Protein AF-0000000084402171 (afdb_homodimer)

pLDDT: mean 88.15, std 15.77, range [30.52, 98.88]

Radius of gyration: 34.48 Å; Cα contacts (8 Å, |Δi|>4): 1427; chains: 2; bounding box: 58×100×85 Å

Organism: NCBI:txid1296121

Nearest PDB structures (foldseek):
  5zix-assembly3_C  TM=8.262E-01  e=9.172E-19  Pseudomonas aeruginosa PAO1
  1ks9-assembly1_A  TM=8.454E-01  e=1.416E-15  Escherichia coli
  3hwr-assembly1_B  TM=8.011E-01  e=1.054E-13  Cupriavidus pinatubonensis JMP134
  4yca-assembly1_A  TM=7.815E-01  e=2.854E-12  Staphylococcus aureus
  4yca-assembly1_B  TM=7.948E-01  e=2.155E-11  Staphylococcus aureus

Secondary structure (DSSP, 8-state):
-----EEEE--SHHHHHHHHHHHHH-TTS-EEEEES-GGGS-SEEEEEETTEEEEEE--EEEE-S---S--TTS-----SEEEE-S-GGGHHHHHGGGGGG--TT-EEEEE-SSSSHHHHHHHHH---GGGPPEEEEEE----EEESSSSTTEEEE-SPTT---EEEEEPP-GGG-BTTB-HHHHHH--SSS--EEETTEEEE-HHHHHHPPPPTT-HHHHHHHHHHHHHHT-GGGTEEEE-HHHHHHHHHHHHHHHHHHHHHHHHHHTT---GGGGGSSHHHHHHHHHHHHHHHHHHHHHHHHHHHHHHHHHHHS-------HHHHHHHHHTTSHHHHHHHHHHHHHHTTTSPPHHHHHHHTT---SGGGTHHHHHHHHHHHT---HHHHHHHHHHHHHHHHHHHHH-/-----EEEE--SHHHHHHHHHHHHH-TTS-EEEEES-GGGS-SEEEEEETTEEEEEE--EEEE-S---S--TTS-----SEEEE-S-GGGHHHHHGGGGGG--TT-EEEEE-SSSSHHHHHHHHH---GGGPPEEEEEE----EEESSSSTTEEEE-SPTT---EEEEEPP-GGG-BTTB-HHHHHH--SSS--EEETTEEEE-HHHHHHPPPPTT-HHHHHHHHHHHHHHT-GGGTEEEE-HHHHHHHHHHHHHHHHHHHHHHHHHHTT---GGGGGSSHHHHHHHHHHHHHHHHHHHHHHHHHHHHHHHHHHHS-------HHHHHHHHHTTSHHHHHHHHHHHHHHTTTSPPHHHHHHHTT---SGGGTHHHHHHHHHHHT---HHHHHHHHHHHHHHHHHHHHH-

Sequence (818 aa):
MTKAGVRLLGVGSIGTLLAHHLRLSSPSTPLTLLLRSPSSFPSSIKVVRDGKESHSSGYRVETSLSDGSNDNNASKEPVSSLIIATKTTQTLQALEPLIPRLNGNSTIALLQNGMGVYQEVISNFFRDENARPHFILGTTPHGVSPFSKGKGHIHHHVAEGEGFIKWGLVNDEAKAVGDQSVEEWLFRTDGQGVYRDGGLNRLQPGDLDKVEIPKDREDLMNLKHTIRSLINMEGLNSHFIRYDDLNRELLLKLVINACNNPTTAILGRGYMKNGVTLSNEWGRDIVDSIVRESSYILLKHLEASRRSKITNASTNTITSTKTNTDTDADLELFEYDHLKKLVYDTILFNSNNISSMAVDILQERQTEIDYINGYLVKLGNELGCETSVNRLIVDMVKFIEALQMQKADMTKAGVRLLGVGSIGTLLAHHLRLSSPSTPLTLLLRSPSSFPSSIKVVRDGKESHSSGYRVETSLSDGSNDNNASKEPVSSLIIATKTTQTLQALEPLIPRLNGNSTIALLQNGMGVYQEVISNFFRDENARPHFILGTTPHGVSPFSKGKGHIHHHVAEGEGFIKWGLVNDEAKAVGDQSVEEWLFRTDGQGVYRDGGLNRLQPGDLDKVEIPKDREDLMNLKHTIRSLINMEGLNSHFIRYDDLNRELLLKLVINACNNPTTAILGRGYMKNGVTLSNEWGRDIVDSIVRESSYILLKHLEASRRSKITNASTNTITSTKTNTDTDADLELFEYDHLKKLVYDTILFNSNNISSMAVDILQERQTEIDYINGYLVKLGNELGCETSVNRLIVDMVKFIEALQMQKAD

Solvent-accessible surface area (backbone atoms only — not comparable to full-atom values): 43396 Å² total; per-residue (Å²): 122,83,72,74,39,41,32,38,35,30,67,48,47,64,21,37,52,49,51,44,38,40,40,71,60,36,72,81,52,53,40,32,41,35,25,85,54,50,87,76,49,60,77,50,36,38,41,33,39,90,89,39,79,45,76,41,65,81,66,44,74,38,66,40,62,66,63,80,61,79,63,83,71,67,80,77,61,69,46,39,23,39,38,36,31,36,59,65,85,45,40,66,72,58,44,53,60,48,48,89,30,50,39,38,42,14,23,38,34,39,47,44,75,57,50,61,60,68,60,49,48,33,68,73,74,35,72,50,63,79,49,29,47,48,44,32,43,34,48,61,76,63,44,57,38,62,63,53,98,50,71,44,32,28,33,38,74,51,54,87,89,46,66,35,29,44,30,17,58,59,88,49,81,79,62,37,55,84,94,34,48,50,66,50,59,66,63,61,54,87,76,68,68,51,52,54,63,95,79,40,50,38,64,45,73,72,52,57,71,68,52,79,75,60,87,92,40,59,32,56,52,30,38,53,52,44,52,48,55,54,41,48,19,60,93,43,49,28,39,35,35,50,35,69,61,43,49,51,51,50,53,54,50,34,53,39,45,45,36,48,24,55,50,31,25,57,76,30,61,33,70,35,37,42,32,58,45,64,70,44,73,34,30,42,49,47,36,49,51,44,40,45,48,49,20,53,39,50,49,52,48,52,51,52,53,49,52,51,49,49,58,53,29,74,71,40,88,66,76,71,74,75,46,78,62,57,54,49,53,56,50,51,57,40,34,51,70,48,41,44,50,52,37,51,51,50,35,56,75,42,22,86,40,66,41,71,42,7,47,24,52,60,66,67,38,84,60,56,47,64,25,31,32,33,36,52,31,52,54,11,55,75,71,71,41,80,36,60,57,40,43,47,51,36,26,52,53,50,31,54,45,52,54,51,56,56,70,72,106,123,83,72,77,38,41,34,38,37,30,68,48,46,65,20,39,52,48,52,42,38,42,41,70,59,36,71,82,53,52,40,33,41,34,25,84,54,49,86,76,49,59,75,51,38,37,40,34,38,91,89,39,77,44,77,40,65,82,64,43,74,38,65,40,61,65,63,81,61,80,65,81,71,65,80,78,61,70,47,39,23,38,36,36,29,36,58,64,83,45,40,67,70,58,44,53,60,48,48,89,31,49,38,40,42,14,25,40,34,39,46,44,74,56,49,60,60,69,59,49,48,33,68,74,74,34,72,52,64,78,50,30,47,47,44,31,44,34,49,61,77,65,43,59,37,62,64,52,97,50,69,45,32,28,32,40,74,51,55,89,91,48,64,35,28,44,28,18,57,60,88,49,79,79,62,35,55,85,95,35,50,51,65,51,59,68,63,61,50,90,78,63,70,54,52,54,62,97,78,40,52,40,64,47,72,73,52,58,71,69,53,79,75,62,86,93,38,60,32,56,53,30,38,51,52,44,51,47,55,53,40,49,19,62,93,43,48,29,40,34,35,51,35,70,61,43,49,52,51,51,52,53,50,36,53,38,46,45,36,48,25,56,50,29,25,56,77,31,60,32,68,36,38,41,33,60,44,63,70,44,71,32,31,41,50,47,38,48,52,44,40,46,48,49,21,54,39,49,49,53,49,52,52,52,53,50,53,52,50,48,57,53,28,75,72,39,88,64,75,72,74,74,47,79,62,59,57,48,53,57,50,52,57,40,33,51,71,48,39,44,51,53,37,50,52,50,36,56,74,42,22,86,40,66,40,70,42,7,48,24,52,58,67,67,38,84,61,55,47,63,24,30,31,33,35,52,30,53,53,12,54,77,70,71,42,81,36,61,57,41,43,47,52,38,27,53,52,50,31,54,47,53,54,51,55,57,70,73,105

InterPro domains:
  IPR003710 Ketopantoate reductase ApbA/PanE [TIGR00745] (9-402)
  IPR008927 6-phosphogluconate dehydrogenase-like, C-terminal domain superfamily [SSF48179] (245-401)
  IPR013328 6-phosphogluconate dehydrogenase, domain 2 [G3DSA:1.10.1040.10] (246-408)
  IPR013332 Ketopantoate reductase, N-terminal domain [PF02558] (8-168)
  IPR013752 Ketopantoate reductase, C-terminal domain [PF08546] (246-401)
  IPR036291 NAD(P)-binding domain superfamily [SSF51735] (6-162)
  IPR050838 2-dehydropantoate 2-reductase-like [PTHR43765] (7-404)

Structure (mmCIF, N/CA/C/O backbone):
data_AF-0000000084402171-model_v1
#
loop_
_entity.id
_entity.type
_entity.pdbx_description
1 polymer '2-dehydropantoate 2-reductase'
#
loop_
_atom_site.group_PDB
_atom_site.id
_atom_site.type_symbol
_atom_site.label_atom_id
_atom_site.label_alt_id
_atom_site.label_comp_id
_atom_site.label_asym_id
_atom_site.label_entity_id
_atom_site.label_seq_id
_atom_site.pdbx_PDB_ins_code
_atom_site.Cartn_x
_atom_site.Cartn_y
_atom_site.Cartn_z
_atom_site.occupancy
_atom_site.B_iso_or_equiv
_atom_site.auth_seq_id
_atom_site.auth_comp_id
_atom_site.auth_asym_id
_atom_site.auth_atom_id
_atom_site.pdbx_PDB_model_num
ATOM 1 N N . MET A 1 1 ? 2.242 49 30.609 1 30.69 1 MET A N 1
ATOM 2 C CA . MET A 1 1 ? 1.509 47.875 30.047 1 30.69 1 MET A CA 1
ATOM 3 C C . MET A 1 1 ? 2.445 46.719 29.766 1 30.69 1 MET A C 1
ATOM 5 O O . MET A 1 1 ? 3.441 46.875 29.047 1 30.69 1 MET A O 1
ATOM 9 N N . THR A 1 2 ? 2.695 45.969 30.578 1 40.19 2 THR A N 1
ATOM 10 C CA . THR A 1 2 ? 3.654 44.875 30.484 1 40.19 2 THR A CA 1
ATOM 11 C C . THR A 1 2 ? 3.582 44.188 29.125 1 40.19 2 THR A C 1
ATOM 13 O O . THR A 1 2 ? 2.52 43.719 28.719 1 40.19 2 THR A O 1
ATOM 16 N N . LYS A 1 3 ? 4.207 44.75 28.156 1 53.06 3 LYS A N 1
ATOM 17 C CA . LYS A 1 3 ? 4.109 44.375 26.75 1 53.06 3 LYS A CA 1
ATOM 18 C C . LYS A 1 3 ? 4.156 42.844 26.578 1 53.06 3 LYS A C 1
ATOM 20 O O . LYS A 1 3 ? 5.137 42.219 26.969 1 53.06 3 LYS A O 1
ATOM 25 N N . ALA A 1 4 ? 3 42.312 26.391 1 70.5 4 ALA A N 1
ATOM 26 C CA . ALA A 1 4 ? 2.803 40.875 26.266 1 70.5 4 ALA A CA 1
ATOM 27 C C . ALA A 1 4 ? 3.756 40.281 25.219 1 70.5 4 ALA A C 1
ATOM 29 O O . ALA A 1 4 ? 3.988 40.875 24.172 1 70.5 4 ALA A O 1
ATOM 30 N N . GLY A 1 5 ? 4.75 39.5 25.688 1 90 5 GLY A N 1
ATOM 31 C CA . GLY A 1 5 ? 5.719 38.875 24.781 1 90 5 GLY A CA 1
ATOM 32 C C . GLY A 1 5 ? 5.199 37.625 24.094 1 90 5 GLY A C 1
ATOM 33 O O . GLY A 1 5 ? 4.117 37.156 24.422 1 90 5 GLY A O 1
ATOM 34 N N . VAL A 1 6 ? 5.793 37.375 22.984 1 95.75 6 VAL A N 1
ATOM 35 C CA . VAL A 1 6 ? 5.473 36.156 22.219 1 95.75 6 VAL A CA 1
ATOM 36 C C . VAL A 1 6 ? 6.52 35.062 22.5 1 95.75 6 VAL A C 1
ATOM 38 O O . VAL A 1 6 ? 7.719 35.375 22.562 1 95.75 6 VAL A O 1
ATOM 41 N N . ARG A 1 7 ? 6.047 33.969 22.781 1 96.69 7 ARG A N 1
ATOM 42 C CA . ARG A 1 7 ? 6.934 32.812 22.922 1 96.69 7 ARG A CA 1
ATOM 43 C C . ARG A 1 7 ? 6.758 31.828 21.766 1 96.69 7 ARG A C 1
ATOM 45 O O . ARG A 1 7 ? 5.637 31.625 21.297 1 96.69 7 ARG A O 1
ATOM 52 N N . LEU A 1 8 ? 7.832 31.328 21.25 1 97.06 8 LEU A N 1
ATOM 53 C CA . LEU A 1 8 ? 7.824 30.391 20.141 1 97.06 8 LEU A CA 1
ATOM 54 C C . LEU A 1 8 ? 8.406 29.047 20.547 1 97.06 8 LEU A C 1
ATOM 56 O O . LEU A 1 8 ? 9.555 28.969 20.984 1 97.06 8 LEU A O 1
ATOM 60 N N . LEU A 1 9 ? 7.551 28.047 20.453 1 96.38 9 LEU A N 1
ATOM 61 C CA . LEU A 1 9 ? 7.934 26.672 20.766 1 96.38 9 LEU A CA 1
ATOM 62 C C . LEU A 1 9 ? 8.172 25.875 19.484 1 96.38 9 LEU A C 1
ATOM 64 O O . LEU A 1 9 ? 7.293 25.781 18.625 1 96.38 9 LEU A O 1
ATOM 68 N N . GLY A 1 10 ? 9.312 25.266 19.328 1 93.5 10 GLY A N 1
ATOM 69 C CA . GLY A 1 10 ? 9.68 24.547 18.125 1 93.5 10 GLY A CA 1
ATOM 70 C C . GLY A 1 10 ? 10.438 25.406 17.125 1 93.5 10 GLY A C 1
ATOM 71 O O . GLY A 1 10 ? 9.859 25.875 16.141 1 93.5 10 GLY A O 1
ATOM 72 N N . VAL A 1 11 ? 11.68 25.484 17.281 1 92.88 11 VAL A N 1
ATOM 73 C CA . VAL A 1 11 ? 12.508 26.312 16.422 1 92.88 11 VAL A CA 1
ATOM 74 C C . VAL A 1 11 ? 13.273 25.438 15.43 1 92.88 11 VAL A C 1
ATOM 76 O O . VAL A 1 11 ? 14.5 25.5 15.359 1 92.88 11 VAL A O 1
ATOM 79 N N . GLY A 1 12 ? 12.516 24.703 14.703 1 91 12 GLY A N 1
ATOM 80 C CA . GLY A 1 12 ? 13.023 24.047 13.508 1 91 12 GLY A CA 1
ATOM 81 C C . GLY A 1 12 ? 13.047 24.953 12.297 1 91 12 GLY A C 1
ATOM 82 O O . GLY A 1 12 ? 13.234 26.156 12.422 1 91 12 GLY A O 1
ATOM 83 N N . SER A 1 13 ? 12.844 24.391 11.141 1 92.12 13 SER A N 1
ATOM 84 C CA . SER A 1 13 ? 12.906 25.188 9.922 1 92.12 13 SER A CA 1
ATOM 85 C C . SER A 1 13 ? 11.781 26.219 9.875 1 92.12 13 SER A C 1
ATOM 87 O O . SER A 1 13 ? 12.023 27.406 9.688 1 92.12 13 SER A O 1
ATOM 89 N N . ILE A 1 14 ? 10.562 25.734 10.07 1 94.44 14 ILE A N 1
ATOM 90 C CA . ILE A 1 14 ? 9.406 26.625 10.016 1 94.44 14 ILE A CA 1
ATOM 91 C C . ILE A 1 14 ? 9.445 27.594 11.195 1 94.44 14 ILE A C 1
ATOM 93 O O . ILE A 1 14 ? 9.156 28.781 11.047 1 94.44 14 ILE A O 1
ATOM 97 N N . GLY A 1 15 ? 9.773 27.078 12.359 1 95.94 15 GLY A N 1
ATOM 98 C CA . GLY A 1 15 ? 9.883 27.938 13.523 1 95.94 15 GLY A CA 1
ATOM 99 C C . GLY A 1 15 ? 10.922 29.031 13.375 1 95.94 15 GLY A C 1
ATOM 100 O O . GLY A 1 15 ? 10.711 30.156 13.812 1 95.94 15 GLY A O 1
ATOM 101 N N . THR A 1 16 ? 12.047 28.672 12.82 1 95.44 16 THR A N 1
ATOM 102 C CA . THR A 1 16 ? 13.102 29.656 12.562 1 95.44 16 THR A CA 1
ATOM 103 C C . THR A 1 16 ? 12.617 30.719 11.586 1 95.44 16 THR A C 1
ATOM 105 O O . THR A 1 16 ? 12.898 31.906 11.781 1 95.44 16 THR A O 1
ATOM 108 N N . LEU A 1 17 ? 11.945 30.25 10.594 1 96.5 17 LEU A N 1
ATOM 109 C CA . LEU A 1 17 ? 11.375 31.188 9.633 1 96.5 17 LEU A CA 1
ATOM 110 C C . LEU A 1 17 ? 10.422 32.156 10.32 1 96.5 17 LEU A C 1
ATOM 112 O O . LEU A 1 17 ? 10.469 33.375 10.078 1 96.5 17 LEU A O 1
ATOM 116 N N . LEU A 1 18 ? 9.547 31.625 11.172 1 97.06 18 LEU A N 1
ATOM 117 C CA . LEU A 1 18 ? 8.602 32.469 11.914 1 97.06 18 LEU A CA 1
ATOM 118 C C . LEU A 1 18 ? 9.32 33.438 12.828 1 97.06 18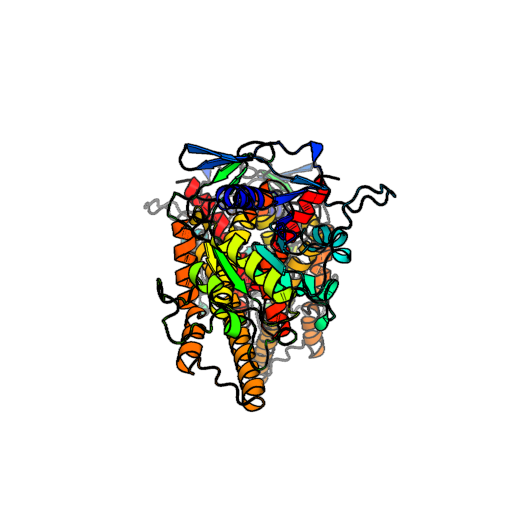 LEU A C 1
ATOM 120 O O . LEU A 1 18 ? 8.992 34.625 12.859 1 97.06 18 LEU A O 1
ATOM 124 N N . ALA A 1 19 ? 10.266 32.906 13.57 1 96.5 19 ALA A N 1
ATOM 125 C CA . ALA A 1 19 ? 11.031 33.75 14.492 1 96.5 19 ALA A CA 1
ATOM 126 C C . ALA A 1 19 ? 11.672 34.938 13.75 1 96.5 19 ALA A C 1
ATOM 128 O O . ALA A 1 19 ? 11.594 36.062 14.211 1 96.5 19 ALA A O 1
ATOM 129 N N . HIS A 1 20 ? 12.266 34.625 12.664 1 96.62 20 HIS A N 1
ATOM 130 C CA . HIS A 1 20 ? 12.961 35.625 11.852 1 96.62 20 HIS A CA 1
ATOM 131 C C . HIS A 1 20 ? 12 36.719 11.414 1 96.62 20 HIS A C 1
ATOM 133 O O . HIS A 1 20 ? 12.289 37.906 11.594 1 96.62 20 HIS A O 1
ATOM 139 N N . HIS A 1 21 ? 10.906 36.375 10.93 1 96.5 21 HIS A N 1
ATOM 140 C CA . HIS A 1 21 ? 9.992 37.375 10.359 1 96.5 21 HIS A CA 1
ATOM 141 C C . HIS A 1 21 ? 9.203 38.062 11.453 1 96.5 21 HIS A C 1
ATOM 143 O O . HIS A 1 21 ? 8.828 39.25 11.297 1 96.5 21 HIS A O 1
ATOM 149 N N . LEU A 1 22 ? 8.898 37.375 12.57 1 96.31 22 LEU A N 1
ATOM 150 C CA . LEU A 1 22 ? 8.32 38.062 13.719 1 96.31 22 LEU A CA 1
ATOM 151 C C . LEU A 1 22 ? 9.242 39.156 14.227 1 96.31 22 LEU A C 1
ATOM 153 O O . LEU A 1 22 ? 8.781 40.281 14.531 1 96.31 22 LEU A O 1
ATOM 157 N N . ARG A 1 23 ? 10.477 38.844 14.297 1 95.38 23 ARG A N 1
ATOM 158 C CA . ARG A 1 23 ? 11.469 39.812 14.766 1 95.38 23 ARG A CA 1
ATOM 159 C C . ARG A 1 23 ? 11.57 41 13.812 1 95.38 23 ARG A C 1
ATOM 161 O O . ARG A 1 23 ? 11.625 42.156 14.258 1 95.38 23 ARG A O 1
ATOM 168 N N . LEU A 1 24 ? 11.602 40.719 12.586 1 94.5 24 LEU A N 1
ATOM 169 C CA . LEU A 1 24 ? 11.719 41.781 11.594 1 94.5 24 LEU A CA 1
ATOM 170 C C . LEU A 1 24 ? 10.5 42.688 11.625 1 94.5 24 LEU A C 1
ATOM 172 O O . LEU A 1 24 ? 10.633 43.906 11.477 1 94.5 24 LEU A O 1
ATOM 176 N N . SER A 1 25 ? 9.375 42.156 11.789 1 93 25 SER A N 1
ATOM 177 C CA . SER A 1 25 ? 8.133 42.906 11.703 1 93 25 SER A CA 1
ATOM 178 C C . SER A 1 25 ? 7.855 43.656 12.992 1 93 25 SER A C 1
ATOM 180 O O . SER A 1 25 ? 7.188 44.719 12.977 1 93 25 SER A O 1
ATOM 182 N N . SER A 1 26 ? 8.297 43.094 14.094 1 89 26 SER A N 1
ATOM 183 C CA . SER A 1 26 ? 8.078 43.719 15.398 1 89 26 SER A CA 1
ATOM 184 C C . SER A 1 26 ? 9.344 43.688 16.25 1 89 26 SER A C 1
ATOM 186 O O . SER A 1 26 ? 9.391 43 17.266 1 89 26 SER A O 1
ATOM 188 N N . PRO A 1 27 ? 10.188 44.594 16 1 88.81 27 PRO A N 1
ATOM 189 C CA . PRO A 1 27 ? 11.5 44.531 16.656 1 88.81 27 PRO A CA 1
ATOM 190 C C . PRO A 1 27 ? 11.406 44.812 18.156 1 88.81 27 PRO A C 1
ATOM 192 O O . PRO A 1 27 ? 12.25 44.344 18.938 1 88.81 27 PRO A O 1
ATOM 195 N N . SER A 1 28 ? 10.43 45.5 18.531 1 88.06 28 SER A N 1
ATOM 196 C CA . SER A 1 28 ? 10.336 45.906 19.938 1 88.06 28 SER A CA 1
ATOM 197 C C . SER A 1 28 ? 9.586 44.906 20.766 1 88.06 28 SER A C 1
ATOM 199 O O . SER A 1 28 ? 9.656 44.906 22 1 88.06 28 SER A O 1
ATOM 201 N N . THR A 1 29 ? 8.906 44.031 20.125 1 88.81 29 THR A N 1
ATOM 202 C CA . THR A 1 29 ? 8.141 43 20.859 1 88.81 29 THR A CA 1
ATOM 203 C C . THR A 1 29 ? 9.062 41.938 21.438 1 88.81 29 THR A C 1
ATOM 205 O O . THR A 1 29 ? 9.883 41.375 20.703 1 88.81 29 THR A O 1
ATOM 208 N N . PRO A 1 30 ? 9.008 41.75 22.766 1 93.06 30 PRO A N 1
ATOM 209 C CA . PRO A 1 30 ? 9.797 40.656 23.328 1 93.06 30 PRO A CA 1
ATOM 210 C C . PRO A 1 30 ? 9.469 39.312 22.688 1 93.06 30 PRO A C 1
ATOM 212 O O . PRO A 1 30 ? 8.297 38.906 22.656 1 93.06 30 PRO A O 1
ATOM 215 N N . LEU A 1 31 ? 10.438 38.719 22.125 1 95.25 31 LEU A N 1
ATOM 216 C CA . LEU A 1 31 ? 10.305 37.406 21.484 1 95.25 31 LEU A CA 1
ATOM 217 C C . LEU A 1 31 ? 11.219 36.375 22.156 1 95.25 31 LEU A C 1
ATOM 219 O O . LEU A 1 31 ? 12.445 36.531 22.172 1 95.25 31 LEU A O 1
ATOM 223 N N . THR A 1 32 ? 10.594 35.375 22.781 1 94.62 32 THR A N 1
ATOM 224 C CA . THR A 1 32 ? 11.352 34.344 23.484 1 94.62 32 THR A CA 1
ATOM 225 C C . THR A 1 32 ? 11.297 33.031 22.734 1 94.62 32 THR A C 1
ATOM 227 O O . THR A 1 32 ? 10.219 32.531 22.422 1 94.62 32 THR A O 1
ATOM 230 N N . LEU A 1 33 ? 12.445 32.5 22.422 1 95.38 33 LEU A N 1
ATOM 231 C CA . LEU A 1 33 ? 12.555 31.172 21.812 1 95.38 33 LEU A CA 1
ATOM 232 C C . LEU A 1 33 ? 12.664 30.094 22.891 1 95.38 33 LEU A C 1
ATOM 234 O O . LEU A 1 33 ? 13.547 30.156 23.75 1 95.38 33 LEU A O 1
ATOM 238 N N . LEU A 1 34 ? 11.719 29.203 22.844 1 94 34 LEU A N 1
ATOM 239 C CA . LEU A 1 34 ? 11.758 28.062 23.766 1 94 34 LEU A CA 1
ATOM 240 C C . LEU A 1 34 ? 12.508 26.891 23.141 1 94 34 LEU A C 1
ATOM 242 O O . LEU A 1 34 ? 12.008 26.25 22.203 1 94 34 LEU A O 1
ATOM 246 N N . LEU A 1 35 ? 13.633 26.578 23.734 1 91 35 LEU A N 1
ATOM 247 C CA . LEU A 1 35 ? 14.555 25.625 23.125 1 91 35 LEU A CA 1
ATOM 248 C C . LEU A 1 35 ? 14.867 24.469 24.062 1 91 35 LEU A C 1
ATOM 250 O O . LEU A 1 35 ? 14.875 24.656 25.281 1 91 35 LEU A O 1
ATOM 254 N N . ARG A 1 36 ? 15.102 23.281 23.469 1 83.31 36 ARG A N 1
ATOM 255 C CA . ARG A 1 36 ? 15.555 22.156 24.281 1 83.31 36 ARG A CA 1
ATOM 256 C C . ARG A 1 36 ? 16.953 22.406 24.844 1 83.31 36 ARG A C 1
ATOM 258 O O . ARG A 1 36 ? 17.234 22.062 26 1 83.31 36 ARG A O 1
ATOM 265 N N . SER A 1 37 ? 17.797 23.031 23.938 1 84 37 SER A N 1
ATOM 266 C CA . SER A 1 37 ? 19.156 23.375 24.312 1 84 37 SER A CA 1
ATOM 267 C C . SER A 1 37 ? 19.5 24.812 23.922 1 84 37 SER A C 1
ATOM 269 O O . SER A 1 37 ? 20.156 25.047 22.906 1 84 37 SER A O 1
ATOM 271 N N . PRO A 1 38 ? 19.25 25.688 24.797 1 84.56 38 PRO A N 1
ATOM 272 C CA . PRO A 1 38 ? 19.484 27.109 24.484 1 84.56 38 PRO A CA 1
ATOM 273 C C . PRO A 1 38 ? 20.938 27.422 24.203 1 84.56 38 PRO A C 1
ATOM 275 O O . PRO A 1 38 ? 21.25 28.297 23.391 1 84.56 38 PRO A O 1
ATOM 278 N N . SER A 1 39 ? 21.812 26.703 24.797 1 82.25 39 SER A N 1
ATOM 279 C CA . SER A 1 39 ? 23.234 27 24.688 1 82.25 39 SER A CA 1
ATOM 280 C C . SER A 1 39 ? 23.75 26.719 23.281 1 82.25 39 SER A C 1
ATOM 282 O O . SER A 1 39 ? 24.734 27.312 22.844 1 82.25 39 SER A O 1
ATOM 284 N N . SER A 1 40 ? 23.047 25.906 22.609 1 80.19 40 SER A N 1
ATOM 285 C CA . SER A 1 40 ? 23.531 25.484 21.297 1 80.19 40 SER A CA 1
ATOM 286 C C . SER A 1 40 ? 22.891 26.312 20.172 1 80.19 40 SER A C 1
ATOM 288 O O . SER A 1 40 ? 23.25 26.156 19 1 80.19 40 SER A O 1
ATOM 290 N N . PHE A 1 41 ? 22 27.141 20.578 1 87.38 41 PHE A N 1
ATOM 291 C CA . PHE A 1 41 ? 21.328 27.938 19.562 1 87.38 41 PHE A CA 1
ATOM 292 C C . PHE A 1 41 ? 22.094 29.234 19.297 1 87.38 41 PHE A C 1
ATOM 294 O O . PHE A 1 41 ? 22.562 29.891 20.234 1 87.38 41 PHE A O 1
ATOM 301 N N . PRO A 1 42 ? 22.266 29.594 18.125 1 87.94 42 PRO A N 1
ATOM 302 C CA . PRO A 1 42 ? 23.016 30.797 17.797 1 87.94 42 PRO A CA 1
ATOM 303 C C . PRO A 1 42 ? 22.312 32.062 18.234 1 87.94 4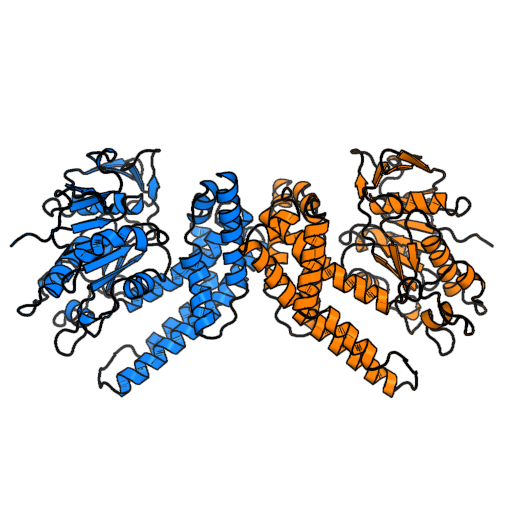2 PRO A C 1
ATOM 305 O O . PRO A 1 42 ? 21.094 32.094 18.406 1 87.94 42 PRO A O 1
ATOM 308 N N . SER A 1 43 ? 23.109 33.125 18.328 1 87.62 43 SER A N 1
ATOM 309 C CA . SER A 1 43 ? 22.562 34.406 18.766 1 87.62 43 SER A CA 1
ATOM 310 C C . SER A 1 43 ? 21.812 35.094 17.625 1 87.62 43 SER A C 1
ATOM 312 O O . SER A 1 43 ? 21.031 36.031 17.875 1 87.62 43 SER A O 1
ATOM 314 N N . SER A 1 44 ? 22.078 34.625 16.469 1 92.12 44 SER A N 1
ATOM 315 C CA . SER A 1 44 ? 21.406 35.188 15.312 1 92.12 44 SER A CA 1
ATOM 316 C C . SER A 1 44 ? 20.844 34.125 14.398 1 92.12 44 SER A C 1
ATOM 318 O O . SER A 1 44 ? 21.391 33 14.32 1 92.12 44 SER A O 1
ATOM 320 N N . ILE A 1 45 ? 19.734 34.5 13.781 1 94.31 45 ILE A N 1
ATOM 321 C CA . ILE A 1 45 ? 19.094 33.625 12.805 1 94.31 45 ILE A CA 1
ATOM 322 C C . ILE A 1 45 ? 19.406 34.094 11.391 1 94.31 45 ILE A C 1
ATOM 324 O O . ILE A 1 45 ? 19.453 35.312 11.133 1 94.31 45 ILE A O 1
ATOM 328 N N . LYS A 1 46 ? 19.703 33.156 10.547 1 94.75 46 LYS A N 1
ATOM 329 C CA . LYS A 1 46 ? 19.984 33.438 9.141 1 94.75 46 LYS A CA 1
ATOM 330 C C . LYS A 1 46 ? 18.984 32.75 8.219 1 94.75 46 LYS A C 1
ATOM 332 O O . LYS A 1 46 ? 18.781 31.547 8.32 1 94.75 46 LYS A O 1
ATOM 337 N N . VAL A 1 47 ? 18.391 33.531 7.324 1 95.19 47 VAL A N 1
ATOM 338 C CA . VAL A 1 47 ? 17.484 33 6.309 1 95.19 47 VAL A CA 1
ATOM 339 C C . VAL A 1 47 ? 18 33.344 4.918 1 95.19 47 VAL A C 1
ATOM 341 O O . VAL A 1 47 ? 18.281 34.531 4.617 1 95.19 47 VAL A O 1
ATOM 344 N N . VAL A 1 48 ? 18.203 32.312 4.148 1 95.12 48 VAL A N 1
ATOM 345 C CA . VAL A 1 48 ? 18.641 32.531 2.771 1 95.12 48 VAL A CA 1
ATOM 346 C C . VAL A 1 48 ? 17.469 32.281 1.823 1 95.12 48 VAL A C 1
ATOM 348 O O . VAL A 1 48 ? 16.844 31.219 1.853 1 95.12 48 VAL A O 1
ATOM 351 N N . ARG A 1 49 ? 17.109 33.25 1.104 1 94.06 49 ARG A N 1
ATOM 352 C CA . ARG A 1 49 ? 16.016 33.188 0.128 1 94.06 49 ARG A CA 1
ATOM 353 C C . ARG A 1 49 ? 16.453 33.781 -1.211 1 94.06 49 ARG A C 1
ATOM 355 O O . ARG A 1 49 ? 16.938 34.906 -1.272 1 94.06 49 ARG A O 1
ATOM 362 N N . ASP A 1 50 ? 16.328 33.031 -2.295 1 91.62 50 ASP A N 1
ATOM 363 C CA . ASP A 1 50 ? 16.719 33.5 -3.629 1 91.62 50 ASP A CA 1
ATOM 364 C C . ASP A 1 50 ? 18.141 34.031 -3.641 1 91.62 50 ASP A C 1
ATOM 366 O O . ASP A 1 50 ? 18.406 35.094 -4.184 1 91.62 50 ASP A O 1
ATOM 370 N N . GLY A 1 51 ? 18.969 33.344 -2.941 1 89.81 51 GLY A N 1
ATOM 371 C CA . GLY A 1 51 ? 20.391 33.719 -2.914 1 89.81 51 GLY A CA 1
ATOM 372 C C . GLY A 1 51 ? 20.688 34.875 -2.016 1 89.81 51 GLY A C 1
ATOM 373 O O . GLY A 1 51 ? 21.859 35.25 -1.834 1 89.81 51 GLY A O 1
ATOM 374 N N . LYS A 1 52 ? 19.734 35.469 -1.439 1 93.94 52 LYS A N 1
ATOM 375 C CA . LYS A 1 52 ? 19.906 36.625 -0.556 1 93.94 52 LYS A CA 1
ATOM 376 C C . LYS A 1 52 ? 19.844 36.219 0.91 1 93.94 52 LYS A C 1
ATOM 378 O O . LYS A 1 52 ? 18.938 35.469 1.308 1 93.94 52 LYS A O 1
ATOM 383 N N . GLU A 1 53 ? 20.734 36.75 1.642 1 94.69 53 GLU A N 1
ATOM 384 C CA . GLU A 1 53 ? 20.781 36.438 3.064 1 94.69 53 GLU A CA 1
ATOM 385 C C . GLU A 1 53 ? 20.125 37.531 3.904 1 94.69 53 GLU A C 1
ATOM 387 O O . GLU A 1 53 ? 20.281 38.719 3.615 1 94.69 53 GLU A O 1
ATOM 392 N N . SER A 1 54 ? 19.359 37.156 4.816 1 94.69 54 SER A N 1
ATOM 393 C CA . SER A 1 54 ? 18.75 38.031 5.812 1 94.69 54 SER A CA 1
ATOM 394 C C . SER A 1 54 ? 19.047 37.562 7.23 1 94.69 54 SER A C 1
ATOM 396 O O . SER A 1 54 ? 19.016 36.344 7.492 1 94.69 54 SER A O 1
ATOM 398 N N . HIS A 1 55 ? 19.312 38.5 8.156 1 95.44 55 HIS A N 1
ATOM 399 C CA . HIS A 1 55 ? 19.672 38.156 9.523 1 95.44 55 HIS A CA 1
ATOM 400 C C . HIS A 1 55 ? 18.766 38.844 10.531 1 95.44 55 HIS A C 1
ATOM 402 O O . HIS A 1 55 ? 18.266 39.938 10.266 1 95.44 55 HIS A O 1
ATOM 408 N N . SER A 1 56 ? 18.516 38.25 11.586 1 95.19 56 SER A N 1
ATOM 409 C CA . SER A 1 56 ? 17.797 38.844 12.719 1 95.19 56 SER A CA 1
ATOM 410 C C . SER A 1 56 ? 18.375 38.344 14.047 1 95.19 56 SER A C 1
ATOM 412 O O . SER A 1 56 ? 18.922 37.25 14.133 1 95.19 56 SER A O 1
ATOM 414 N N . SER A 1 57 ? 18.312 39.219 15.062 1 94.62 57 SER A N 1
ATOM 415 C CA . SER A 1 57 ? 18.828 38.938 16.391 1 94.62 57 SER A CA 1
ATOM 416 C C . SER A 1 57 ? 17.969 39.562 17.484 1 94.62 57 SER A C 1
ATOM 418 O O . SER A 1 57 ? 16.859 40.031 17.203 1 94.62 57 SER A O 1
ATOM 420 N N . GLY A 1 58 ? 18.484 39.375 18.766 1 92.12 58 GLY A N 1
ATOM 421 C CA . GLY A 1 58 ? 17.781 40 19.875 1 92.12 58 GLY A CA 1
ATOM 422 C C . GLY A 1 58 ? 16.703 39.094 20.469 1 92.12 58 GLY A C 1
ATOM 423 O O . GLY A 1 58 ? 15.688 39.594 20.969 1 92.12 58 GLY A O 1
ATOM 424 N N . TYR A 1 59 ? 16.891 37.844 20.344 1 93.06 59 TYR A N 1
ATOM 425 C CA . TYR A 1 59 ? 15.953 36.906 20.922 1 93.06 59 TYR A CA 1
ATOM 426 C C . TYR A 1 59 ? 16.266 36.625 22.391 1 93.06 59 TYR A C 1
ATOM 428 O O . TYR A 1 59 ? 17.438 36.656 22.797 1 93.06 59 TYR A O 1
ATOM 436 N N . ARG A 1 60 ? 15.234 36.531 23.141 1 91.12 60 ARG A N 1
ATOM 437 C CA . ARG A 1 60 ? 15.391 35.875 24.438 1 91.12 60 ARG A CA 1
ATOM 438 C C . ARG A 1 60 ? 15.289 34.344 24.281 1 91.12 60 ARG A C 1
ATOM 440 O O . ARG A 1 60 ? 14.586 33.875 23.406 1 91.12 60 ARG A O 1
ATOM 447 N N . VAL A 1 61 ? 16.047 33.625 25.109 1 91.75 61 VAL A N 1
ATOM 448 C CA . VAL A 1 61 ? 16.031 32.188 25 1 91.75 61 VAL A CA 1
ATOM 449 C C . VAL A 1 61 ? 15.711 31.562 26.359 1 91.75 61 VAL A C 1
ATOM 451 O O . VAL A 1 61 ? 16.141 32.062 27.406 1 91.75 61 VAL A O 1
ATOM 454 N N . GLU A 1 62 ? 14.867 30.578 26.328 1 89.25 62 GLU A N 1
ATOM 455 C CA . GLU A 1 62 ? 14.508 29.797 27.5 1 89.25 62 GLU A CA 1
ATOM 456 C C . GLU A 1 62 ? 14.492 28.297 27.188 1 89.25 62 GLU A C 1
ATOM 458 O O . GLU A 1 62 ? 14.258 27.906 26.047 1 89.25 62 GLU A O 1
ATOM 463 N N . THR A 1 63 ? 14.805 27.547 28.188 1 86.81 63 THR A N 1
ATOM 464 C CA . THR A 1 63 ? 14.703 26.094 28.016 1 86.81 63 THR A CA 1
ATOM 465 C C . THR A 1 63 ? 13.242 25.656 28.016 1 86.81 63 THR A C 1
ATOM 467 O O . THR A 1 63 ? 12.43 26.188 28.781 1 86.81 63 THR A O 1
ATOM 470 N N . SER A 1 64 ? 12.906 24.75 27.109 1 81.12 64 SER A N 1
ATOM 471 C CA . SER A 1 64 ? 11.547 24.219 27.031 1 81.12 64 SER A CA 1
ATOM 472 C C . SER A 1 64 ? 11.391 22.984 27.922 1 81.12 64 SER A C 1
ATOM 474 O O . SER A 1 64 ? 10.281 22.484 28.109 1 81.12 64 SER A O 1
ATOM 476 N N . LEU A 1 65 ? 12.422 22.328 28.406 1 74.81 65 LEU A N 1
ATOM 477 C CA . LEU A 1 65 ? 12.398 21.109 29.203 1 74.81 65 LEU A CA 1
ATOM 478 C C . LEU A 1 65 ? 12.055 21.422 30.656 1 74.81 65 LEU A C 1
ATOM 480 O O . LEU A 1 65 ? 12.273 22.547 31.125 1 74.81 65 LEU A O 1
ATOM 484 N N . SER A 1 66 ? 11.156 20.375 31.297 1 63.34 66 SER A N 1
ATOM 485 C CA . SER A 1 66 ? 10.883 20.516 32.719 1 63.34 66 SER A CA 1
ATOM 486 C C . SER A 1 66 ? 12.141 20.25 33.562 1 63.34 66 SER A C 1
ATOM 488 O O . SER A 1 66 ? 12.727 19.172 33.469 1 63.34 66 SER A O 1
ATOM 490 N N . ASP A 1 67 ? 13.164 20.734 33.438 1 51.53 67 ASP A N 1
ATOM 491 C CA . ASP A 1 67 ? 14.234 20.281 34.312 1 51.53 67 ASP A CA 1
ATOM 492 C C . ASP A 1 67 ? 13.703 19.938 35.688 1 51.53 67 ASP A C 1
ATOM 494 O O . ASP A 1 67 ? 12.945 20.719 36.281 1 51.53 67 ASP A O 1
ATOM 498 N N . GLY A 1 68 ? 13.117 18.75 35.969 1 44.5 68 GLY A N 1
ATOM 499 C CA . GLY A 1 68 ? 12.969 18.297 37.344 1 44.5 68 GLY A CA 1
ATOM 500 C C . GLY A 1 68 ? 13.688 19.172 38.344 1 44.5 68 GLY A C 1
ATOM 501 O O . GLY A 1 68 ? 13.625 18.938 39.562 1 44.5 68 GLY A O 1
ATOM 502 N N . SER A 1 69 ? 14.992 19.25 38.062 1 39.72 69 SER A N 1
ATOM 503 C CA . SER A 1 69 ? 15.805 19.938 39.062 1 39.72 69 SER A CA 1
ATOM 504 C C . SER A 1 69 ? 15.172 21.266 39.438 1 39.72 69 SER A C 1
ATOM 506 O O . SER A 1 69 ? 14.484 21.906 38.625 1 39.72 69 SER A O 1
ATOM 508 N N . ASN A 1 70 ? 14.922 21.453 40.719 1 39.09 70 ASN A N 1
ATOM 509 C CA . ASN A 1 70 ? 14.781 22.656 41.5 1 39.09 70 ASN A CA 1
ATOM 510 C C . ASN A 1 70 ? 15.367 23.891 40.812 1 39.09 70 ASN A C 1
ATOM 512 O O . ASN A 1 70 ? 15.789 24.844 41.469 1 39.09 70 ASN A O 1
ATOM 516 N N . ASP A 1 71 ? 15.914 23.719 39.719 1 40.88 71 ASP A N 1
ATOM 517 C CA . ASP A 1 71 ? 16.547 24.969 39.344 1 40.88 71 ASP A CA 1
ATOM 518 C C . ASP A 1 71 ? 15.531 26.094 39.25 1 40.88 71 ASP A C 1
ATOM 520 O O . ASP A 1 71 ? 14.555 26 38.469 1 40.88 71 ASP A O 1
ATOM 524 N N . ASN A 1 72 ? 15.25 26.781 40.156 1 42.78 72 ASN A N 1
ATOM 525 C CA . ASN A 1 72 ? 14.719 28.094 40.5 1 42.78 72 ASN A CA 1
ATOM 526 C C . ASN A 1 72 ? 14.664 29.016 39.281 1 42.78 72 ASN A C 1
ATOM 528 O O . ASN A 1 72 ? 14.172 30.141 39.375 1 42.78 72 ASN A O 1
ATOM 532 N N . ASN A 1 73 ? 15.336 28.609 38.156 1 46.44 73 ASN A N 1
ATOM 533 C CA . ASN A 1 73 ? 15.461 29.688 37.156 1 46.44 73 ASN A CA 1
ATOM 534 C C . ASN A 1 73 ? 14.414 29.562 36.062 1 46.44 73 ASN A C 1
ATOM 536 O O . ASN A 1 73 ? 14.461 30.281 35.062 1 46.44 73 ASN A O 1
ATOM 540 N N . ALA A 1 74 ? 13.727 28.359 35.875 1 56.19 74 ALA A N 1
ATOM 541 C CA . ALA A 1 74 ? 12.727 28.391 34.812 1 56.19 74 ALA A CA 1
ATOM 542 C C . ALA A 1 74 ? 11.68 29.453 35.094 1 56.19 74 ALA A C 1
ATOM 544 O O . ALA A 1 74 ? 11.18 29.594 36.219 1 56.19 74 ALA A O 1
ATOM 545 N N . SER A 1 75 ? 11.602 30.328 34.094 1 64.62 75 SER A N 1
ATOM 546 C CA . SER A 1 75 ? 10.617 31.391 34.219 1 64.62 75 SER A CA 1
ATOM 547 C C . SER A 1 75 ? 9.234 30.828 34.531 1 64.62 75 SER A C 1
ATOM 549 O O . SER A 1 75 ? 8.828 29.812 34 1 64.62 75 SER A O 1
ATOM 551 N N . LYS A 1 76 ? 8.664 31.109 35.625 1 77.06 76 LYS A N 1
ATOM 552 C CA . LYS A 1 76 ? 7.297 30.766 36.031 1 77.06 76 LYS A CA 1
ATOM 553 C C . LYS A 1 76 ? 6.309 31.844 35.562 1 77.06 76 LYS A C 1
ATOM 555 O O . LYS A 1 76 ? 5.148 31.844 35.969 1 77.06 76 LYS A O 1
ATOM 560 N N . GLU A 1 77 ? 6.891 32.594 34.625 1 84 77 GLU A N 1
ATOM 561 C CA . GLU A 1 77 ? 6.035 33.688 34.156 1 84 77 GLU A CA 1
ATOM 562 C C . GLU A 1 77 ? 4.898 33.125 33.281 1 84 77 GLU A C 1
ATOM 564 O O . GLU A 1 77 ? 5.098 32.219 32.469 1 84 77 GLU A O 1
ATOM 569 N N . PRO A 1 78 ? 3.74 33.656 33.5 1 91.25 78 PRO A N 1
ATOM 570 C CA . PRO A 1 78 ? 2.625 33.25 32.625 1 91.25 78 PRO A CA 1
ATOM 571 C C . PRO A 1 78 ? 2.893 33.531 31.156 1 91.25 78 PRO A C 1
ATOM 573 O O . PRO A 1 78 ? 3.596 34.5 30.812 1 91.25 78 PRO A O 1
ATOM 576 N N . VAL A 1 79 ? 2.379 32.719 30.344 1 94.62 79 VAL A N 1
ATOM 577 C CA . VAL A 1 79 ? 2.533 32.844 28.906 1 94.62 79 VAL A CA 1
ATOM 578 C C . VAL A 1 79 ? 1.245 33.406 28.297 1 94.62 79 VAL A C 1
ATOM 580 O O . VAL A 1 79 ? 0.196 32.75 28.359 1 94.62 79 VAL A O 1
ATOM 583 N N . SER A 1 80 ? 1.314 34.594 27.734 1 95.94 80 SER A N 1
ATOM 584 C CA . SER A 1 80 ? 0.142 35.219 27.141 1 95.94 80 SER A CA 1
ATOM 585 C C . SER A 1 80 ? -0.042 34.781 25.688 1 95.94 80 SER A C 1
ATOM 587 O O . SER A 1 80 ? -1.168 34.531 25.25 1 95.94 80 SER A O 1
ATOM 589 N N . SER A 1 81 ? 1.065 34.688 24.953 1 97.38 81 SER A N 1
ATOM 590 C CA . SER A 1 81 ? 1.059 34.312 23.547 1 97.38 81 SER A CA 1
ATOM 591 C C . SER A 1 81 ? 2.086 33.25 23.25 1 97.38 81 SER A C 1
ATOM 593 O O . SER A 1 81 ? 3.285 33.438 23.453 1 97.38 81 SER A O 1
ATOM 595 N N . LEU A 1 82 ? 1.582 32.125 22.766 1 97.81 82 LEU A N 1
ATOM 596 C CA . LEU A 1 82 ? 2.449 30.984 22.438 1 97.81 82 LEU A CA 1
ATOM 597 C C . LEU A 1 82 ? 2.24 30.531 20.984 1 97.81 82 LEU A C 1
ATOM 599 O O . LEU A 1 82 ? 1.115 30.234 20.594 1 97.81 82 LEU A O 1
ATOM 603 N N . ILE A 1 83 ? 3.309 30.562 20.188 1 98.12 83 ILE A N 1
ATOM 604 C CA . ILE A 1 83 ? 3.303 30 18.844 1 98.12 83 ILE A CA 1
ATOM 605 C C . ILE A 1 83 ? 4.039 28.672 18.828 1 98.12 83 ILE A C 1
ATOM 607 O O . ILE A 1 83 ? 5.164 28.562 19.328 1 98.12 83 ILE A O 1
ATOM 611 N N . ILE A 1 84 ? 3.355 27.688 18.328 1 97.88 84 ILE A N 1
ATOM 612 C CA . ILE A 1 84 ? 3.932 26.344 18.281 1 97.88 84 ILE A CA 1
ATOM 613 C C . ILE A 1 84 ? 4.184 25.922 16.828 1 97.88 84 ILE A C 1
ATOM 615 O O . ILE A 1 84 ? 3.254 25.875 16.031 1 97.88 84 ILE A O 1
ATOM 619 N N . ALA A 1 85 ? 5.418 25.625 16.516 1 96.56 85 ALA A N 1
ATOM 620 C CA . ALA A 1 85 ? 5.809 25.188 15.18 1 96.56 85 ALA A CA 1
ATOM 621 C C . ALA A 1 85 ? 6.609 23.891 15.242 1 96.56 85 ALA A C 1
ATOM 623 O O . ALA A 1 85 ? 7.512 23.656 14.43 1 96.56 85 ALA A O 1
ATOM 624 N N . THR A 1 86 ? 6.359 23.031 16.203 1 93.81 86 THR A N 1
ATOM 625 C CA . THR A 1 86 ? 6.973 21.719 16.297 1 93.81 86 THR A CA 1
ATOM 626 C C . THR A 1 86 ? 6.375 20.766 15.266 1 93.81 86 THR A C 1
ATOM 628 O O . THR A 1 86 ? 5.32 21.047 14.695 1 93.81 86 THR A O 1
ATOM 631 N N . LYS A 1 87 ? 7.125 19.719 15.039 1 90.94 87 LYS A N 1
ATOM 632 C CA . LYS A 1 87 ? 6.453 18.609 14.359 1 90.94 87 LYS A CA 1
ATOM 633 C C . LYS A 1 87 ? 5.254 18.125 15.164 1 90.94 87 LYS A C 1
ATOM 635 O O . LYS A 1 87 ? 5.293 18.109 16.391 1 90.94 87 LYS A O 1
ATOM 640 N N . THR A 1 88 ? 4.25 17.656 14.438 1 92.75 88 THR A N 1
ATOM 641 C CA . THR A 1 88 ? 2.996 17.281 15.078 1 92.75 88 THR A CA 1
ATOM 642 C C . THR A 1 88 ? 3.227 16.188 16.109 1 92.75 88 THR A C 1
ATOM 644 O O . THR A 1 88 ? 2.59 16.172 17.172 1 92.75 88 THR A O 1
ATOM 647 N N . THR A 1 89 ? 4.188 15.312 15.852 1 91 89 THR A N 1
ATOM 648 C CA . THR A 1 89 ? 4.441 14.164 16.719 1 91 89 THR A CA 1
ATOM 649 C C . THR A 1 89 ? 5.078 14.609 18.031 1 91 89 THR A C 1
ATOM 651 O O . THR A 1 89 ? 5.082 13.859 19.016 1 91 89 THR A O 1
ATOM 654 N N . GLN A 1 90 ? 5.531 15.828 18.156 1 92.94 90 GLN A N 1
ATOM 655 C CA . GLN A 1 90 ? 6.293 16.297 19.297 1 92.94 90 GLN A CA 1
ATOM 656 C C . GLN A 1 90 ? 5.504 17.344 20.094 1 92.94 90 GLN A C 1
ATOM 658 O O . GLN A 1 90 ? 5.914 17.734 21.188 1 92.94 90 GLN A O 1
ATOM 663 N N . THR A 1 91 ? 4.395 17.719 19.641 1 95.56 91 THR A N 1
ATOM 664 C CA . THR A 1 91 ? 3.684 18.875 20.156 1 95.56 91 THR A CA 1
ATOM 665 C C . THR A 1 91 ? 3.275 18.656 21.609 1 95.56 91 THR A C 1
ATOM 667 O O . THR A 1 91 ? 3.531 19.5 22.469 1 95.56 91 THR A O 1
ATOM 670 N N . LEU A 1 92 ? 2.67 17.547 21.953 1 95.62 92 LEU A N 1
ATOM 671 C CA . LEU A 1 92 ? 2.184 17.281 23.297 1 95.62 92 LEU A CA 1
ATOM 672 C C . LEU A 1 92 ? 3.336 17.281 24.297 1 95.62 92 LEU A C 1
ATOM 674 O O . LEU A 1 92 ? 3.264 17.938 25.344 1 95.62 92 LEU A O 1
ATOM 678 N N . GLN A 1 93 ? 4.375 16.594 23.906 1 94 93 GLN A N 1
ATOM 679 C CA . GLN A 1 93 ? 5.527 16.484 24.797 1 94 93 GLN A CA 1
ATOM 680 C C . GLN A 1 93 ? 6.188 17.844 25 1 94 93 GLN A C 1
ATOM 682 O O . GLN A 1 93 ? 6.582 18.188 26.125 1 94 93 GLN A O 1
ATOM 687 N N . ALA A 1 94 ? 6.305 18.578 23.953 1 94.25 94 ALA A N 1
ATOM 688 C CA . ALA A 1 94 ? 6.961 19.875 24.016 1 94.25 94 ALA A CA 1
ATOM 689 C C . ALA A 1 94 ? 6.129 20.875 24.812 1 94.25 94 ALA A C 1
ATOM 691 O O . ALA A 1 94 ? 6.676 21.766 25.453 1 94.25 94 ALA A O 1
ATOM 692 N N . LEU A 1 95 ? 4.832 20.688 24.766 1 95.94 95 LEU A N 1
ATOM 693 C CA . LEU A 1 95 ? 3.912 21.641 25.391 1 95.94 95 LEU A CA 1
ATOM 694 C C . LEU A 1 95 ? 3.74 21.328 26.875 1 95.94 95 LEU A C 1
ATOM 696 O O . LEU A 1 95 ? 3.414 22.219 27.656 1 95.94 95 LEU A O 1
ATOM 700 N N . GLU A 1 96 ? 3.98 20.188 27.297 1 95.19 96 GLU A N 1
ATOM 701 C CA . GLU A 1 96 ? 3.686 19.688 28.641 1 95.19 96 GLU A CA 1
ATOM 702 C C . GLU A 1 96 ? 4.32 20.562 29.703 1 95.19 96 GLU A C 1
ATOM 704 O O . GLU A 1 96 ? 3.648 21 30.656 1 95.19 96 GLU A O 1
ATOM 709 N N . PRO A 1 97 ? 5.613 20.922 29.594 1 92.94 97 PRO A N 1
ATOM 710 C CA . PRO A 1 97 ? 6.25 21.734 30.625 1 92.94 97 PRO A CA 1
ATOM 711 C C . PRO A 1 97 ? 5.672 23.156 30.719 1 92.94 97 PRO A C 1
ATOM 713 O O . PRO A 1 97 ? 5.867 23.844 31.719 1 92.94 97 PRO A O 1
ATOM 716 N N . LEU A 1 98 ? 4.965 23.547 29.734 1 94.44 98 LEU A N 1
ATOM 717 C CA . LEU A 1 98 ? 4.465 24.922 29.672 1 94.44 98 LEU A CA 1
ATOM 718 C C . LEU A 1 98 ? 3.045 25 30.234 1 94.44 98 LEU A C 1
ATOM 720 O O . LEU A 1 98 ? 2.545 26.094 30.484 1 94.44 98 LEU A O 1
ATOM 724 N N . ILE A 1 99 ? 2.43 23.906 30.438 1 95.19 99 ILE A N 1
ATOM 725 C CA . ILE A 1 99 ? 1.007 23.844 30.766 1 95.19 99 ILE A CA 1
ATOM 726 C C . ILE A 1 99 ? 0.721 24.656 32.031 1 95.19 99 ILE A C 1
ATOM 728 O O . ILE A 1 99 ? -0.241 25.438 32.062 1 95.19 99 ILE A O 1
ATOM 732 N N . PRO A 1 100 ? 1.567 24.594 33.094 1 93.31 100 PRO A N 1
ATOM 733 C CA . PRO A 1 100 ? 1.283 25.359 34.312 1 93.31 100 PRO A CA 1
ATOM 734 C C . PRO A 1 100 ? 1.328 26.875 34.062 1 93.31 100 PRO A C 1
ATOM 736 O O . PRO A 1 100 ? 0.821 27.641 34.906 1 93.31 100 PRO A O 1
ATOM 739 N N . ARG A 1 101 ? 1.921 27.266 32.969 1 93.62 101 ARG A N 1
ATOM 740 C CA . ARG A 1 101 ? 2.088 28.688 32.688 1 93.62 101 ARG A CA 1
ATOM 741 C C . ARG A 1 101 ? 0.968 29.188 31.797 1 93.62 101 ARG A C 1
ATOM 743 O O . ARG A 1 101 ? 0.896 30.391 31.5 1 93.62 101 ARG A O 1
ATOM 750 N N . LEU A 1 102 ? 0.127 28.297 31.344 1 95.75 102 LEU A N 1
ATOM 751 C CA . LEU A 1 102 ? -0.958 28.625 30.422 1 95.75 102 LEU A CA 1
ATOM 752 C C . LEU A 1 102 ? -2.301 28.609 31.141 1 95.75 102 LEU A C 1
ATOM 754 O O . LEU A 1 102 ? -2.51 27.812 32.062 1 95.75 102 LEU A O 1
ATOM 758 N N . ASN A 1 103 ? -3.201 29.531 30.734 1 94.38 103 ASN A N 1
ATOM 759 C CA . ASN A 1 103 ? -4.539 29.609 31.312 1 94.38 103 ASN A CA 1
ATOM 760 C C . ASN A 1 103 ? -5.539 30.203 30.328 1 94.38 103 ASN A C 1
ATOM 762 O O . ASN A 1 103 ? -5.254 30.312 29.141 1 94.38 103 ASN A O 1
ATOM 766 N N . GLY A 1 104 ? -6.699 30.547 30.797 1 95.62 104 GLY A N 1
ATOM 767 C CA . GLY A 1 104 ? -7.773 31.031 29.953 1 95.62 104 GLY A CA 1
ATOM 768 C C . GLY A 1 104 ? -7.469 32.375 29.297 1 95.62 104 GLY A C 1
ATOM 769 O O . GLY A 1 104 ? -8.141 32.781 28.344 1 95.62 104 GLY A O 1
ATOM 770 N N . ASN A 1 105 ? -6.473 33 29.781 1 95.56 105 ASN A N 1
ATOM 771 C CA . ASN A 1 105 ? -6.09 34.312 29.203 1 95.56 105 ASN A CA 1
ATOM 772 C C . ASN A 1 105 ? -5.031 34.156 28.125 1 95.56 105 ASN A C 1
ATOM 774 O O . ASN A 1 105 ? -4.676 35.125 27.453 1 95.56 105 ASN A O 1
ATOM 778 N N . SER A 1 106 ? -4.531 32.969 27.922 1 97.31 106 SER A N 1
ATOM 779 C CA . SER A 1 106 ? -3.469 32.688 26.953 1 97.31 106 SER A CA 1
ATOM 780 C C . SER A 1 106 ? -4.035 32.469 25.547 1 97.31 106 SER A C 1
ATOM 782 O O . SER A 1 106 ? -5.219 32.156 25.391 1 97.31 106 SER A O 1
ATOM 784 N N . THR A 1 107 ? -3.227 32.719 24.531 1 98.12 107 THR A N 1
ATOM 785 C CA . THR A 1 107 ? -3.49 32.375 23.141 1 98.12 107 THR A CA 1
ATOM 786 C C . THR A 1 107 ? -2.404 31.453 22.594 1 98.12 107 THR A C 1
ATOM 788 O O . THR A 1 107 ? -1.213 31.734 22.734 1 98.12 107 THR A O 1
ATOM 791 N N . ILE A 1 108 ? -2.826 30.344 21.984 1 98.38 108 ILE A N 1
ATOM 792 C CA . ILE A 1 108 ? -1.905 29.391 21.391 1 98.38 108 ILE A CA 1
ATOM 793 C C . ILE A 1 108 ? -2.145 29.297 19.891 1 98.38 108 ILE A C 1
ATOM 795 O O . ILE A 1 108 ? -3.268 29.047 19.438 1 98.38 108 ILE A O 1
ATOM 799 N N . ALA A 1 109 ? -1.125 29.578 19.109 1 98.56 109 ALA A N 1
ATOM 800 C CA . ALA A 1 109 ? -1.178 29.438 17.656 1 98.56 109 ALA A CA 1
ATOM 801 C C . ALA A 1 109 ? -0.39 28.203 17.203 1 98.56 109 ALA A C 1
ATOM 803 O O . ALA A 1 109 ? 0.776 28.031 17.562 1 98.56 109 ALA A O 1
ATOM 804 N N . LEU A 1 110 ? -1.035 27.328 16.438 1 98.12 110 LEU A N 1
ATOM 805 C CA . LEU A 1 110 ? -0.406 26.125 15.922 1 98.12 110 LEU A CA 1
ATOM 806 C C . LEU A 1 110 ? -0.154 26.25 14.422 1 98.12 110 LEU A C 1
ATOM 808 O O . LEU A 1 110 ? -1.084 26.484 13.648 1 98.12 110 LEU A O 1
ATOM 812 N N . LEU A 1 111 ? 1.094 26.188 14.016 1 97.44 111 LEU A N 1
ATOM 813 C CA . LEU A 1 111 ? 1.447 26.094 12.609 1 97.44 111 LEU A CA 1
ATOM 814 C C . LEU A 1 111 ? 2.109 24.75 12.297 1 97.44 111 LEU A C 1
ATOM 816 O O . LEU A 1 111 ? 3.332 24.625 12.391 1 97.44 111 LEU A O 1
ATOM 820 N N . GLN A 1 112 ? 1.304 23.812 11.922 1 91.88 112 GLN A N 1
ATOM 821 C CA . GLN A 1 112 ? 1.788 22.453 11.75 1 91.88 112 GLN A CA 1
ATOM 822 C C . GLN A 1 112 ? 1.119 21.781 10.562 1 91.88 112 GLN A C 1
ATOM 824 O O . GLN A 1 112 ? 0.107 22.266 10.047 1 91.88 112 GLN A O 1
ATOM 829 N N . ASN A 1 113 ? 1.857 20.781 10.102 1 87.94 113 ASN A N 1
ATOM 830 C CA . ASN A 1 113 ? 1.296 20 9.008 1 87.94 113 ASN A CA 1
ATOM 831 C C . ASN A 1 113 ? 0.428 18.859 9.523 1 87.94 113 ASN A C 1
ATOM 833 O O . ASN A 1 113 ? 0.775 18.203 10.516 1 87.94 113 ASN A O 1
ATOM 837 N N . GLY A 1 114 ? -0.695 18.719 9 1 91.19 114 GLY A N 1
ATOM 838 C CA . GLY A 1 114 ? -1.61 17.688 9.453 1 91.19 114 GLY A CA 1
ATOM 839 C C . GLY A 1 114 ? -2.771 18.234 10.266 1 91.19 114 GLY A C 1
ATOM 840 O O . GLY A 1 114 ? -2.91 19.438 10.43 1 91.19 114 GLY A O 1
ATOM 841 N N . MET A 1 115 ? -3.582 17.312 10.703 1 96.12 115 MET A N 1
ATOM 842 C CA . MET A 1 115 ? -4.758 17.688 11.492 1 96.12 115 MET A CA 1
ATOM 843 C C . MET A 1 115 ? -4.902 16.766 12.703 1 96.12 115 MET A C 1
ATOM 845 O O . MET A 1 115 ? -4.293 15.703 12.758 1 96.12 115 MET A O 1
ATOM 849 N N . GLY A 1 116 ? -5.555 17.266 13.75 1 96 116 GLY A N 1
ATOM 850 C CA . GLY A 1 116 ? -5.836 16.469 14.93 1 96 116 GLY A CA 1
ATOM 851 C C . GLY A 1 116 ? -5.07 16.922 16.156 1 96 116 GLY A C 1
ATOM 852 O O . GLY A 1 116 ? -5.418 16.562 17.281 1 96 116 GLY A O 1
ATOM 853 N N . VAL A 1 117 ? -4.043 17.719 15.977 1 96.62 117 VAL A N 1
ATOM 854 C CA . VAL A 1 117 ? -3.201 18.141 17.094 1 96.62 117 VAL A CA 1
ATOM 855 C C . VAL A 1 117 ? -4.02 19 18.062 1 96.62 117 VAL A C 1
ATOM 857 O O . VAL A 1 117 ? -3.91 18.844 19.281 1 96.62 117 VAL A O 1
ATOM 860 N N . TYR A 1 118 ? -4.812 19.906 17.516 1 96.44 118 TYR A N 1
ATOM 861 C CA . TYR A 1 118 ? -5.664 20.75 18.359 1 96.44 118 TYR A CA 1
ATOM 862 C C . TYR A 1 118 ? -6.523 19.906 19.281 1 96.44 118 TYR A C 1
ATOM 864 O O . TYR A 1 118 ? -6.562 20.141 20.5 1 96.44 118 TYR A O 1
ATOM 872 N N . GLN A 1 119 ? -7.164 18.891 18.688 1 95.19 119 GLN A N 1
ATOM 873 C CA . GLN A 1 119 ? -8.031 18.016 19.469 1 95.19 119 GLN A CA 1
ATOM 874 C C . GLN A 1 119 ? -7.246 17.281 20.547 1 95.19 119 GLN A C 1
ATOM 876 O O . GLN A 1 119 ? -7.719 17.141 21.672 1 95.19 119 GLN A O 1
ATOM 881 N N . GLU A 1 120 ? -6.102 16.875 20.172 1 96.38 120 GLU A N 1
ATOM 882 C CA . GLU A 1 120 ? -5.262 16.172 21.141 1 96.38 120 GLU A CA 1
ATOM 883 C C . GLU A 1 120 ? -4.848 17.078 22.281 1 96.38 120 GLU A C 1
ATOM 885 O O . GLU A 1 120 ? -4.871 16.672 23.453 1 96.38 120 GLU A O 1
ATOM 890 N N . VAL A 1 121 ? -4.461 18.25 21.984 1 97.06 121 VAL A N 1
ATOM 891 C CA . VAL A 1 121 ? -4.008 19.219 22.984 1 97.06 121 VAL A CA 1
ATOM 892 C C . VAL A 1 121 ? -5.145 19.531 23.953 1 97.06 121 VAL A C 1
ATOM 894 O O . VAL A 1 121 ? -4.941 19.547 25.172 1 97.06 121 VAL A O 1
ATOM 897 N N . ILE A 1 122 ? -6.312 19.734 23.422 1 96.62 122 ILE A N 1
ATOM 898 C CA . ILE A 1 122 ? -7.457 20.078 24.25 1 96.62 122 ILE A CA 1
ATOM 899 C C . ILE A 1 122 ? -7.832 18.891 25.141 1 96.62 122 ILE A C 1
ATOM 901 O O . ILE A 1 122 ? -8.164 19.062 26.312 1 96.62 122 ILE A O 1
ATOM 905 N N . SER A 1 123 ? -7.793 17.703 24.609 1 96.44 123 SER A N 1
ATOM 906 C CA . SER A 1 123 ? -8.203 16.516 25.344 1 96.44 123 SER A CA 1
ATOM 907 C C . SER A 1 123 ? -7.199 16.172 26.438 1 96.44 123 SER A C 1
ATOM 909 O O . SER A 1 123 ? -7.574 15.641 27.484 1 96.44 123 SER A O 1
ATOM 911 N N . ASN A 1 124 ? -6.035 16.484 26.219 1 96.75 124 ASN A N 1
ATOM 912 C CA . ASN A 1 124 ? -5.008 16.094 27.188 1 96.75 124 ASN A CA 1
ATOM 913 C C . ASN A 1 124 ? -4.781 17.188 28.234 1 96.75 124 ASN A C 1
ATOM 915 O O . ASN A 1 124 ? -4.465 16.875 29.391 1 96.75 124 ASN A O 1
ATOM 919 N N . PHE A 1 125 ? -4.875 18.453 27.797 1 96.94 125 PHE A N 1
ATOM 920 C CA . PHE A 1 125 ? -4.355 19.484 28.688 1 96.94 125 PHE A CA 1
ATOM 921 C C . PHE A 1 125 ? -5.43 20.516 29.016 1 96.94 125 PHE A C 1
ATOM 923 O O . PHE A 1 125 ? -5.32 21.234 30.016 1 96.94 125 PHE A O 1
ATOM 930 N N . PHE A 1 126 ? -6.438 20.656 28.203 1 96.88 126 PHE A N 1
ATOM 931 C CA . PHE A 1 126 ? -7.387 21.75 28.375 1 96.88 126 PHE A CA 1
ATOM 932 C C . PHE A 1 126 ? -8.82 21.234 28.297 1 96.88 126 PHE A C 1
ATOM 934 O O . PHE A 1 126 ? -9.633 21.797 27.547 1 96.88 126 PHE A O 1
ATOM 941 N N . ARG A 1 127 ? -9.188 20.312 29.047 1 93.56 127 ARG A N 1
ATOM 942 C CA . ARG A 1 127 ? -10.508 19.688 29.047 1 93.56 127 ARG A CA 1
ATOM 943 C C . ARG A 1 127 ? -11.562 20.656 29.594 1 93.56 127 ARG A C 1
ATOM 945 O O . ARG A 1 127 ? -12.727 20.594 29.188 1 93.56 127 ARG A O 1
ATOM 952 N N . ASP A 1 128 ? -11.102 21.531 30.516 1 94 128 ASP A N 1
ATOM 953 C CA . ASP A 1 128 ? -12 22.547 31.047 1 94 128 ASP A CA 1
ATOM 954 C C . ASP A 1 128 ? -12.141 23.719 30.094 1 94 128 ASP A C 1
ATOM 956 O O . ASP A 1 128 ? -11.234 24.547 29.969 1 94 128 ASP A O 1
ATOM 960 N N . GLU A 1 129 ? -13.266 23.906 29.547 1 89.88 129 GLU A N 1
ATOM 961 C CA . GLU A 1 129 ? -13.508 24.906 28.516 1 89.88 129 GLU A CA 1
ATOM 962 C C . GLU A 1 129 ? -13.336 26.312 29.062 1 89.88 129 GLU A C 1
ATOM 964 O O . GLU A 1 129 ? -12.914 27.219 28.328 1 89.88 129 GLU A O 1
ATOM 969 N N . ASN A 1 130 ? -13.609 26.469 30.281 1 87.5 130 ASN A N 1
ATOM 970 C CA . ASN A 1 130 ? -13.531 27.797 30.875 1 87.5 130 ASN A CA 1
ATOM 971 C C . ASN A 1 130 ? -12.086 28.219 31.109 1 87.5 130 ASN A C 1
ATOM 973 O O . ASN A 1 130 ? -11.789 29.406 31.188 1 87.5 130 ASN A O 1
ATOM 977 N N . ALA A 1 131 ? -11.25 27.312 31.234 1 91.62 131 ALA A N 1
ATOM 978 C CA . ALA A 1 131 ? -9.844 27.609 31.5 1 91.62 131 ALA A CA 1
ATOM 979 C C . ALA A 1 131 ? -8.992 27.422 30.234 1 91.62 131 ALA A C 1
ATOM 981 O O . ALA A 1 131 ? -7.777 27.609 30.266 1 91.62 131 ALA A O 1
ATOM 982 N N . ARG A 1 132 ? -9.609 27.125 29.141 1 95.5 132 ARG A N 1
ATOM 983 C CA . ARG A 1 132 ? -8.93 26.828 27.891 1 95.5 132 ARG A CA 1
ATOM 984 C C . ARG A 1 132 ? -8.445 28.109 27.203 1 95.5 132 ARG A C 1
ATOM 986 O O . ARG A 1 132 ? -9.156 29.109 27.188 1 95.5 132 ARG A O 1
ATOM 993 N N . PRO A 1 133 ? -7.234 28.125 26.719 1 97.75 133 PRO A N 1
ATOM 994 C CA . PRO A 1 133 ? -6.758 29.266 25.938 1 97.75 133 PRO A CA 1
ATOM 995 C C . PRO A 1 133 ? -7.52 29.438 24.609 1 97.75 133 PRO A C 1
ATOM 997 O O . PRO A 1 133 ? -8.281 28.547 24.219 1 97.75 133 PRO A O 1
ATOM 1000 N N . HIS A 1 134 ? -7.363 30.625 24 1 97.75 134 HIS A N 1
ATOM 1001 C CA . HIS A 1 134 ? -7.738 30.75 22.594 1 97.75 134 HIS A CA 1
ATOM 1002 C C . HIS A 1 134 ? -6.793 29.953 21.703 1 97.75 134 HIS A C 1
ATOM 1004 O O . HIS A 1 134 ? -5.59 29.906 21.969 1 97.75 134 HIS A O 1
ATOM 1010 N N . PHE A 1 135 ? -7.367 29.312 20.703 1 98.31 135 PHE A N 1
ATOM 1011 C CA . PHE A 1 135 ? -6.527 28.562 19.781 1 98.31 135 PHE A CA 1
ATOM 1012 C C . PHE A 1 135 ? -6.641 29.141 18.375 1 98.31 135 PHE A C 1
ATOM 1014 O O . PHE A 1 135 ? -7.746 29.344 17.859 1 98.31 135 PHE A O 1
ATOM 1021 N N . ILE A 1 136 ? -5.52 29.422 17.797 1 98.44 136 ILE A N 1
ATOM 1022 C CA . ILE A 1 136 ? -5.371 29.797 16.391 1 98.44 136 ILE A CA 1
ATOM 1023 C C . ILE A 1 136 ? -4.668 28.672 15.625 1 98.44 136 ILE A C 1
ATOM 1025 O O . ILE A 1 136 ? -3.676 28.125 16.094 1 98.44 136 ILE A O 1
ATOM 1029 N N . LEU A 1 137 ? -5.262 28.281 14.508 1 98.19 137 LEU A N 1
ATOM 1030 C CA . LEU A 1 137 ? -4.602 27.312 13.633 1 98.19 137 LEU A CA 1
ATOM 1031 C C . LEU A 1 137 ? -4.078 27.984 12.375 1 98.19 137 LEU A C 1
ATOM 1033 O O . LEU A 1 137 ? -4.609 29.016 11.953 1 98.19 137 LEU A O 1
ATOM 1037 N N . GLY A 1 138 ? -3.016 27.469 11.828 1 97.62 138 GLY A N 1
ATOM 1038 C CA . GLY A 1 138 ? -2.441 28.031 10.617 1 97.62 138 GLY A CA 1
ATOM 1039 C C . GLY A 1 138 ? -1.983 26.969 9.625 1 97.62 138 GLY A C 1
ATOM 1040 O O . GLY A 1 138 ? -1.909 25.797 9.961 1 97.62 138 GLY A O 1
ATOM 1041 N N . THR A 1 139 ? -1.802 27.359 8.398 1 96.38 139 THR A N 1
ATOM 1042 C CA . THR A 1 139 ? -1.251 26.531 7.328 1 96.38 139 THR A CA 1
ATOM 1043 C C . THR A 1 139 ? -0.352 27.359 6.41 1 96.38 139 THR A C 1
ATOM 1045 O O . THR A 1 139 ? -0.513 28.578 6.305 1 96.38 139 THR A O 1
ATOM 1048 N N . THR A 1 140 ? 0.626 26.766 5.867 1 95.38 140 THR A N 1
ATOM 1049 C CA . THR A 1 140 ? 1.533 27.484 4.98 1 95.38 140 THR A CA 1
ATOM 1050 C C . THR A 1 140 ? 2.141 26.547 3.945 1 95.38 140 THR A C 1
ATOM 1052 O O . THR A 1 140 ? 2.438 25.391 4.25 1 95.38 140 THR A O 1
ATOM 1055 N N . PRO A 1 141 ? 2.207 26.922 2.719 1 91.62 141 PRO A N 1
ATOM 1056 C CA . PRO A 1 141 ? 2.953 26.172 1.704 1 91.62 141 PRO A CA 1
ATOM 1057 C C . PRO A 1 141 ? 4.43 26.578 1.648 1 91.62 141 PRO A C 1
ATOM 1059 O O . PRO A 1 141 ? 5.168 26.078 0.789 1 91.62 141 PRO A O 1
ATOM 1062 N N . HIS A 1 142 ? 4.859 27.516 2.502 1 92.94 142 HIS A N 1
ATOM 1063 C CA . HIS A 1 142 ? 6.27 27.891 2.482 1 92.94 142 HIS A CA 1
ATOM 1064 C C . HIS A 1 142 ? 7.16 26.672 2.711 1 92.94 142 HIS A C 1
ATOM 1066 O O . HIS A 1 142 ? 6.984 25.953 3.691 1 92.94 142 HIS A O 1
ATOM 1072 N N . GLY A 1 143 ? 8.055 26.453 1.802 1 90 143 GLY A N 1
ATOM 1073 C CA . GLY A 1 143 ? 9.047 25.406 1.921 1 90 143 GLY A CA 1
ATOM 1074 C C . GLY A 1 143 ? 10.367 25.891 2.486 1 90 143 GLY A C 1
ATOM 1075 O O . GLY A 1 143 ? 10.922 26.891 2.016 1 90 143 GLY A O 1
ATOM 1076 N N . VAL A 1 144 ? 10.758 25.234 3.537 1 92.31 144 VAL A N 1
ATOM 1077 C CA . VAL A 1 144 ? 11.977 25.641 4.223 1 92.31 144 VAL A CA 1
ATOM 1078 C C . VAL A 1 144 ? 12.82 24.422 4.551 1 92.31 144 VAL A C 1
ATOM 1080 O O . VAL A 1 144 ? 12.281 23.344 4.832 1 92.31 144 VAL A O 1
ATOM 1083 N N . SER A 1 145 ? 14.094 24.547 4.395 1 89.88 145 SER A N 1
ATOM 1084 C CA . SER A 1 145 ? 15.016 23.484 4.777 1 89.88 145 SER A CA 1
ATOM 1085 C C . SER A 1 145 ? 16.203 24.047 5.562 1 89.88 145 SER A C 1
ATOM 1087 O O . SER A 1 145 ? 16.531 25.219 5.441 1 89.88 145 SER A O 1
ATOM 1089 N N . PRO A 1 146 ? 16.734 23.188 6.352 1 88.88 146 PRO A N 1
ATOM 1090 C CA . PRO A 1 146 ? 17.969 23.641 7.023 1 88.88 146 PRO A CA 1
ATOM 1091 C C . PRO A 1 146 ? 19.109 23.906 6.051 1 88.88 146 PRO A C 1
ATOM 1093 O O . PRO A 1 146 ? 19.25 23.188 5.055 1 88.88 146 PRO A O 1
ATOM 1096 N N . PHE A 1 147 ? 19.766 24.875 6.227 1 82 147 PHE A N 1
ATOM 1097 C CA . PHE A 1 147 ? 20.922 25.188 5.391 1 82 147 PHE A CA 1
ATOM 1098 C C . PHE A 1 147 ? 22.094 24.281 5.715 1 82 147 PHE A C 1
ATOM 1100 O O . PHE A 1 147 ? 22.859 23.906 4.824 1 82 147 PHE A O 1
ATOM 1107 N N . SER A 1 148 ? 22.422 24.062 6.859 1 74.31 148 SER A N 1
ATOM 1108 C CA . SER A 1 148 ? 23.484 23.203 7.355 1 74.31 148 SER A CA 1
ATOM 1109 C C . SER A 1 148 ? 23.031 22.406 8.578 1 74.31 148 SER A C 1
ATOM 1111 O O . SER A 1 148 ? 21.875 22.516 9 1 74.31 148 SER A O 1
ATOM 1113 N N . LYS A 1 149 ? 23.891 21.641 8.992 1 69.12 149 LYS A N 1
ATOM 1114 C CA . LYS A 1 149 ? 23.594 20.828 10.18 1 69.12 149 LYS A CA 1
ATOM 1115 C C . LYS A 1 149 ? 23.328 21.719 11.391 1 69.12 149 LYS A C 1
ATOM 1117 O O . LYS A 1 149 ? 22.812 21.266 12.406 1 69.12 149 LYS A O 1
ATOM 1122 N N . GLY A 1 150 ? 23.484 22.969 11.094 1 69.75 150 GLY A N 1
ATOM 1123 C CA . GLY A 1 150 ? 23.344 23.844 12.242 1 69.75 150 GLY A CA 1
ATOM 1124 C C . GLY A 1 150 ? 21.953 24.422 12.398 1 69.75 150 GLY A C 1
ATOM 1125 O O . GLY A 1 150 ? 21.203 24.516 11.43 1 69.75 150 GLY A O 1
ATOM 1126 N N . LYS A 1 151 ? 21.578 24.75 13.672 1 82.75 151 LYS A N 1
ATOM 1127 C CA . LYS A 1 151 ? 20.281 25.359 14.016 1 82.75 151 LYS A CA 1
ATOM 1128 C C . LYS A 1 151 ? 20.281 26.844 13.703 1 82.75 151 LYS A C 1
ATOM 1130 O O . LYS A 1 151 ? 21.344 27.484 13.688 1 82.75 151 LYS A O 1
ATOM 1135 N N . GLY A 1 152 ? 19.203 27.422 13.305 1 88.19 152 GLY A N 1
ATOM 1136 C CA . GLY A 1 152 ? 19.047 28.859 13.148 1 88.19 152 GLY A CA 1
ATOM 1137 C C . GLY A 1 152 ? 19.391 29.344 11.758 1 88.19 152 GLY A C 1
ATOM 1138 O O . GLY A 1 152 ? 19.281 30.531 11.469 1 88.19 152 GLY A O 1
ATOM 1139 N N . HIS A 1 153 ? 19.875 28.484 10.945 1 91 153 HIS A N 1
ATOM 1140 C CA . HIS A 1 153 ? 20.156 28.812 9.555 1 91 153 HIS A CA 1
ATOM 1141 C C . HIS A 1 153 ? 19.312 27.984 8.594 1 91 153 HIS A C 1
ATOM 1143 O O . HIS A 1 153 ? 19.406 26.766 8.57 1 91 153 HIS A O 1
ATOM 1149 N N . ILE A 1 154 ? 18.516 28.75 7.777 1 94.75 154 ILE A N 1
ATOM 1150 C CA . ILE A 1 154 ? 17.578 28 6.949 1 94.75 154 ILE A CA 1
ATOM 1151 C C . ILE A 1 154 ? 17.578 28.562 5.531 1 94.75 154 ILE A C 1
ATOM 1153 O O . ILE A 1 154 ? 18 29.688 5.305 1 94.75 154 ILE A O 1
ATOM 1157 N N . HIS A 1 155 ? 17.234 27.703 4.641 1 94.62 155 HIS A N 1
ATOM 1158 C CA . HIS A 1 155 ? 16.938 28.094 3.266 1 94.62 155 HIS A CA 1
ATOM 1159 C C . HIS A 1 155 ? 15.438 28.172 3.029 1 94.62 155 HIS A C 1
ATOM 1161 O O . HIS A 1 155 ? 14.711 27.203 3.297 1 94.62 155 HIS A O 1
ATOM 1167 N N . HIS A 1 156 ? 14.969 29.328 2.625 1 94.88 156 HIS A N 1
ATOM 1168 C CA . HIS A 1 156 ? 13.578 29.531 2.23 1 94.88 156 HIS A CA 1
ATOM 1169 C C . HIS A 1 156 ? 13.398 29.328 0.73 1 94.88 156 HIS A C 1
ATOM 1171 O O . HIS A 1 156 ? 13.867 30.141 -0.07 1 94.88 156 HIS A O 1
ATOM 1177 N N . HIS A 1 157 ? 12.648 28.344 0.324 1 91.62 157 HIS A N 1
ATOM 1178 C CA . HIS A 1 157 ? 12.633 27.875 -1.056 1 91.62 157 HIS A CA 1
ATOM 1179 C C . HIS A 1 157 ? 11.531 28.562 -1.856 1 91.62 157 HIS A C 1
ATOM 1181 O O . HIS A 1 157 ? 11.383 28.312 -3.057 1 91.62 157 HIS A O 1
ATOM 1187 N N . VAL A 1 158 ? 10.75 29.375 -1.277 1 91.56 158 VAL A N 1
ATOM 1188 C CA . VAL A 1 158 ? 9.664 30.062 -1.958 1 91.56 158 VAL A CA 1
ATOM 1189 C C . VAL A 1 158 ? 10.086 31.5 -2.281 1 91.56 158 VAL A C 1
ATOM 1191 O O . VAL A 1 158 ? 10.578 32.219 -1.412 1 91.56 158 VAL A O 1
ATOM 1194 N N . ALA A 1 159 ? 9.844 31.891 -3.457 1 90.19 159 ALA A N 1
ATOM 1195 C CA . ALA A 1 159 ? 10.266 33.219 -3.91 1 90.19 159 ALA A CA 1
ATOM 1196 C C . ALA A 1 159 ? 9.508 34.312 -3.168 1 90.19 159 ALA A C 1
ATOM 1198 O O . ALA A 1 159 ? 8.414 34.062 -2.656 1 90.19 159 ALA A O 1
ATOM 1199 N N . GLU A 1 160 ? 10.172 35.438 -3.205 1 87.88 160 GLU A N 1
ATOM 1200 C CA . GLU A 1 160 ? 9.523 36.594 -2.59 1 87.88 160 GLU A CA 1
ATOM 1201 C C . GLU A 1 160 ? 8.188 36.906 -3.266 1 87.88 160 GLU A C 1
ATOM 1203 O O . GLU A 1 160 ? 8.086 36.875 -4.492 1 87.88 160 GLU A O 1
ATOM 1208 N N . GLY A 1 161 ? 7.234 37.188 -2.494 1 85.31 161 GLY A N 1
ATOM 1209 C CA . GLY A 1 161 ? 5.922 37.5 -3.037 1 85.31 161 GLY A CA 1
ATOM 1210 C C . GLY A 1 161 ? 5.062 36.25 -3.254 1 85.31 161 GLY A C 1
ATOM 1211 O O . GLY A 1 161 ? 3.855 36.375 -3.484 1 85.31 161 GLY A O 1
ATOM 1212 N N . GLU A 1 162 ? 5.691 35.125 -3.168 1 89.5 162 GLU A N 1
ATOM 1213 C CA . GLU A 1 162 ? 4.957 33.875 -3.301 1 89.5 162 GLU A CA 1
ATOM 1214 C C . GLU A 1 162 ? 4.73 33.219 -1.939 1 89.5 162 GLU A C 1
ATOM 1216 O O . GLU A 1 162 ? 5.324 33.656 -0.94 1 89.5 162 GLU A O 1
ATOM 1221 N N . GLY A 1 163 ? 3.787 32.375 -1.952 1 91.5 163 GLY A N 1
ATOM 1222 C CA . GLY A 1 163 ? 3.471 31.703 -0.701 1 91.5 163 GLY A CA 1
ATOM 1223 C C . GLY A 1 163 ? 2.568 32.531 0.204 1 91.5 163 GLY A C 1
ATOM 1224 O O . GLY A 1 163 ? 2.211 33.656 -0.127 1 91.5 163 GLY A O 1
ATOM 1225 N N . PHE A 1 164 ? 2.205 31.953 1.287 1 94.56 164 PHE A N 1
ATOM 1226 C CA . PHE A 1 164 ? 1.342 32.625 2.26 1 94.56 164 PHE A CA 1
ATOM 1227 C C . PHE A 1 164 ? 1.315 31.844 3.572 1 94.56 164 PHE A C 1
ATOM 1229 O O . PHE A 1 164 ? 1.8 30.703 3.643 1 94.56 164 PHE A O 1
ATOM 1236 N N . ILE A 1 165 ? 0.925 32.469 4.574 1 96.62 165 ILE A N 1
ATOM 1237 C CA . ILE A 1 165 ? 0.436 31.844 5.789 1 96.62 165 ILE A CA 1
ATOM 1238 C C . ILE A 1 165 ? -1.006 32.281 6.055 1 96.62 165 ILE A C 1
ATOM 1240 O O . ILE A 1 165 ? -1.332 33.469 5.977 1 96.62 165 ILE A O 1
ATOM 1244 N N . LYS A 1 166 ? -1.845 31.375 6.309 1 96.12 166 LYS A N 1
ATOM 1245 C CA . LYS A 1 166 ? -3.225 31.672 6.68 1 96.12 166 LYS A CA 1
ATOM 1246 C C . LYS A 1 166 ? -3.531 31.172 8.094 1 96.12 166 LYS A C 1
ATOM 1248 O O . LYS A 1 166 ? -3.186 30.047 8.445 1 96.12 166 LYS A O 1
ATOM 1253 N N . TRP A 1 167 ? -4.094 32.062 8.867 1 97.38 167 TRP A N 1
ATOM 1254 C CA . TRP A 1 167 ? -4.469 31.781 10.25 1 97.38 167 TRP A CA 1
ATOM 1255 C C . TRP A 1 167 ? -5.977 31.891 10.438 1 97.38 167 TRP A C 1
ATOM 1257 O O . TRP A 1 167 ? -6.633 32.719 9.797 1 97.38 167 TRP A O 1
ATOM 1267 N N . GLY A 1 168 ? -6.527 31.094 11.367 1 97.25 168 GLY A N 1
ATOM 1268 C CA . GLY A 1 168 ? -7.93 31.172 11.75 1 97.25 168 GLY A CA 1
ATOM 1269 C C . GLY A 1 168 ? -8.164 30.859 13.211 1 97.25 168 GLY A C 1
ATOM 1270 O O . GLY A 1 168 ? -7.5 30 13.789 1 97.25 168 GLY A O 1
ATOM 1271 N N . LEU A 1 169 ? -9.117 31.578 13.812 1 97.56 169 LEU A N 1
ATOM 1272 C CA . LEU A 1 169 ? -9.477 31.391 15.219 1 97.56 169 LEU A CA 1
ATOM 1273 C C . LEU A 1 169 ? -10.469 30.25 15.391 1 97.56 169 LEU A C 1
ATOM 1275 O O . LEU A 1 169 ? -11.523 30.234 14.758 1 97.56 169 LEU A O 1
ATOM 1279 N N . VAL A 1 170 ? -10.07 29.25 16.219 1 96.75 170 VAL A N 1
ATOM 1280 C CA . VAL A 1 170 ? -10.992 28.156 16.531 1 96.75 170 VAL A CA 1
ATOM 1281 C C . VAL A 1 170 ? -12.164 28.703 17.359 1 96.75 170 VAL A C 1
ATOM 1283 O O . VAL A 1 170 ? -11.953 29.406 18.344 1 96.75 170 VAL A O 1
ATOM 1286 N N . ASN A 1 171 ? -13.328 28.344 16.969 1 91.31 171 ASN A N 1
ATOM 1287 C CA . ASN A 1 171 ? -14.5 28.797 17.719 1 91.31 171 ASN A CA 1
ATOM 1288 C C . ASN A 1 171 ? -14.594 28.125 19.078 1 91.31 171 ASN A C 1
ATOM 1290 O O . ASN A 1 171 ? -14.383 26.922 19.203 1 91.31 171 ASN A O 1
ATOM 1294 N N . ASP A 1 172 ? -14.773 28.906 20.016 1 92.5 172 ASP A N 1
ATOM 1295 C CA . ASP A 1 172 ? -15.008 28.453 21.375 1 92.5 172 ASP A CA 1
ATOM 1296 C C . ASP A 1 172 ? -16.188 29.188 22.016 1 92.5 172 ASP A C 1
ATOM 1298 O O . ASP A 1 172 ? -16.062 30.359 22.359 1 92.5 172 ASP A O 1
ATOM 1302 N N . GLU A 1 173 ? -17.25 28.516 22.266 1 88.38 173 GLU A N 1
ATOM 1303 C CA . GLU A 1 173 ? -18.469 29.125 22.766 1 88.38 173 GLU A CA 1
ATOM 1304 C C . GLU A 1 173 ? -18.281 29.672 24.172 1 88.38 173 GLU A C 1
ATOM 1306 O O . GLU A 1 173 ? -18.906 30.656 24.547 1 88.38 173 GLU A O 1
ATOM 1311 N N . ALA A 1 174 ? -17.422 29.047 24.906 1 91.94 174 ALA A N 1
ATOM 1312 C CA . ALA A 1 174 ? -17.219 29.438 26.297 1 91.94 174 ALA A CA 1
ATOM 1313 C C . ALA A 1 174 ? -16.531 30.812 26.375 1 91.94 174 ALA A C 1
ATOM 1315 O O . ALA A 1 174 ? -16.547 31.453 27.438 1 91.94 174 ALA A O 1
ATOM 1316 N N . LYS A 1 175 ? -16.031 31.281 25.297 1 93.94 175 LYS A N 1
ATOM 1317 C CA . LYS A 1 175 ? -15.25 32.5 25.281 1 93.94 175 LYS A CA 1
ATOM 1318 C C . LYS A 1 175 ? -16.016 33.625 24.609 1 93.94 175 LYS A C 1
ATOM 1320 O O . LYS A 1 175 ? -15.445 34.688 24.281 1 93.94 175 LYS A O 1
ATOM 1325 N N . ALA A 1 176 ? -17.234 33.469 24.375 1 91.88 176 ALA A N 1
ATOM 1326 C CA . ALA A 1 176 ? -18.078 34.406 23.609 1 91.88 176 ALA A CA 1
ATOM 1327 C C . ALA A 1 176 ? -18.031 35.781 24.219 1 91.88 176 ALA A C 1
ATOM 1329 O O . ALA A 1 176 ? -17.703 35.969 25.391 1 91.88 176 ALA A O 1
ATOM 1330 N N . VAL A 1 177 ? -18.234 36.781 23.422 1 92.75 177 VAL A N 1
ATOM 1331 C CA . VAL A 1 177 ? -18.344 38.188 23.812 1 92.75 177 VAL A CA 1
ATOM 1332 C C . VAL A 1 177 ? -19.812 38.594 23.766 1 92.75 177 VAL A C 1
ATOM 1334 O O . VAL A 1 177 ? -20.312 38.969 22.703 1 92.75 177 VAL A O 1
ATOM 1337 N N . GLY A 1 178 ? -20.406 38.688 24.922 1 88.88 178 GLY A N 1
ATOM 1338 C CA . GLY A 1 178 ? -21.844 38.875 24.922 1 88.88 178 GLY A CA 1
ATOM 1339 C C . GLY A 1 178 ? -22.594 37.781 24.188 1 88.88 178 GLY A C 1
ATOM 1340 O O . GLY A 1 178 ? -22.391 36.594 24.484 1 88.88 178 GLY A O 1
ATOM 1341 N N . ASP A 1 179 ? -23.328 38.156 23.141 1 88.19 179 ASP A N 1
ATOM 1342 C CA . ASP A 1 179 ? -24.141 37.188 22.406 1 88.19 179 ASP A CA 1
ATOM 1343 C C . ASP A 1 179 ? -23.453 36.781 21.094 1 88.19 179 ASP A C 1
ATOM 1345 O O . ASP A 1 179 ? -24.047 36.094 20.266 1 88.19 179 ASP A O 1
ATOM 1349 N N . GLN A 1 180 ? -22.234 37.188 20.984 1 88.94 180 GLN A N 1
ATOM 1350 C CA . GLN A 1 180 ? -21.562 36.875 19.734 1 88.94 180 GLN A CA 1
ATOM 1351 C C . GLN A 1 180 ? -20.297 36.031 19.969 1 88.94 180 GLN A C 1
ATOM 1353 O O . GLN A 1 180 ? -19.719 36.094 21.062 1 88.94 180 GLN A O 1
ATOM 1358 N N . SER A 1 181 ? -20 35.281 18.953 1 92.25 181 SER A N 1
ATOM 1359 C CA . SER A 1 181 ? -18.734 34.562 19.016 1 92.25 181 SER A CA 1
ATOM 1360 C C . SER A 1 181 ? -17.547 35.5 18.969 1 92.25 181 SER A C 1
ATOM 1362 O O . SER A 1 181 ? -17.688 36.656 18.562 1 92.25 181 SER A O 1
ATOM 1364 N N . VAL A 1 182 ? -16.391 35.062 19.391 1 94.06 182 VAL A N 1
ATOM 1365 C CA . VAL A 1 182 ? -15.195 35.906 19.359 1 94.06 182 VAL A CA 1
ATOM 1366 C C . VAL A 1 182 ? -14.844 36.25 17.922 1 94.06 182 VAL A C 1
ATOM 1368 O O . VAL A 1 182 ? -14.375 37.344 17.625 1 94.06 182 VAL A O 1
ATOM 1371 N N . GLU A 1 183 ? -15.023 35.281 17 1 92.62 183 GLU A N 1
ATOM 1372 C CA . GLU A 1 183 ? -14.742 35.562 15.594 1 92.62 183 GLU A CA 1
ATOM 1373 C C . GLU A 1 183 ? -15.602 36.719 15.07 1 92.62 183 GLU A C 1
ATOM 1375 O O . GLU A 1 183 ? -15.102 37.594 14.367 1 92.62 183 GLU A O 1
ATOM 1380 N N . GLU A 1 184 ? -16.875 36.656 15.406 1 88.5 184 GLU A N 1
ATOM 1381 C CA . GLU A 1 184 ? -17.781 37.719 14.992 1 88.5 184 GLU A CA 1
ATOM 1382 C C . GLU A 1 184 ? -17.344 39.062 15.57 1 88.5 184 GLU A C 1
ATOM 1384 O O . GLU A 1 184 ? -17.406 40.094 14.891 1 88.5 184 GLU A O 1
ATOM 1389 N N . TRP A 1 185 ? -16.969 38.969 16.828 1 89.88 185 TRP A N 1
ATOM 1390 C CA . TRP A 1 185 ? -16.453 40.156 17.484 1 89.88 185 TRP A CA 1
ATOM 1391 C C . TRP A 1 185 ? -15.227 40.719 16.781 1 89.88 185 TRP A C 1
ATOM 1393 O O . TRP A 1 185 ? -15.102 41.938 16.578 1 89.88 185 TRP A O 1
ATOM 1403 N N . LEU A 1 186 ? -14.359 39.875 16.344 1 90.88 186 LEU A N 1
ATOM 1404 C CA . LEU A 1 186 ? -13.117 40.25 15.672 1 90.88 186 LEU A CA 1
ATOM 1405 C C . LEU A 1 186 ? -13.398 40.812 14.281 1 90.88 186 LEU A C 1
ATOM 1407 O O . LEU A 1 186 ? -12.75 41.781 13.859 1 90.88 186 LEU A O 1
ATOM 1411 N N . PHE A 1 187 ? -14.359 40.219 13.602 1 86.81 187 PHE A N 1
ATOM 1412 C CA . PHE A 1 187 ? -14.578 40.531 12.195 1 86.81 187 PHE A CA 1
ATOM 1413 C C . PHE A 1 187 ? -15.672 41.594 12.047 1 86.81 187 PHE A C 1
ATOM 1415 O O . PHE A 1 187 ? -15.93 42.062 10.938 1 86.81 187 PHE A O 1
ATOM 1422 N N . ARG A 1 188 ? -16.719 41.812 13.086 1 72.5 188 ARG A N 1
ATOM 1423 C CA . ARG A 1 188 ? -17.812 42.781 13.016 1 72.5 188 ARG A CA 1
ATOM 1424 C C . ARG A 1 188 ? -17.281 44.188 12.75 1 72.5 188 ARG A C 1
ATOM 1426 O O . ARG A 1 188 ? -17.328 45.062 13.625 1 72.5 188 ARG A O 1
ATOM 1433 N N . THR A 1 189 ? -16.281 44.375 12.203 1 52.41 189 THR A N 1
ATOM 1434 C CA . THR A 1 189 ? -16 45.812 12 1 52.41 189 THR A CA 1
ATOM 1435 C C . THR A 1 189 ? -17.188 46.5 11.352 1 52.41 189 THR A C 1
ATOM 1437 O O . THR A 1 189 ? -17.953 45.875 10.609 1 52.41 189 THR A O 1
ATOM 1440 N N . ASP A 1 190 ? -17.688 47.719 11.844 1 41.78 190 ASP A N 1
ATOM 1441 C CA . ASP A 1 190 ? -18.719 48.688 11.555 1 41.78 190 ASP A CA 1
ATOM 1442 C C . ASP A 1 190 ? -19.031 48.75 10.062 1 41.78 190 ASP A C 1
ATOM 1444 O O . ASP A 1 190 ? -19.438 49.781 9.547 1 41.78 190 ASP A O 1
ATOM 1448 N N . GLY A 1 191 ? -19.5 47.906 9.43 1 42.41 191 GLY A N 1
ATOM 1449 C CA . GLY A 1 191 ? -20.078 48.125 8.109 1 42.41 191 GLY A CA 1
ATOM 1450 C C . GLY A 1 191 ? -19.109 47.844 6.98 1 42.41 191 GLY A C 1
ATOM 1451 O O . GLY A 1 191 ? -19.5 47.781 5.816 1 42.41 191 GLY A O 1
ATOM 1452 N N . GLN A 1 192 ? -17.859 48.438 7.023 1 40.12 192 GLN A N 1
ATOM 1453 C CA . GLN A 1 192 ? -16.969 48.375 5.871 1 40.12 192 GLN A CA 1
ATOM 1454 C C . GLN A 1 192 ? -16.344 47 5.746 1 40.12 192 GLN A C 1
ATOM 1456 O O . GLN A 1 192 ? -15.836 46.438 6.723 1 40.12 192 GLN A O 1
ATOM 1461 N N . GLY A 1 193 ? -16.859 46.125 5.016 1 41.41 193 GLY A N 1
ATOM 1462 C CA . GLY A 1 193 ? -16.547 44.844 4.449 1 41.41 193 GLY A CA 1
ATOM 1463 C C . GLY A 1 193 ? -15.102 44.438 4.652 1 41.41 193 GLY A C 1
ATOM 1464 O O . GLY A 1 193 ? -14.195 45.25 4.578 1 41.41 193 GLY A O 1
ATOM 1465 N N . VAL A 1 194 ? -14.805 43.469 5.629 1 46.62 194 VAL A N 1
ATOM 1466 C CA . VAL A 1 194 ? -13.562 42.688 5.57 1 46.62 194 VAL A CA 1
ATOM 1467 C C . VAL A 1 194 ? -13.055 42.656 4.133 1 46.62 194 VAL A C 1
ATOM 1469 O O . VAL A 1 194 ? -13.828 42.469 3.195 1 46.62 194 VAL A O 1
ATOM 1472 N N . TYR A 1 195 ? -12.078 43.375 3.863 1 44.22 195 TYR A N 1
ATOM 1473 C CA . TYR A 1 195 ? -11.43 43.375 2.557 1 44.22 195 TYR A CA 1
ATOM 1474 C C . TYR A 1 195 ? -11.406 42 1.955 1 44.22 195 TYR A C 1
ATOM 1476 O O . TYR A 1 195 ? -11.055 41.031 2.631 1 44.22 195 TYR A O 1
ATOM 1484 N N . ARG A 1 196 ? -12.484 41.719 1.138 1 43.66 196 ARG A N 1
ATOM 1485 C CA . ARG A 1 196 ? -12.461 40.531 0.312 1 43.66 196 ARG A CA 1
ATOM 1486 C C . ARG A 1 196 ? -11.227 40.5 -0.587 1 43.66 196 ARG A C 1
ATOM 1488 O O . ARG A 1 196 ? -11.086 41.344 -1.479 1 43.66 196 ARG A O 1
ATOM 1495 N N . ASP A 1 197 ? -10.078 40.531 -0.055 1 42.19 197 ASP A N 1
ATOM 1496 C CA . ASP A 1 197 ? -9.039 40.25 -1.04 1 42.19 197 ASP A CA 1
ATOM 1497 C C . ASP A 1 197 ? -9.094 38.781 -1.501 1 42.19 197 ASP A C 1
ATOM 1499 O O . ASP A 1 197 ? -8.938 37.875 -0.693 1 42.19 197 ASP A O 1
ATOM 1503 N N . GLY A 1 198 ? -9.219 38.5 -2.773 1 46.88 198 GLY A N 1
ATOM 1504 C CA . GLY A 1 198 ? -9.305 37.219 -3.414 1 46.88 198 GLY A CA 1
ATOM 1505 C C . GLY A 1 198 ? -10.5 36.406 -2.955 1 46.88 198 GLY A C 1
ATOM 1506 O O . GLY A 1 198 ? -10.414 35.188 -2.824 1 46.88 198 GLY A O 1
ATOM 1507 N N . GLY A 1 199 ? -11.633 37.25 -2.424 1 53.66 199 GLY A N 1
ATOM 1508 C CA . GLY A 1 199 ? -12.891 36.625 -2.08 1 53.66 199 GLY A CA 1
ATOM 1509 C C . GLY A 1 199 ? -12.969 36.219 -0.62 1 53.66 199 GLY A C 1
ATOM 1510 O O . GLY A 1 199 ? -14.031 35.781 -0.145 1 53.66 199 GLY A O 1
ATOM 1511 N N . LEU A 1 200 ? -11.805 36.281 0.088 1 61.84 200 LEU A N 1
ATOM 1512 C CA . LEU A 1 200 ? -11.859 35.844 1.486 1 61.84 200 LEU A CA 1
ATOM 1513 C C . LEU A 1 200 ? -11.898 37.062 2.412 1 61.84 200 LEU A C 1
ATOM 1515 O O . LEU A 1 200 ? -11.281 38.094 2.127 1 61.84 200 LEU A O 1
ATOM 1519 N N . ASN A 1 201 ? -12.672 37.031 3.377 1 71.44 201 ASN A N 1
ATOM 1520 C CA . ASN A 1 201 ? -12.641 38.031 4.449 1 71.44 201 ASN A CA 1
ATOM 1521 C C . ASN A 1 201 ? -11.383 37.906 5.301 1 71.44 201 ASN A C 1
ATOM 1523 O O . ASN A 1 201 ? -11.172 36.875 5.949 1 71.44 201 ASN A O 1
ATOM 1527 N N . ARG A 1 202 ? -10.43 38.906 5.113 1 84.06 202 ARG A N 1
ATOM 1528 C CA . ARG A 1 202 ? -9.18 38.906 5.867 1 84.06 202 ARG A CA 1
ATOM 1529 C C . ARG A 1 202 ? -9.148 40.062 6.859 1 84.06 202 ARG A C 1
ATOM 1531 O O . ARG A 1 202 ? -9.664 41.156 6.578 1 84.06 202 ARG A O 1
ATOM 1538 N N . LEU A 1 203 ? -8.562 39.781 7.977 1 87.12 203 LEU A N 1
ATOM 1539 C CA . LEU A 1 203 ? -8.344 40.844 8.953 1 87.12 203 LEU A CA 1
ATOM 1540 C C . LEU A 1 203 ? -7.066 41.625 8.641 1 87.12 203 LEU A C 1
ATOM 1542 O O . LEU A 1 203 ? -6.031 41.031 8.352 1 87.12 203 LEU A O 1
ATOM 1546 N N . GLN A 1 204 ? -7.145 42.844 8.617 1 83.38 204 GLN A N 1
ATOM 1547 C CA . GLN A 1 204 ? -5.973 43.719 8.484 1 83.38 204 GLN A CA 1
ATOM 1548 C C . GLN A 1 204 ? -5.621 44.375 9.812 1 83.38 204 GLN A C 1
ATOM 1550 O O . GLN A 1 204 ? -6.461 44.469 10.711 1 83.38 204 GLN A O 1
ATOM 1555 N N . PRO A 1 205 ? -4.289 44.719 9.953 1 80.94 205 PRO A N 1
ATOM 1556 C CA . PRO A 1 205 ? -3.893 45.375 11.203 1 80.94 205 PRO A CA 1
ATOM 1557 C C . PRO A 1 205 ? -4.812 46.531 11.586 1 80.94 205 PRO A C 1
ATOM 1559 O O . PRO A 1 205 ? -5.152 46.688 12.758 1 80.94 205 PRO A O 1
ATOM 1562 N N . GLY A 1 206 ? -5.199 47.312 10.625 1 82.31 206 GLY A N 1
ATOM 1563 C CA . GLY A 1 206 ? -6.094 48.438 10.883 1 82.31 206 GLY A CA 1
ATOM 1564 C C . GLY A 1 206 ? -7.441 48 11.43 1 82.31 206 GLY A C 1
ATOM 1565 O O . GLY A 1 206 ? -8.07 48.75 12.203 1 82.31 206 GLY A O 1
ATOM 1566 N N . ASP A 1 207 ? -7.855 46.844 11.055 1 84.19 207 ASP A N 1
ATOM 1567 C CA . ASP A 1 207 ? -9.117 46.312 11.547 1 84.19 207 ASP A CA 1
ATOM 1568 C C . ASP A 1 207 ? -9.031 45.969 13.031 1 84.19 207 ASP A C 1
ATOM 1570 O O . ASP A 1 207 ? -9.984 46.156 13.789 1 84.19 207 ASP A O 1
ATOM 1574 N N . LEU A 1 208 ? -7.934 45.469 13.438 1 87.56 208 LEU A N 1
ATOM 1575 C CA . LEU A 1 208 ? -7.727 45.062 14.828 1 87.56 208 LEU A CA 1
ATOM 1576 C C . LEU A 1 208 ? -7.746 46.281 15.742 1 87.56 208 LEU A C 1
ATOM 1578 O O . LEU A 1 208 ? -8.195 46.188 16.891 1 87.56 208 LEU A O 1
ATOM 1582 N N . ASP A 1 209 ? -7.266 47.375 15.211 1 86.81 209 ASP A N 1
ATOM 1583 C CA . ASP A 1 209 ? -7.211 48.594 15.992 1 86.81 209 ASP A CA 1
ATOM 1584 C C . ASP A 1 209 ? -8.609 49.094 16.328 1 86.81 209 ASP A C 1
ATOM 1586 O O . ASP A 1 209 ? -8.82 49.75 17.375 1 86.81 209 ASP A O 1
ATOM 1590 N N . LYS A 1 210 ? -9.5 48.75 15.5 1 85.12 210 LYS A N 1
ATOM 1591 C CA . LYS A 1 210 ? -10.867 49.25 15.648 1 85.12 210 LYS A CA 1
ATOM 1592 C C . LYS A 1 210 ? -11.664 48.406 16.609 1 85.12 210 LYS A C 1
ATOM 1594 O O . LYS A 1 210 ? -12.75 48.781 17.062 1 85.12 210 LYS A O 1
ATOM 1599 N N . VAL A 1 211 ? -11.125 47.281 16.891 1 87.69 211 VAL A N 1
ATOM 1600 C CA . VAL A 1 211 ? -11.836 46.344 17.766 1 87.69 211 VAL A CA 1
ATOM 1601 C C . VAL A 1 211 ? -11.672 46.781 19.219 1 87.69 211 VAL A C 1
ATOM 1603 O O . VAL A 1 211 ? -10.555 46.875 19.734 1 87.69 211 VAL A O 1
ATOM 1606 N N . GLU A 1 212 ? -12.781 47.125 19.891 1 89.38 212 GLU A N 1
ATOM 1607 C CA . GLU A 1 212 ? -12.758 47.531 21.297 1 89.38 212 GLU A CA 1
ATOM 1608 C C . GLU A 1 212 ? -12.82 46.312 22.219 1 89.38 212 GLU A C 1
ATOM 1610 O O . GLU A 1 212 ? -13.742 45.5 22.125 1 89.38 212 GLU A O 1
ATOM 1615 N N . ILE A 1 213 ? -11.938 46.219 23.094 1 92.25 213 ILE A N 1
ATOM 1616 C CA . ILE A 1 213 ? -11.891 45.125 24.031 1 92.25 213 ILE A CA 1
ATOM 1617 C C . ILE A 1 213 ? -12.773 45.438 25.234 1 92.25 213 ILE A C 1
ATOM 1619 O O . ILE A 1 213 ? -12.594 46.438 25.906 1 92.25 213 ILE A O 1
ATOM 1623 N N . PRO A 1 214 ? -13.727 44.562 25.453 1 92.12 214 PRO A N 1
ATOM 1624 C CA . PRO A 1 214 ? -14.539 44.781 26.656 1 92.12 214 PRO A CA 1
ATOM 1625 C C . PRO A 1 214 ? -13.703 44.812 27.938 1 92.12 214 PRO A C 1
ATOM 1627 O O . PRO A 1 214 ? -12.609 44.25 27.984 1 92.12 214 PRO A O 1
ATOM 1630 N N . LYS A 1 215 ? -14.344 45.406 28.938 1 92 215 LYS A N 1
ATOM 1631 C CA . LYS A 1 215 ? -13.648 45.531 30.219 1 92 215 LYS A CA 1
ATOM 1632 C C . LYS A 1 215 ? -13.352 44.156 30.828 1 92 215 LYS A C 1
ATOM 1634 O O . LYS A 1 215 ? -14.164 43.25 30.734 1 92 215 LYS A O 1
ATOM 1639 N N . ASP A 1 216 ? -12.18 43.938 31.422 1 90.75 216 ASP A N 1
ATOM 1640 C CA . ASP A 1 216 ? -11.75 42.781 32.188 1 90.75 216 ASP A CA 1
ATOM 1641 C C . ASP A 1 216 ? -11.633 41.531 31.328 1 90.75 216 ASP A C 1
ATOM 1643 O O . ASP A 1 216 ? -11.898 40.438 31.781 1 90.75 216 ASP A O 1
ATOM 1647 N N . ARG A 1 217 ? -11.484 41.719 30.062 1 94.81 217 ARG A N 1
ATOM 1648 C CA . ARG A 1 217 ? -11.273 40.594 29.156 1 94.81 217 ARG A CA 1
ATOM 1649 C C . ARG A 1 217 ? -9.82 40.531 28.688 1 94.81 217 ARG A C 1
ATOM 1651 O O . ARG A 1 217 ? -9.531 40.781 27.516 1 94.81 217 ARG A O 1
ATOM 1658 N N . GLU A 1 218 ? -9.031 40.156 29.609 1 94.44 218 GLU A N 1
ATOM 1659 C CA . GLU A 1 218 ? -7.602 40.031 29.328 1 94.44 218 GLU A CA 1
ATOM 1660 C C . GLU A 1 218 ? -7.34 39 28.234 1 94.44 218 GLU A C 1
ATOM 1662 O O . GLU A 1 218 ? -6.387 39.125 27.469 1 94.44 218 GLU A O 1
ATOM 1667 N N . ASP A 1 219 ? -8.172 37.969 28.172 1 95.44 219 ASP A N 1
ATOM 1668 C CA . ASP A 1 219 ? -8.047 36.938 27.156 1 95.44 219 ASP A CA 1
ATOM 1669 C C . ASP A 1 219 ? -8.141 37.531 25.75 1 95.44 219 ASP A C 1
ATOM 1671 O O . ASP A 1 219 ? -7.371 37.188 24.859 1 95.44 219 ASP A O 1
ATOM 1675 N N . LEU A 1 220 ? -9 38.531 25.594 1 96.12 220 LEU A N 1
ATOM 1676 C CA . LEU A 1 220 ? -9.203 39.156 24.281 1 96.12 220 LEU A CA 1
ATOM 1677 C C . LEU A 1 220 ? -8.062 40.094 23.953 1 96.12 220 LEU A C 1
ATOM 1679 O O . LEU A 1 220 ? -7.703 40.281 22.781 1 96.12 220 LEU A O 1
ATOM 1683 N N . MET A 1 221 ? -7.551 40.719 24.984 1 94.88 221 MET A N 1
ATOM 1684 C CA . MET A 1 221 ? -6.383 41.562 24.766 1 94.88 221 MET A CA 1
ATOM 1685 C C . MET A 1 221 ? -5.199 40.75 24.25 1 94.88 221 MET A C 1
ATOM 1687 O O . MET A 1 221 ? -4.547 41.156 23.281 1 94.88 221 MET A O 1
ATOM 1691 N N . ASN A 1 222 ? -4.926 39.656 24.891 1 95.94 222 ASN A N 1
ATOM 1692 C CA . ASN A 1 222 ? -3.828 38.781 24.484 1 95.94 222 ASN A CA 1
ATOM 1693 C C . ASN A 1 222 ? -4.078 38.188 23.109 1 95.94 222 ASN A C 1
ATOM 1695 O O . ASN A 1 222 ? -3.148 38 22.328 1 95.94 222 ASN A O 1
ATOM 1699 N N . LEU A 1 223 ? -5.312 37.844 22.828 1 96.75 223 LEU A N 1
ATOM 1700 C CA . LEU A 1 223 ? -5.684 37.312 21.516 1 96.75 223 LEU A CA 1
ATOM 1701 C C . LEU A 1 223 ? -5.387 38.344 20.422 1 96.75 223 LEU A C 1
ATOM 1703 O O . LEU A 1 223 ? -4.766 38.031 19.406 1 96.75 223 LEU A O 1
ATOM 1707 N N . LYS A 1 224 ? -5.852 39.562 20.625 1 94.19 224 LYS A N 1
ATOM 1708 C CA . LYS A 1 224 ? -5.621 40.656 19.672 1 94.19 224 LYS A CA 1
ATOM 1709 C C . LYS A 1 224 ? -4.129 40.875 19.438 1 94.19 224 LYS A C 1
ATOM 1711 O O . LYS A 1 224 ? -3.695 41.031 18.297 1 94.19 224 LYS A O 1
ATOM 1716 N N . HIS A 1 225 ? -3.422 40.875 20.5 1 93.44 225 HIS A N 1
ATOM 1717 C CA . HIS A 1 225 ? -1.978 41.062 20.406 1 93.44 225 HIS A CA 1
ATOM 1718 C C . HIS A 1 225 ? -1.337 39.938 19.594 1 93.44 225 HIS A C 1
ATOM 1720 O O . HIS A 1 225 ? -0.468 40.188 18.75 1 93.44 225 HIS A O 1
ATOM 1726 N N . THR A 1 226 ? -1.7 38.719 19.828 1 96.38 226 THR A N 1
ATOM 1727 C CA . THR A 1 226 ? -1.168 37.562 19.125 1 96.38 226 THR A CA 1
ATOM 1728 C C . THR A 1 226 ? -1.496 37.656 17.625 1 96.38 226 THR A C 1
ATOM 1730 O O . THR A 1 226 ? -0.623 37.438 16.781 1 96.38 226 THR A O 1
ATOM 1733 N N . ILE A 1 227 ? -2.752 37.938 17.312 1 96.25 227 ILE A N 1
ATOM 1734 C CA . ILE A 1 227 ? -3.178 38.031 15.93 1 96.25 227 ILE A CA 1
ATOM 1735 C C . ILE A 1 227 ? -2.365 39.125 15.219 1 96.25 227 ILE A C 1
ATOM 1737 O O . ILE A 1 227 ? -1.905 38.938 14.094 1 96.25 227 ILE A O 1
ATOM 1741 N N . ARG A 1 228 ? -2.207 40.25 15.867 1 93.44 228 ARG A N 1
ATOM 1742 C CA . ARG A 1 228 ? -1.436 41.344 15.289 1 93.44 228 ARG A CA 1
ATOM 1743 C C . ARG A 1 228 ? -0.015 40.906 14.953 1 93.44 228 ARG A C 1
ATOM 1745 O O . ARG A 1 228 ? 0.495 41.188 13.867 1 93.44 228 ARG A O 1
ATOM 1752 N N . SER A 1 229 ? 0.598 40.219 15.883 1 94.44 229 SER A N 1
ATOM 1753 C CA . SER A 1 229 ? 1.949 39.719 15.656 1 94.44 229 SER A CA 1
ATOM 1754 C C . SER A 1 229 ? 1.994 38.75 14.461 1 94.44 229 SER A C 1
ATOM 1756 O O . SER A 1 229 ? 2.943 38.781 13.68 1 94.44 229 SER A O 1
ATOM 1758 N N . LEU A 1 230 ? 1 37.969 14.289 1 96.12 230 LEU A N 1
ATOM 1759 C CA . LEU A 1 230 ? 0.964 36.938 13.242 1 96.12 230 LEU A CA 1
ATOM 1760 C C . LEU A 1 230 ? 0.754 37.594 11.875 1 96.12 230 LEU A C 1
ATOM 1762 O O . LEU A 1 230 ? 1.384 37.188 10.891 1 96.12 230 LEU A O 1
ATOM 1766 N N . ILE A 1 231 ? -0.132 38.562 11.773 1 93.25 231 ILE A N 1
ATOM 1767 C CA . ILE A 1 231 ? -0.5 39.062 10.461 1 93.25 231 ILE A CA 1
ATOM 1768 C C . ILE A 1 231 ? 0.52 40.125 10.016 1 93.25 231 ILE A C 1
ATOM 1770 O O . ILE A 1 231 ? 0.581 40.469 8.836 1 93.25 231 ILE A O 1
ATOM 1774 N N . ASN A 1 232 ? 1.377 40.625 10.977 1 92.19 232 ASN A N 1
ATOM 1775 C CA . ASN A 1 232 ? 2.359 41.656 10.641 1 92.19 232 ASN A CA 1
ATOM 1776 C C . ASN A 1 232 ? 3.57 41.062 9.93 1 92.19 232 ASN A C 1
ATOM 1778 O O . ASN A 1 232 ? 4.426 41.781 9.438 1 92.19 232 ASN A O 1
ATOM 1782 N N . MET A 1 233 ? 3.65 39.75 9.844 1 92.81 233 MET A N 1
ATOM 1783 C CA . MET A 1 233 ? 4.754 39.125 9.141 1 92.81 233 MET A CA 1
ATOM 1784 C C . MET A 1 233 ? 4.594 39.25 7.629 1 92.81 233 MET A C 1
ATOM 1786 O O . MET A 1 233 ? 4.371 38.281 6.926 1 92.81 233 MET A O 1
ATOM 1790 N N . GLU A 1 234 ? 4.801 40.406 7.121 1 82.75 234 GLU A N 1
ATOM 1791 C CA . GLU A 1 234 ? 4.551 40.75 5.727 1 82.75 234 GLU A CA 1
ATOM 1792 C C . GLU A 1 234 ? 5.418 39.906 4.789 1 82.75 234 GLU A C 1
ATOM 1794 O O . GLU A 1 234 ? 4.973 39.531 3.707 1 82.75 234 GLU A O 1
ATOM 1799 N N . GLY A 1 235 ? 6.664 39.594 5.164 1 89.81 235 GLY A N 1
ATOM 1800 C CA . GLY A 1 235 ? 7.547 38.812 4.312 1 89.81 235 GLY A CA 1
ATOM 1801 C C . GLY A 1 235 ? 7.031 37.406 4.059 1 89.81 235 GLY A C 1
ATOM 1802 O O . GLY A 1 235 ? 7.512 36.719 3.158 1 89.81 235 GLY A O 1
ATOM 1803 N N . LEU A 1 236 ? 5.969 37.031 4.73 1 95.19 236 LEU A N 1
ATOM 1804 C CA . LEU A 1 236 ? 5.426 35.688 4.59 1 95.19 236 LEU A CA 1
ATOM 1805 C C . LEU A 1 236 ? 3.986 35.719 4.086 1 95.19 236 LEU A C 1
ATOM 1807 O O . LEU A 1 236 ? 3.299 34.719 4.074 1 95.19 236 LEU A O 1
ATOM 1811 N N . ASN A 1 237 ? 3.582 36.938 3.652 1 94.12 237 ASN A N 1
ATOM 1812 C CA . ASN A 1 237 ? 2.211 37.094 3.176 1 94.12 237 ASN A CA 1
ATOM 1813 C C . ASN A 1 237 ? 1.208 36.438 4.125 1 94.12 237 ASN A C 1
ATOM 1815 O O . ASN A 1 237 ? 0.409 35.594 3.715 1 94.12 237 ASN A O 1
ATOM 1819 N N . SER A 1 238 ? 1.259 36.812 5.391 1 94.94 238 SER A N 1
ATOM 1820 C CA . SER A 1 238 ? 0.484 36.219 6.469 1 94.94 238 SER A CA 1
ATOM 1821 C C . SER A 1 238 ? -0.885 36.875 6.602 1 94.94 238 SER A C 1
ATOM 1823 O O . SER A 1 238 ? -0.987 38.094 6.66 1 94.94 238 SER A O 1
ATOM 1825 N N . HIS A 1 239 ? -1.921 36.031 6.605 1 93 239 HIS A N 1
ATOM 1826 C CA . HIS A 1 239 ? -3.307 36.469 6.645 1 93 239 HIS A CA 1
ATOM 1827 C C . HIS A 1 239 ? -4.074 35.812 7.777 1 93 239 HIS A C 1
ATOM 1829 O O . HIS A 1 239 ? -3.768 34.688 8.156 1 93 239 HIS A O 1
ATOM 1835 N N . PHE A 1 240 ? -4.965 36.562 8.289 1 95.56 240 PHE A N 1
ATOM 1836 C CA . PHE A 1 240 ? -5.941 36.031 9.227 1 95.56 240 PHE A CA 1
ATOM 1837 C C . PHE A 1 240 ? -7.324 35.969 8.594 1 95.56 240 PHE A C 1
ATOM 1839 O O . PHE A 1 240 ? -7.867 37 8.18 1 95.56 240 PHE A O 1
ATOM 1846 N N . ILE A 1 241 ? -7.879 34.75 8.453 1 93.94 241 ILE A N 1
ATOM 1847 C CA . ILE A 1 241 ? -9.141 34.562 7.754 1 93.94 241 ILE A CA 1
ATOM 1848 C C . ILE A 1 241 ? -10.141 33.875 8.68 1 93.94 241 ILE A C 1
ATOM 1850 O O . ILE A 1 241 ? -9.789 33.469 9.789 1 93.94 241 ILE A O 1
ATOM 1854 N N . ARG A 1 242 ? -11.375 33.781 8.25 1 92.88 242 ARG A N 1
ATOM 1855 C CA . ARG A 1 242 ? -12.383 33.062 9.047 1 92.88 242 ARG A CA 1
ATOM 1856 C C . ARG A 1 242 ? -12.047 31.594 9.172 1 92.88 242 ARG A C 1
ATOM 1858 O O . ARG A 1 242 ? -11.492 30.984 8.242 1 92.88 242 ARG A O 1
ATOM 1865 N N . TYR A 1 243 ? -12.422 31.031 10.219 1 93.81 243 TYR A N 1
ATOM 1866 C CA . TYR A 1 243 ? -12.008 29.672 10.531 1 93.81 243 TYR A CA 1
ATOM 1867 C C . TYR A 1 243 ? -12.562 28.672 9.523 1 93.81 243 TYR A C 1
ATOM 1869 O O . TYR A 1 243 ? -11.883 27.703 9.156 1 93.81 243 TYR A O 1
ATOM 1877 N N . ASP A 1 244 ? -13.773 28.859 9.078 1 90.12 244 ASP A N 1
ATOM 1878 C CA . ASP A 1 244 ? -14.375 27.938 8.125 1 90.12 244 ASP A CA 1
ATOM 1879 C C . ASP A 1 244 ? -13.57 27.891 6.824 1 90.12 244 ASP A C 1
ATOM 1881 O O . ASP A 1 244 ? -13.414 26.828 6.223 1 90.12 244 ASP A O 1
ATOM 1885 N N . ASP A 1 245 ? -13.164 29.047 6.445 1 91.94 245 ASP A N 1
ATOM 1886 C CA . ASP A 1 245 ? -12.32 29.109 5.258 1 91.94 245 ASP A CA 1
ATOM 1887 C C . ASP A 1 245 ? -10.984 28.422 5.5 1 91.94 245 ASP A C 1
ATOM 1889 O O . ASP A 1 245 ? -10.484 27.703 4.629 1 91.94 245 ASP A O 1
ATOM 1893 N N . LEU A 1 246 ? -10.422 28.688 6.641 1 94.62 246 LEU A N 1
ATOM 1894 C CA . LEU A 1 246 ? -9.164 28.031 6.98 1 94.62 246 LEU A CA 1
ATOM 1895 C C . LEU A 1 246 ? -9.336 26.516 7.031 1 94.62 246 LEU A C 1
ATOM 1897 O O . LEU A 1 246 ? -8.5 25.781 6.512 1 94.62 246 LEU A O 1
ATOM 1901 N N . ASN A 1 247 ? -10.422 26.141 7.68 1 94.06 247 ASN A N 1
ATOM 1902 C CA . ASN A 1 247 ? -10.68 24.703 7.824 1 94.06 247 ASN A CA 1
ATOM 1903 C C . ASN A 1 247 ? -10.781 24.016 6.469 1 94.06 247 ASN A C 1
ATOM 1905 O O . ASN A 1 247 ? -10.297 22.891 6.297 1 94.06 247 ASN A O 1
ATOM 1909 N N . ARG A 1 248 ? -11.461 24.625 5.551 1 93.75 248 ARG A N 1
ATOM 1910 C CA . ARG A 1 248 ? -11.555 24.109 4.191 1 93.75 248 ARG A CA 1
ATOM 1911 C C . ARG A 1 248 ? -10.172 23.922 3.58 1 93.75 248 ARG A C 1
ATOM 1913 O O . ARG A 1 248 ? -9.883 22.875 2.992 1 93.75 248 ARG A O 1
ATOM 1920 N N . GLU A 1 249 ? -9.367 24.922 3.746 1 94.19 249 GLU A N 1
ATOM 1921 C CA . GLU A 1 249 ? -8.016 24.859 3.209 1 94.19 249 GLU A CA 1
ATOM 1922 C C . GLU A 1 249 ? -7.215 23.734 3.883 1 94.19 249 GLU A C 1
ATOM 1924 O O . GLU A 1 249 ? -6.426 23.062 3.23 1 94.19 249 GLU A O 1
ATOM 1929 N N . LEU A 1 250 ? -7.395 23.609 5.176 1 96.69 250 LEU A N 1
ATOM 1930 C CA . LEU A 1 250 ? -6.699 22.562 5.922 1 96.69 250 LEU A CA 1
ATOM 1931 C C . LEU A 1 250 ? -7.098 21.188 5.418 1 96.69 250 LEU A C 1
ATOM 1933 O O . LEU A 1 250 ? -6.242 20.312 5.25 1 96.69 250 LEU A O 1
ATOM 1937 N N . LEU A 1 251 ? -8.359 21 5.148 1 97.12 251 LEU A N 1
ATOM 1938 C CA . LEU A 1 251 ? -8.859 19.703 4.695 1 97.12 251 LEU A CA 1
ATOM 1939 C C . LEU A 1 251 ? -8.367 19.391 3.287 1 97.12 251 LEU A C 1
ATOM 1941 O O . LEU A 1 251 ? -8.016 18.25 2.988 1 97.12 251 LEU A O 1
ATOM 1945 N N . LEU A 1 252 ? -8.398 20.406 2.422 1 97.31 252 LEU A N 1
ATOM 1946 C CA . LEU A 1 252 ? -7.887 20.203 1.07 1 97.31 252 LEU A CA 1
ATOM 1947 C C . LEU A 1 252 ? -6.41 19.828 1.094 1 97.31 252 LEU A C 1
ATOM 1949 O O . LEU A 1 252 ? -5.988 18.891 0.408 1 97.31 252 LEU A O 1
ATOM 1953 N N . LYS A 1 253 ? -5.645 20.547 1.884 1 97.19 253 LYS A N 1
ATOM 1954 C CA . LYS A 1 253 ? -4.219 20.25 2.021 1 97.19 253 LYS A CA 1
ATOM 1955 C C . LYS A 1 253 ? -3.992 18.859 2.598 1 97.19 253 LYS A C 1
ATOM 1957 O O . LYS A 1 253 ? -3.029 18.188 2.23 1 97.19 253 LYS A O 1
ATOM 1962 N N . LEU A 1 254 ? -4.852 18.469 3.492 1 98.19 254 LEU A N 1
ATOM 1963 C CA . LEU A 1 254 ? -4.781 17.141 4.094 1 98.19 254 LEU A CA 1
ATOM 1964 C C . LEU A 1 254 ? -4.836 16.047 3.025 1 98.19 254 LEU A C 1
ATOM 1966 O O . LEU A 1 254 ? -4.035 15.117 3.047 1 98.19 254 LEU A O 1
ATOM 1970 N N . VAL A 1 255 ? -5.766 16.188 2.096 1 98.62 255 VAL A N 1
ATOM 1971 C CA . VAL A 1 255 ? -5.949 15.18 1.058 1 98.62 255 VAL A CA 1
ATOM 1972 C C . VAL A 1 255 ? -4.746 15.18 0.117 1 98.62 255 VAL A C 1
ATOM 1974 O O . VAL A 1 255 ? -4.258 14.117 -0.279 1 98.62 255 VAL A O 1
ATOM 1977 N N . ILE A 1 256 ? -4.285 16.344 -0.213 1 98.38 256 ILE A N 1
ATOM 1978 C CA . ILE A 1 256 ? -3.115 16.453 -1.079 1 98.38 256 ILE A CA 1
ATOM 1979 C C . ILE A 1 256 ? -1.935 15.719 -0.448 1 98.38 256 ILE A C 1
ATOM 1981 O O . ILE A 1 256 ? -1.281 14.898 -1.104 1 98.38 256 ILE A O 1
ATOM 1985 N N . ASN A 1 257 ? -1.667 16.047 0.797 1 97.88 257 ASN A N 1
ATOM 1986 C CA . ASN A 1 257 ? -0.559 15.43 1.52 1 97.88 257 ASN A CA 1
ATOM 1987 C C . ASN A 1 257 ? -0.76 13.93 1.678 1 97.88 257 ASN A C 1
ATOM 1989 O O . ASN A 1 257 ? 0.199 13.156 1.605 1 97.88 257 ASN A O 1
ATOM 1993 N N . ALA A 1 258 ? -2.002 13.516 1.89 1 98.81 258 ALA A N 1
ATOM 1994 C CA . ALA A 1 258 ? -2.322 12.102 2.094 1 98.81 258 ALA A CA 1
ATOM 1995 C C . ALA A 1 258 ? -2.039 11.289 0.836 1 98.81 258 ALA A C 1
ATOM 1997 O O . ALA A 1 258 ? -1.739 10.094 0.917 1 98.81 258 ALA A O 1
ATOM 1998 N N . CYS A 1 259 ? -2.182 11.898 -0.293 1 98.69 259 CYS A N 1
ATOM 1999 C CA . CYS A 1 259 ? -1.968 11.227 -1.567 1 98.69 259 CYS A CA 1
ATOM 2000 C C . CYS A 1 259 ? -0.488 11.203 -1.932 1 98.69 259 CYS A C 1
ATOM 2002 O O . CYS A 1 259 ? 0.035 10.172 -2.361 1 98.69 259 CYS A O 1
ATOM 2004 N N . ASN A 1 260 ? 0.159 12.258 -1.711 1 98 260 ASN A N 1
ATOM 2005 C CA . ASN A 1 260 ? 1.506 12.445 -2.24 1 98 260 ASN A CA 1
ATOM 2006 C C . ASN A 1 260 ? 2.564 11.93 -1.269 1 98 260 ASN A C 1
ATOM 2008 O O . ASN A 1 260 ? 3.445 11.156 -1.65 1 98 260 ASN A O 1
ATOM 2012 N N . ASN A 1 261 ? 2.527 12.414 0.011 1 97.62 261 ASN A N 1
ATOM 2013 C CA . ASN A 1 261 ? 3.627 12.242 0.954 1 97.62 261 ASN A CA 1
ATOM 2014 C C . ASN A 1 261 ? 3.891 10.773 1.25 1 97.62 261 ASN A C 1
ATOM 2016 O O . ASN A 1 261 ? 5.02 10.297 1.104 1 97.62 261 ASN A O 1
ATOM 2020 N N . PRO A 1 262 ? 2.861 10.016 1.649 1 98.38 262 PRO A N 1
ATOM 2021 C CA . PRO A 1 262 ? 3.15 8.617 1.959 1 98.38 262 PRO A CA 1
ATOM 2022 C C . PRO A 1 262 ? 3.49 7.793 0.717 1 98.38 262 PRO A C 1
ATOM 2024 O O . PRO A 1 262 ? 4.289 6.855 0.792 1 98.38 262 PRO A O 1
ATOM 2027 N N . THR A 1 263 ? 2.865 8.102 -0.465 1 98.19 263 THR A N 1
ATOM 2028 C CA . THR A 1 263 ? 3.129 7.367 -1.696 1 98.19 263 THR A CA 1
ATOM 2029 C C . THR A 1 263 ? 4.605 7.457 -2.072 1 98.19 263 THR A C 1
ATOM 2031 O O . THR A 1 263 ? 5.238 6.441 -2.371 1 98.19 263 THR A O 1
ATOM 2034 N N . THR A 1 264 ? 5.199 8.656 -1.979 1 97.94 264 THR A N 1
ATOM 2035 C CA . THR A 1 264 ? 6.609 8.844 -2.305 1 97.94 264 THR A CA 1
ATOM 2036 C C . THR A 1 264 ? 7.5 8.242 -1.216 1 97.94 264 THR A C 1
ATOM 2038 O O . THR A 1 264 ? 8.594 7.75 -1.501 1 97.94 264 THR A O 1
ATOM 2041 N N . ALA A 1 265 ? 7.039 8.336 0.021 1 97.81 265 ALA A N 1
ATOM 2042 C CA . ALA A 1 265 ? 7.809 7.789 1.138 1 97.81 265 ALA A CA 1
ATOM 2043 C C . ALA A 1 265 ? 7.898 6.27 1.053 1 97.81 265 ALA A C 1
ATOM 2045 O O . ALA A 1 265 ? 8.969 5.691 1.262 1 97.81 265 ALA A O 1
ATOM 2046 N N . ILE A 1 266 ? 6.789 5.609 0.709 1 98.12 266 ILE A N 1
ATOM 2047 C CA . ILE A 1 266 ? 6.73 4.152 0.672 1 98.12 266 ILE A CA 1
ATOM 2048 C C . ILE A 1 266 ? 7.453 3.637 -0.571 1 98.12 266 ILE A C 1
ATOM 2050 O O . ILE A 1 266 ? 8.352 2.801 -0.472 1 98.12 266 ILE A O 1
ATOM 2054 N N . LEU A 1 267 ? 7.086 4.191 -1.717 1 97.44 267 LEU A N 1
ATOM 2055 C CA . LEU A 1 267 ? 7.535 3.639 -2.988 1 97.44 267 LEU A CA 1
ATOM 2056 C C . LEU A 1 267 ? 8.914 4.184 -3.361 1 97.44 267 LEU A C 1
ATOM 2058 O O . LEU A 1 267 ? 9.656 3.541 -4.105 1 97.44 267 LEU A O 1
ATOM 2062 N N . GLY A 1 268 ? 9.227 5.293 -2.787 1 94.38 268 GLY A N 1
ATOM 2063 C CA . GLY A 1 268 ? 10.484 5.938 -3.133 1 94.38 268 GLY A CA 1
ATOM 2064 C C . GLY A 1 268 ? 11.539 5.797 -2.055 1 94.38 268 GLY A C 1
ATOM 2065 O O . GLY A 1 268 ? 12.719 6.051 -2.301 1 94.38 268 GLY A O 1
ATOM 2066 N N . ARG A 1 269 ? 11.141 5.457 -0.944 1 89.31 269 ARG A N 1
ATOM 2067 C CA . ARG A 1 269 ? 12.008 5.277 0.212 1 89.31 269 ARG A CA 1
ATOM 2068 C C . ARG A 1 269 ? 12.852 6.523 0.459 1 89.31 269 ARG A C 1
ATOM 2070 O O . ARG A 1 269 ? 14.047 6.426 0.748 1 89.31 269 ARG A O 1
ATOM 2077 N N . GLY A 1 270 ? 12.281 7.645 0.135 1 85.81 270 GLY A N 1
ATOM 2078 C CA . GLY A 1 270 ? 12.938 8.891 0.484 1 85.81 270 GLY A CA 1
ATOM 2079 C C . GLY A 1 270 ? 13.586 9.578 -0.704 1 85.81 270 GLY A C 1
ATOM 2080 O O . GLY A 1 270 ? 13.992 10.734 -0.614 1 85.81 270 GLY A O 1
ATOM 2081 N N . TYR A 1 271 ? 13.578 8.953 -1.85 1 92.12 271 TYR A N 1
ATOM 2082 C CA . TYR A 1 271 ? 14.359 9.508 -2.951 1 92.12 271 TYR A CA 1
ATOM 2083 C C . TYR A 1 271 ? 13.461 9.891 -4.117 1 92.12 271 TYR A C 1
ATOM 2085 O O . TYR A 1 271 ? 13.883 10.625 -5.02 1 92.12 271 TYR A O 1
ATOM 2093 N N . MET A 1 272 ? 12.305 9.477 -4.094 1 95.69 272 MET A N 1
ATOM 2094 C CA . MET A 1 272 ? 11.414 9.648 -5.238 1 95.69 272 MET A CA 1
ATOM 2095 C C . MET A 1 272 ? 10.828 11.055 -5.262 1 95.69 272 MET A C 1
ATOM 2097 O O . MET A 1 272 ? 10.273 11.516 -4.266 1 95.69 272 MET A O 1
ATOM 2101 N N . LYS A 1 273 ? 10.977 11.766 -6.406 1 97.38 273 LYS A N 1
ATOM 2102 C CA . LYS A 1 273 ? 10.367 13.078 -6.59 1 97.38 273 LYS A CA 1
ATOM 2103 C C . LYS A 1 273 ? 8.852 12.961 -6.715 1 97.38 273 LYS A C 1
ATOM 2105 O O . LYS A 1 273 ? 8.336 11.938 -7.168 1 97.38 273 LYS A O 1
ATOM 2110 N N . ASN A 1 274 ? 8.094 14.047 -6.426 1 97.44 274 ASN A N 1
ATOM 2111 C CA . ASN A 1 274 ? 6.633 14.047 -6.379 1 97.44 274 ASN A CA 1
ATOM 2112 C C . ASN A 1 274 ? 6.027 13.672 -7.73 1 97.44 274 ASN A C 1
ATOM 2114 O O . ASN A 1 274 ? 5.082 12.883 -7.793 1 97.44 274 ASN A O 1
ATOM 2118 N N . GLY A 1 275 ? 6.574 14.156 -8.781 1 97.94 275 GLY A N 1
ATOM 2119 C CA . GLY A 1 275 ? 5.992 13.977 -10.102 1 97.94 275 GLY A CA 1
ATOM 2120 C C . GLY A 1 275 ? 6.051 12.547 -10.602 1 97.94 275 GLY A C 1
ATOM 2121 O O . GLY A 1 275 ? 5.277 12.156 -11.477 1 97.94 275 GLY A O 1
ATOM 2122 N N . VAL A 1 276 ? 6.934 11.719 -10.078 1 97.62 276 VAL A N 1
ATOM 2123 C CA . VAL A 1 276 ? 7.152 10.344 -10.523 1 97.62 276 VAL A CA 1
ATOM 2124 C C . VAL A 1 276 ? 5.898 9.516 -10.266 1 97.62 276 VAL A C 1
ATOM 2126 O O . VAL A 1 276 ? 5.574 8.609 -11.039 1 97.62 276 VAL A O 1
ATOM 2129 N N . THR A 1 277 ? 5.172 9.852 -9.242 1 97.12 277 THR A N 1
ATOM 2130 C CA . THR A 1 277 ? 3.965 9.117 -8.883 1 97.12 277 THR A CA 1
ATOM 2131 C C . THR A 1 277 ? 2.967 9.117 -10.039 1 97.12 277 THR A C 1
ATOM 2133 O O . THR A 1 277 ? 2.248 8.141 -10.242 1 97.12 277 THR A O 1
ATOM 2136 N N . LEU A 1 278 ? 2.924 10.219 -10.789 1 98 278 LEU A N 1
ATOM 2137 C CA . LEU A 1 278 ? 1.922 10.359 -11.836 1 98 278 LEU A CA 1
ATOM 2138 C C . LEU A 1 278 ? 2.496 9.969 -13.195 1 98 278 LEU A C 1
ATOM 2140 O O . LEU A 1 278 ? 1.846 10.156 -14.227 1 98 278 LEU A O 1
ATOM 2144 N N . SER A 1 279 ? 3.719 9.422 -13.227 1 96.31 279 SER A N 1
ATOM 2145 C CA . SER A 1 279 ? 4.426 9.156 -14.477 1 96.31 279 SER A CA 1
ATOM 2146 C C . SER A 1 279 ? 3.84 7.949 -15.203 1 96.31 279 SER A C 1
ATOM 2148 O O . SER A 1 279 ? 4.102 7.738 -16.391 1 96.31 279 SER A O 1
ATOM 2150 N N . ASN A 1 280 ? 3.158 7.051 -14.539 1 96.12 280 ASN A N 1
ATOM 2151 C CA . ASN A 1 280 ? 2.514 5.898 -15.172 1 96.12 280 ASN A CA 1
ATOM 2152 C C . ASN A 1 280 ? 1.112 5.668 -14.609 1 96.12 280 ASN A C 1
ATOM 2154 O O . ASN A 1 280 ? 0.707 6.328 -13.648 1 96.12 280 ASN A O 1
ATOM 2158 N N . GLU A 1 281 ? 0.356 4.848 -15.266 1 97.88 281 GLU A N 1
ATOM 2159 C CA . GLU A 1 281 ? -1.063 4.684 -14.969 1 97.88 281 GLU A CA 1
ATOM 2160 C C . GLU A 1 281 ? -1.27 4.082 -13.586 1 97.88 281 GLU A C 1
ATOM 2162 O O . GLU A 1 281 ? -2.27 4.363 -12.922 1 97.88 281 GLU A O 1
ATOM 2167 N N . TRP A 1 282 ? -0.363 3.26 -13.125 1 98.44 282 TRP A N 1
ATOM 2168 C CA . TRP A 1 282 ? -0.512 2.594 -11.836 1 98.44 282 TRP A CA 1
ATOM 2169 C C . TRP A 1 282 ? -0.32 3.578 -10.695 1 98.44 282 TRP A C 1
ATOM 2171 O O . TRP A 1 282 ? -1.002 3.49 -9.672 1 98.44 282 TRP A O 1
ATOM 2181 N N . GLY A 1 283 ? 0.68 4.477 -10.852 1 98.44 283 GLY A N 1
ATOM 2182 C CA . GLY A 1 283 ? 0.819 5.551 -9.883 1 98.44 283 GLY A CA 1
ATOM 2183 C C . GLY A 1 283 ? -0.41 6.434 -9.789 1 98.44 283 GLY A C 1
ATOM 2184 O O . GLY A 1 283 ? -0.823 6.82 -8.695 1 98.44 283 GLY A O 1
ATOM 2185 N N . ARG A 1 284 ? -0.994 6.75 -10.922 1 98.69 284 ARG A N 1
ATOM 2186 C CA . ARG A 1 284 ? -2.236 7.516 -10.953 1 98.69 284 ARG A CA 1
ATOM 2187 C C . ARG A 1 284 ? -3.359 6.77 -10.242 1 98.69 284 ARG A C 1
ATOM 2189 O O . ARG A 1 284 ? -4.141 7.375 -9.508 1 98.69 284 ARG A O 1
ATOM 2196 N N . ASP A 1 285 ? -3.408 5.48 -10.43 1 98.75 285 ASP A N 1
ATOM 2197 C CA . ASP A 1 285 ? -4.441 4.668 -9.789 1 98.75 285 ASP A CA 1
ATOM 2198 C C . ASP A 1 285 ? -4.281 4.672 -8.273 1 98.75 285 ASP A C 1
ATOM 2200 O O . ASP A 1 285 ? -5.273 4.66 -7.539 1 98.75 285 ASP A O 1
ATOM 2204 N N . ILE A 1 286 ? -3.035 4.609 -7.781 1 98.81 286 ILE A N 1
ATOM 2205 C CA . ILE A 1 286 ? -2.77 4.68 -6.348 1 98.81 286 ILE A CA 1
ATOM 2206 C C . ILE A 1 286 ? -3.32 5.984 -5.781 1 98.81 286 ILE A C 1
ATOM 2208 O O . ILE A 1 286 ? -4.07 5.98 -4.805 1 98.81 286 ILE A O 1
ATOM 2212 N N . VAL A 1 287 ? -2.973 7.082 -6.438 1 98.81 287 VAL A N 1
ATOM 2213 C CA . VAL A 1 287 ? -3.42 8.398 -6.004 1 98.81 287 VAL A CA 1
ATOM 2214 C C . VAL A 1 287 ? -4.945 8.461 -6.031 1 98.81 287 VAL A C 1
ATOM 2216 O O . VAL A 1 287 ? -5.57 8.914 -5.07 1 98.81 287 VAL A O 1
ATOM 2219 N N . ASP A 1 288 ? -5.527 7.953 -7.113 1 98.81 288 ASP A N 1
ATOM 2220 C CA . ASP A 1 288 ? -6.977 7.992 -7.277 1 98.81 288 ASP A CA 1
ATOM 2221 C C . ASP A 1 288 ? -7.68 7.207 -6.176 1 98.81 288 ASP A C 1
ATOM 2223 O O . ASP A 1 288 ? -8.766 7.586 -5.73 1 98.81 288 ASP A O 1
ATOM 2227 N N . SER A 1 289 ? -7.098 6.105 -5.793 1 98.69 289 SER A N 1
ATOM 2228 C CA . SER A 1 289 ? -7.695 5.301 -4.734 1 98.69 289 SER A CA 1
ATOM 2229 C C . SER A 1 289 ? -7.727 6.062 -3.412 1 98.69 289 SER A C 1
ATOM 2231 O O . SER A 1 289 ? -8.711 6 -2.678 1 98.69 289 SER A O 1
ATOM 2233 N N . ILE A 1 290 ? -6.672 6.762 -3.072 1 98.88 290 ILE A N 1
ATOM 2234 C CA . ILE A 1 290 ? -6.605 7.551 -1.845 1 98.88 290 ILE A CA 1
ATOM 2235 C C . ILE A 1 290 ? -7.598 8.711 -1.922 1 98.88 290 ILE A C 1
ATOM 2237 O O . ILE A 1 290 ? -8.312 8.984 -0.958 1 98.88 290 ILE A O 1
ATOM 2241 N N . VAL A 1 291 ? -7.641 9.406 -3.098 1 98.81 291 VAL A N 1
ATOM 2242 C CA . VAL A 1 291 ? -8.562 10.516 -3.297 1 98.81 291 VAL A CA 1
ATOM 2243 C C . VAL A 1 291 ? -10 10.039 -3.104 1 98.81 291 VAL A C 1
ATOM 2245 O O . VAL A 1 291 ? -10.797 10.703 -2.432 1 98.81 291 VAL A O 1
ATOM 2248 N N . ARG A 1 292 ? -10.328 8.898 -3.684 1 98.56 292 ARG A N 1
ATOM 2249 C CA . ARG A 1 292 ? -11.688 8.383 -3.637 1 98.56 292 ARG A CA 1
ATOM 2250 C C . ARG A 1 292 ? -12.125 8.125 -2.199 1 98.56 292 ARG A C 1
ATOM 2252 O O . ARG A 1 292 ? -13.211 8.539 -1.789 1 98.56 292 ARG A O 1
ATOM 2259 N N . GLU A 1 293 ? -11.312 7.391 -1.471 1 98.62 293 GLU A N 1
ATOM 2260 C CA . GLU A 1 293 ? -11.656 7.098 -0.083 1 98.62 293 GLU A CA 1
ATOM 2261 C C . GLU A 1 293 ? -11.711 8.367 0.754 1 98.62 293 GLU A C 1
ATOM 2263 O O . GLU A 1 293 ? -12.609 8.531 1.589 1 98.62 293 GLU A O 1
ATOM 2268 N N . SER A 1 294 ? -10.773 9.32 0.566 1 98.69 294 SER A N 1
ATOM 2269 C CA . SER A 1 294 ? -10.727 10.578 1.309 1 98.69 294 SER A CA 1
ATOM 2270 C C . SER A 1 294 ? -11.945 11.438 1.001 1 98.69 294 SER A C 1
ATOM 2272 O O . SER A 1 294 ? -12.508 12.07 1.899 1 98.69 294 SER A O 1
ATOM 2274 N N . SER A 1 295 ? -12.281 11.516 -0.315 1 98.5 295 SER A N 1
ATOM 2275 C CA . SER A 1 295 ? -13.469 12.258 -0.732 1 98.5 295 SER A CA 1
ATOM 2276 C C . SER A 1 295 ? -14.711 11.758 -0.011 1 98.5 295 SER A C 1
ATOM 2278 O O . SER A 1 295 ? -15.484 12.555 0.532 1 98.5 295 SER A O 1
ATOM 2280 N N . TYR A 1 296 ? -14.891 10.445 0.035 1 98.06 296 TYR A N 1
ATOM 2281 C CA . TYR A 1 296 ? -16.047 9.844 0.682 1 98.06 296 TYR A CA 1
ATOM 2282 C C . TYR A 1 296 ? -16.094 10.203 2.162 1 98.06 296 TYR A C 1
ATOM 2284 O O . TYR A 1 296 ? -17.141 10.609 2.678 1 98.06 296 TYR A O 1
ATOM 2292 N N . ILE A 1 297 ? -14.977 10.055 2.857 1 98.25 297 ILE A N 1
ATOM 2293 C CA . ILE A 1 297 ? -14.883 10.328 4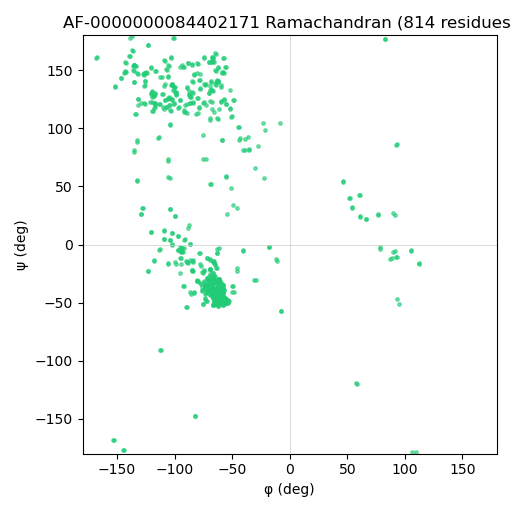.289 1 98.25 297 ILE A CA 1
ATOM 2294 C C . ILE A 1 297 ? -15.203 11.805 4.551 1 98.25 297 ILE A C 1
ATOM 2296 O O . ILE A 1 297 ? -15.984 12.117 5.449 1 98.25 297 ILE A O 1
ATOM 2300 N N . LEU A 1 298 ? -14.602 12.742 3.768 1 97.62 298 LEU A N 1
ATOM 2301 C CA . LEU A 1 298 ? -14.727 14.172 4.02 1 97.62 298 LEU A CA 1
ATOM 2302 C C . LEU A 1 298 ? -16.141 14.664 3.703 1 97.62 298 LEU A C 1
ATOM 2304 O O . LEU A 1 298 ? -16.656 15.555 4.379 1 97.62 298 LEU A O 1
ATOM 2308 N N . LEU A 1 299 ? -16.766 14.102 2.641 1 97.06 299 LEU A N 1
ATOM 2309 C CA . LEU A 1 299 ? -18.141 14.469 2.326 1 97.06 299 LEU A CA 1
ATOM 2310 C C . LEU A 1 299 ? -19.094 14.062 3.455 1 97.06 299 LEU A C 1
ATOM 2312 O O . LEU A 1 299 ? -19.969 14.836 3.838 1 97.06 299 LEU A O 1
ATOM 2316 N N . LYS A 1 300 ? -18.875 12.891 4.008 1 96.44 300 LYS A N 1
ATOM 2317 C CA . LYS A 1 300 ? -19.672 12.453 5.148 1 96.44 300 LYS A CA 1
ATOM 2318 C C . LYS A 1 300 ? -19.438 13.336 6.363 1 96.44 300 LYS A C 1
ATOM 2320 O O . LYS A 1 300 ? -20.375 13.664 7.102 1 96.44 300 LYS A O 1
ATOM 2325 N N . HIS A 1 301 ? -18.188 13.68 6.578 1 94.75 301 HIS A N 1
ATOM 2326 C CA . HIS A 1 301 ? -17.828 14.539 7.695 1 94.75 301 HIS A CA 1
ATOM 2327 C C . HIS A 1 301 ? -18.484 15.906 7.582 1 94.75 301 HIS A C 1
ATOM 2329 O O . HIS A 1 301 ? -19.047 16.422 8.555 1 94.75 301 HIS A O 1
ATOM 2335 N N . LEU A 1 302 ? -18.422 16.5 6.414 1 93.38 302 LEU A N 1
ATOM 2336 C CA . LEU A 1 302 ? -18.969 17.828 6.191 1 93.38 302 LEU A CA 1
ATOM 2337 C C . LEU A 1 302 ? -20.5 17.812 6.289 1 93.38 302 LEU A C 1
ATOM 2339 O O . LEU A 1 302 ? -21.109 18.766 6.789 1 93.38 302 LEU A O 1
ATOM 2343 N N . GLU A 1 303 ? -21.078 16.766 5.855 1 91.06 303 GLU A N 1
ATOM 2344 C CA . GLU A 1 303 ? -22.531 16.609 5.988 1 91.06 303 GLU A CA 1
ATOM 2345 C C . GLU A 1 303 ? -22.938 16.516 7.453 1 91.06 303 GLU A C 1
ATOM 2347 O O . GLU A 1 303 ? -23.938 17.109 7.867 1 91.06 303 GLU A O 1
ATOM 2352 N N . ALA A 1 304 ? -22.203 15.742 8.133 1 89.19 304 ALA A N 1
ATOM 2353 C CA . ALA A 1 304 ? -22.5 15.586 9.555 1 89.19 304 ALA A CA 1
ATOM 2354 C C . ALA A 1 304 ? -22.328 16.906 10.305 1 89.19 304 ALA A C 1
ATOM 2356 O O . ALA A 1 304 ? -23.125 17.219 11.195 1 89.19 304 ALA A O 1
ATOM 2357 N N . SER A 1 305 ? -21.312 17.641 10.039 1 85.62 305 SER A N 1
ATOM 2358 C CA . SER A 1 305 ? -21.047 18.922 10.68 1 85.62 305 SER A CA 1
ATOM 2359 C C . SER A 1 305 ? -22.141 19.938 10.367 1 85.62 305 SER A C 1
ATOM 2361 O O . SER A 1 305 ? -22.516 20.734 11.227 1 85.62 305 SER A O 1
ATOM 2363 N N . ARG A 1 306 ? -22.578 19.906 9.188 1 80.38 306 ARG A N 1
ATOM 2364 C CA . ARG A 1 306 ? -23.656 20.797 8.789 1 80.38 306 ARG A CA 1
ATOM 2365 C C . ARG A 1 306 ? -24.938 20.484 9.539 1 80.38 306 ARG A C 1
ATOM 2367 O O . ARG A 1 306 ? -25.656 21.391 9.961 1 80.38 306 ARG A O 1
ATOM 2374 N N . ARG A 1 307 ? -25.312 19.328 9.695 1 76.62 307 ARG A N 1
ATOM 2375 C CA . ARG A 1 307 ? -26.516 18.906 10.391 1 76.62 307 ARG A CA 1
ATOM 2376 C C . ARG A 1 307 ? -26.484 19.344 11.852 1 76.62 307 ARG A C 1
ATOM 2378 O O . ARG A 1 307 ? -27.5 19.766 12.406 1 76.62 307 ARG A O 1
ATOM 2385 N N . SER A 1 308 ? -25.281 19.219 12.32 1 74.12 308 SER A N 1
ATOM 2386 C CA . SER A 1 308 ? -25.125 19.609 13.719 1 74.12 308 SER A CA 1
ATOM 2387 C C . SER A 1 308 ? -25.297 21.109 13.898 1 74.12 308 SER A C 1
ATOM 2389 O O . SER A 1 308 ? -25.906 21.562 14.875 1 74.12 308 SER A O 1
ATOM 2391 N N . LYS A 1 309 ? -24.844 21.922 12.977 1 70.88 309 LYS A N 1
ATOM 2392 C CA . LYS A 1 309 ? -24.969 23.375 13.047 1 70.88 309 LYS A CA 1
ATOM 2393 C C . LYS A 1 309 ? -26.422 23.812 12.898 1 70.88 309 LYS A C 1
ATOM 2395 O O . LYS A 1 309 ? -26.875 24.734 13.586 1 70.88 309 LYS A O 1
ATOM 2400 N N . ILE A 1 310 ? -27.094 23.125 12.07 1 63.91 310 ILE A N 1
ATOM 2401 C CA . ILE A 1 310 ? -28.484 23.453 11.828 1 63.91 310 ILE A CA 1
ATOM 2402 C C . ILE A 1 310 ? -29.312 23.125 13.078 1 63.91 310 ILE A C 1
ATOM 2404 O O . ILE A 1 310 ? -30.156 23.922 13.484 1 63.91 310 ILE A O 1
ATOM 2408 N N . THR A 1 311 ? -29.031 22.016 13.617 1 64.25 311 THR A N 1
ATOM 2409 C CA . THR A 1 311 ? -29.766 21.594 14.805 1 64.25 311 THR A CA 1
ATOM 2410 C C . THR A 1 311 ? -29.516 22.547 15.969 1 64.25 311 THR A C 1
ATOM 2412 O O . THR A 1 311 ? -30.438 22.891 16.719 1 64.25 311 THR A O 1
ATOM 2415 N N . ASN A 1 312 ? -28.266 22.969 16.062 1 58.56 312 ASN A N 1
ATOM 2416 C CA . ASN A 1 312 ? -27.922 23.891 17.141 1 58.56 312 ASN A CA 1
ATOM 2417 C C . ASN A 1 312 ? -28.469 25.297 16.875 1 58.56 312 ASN A C 1
ATOM 2419 O O . ASN A 1 312 ? -28.859 26 17.812 1 58.56 312 ASN A O 1
ATOM 2423 N N . ALA A 1 313 ? -28.438 25.75 15.531 1 54.84 313 ALA A N 1
ATOM 2424 C CA . ALA A 1 313 ? -29 27.047 15.141 1 54.84 313 ALA A CA 1
ATOM 2425 C C . ALA A 1 313 ? -30.516 27.078 15.367 1 54.84 313 ALA A C 1
ATOM 2427 O O . ALA A 1 313 ? -31.062 28.109 15.758 1 54.84 313 ALA A O 1
ATOM 2428 N N . SER A 1 314 ? -31.234 26.047 14.828 1 47.09 314 SER A N 1
ATOM 2429 C CA . SER A 1 314 ? -32.688 26.031 15.07 1 47.09 314 SER A CA 1
ATOM 2430 C C . SER A 1 314 ? -33 26.234 16.547 1 47.09 314 SER A C 1
ATOM 2432 O O . SER A 1 314 ? -34.031 26.781 16.891 1 47.09 314 SER A O 1
ATOM 2434 N N . THR A 1 315 ? -32.125 25.672 17.406 1 44.25 315 THR A N 1
ATOM 2435 C CA . THR A 1 315 ? -32.375 25.984 18.812 1 44.25 315 THR A CA 1
ATOM 2436 C C . THR A 1 315 ? -32 27.422 19.125 1 44.25 315 THR A C 1
ATOM 2438 O O . THR A 1 315 ? -32.656 28.078 19.953 1 44.25 315 THR A O 1
ATOM 2441 N N . ASN A 1 316 ? -30.828 27.922 18.75 1 38.38 316 ASN A N 1
ATOM 2442 C CA . ASN A 1 316 ? -30.469 29.312 18.906 1 38.38 316 ASN A CA 1
ATOM 2443 C C . ASN A 1 316 ? -30.719 30.125 17.641 1 38.38 316 ASN A C 1
ATOM 2445 O O . ASN A 1 316 ? -30.578 29.594 16.531 1 38.38 316 ASN A O 1
ATOM 2449 N N . THR A 1 317 ? -31.656 31.234 17.609 1 35.12 317 THR A N 1
ATOM 2450 C CA . THR A 1 317 ? -32.062 32.125 16.531 1 35.12 317 THR A CA 1
ATOM 2451 C C . THR A 1 317 ? -30.875 32.531 15.68 1 35.12 317 THR A C 1
ATOM 2453 O O . THR A 1 317 ? -30.938 33.531 14.953 1 35.12 317 THR A O 1
ATOM 2456 N N . ILE A 1 318 ? -29.641 32.188 15.969 1 36.12 318 ILE A N 1
ATOM 2457 C CA . ILE A 1 318 ? -28.516 32.875 15.375 1 36.12 318 ILE A CA 1
ATOM 2458 C C . ILE A 1 318 ? -28.469 32.625 13.867 1 36.12 318 ILE A C 1
ATOM 2460 O O . ILE A 1 318 ? -28.625 31.469 13.438 1 36.12 318 ILE A O 1
ATOM 2464 N N . THR A 1 319 ? -28.672 33.656 12.906 1 33.72 319 THR A N 1
ATOM 2465 C CA . THR A 1 319 ? -28.641 33.938 11.484 1 33.72 319 THR A CA 1
ATOM 2466 C C . THR A 1 319 ? -27.375 33.375 10.844 1 33.72 319 THR A C 1
ATOM 2468 O O . THR A 1 319 ? -26.328 34.062 10.852 1 33.72 319 THR A O 1
ATOM 2471 N N . SER A 1 320 ? -26.797 32.375 11.211 1 39.28 320 SER A N 1
ATOM 2472 C CA . SER A 1 320 ? -25.641 32.031 10.391 1 39.28 320 SER A CA 1
ATOM 2473 C C . SER A 1 320 ? -25.953 32.188 8.906 1 39.28 320 SER A C 1
ATOM 2475 O O . SER A 1 320 ? -26.875 31.562 8.383 1 39.28 320 SER A O 1
ATOM 2477 N N . THR A 1 321 ? -25.703 33.312 8.359 1 38.03 321 THR A N 1
ATOM 2478 C CA . THR A 1 321 ? -25.812 33.844 7 1 38.03 321 THR A CA 1
ATOM 2479 C C . THR A 1 321 ? -25.25 32.844 5.988 1 38.03 321 THR A C 1
ATOM 2481 O O . THR A 1 321 ? -25.172 33.125 4.793 1 38.03 321 THR A O 1
ATOM 2484 N N . LYS A 1 322 ? -24.438 32 6.375 1 44.78 322 LYS A N 1
ATOM 2485 C CA . LYS A 1 322 ? -24.031 31.203 5.215 1 44.78 322 LYS A CA 1
ATOM 2486 C C . LYS A 1 322 ? -25.203 30.453 4.617 1 44.78 322 LYS A C 1
ATOM 2488 O O . LYS A 1 322 ? -25.844 29.641 5.297 1 44.78 322 LYS A O 1
ATOM 2493 N N . THR A 1 323 ? -25.688 30.828 3.494 1 43.72 323 THR A N 1
ATOM 2494 C CA . THR A 1 323 ? -26.781 30.344 2.668 1 43.72 323 THR A CA 1
ATOM 2495 C C . THR A 1 323 ? -26.531 28.922 2.201 1 43.72 323 THR A C 1
ATOM 2497 O O . THR A 1 323 ? -25.375 28.469 2.146 1 43.72 323 THR A O 1
ATOM 2500 N N . ASN A 1 324 ? -27.656 28.078 2.186 1 46.03 324 ASN A N 1
ATOM 2501 C CA . ASN A 1 324 ? -27.734 26.75 1.588 1 46.03 324 ASN A CA 1
ATOM 2502 C C . ASN A 1 324 ? -26.781 26.625 0.399 1 46.03 324 ASN A C 1
ATOM 2504 O O . ASN A 1 324 ? -26.25 25.547 0.138 1 46.03 324 ASN A O 1
ATOM 2508 N N . THR A 1 325 ? -26.578 27.688 -0.217 1 43.78 325 THR A N 1
ATOM 2509 C CA . THR A 1 325 ? -25.797 27.672 -1.449 1 43.78 325 THR A CA 1
ATOM 2510 C C . THR A 1 325 ? -24.312 27.531 -1.145 1 43.78 325 THR A C 1
ATOM 2512 O O . THR A 1 325 ? -23.594 26.797 -1.828 1 43.78 325 THR A O 1
ATOM 2515 N N . ASP A 1 326 ? -23.828 28.203 -0.092 1 51.91 326 ASP A N 1
ATOM 2516 C CA . ASP A 1 326 ? -22.406 28.188 0.231 1 51.91 326 ASP A CA 1
ATOM 2517 C C . ASP A 1 326 ? -21.969 26.812 0.742 1 51.91 326 ASP A C 1
ATOM 2519 O O . ASP A 1 326 ? -20.891 26.328 0.409 1 51.91 326 ASP A O 1
ATOM 2523 N N . THR A 1 327 ? -22.984 26.219 1.286 1 57.78 327 THR A N 1
ATOM 2524 C CA . THR A 1 327 ? -22.734 24.906 1.861 1 57.78 327 THR A CA 1
ATOM 2525 C C . THR A 1 327 ? -22.578 23.859 0.763 1 57.78 327 THR A C 1
ATOM 2527 O O . THR A 1 327 ? -21.719 22.984 0.857 1 57.78 327 THR A O 1
ATOM 2530 N N . ASP A 1 328 ? -23.297 24.156 -0.227 1 64.62 328 ASP A N 1
ATOM 2531 C CA . ASP A 1 328 ? -23.25 23.188 -1.316 1 64.62 328 ASP A CA 1
ATOM 2532 C C . ASP A 1 328 ? -21.938 23.297 -2.094 1 64.62 328 ASP A C 1
ATOM 2534 O O . ASP A 1 328 ? -21.359 22.281 -2.488 1 64.62 328 ASP A O 1
ATOM 2538 N N . ALA A 1 329 ? -21.609 24.484 -2.199 1 66.38 329 ALA A N 1
ATOM 2539 C CA . ALA A 1 329 ? -20.359 24.719 -2.908 1 66.38 329 ALA A CA 1
ATOM 2540 C C . ALA A 1 329 ? -19.172 24.141 -2.141 1 66.38 329 ALA A C 1
ATOM 2542 O O . ALA A 1 329 ? -18.25 23.609 -2.74 1 66.38 329 ALA A O 1
ATOM 2543 N N . ASP A 1 330 ? -19.312 24.172 -0.923 1 75.12 330 ASP A N 1
ATOM 2544 C CA . ASP A 1 330 ? -18.234 23.641 -0.087 1 75.12 330 ASP A CA 1
ATOM 2545 C C . ASP A 1 330 ? -18.109 22.125 -0.269 1 75.12 330 ASP A C 1
ATOM 2547 O O . ASP A 1 330 ? -16.984 21.594 -0.359 1 75.12 330 ASP A O 1
ATOM 2551 N N . LEU A 1 331 ? -19.234 21.625 -0.491 1 87.25 331 LEU A N 1
ATOM 2552 C CA . LEU A 1 331 ? -19.234 20.172 -0.643 1 87.25 331 LEU A CA 1
ATOM 2553 C C . LEU A 1 331 ? -18.625 19.766 -1.984 1 87.25 331 LEU A C 1
ATOM 2555 O O . LEU A 1 331 ? -17.953 18.75 -2.082 1 87.25 331 LEU A O 1
ATOM 2559 N N . GLU A 1 332 ? -18.859 20.547 -2.969 1 91.75 332 GLU A N 1
ATOM 2560 C CA . GLU A 1 332 ? -18.375 20.25 -4.316 1 91.75 332 GLU A CA 1
ATOM 2561 C C . GLU A 1 332 ? -16.859 20.188 -4.359 1 91.75 332 GLU A C 1
ATOM 2563 O O . GLU A 1 332 ? -16.281 19.422 -5.129 1 91.75 332 GLU A O 1
ATOM 2568 N N . LEU A 1 333 ? -16.234 20.984 -3.57 1 94.5 333 LEU A N 1
ATOM 2569 C CA . LEU A 1 333 ? -14.781 21.047 -3.527 1 94.5 333 LEU A CA 1
ATOM 2570 C C . LEU A 1 333 ? -14.188 19.719 -3.064 1 94.5 333 LEU A C 1
ATOM 2572 O O . LEU A 1 333 ? -13.031 19.422 -3.348 1 94.5 333 LEU A O 1
ATOM 2576 N N . PHE A 1 334 ? -15.016 18.938 -2.418 1 97.5 334 PHE A N 1
ATOM 2577 C CA . PHE A 1 334 ? -14.492 17.719 -1.823 1 97.5 334 PHE A CA 1
ATOM 2578 C C . PHE A 1 334 ? -14.984 16.484 -2.582 1 97.5 334 PHE A C 1
ATOM 2580 O O . PHE A 1 334 ? -14.742 15.352 -2.16 1 97.5 334 PHE A O 1
ATOM 2587 N N . GLU A 1 335 ? -15.695 16.719 -3.66 1 98.06 335 GLU A N 1
ATOM 2588 C CA . GLU A 1 335 ? -16.078 15.609 -4.535 1 98.06 335 GLU A CA 1
ATOM 2589 C C . GLU A 1 335 ? -14.852 15.016 -5.234 1 98.06 335 GLU A C 1
ATOM 2591 O O . GLU A 1 335 ? -13.852 15.711 -5.449 1 98.06 335 GLU A O 1
ATOM 2596 N N . TYR A 1 336 ? -14.992 13.766 -5.652 1 98.19 336 TYR A N 1
ATOM 2597 C CA . TYR A 1 336 ? -13.883 12.977 -6.172 1 98.19 336 TYR A CA 1
ATOM 2598 C C . TYR A 1 336 ? -13.18 13.711 -7.309 1 98.19 336 TYR A C 1
ATOM 2600 O O . TYR A 1 336 ? -11.953 13.875 -7.289 1 98.19 336 TYR A O 1
ATOM 2608 N N . ASP A 1 337 ? -13.883 14.195 -8.281 1 98.12 337 ASP A N 1
ATOM 2609 C CA . ASP A 1 337 ? -13.289 14.773 -9.477 1 98.12 337 ASP A CA 1
ATOM 2610 C C . ASP A 1 337 ? -12.547 16.062 -9.148 1 98.12 337 ASP A C 1
ATOM 2612 O O . ASP A 1 337 ? -11.477 16.328 -9.703 1 98.12 337 ASP A O 1
ATOM 2616 N N . HIS A 1 338 ? -13.109 16.891 -8.32 1 97.81 338 HIS A N 1
ATOM 2617 C CA . HIS A 1 338 ? -12.477 18.141 -7.922 1 97.81 338 HIS A CA 1
ATOM 2618 C C . HIS A 1 338 ? -11.203 17.875 -7.121 1 97.81 338 HIS A C 1
ATOM 2620 O O . HIS A 1 338 ? -10.172 18.516 -7.363 1 97.81 338 HIS A O 1
ATOM 2626 N N . LEU A 1 339 ? -11.305 17.016 -6.152 1 98.25 339 LEU A N 1
ATOM 2627 C CA . LEU A 1 339 ? -10.141 16.688 -5.336 1 98.25 339 LEU A CA 1
ATOM 2628 C C . LEU A 1 339 ? -9.031 16.078 -6.191 1 98.25 339 LEU A C 1
ATOM 2630 O O . LEU A 1 339 ? -7.852 16.375 -5.992 1 98.25 339 LEU A O 1
ATOM 2634 N N . LYS A 1 340 ? -9.453 15.164 -7.078 1 98.62 340 LYS A N 1
ATOM 2635 C CA . LYS A 1 340 ? -8.477 14.547 -7.973 1 98.62 340 LYS A CA 1
ATOM 2636 C C . LYS A 1 340 ? -7.703 15.609 -8.75 1 98.62 340 LYS A C 1
ATOM 2638 O O . LYS A 1 340 ? -6.473 15.562 -8.812 1 98.62 340 LYS A O 1
ATOM 2643 N N . LYS A 1 341 ? -8.406 16.5 -9.344 1 98.5 341 LYS A N 1
ATOM 2644 C CA . LYS A 1 341 ? -7.781 17.578 -10.109 1 98.5 341 LYS A CA 1
ATOM 2645 C C . LYS A 1 341 ? -6.828 18.391 -9.242 1 98.5 341 LYS A C 1
ATOM 2647 O O . LYS A 1 341 ? -5.711 18.703 -9.664 1 98.5 341 LYS A O 1
ATOM 2652 N N . LEU A 1 342 ? -7.262 18.781 -8.094 1 97.94 342 LEU A N 1
ATOM 2653 C CA . LEU A 1 342 ? -6.453 19.562 -7.168 1 97.94 342 LEU A CA 1
ATOM 2654 C C . LEU A 1 342 ? -5.172 18.812 -6.801 1 97.94 342 LEU A C 1
ATOM 2656 O O . LEU A 1 342 ? -4.09 19.406 -6.793 1 97.94 342 LEU A O 1
ATOM 2660 N N . VAL A 1 343 ? -5.305 17.531 -6.488 1 98.62 343 VAL A N 1
ATOM 2661 C CA . VAL A 1 343 ? -4.172 16.703 -6.09 1 98.62 343 VAL A CA 1
ATOM 2662 C C . VAL A 1 343 ? -3.186 16.578 -7.25 1 98.62 343 VAL A C 1
ATOM 2664 O O . VAL A 1 343 ? -1.982 16.781 -7.07 1 98.62 343 VAL A O 1
ATOM 2667 N N . TYR A 1 344 ? -3.713 16.281 -8.422 1 98.69 344 TYR A N 1
ATOM 2668 C CA . TYR A 1 344 ? -2.861 16.141 -9.602 1 98.69 344 TYR A CA 1
ATOM 2669 C C . TYR A 1 344 ? -2.109 17.438 -9.883 1 98.69 344 TYR A C 1
ATOM 2671 O O . TYR A 1 344 ? -0.895 17.438 -10.094 1 98.69 344 TYR A O 1
ATOM 2679 N N . ASP A 1 345 ? -2.844 18.547 -9.867 1 98.25 345 ASP A N 1
ATOM 2680 C CA . ASP A 1 345 ? -2.236 19.844 -10.125 1 98.25 345 ASP A CA 1
ATOM 2681 C C . ASP A 1 345 ? -1.121 20.156 -9.133 1 98.25 345 ASP A C 1
ATOM 2683 O O . ASP A 1 345 ? -0.063 20.656 -9.508 1 98.25 345 ASP A O 1
ATOM 2687 N N . THR A 1 346 ? -1.332 19.906 -7.906 1 97.06 346 THR A N 1
ATOM 2688 C CA . THR A 1 346 ? -0.356 20.188 -6.863 1 97.06 346 THR A CA 1
ATOM 2689 C C . THR A 1 346 ? 0.88 19.297 -7.02 1 97.06 346 THR A C 1
ATOM 2691 O O . THR A 1 346 ? 2.01 19.781 -6.887 1 97.06 346 THR A O 1
ATOM 2694 N N . ILE A 1 347 ? 0.683 17.984 -7.258 1 97.75 347 ILE A N 1
ATOM 2695 C CA . ILE A 1 347 ? 1.796 17.062 -7.457 1 97.75 347 ILE A CA 1
ATOM 2696 C C . ILE A 1 347 ? 2.635 17.5 -8.648 1 97.75 347 ILE A C 1
ATOM 2698 O O . ILE A 1 347 ? 3.865 17.531 -8.578 1 97.75 347 ILE A O 1
ATOM 2702 N N . LEU A 1 348 ? 1.969 17.906 -9.695 1 97.62 348 LEU A N 1
ATOM 2703 C CA . LEU A 1 348 ? 2.67 18.312 -10.914 1 97.62 348 LEU A CA 1
ATOM 2704 C C . LEU A 1 348 ? 3.396 19.641 -10.703 1 97.62 348 LEU A C 1
ATOM 2706 O O . LEU A 1 348 ? 4.512 19.828 -11.188 1 97.62 348 LEU A O 1
ATOM 2710 N N . PHE A 1 349 ? 2.75 20.578 -10.016 1 94.31 349 PHE A N 1
ATOM 2711 C CA . PHE A 1 349 ? 3.369 21.859 -9.703 1 94.31 349 PHE A CA 1
ATOM 2712 C C . PHE A 1 349 ? 4.645 21.656 -8.891 1 94.31 349 PHE A C 1
ATOM 2714 O O . PHE A 1 349 ? 5.621 22.391 -9.07 1 94.31 349 PHE A O 1
ATOM 2721 N N . ASN A 1 350 ? 4.68 20.703 -8 1 92.94 350 ASN A N 1
ATOM 2722 C CA . ASN A 1 350 ? 5.82 20.391 -7.145 1 92.94 350 ASN A CA 1
ATOM 2723 C C . ASN A 1 350 ? 6.559 19.141 -7.625 1 92.94 350 ASN A C 1
ATOM 2725 O O . ASN A 1 350 ? 7.109 18.391 -6.816 1 92.94 350 ASN A O 1
ATOM 2729 N N . SER A 1 351 ? 6.562 18.875 -8.898 1 96.62 351 SER A N 1
ATOM 2730 C CA . SER A 1 351 ? 6.988 17.594 -9.469 1 96.62 351 SER A CA 1
ATOM 2731 C C . SER A 1 351 ? 8.453 17.312 -9.148 1 96.62 351 SER A C 1
ATOM 2733 O O . SER A 1 351 ? 8.828 16.156 -8.945 1 96.62 351 SER A O 1
ATOM 2735 N N . ASN A 1 352 ? 9.25 18.297 -9.023 1 94.94 352 ASN A N 1
ATOM 2736 C CA . ASN A 1 352 ? 10.68 18.109 -8.859 1 94.94 352 ASN A CA 1
ATOM 2737 C C . ASN A 1 352 ? 11.086 18.109 -7.387 1 94.94 352 ASN A C 1
ATOM 2739 O O . ASN A 1 352 ? 12.242 17.828 -7.055 1 94.94 352 ASN A O 1
ATOM 2743 N N . ASN A 1 353 ? 10.148 18.328 -6.484 1 92.62 353 ASN A N 1
ATOM 2744 C CA . ASN A 1 353 ? 10.422 18.359 -5.051 1 92.62 353 ASN A CA 1
ATOM 2745 C C . ASN A 1 353 ? 10.305 16.969 -4.43 1 92.62 353 ASN A C 1
ATOM 2747 O O . ASN A 1 353 ? 9.711 16.062 -5.02 1 92.62 353 ASN A O 1
ATOM 2751 N N . ILE A 1 354 ? 10.977 16.797 -3.309 1 94.38 354 ILE A N 1
ATOM 2752 C CA . ILE A 1 354 ? 10.828 15.625 -2.461 1 94.38 354 ILE A CA 1
ATOM 2753 C C . ILE A 1 354 ? 9.891 15.938 -1.297 1 94.38 354 ILE A C 1
ATOM 2755 O O . ILE A 1 354 ? 10.023 16.984 -0.652 1 94.38 354 ILE A O 1
ATOM 2759 N N . SER A 1 355 ? 8.938 15.07 -1.139 1 95.25 355 SER A N 1
ATOM 2760 C CA . SER A 1 355 ? 7.965 15.336 -0.081 1 95.25 355 SER A CA 1
ATOM 2761 C C . SER A 1 355 ? 8.633 15.352 1.289 1 95.25 355 SER A C 1
ATOM 2763 O O . SER A 1 355 ? 9.68 14.727 1.483 1 95.25 355 SER A O 1
ATOM 2765 N N . SER A 1 356 ? 8.07 16.109 2.256 1 92 356 SER A N 1
ATOM 2766 C CA . SER A 1 356 ? 8.625 16.203 3.604 1 92 356 SER A CA 1
ATOM 2767 C C . SER A 1 356 ? 8.641 14.844 4.289 1 92 356 SER A C 1
ATOM 2769 O O . SER A 1 356 ? 9.562 14.539 5.055 1 92 356 SER A O 1
ATOM 2771 N N . MET A 1 357 ? 7.691 13.984 4.004 1 96.44 357 MET A N 1
ATOM 2772 C CA . MET A 1 357 ? 7.641 12.656 4.609 1 96.44 357 MET A CA 1
ATOM 2773 C C . MET A 1 357 ? 8.734 11.758 4.047 1 96.44 357 MET A C 1
ATOM 2775 O O . MET A 1 357 ? 9.328 10.961 4.777 1 96.44 357 MET A O 1
ATOM 2779 N N . ALA A 1 358 ? 8.953 11.844 2.727 1 96.75 358 ALA A N 1
ATOM 2780 C CA . ALA A 1 358 ? 10.062 11.109 2.119 1 96.75 358 ALA A CA 1
ATOM 2781 C C . ALA A 1 358 ? 11.391 11.5 2.764 1 96.75 358 ALA A C 1
ATOM 2783 O O . ALA A 1 358 ? 12.242 10.641 3.021 1 96.75 358 ALA A O 1
ATOM 2784 N N . VAL A 1 359 ? 11.578 12.805 3.078 1 93.12 359 VAL A N 1
ATOM 2785 C CA . VAL A 1 359 ? 12.781 13.289 3.734 1 93.12 359 VAL A CA 1
ATOM 2786 C C . VAL A 1 359 ? 12.891 12.688 5.133 1 93.12 359 VAL A C 1
ATOM 2788 O O . VAL A 1 359 ? 13.977 12.289 5.562 1 93.12 359 VAL A O 1
ATOM 2791 N N . ASP A 1 360 ? 11.758 12.672 5.844 1 94.31 360 ASP A N 1
ATOM 2792 C CA . ASP A 1 360 ? 11.75 12.094 7.188 1 94.31 360 ASP A CA 1
ATOM 2793 C C . ASP A 1 360 ? 12.148 10.617 7.152 1 94.31 360 ASP A C 1
ATOM 2795 O O . ASP A 1 360 ? 12.898 10.156 8.008 1 94.31 360 ASP A O 1
ATOM 2799 N N . ILE A 1 361 ? 11.625 9.859 6.195 1 96.25 361 ILE A N 1
ATOM 2800 C CA . ILE A 1 361 ? 11.969 8.445 6.047 1 96.25 361 ILE A CA 1
ATOM 2801 C C . ILE A 1 361 ? 13.461 8.305 5.746 1 96.25 361 ILE A C 1
ATOM 2803 O O . ILE A 1 361 ? 14.141 7.461 6.328 1 96.25 361 ILE A O 1
ATOM 2807 N N . LEU A 1 362 ? 13.977 9.094 4.863 1 94.31 362 LEU A N 1
ATOM 2808 C CA . LEU A 1 362 ? 15.383 9.07 4.488 1 94.31 362 LEU A CA 1
ATOM 2809 C C . LEU A 1 362 ? 16.266 9.336 5.695 1 94.31 362 LEU A C 1
ATOM 2811 O O . LEU A 1 362 ? 17.344 8.734 5.836 1 94.31 362 LEU A O 1
ATOM 2815 N N . GLN A 1 363 ? 15.812 10.227 6.523 1 92.44 363 GLN A N 1
ATOM 2816 C CA . GLN A 1 363 ? 16.594 10.633 7.684 1 92.44 363 GLN A CA 1
ATOM 2817 C C . GLN A 1 363 ? 16.266 9.773 8.898 1 92.44 363 GLN A C 1
ATOM 2819 O O . GLN A 1 363 ? 16.703 10.07 10.016 1 92.44 363 GLN A O 1
ATOM 2824 N N . GLU A 1 364 ? 15.422 8.758 8.711 1 94.69 364 GLU A N 1
ATOM 2825 C CA . GLU A 1 364 ? 15.055 7.789 9.742 1 94.69 364 GLU A CA 1
ATOM 2826 C C . GLU A 1 364 ? 14.406 8.469 10.938 1 94.69 364 GLU A C 1
ATOM 2828 O O . GLU A 1 364 ? 14.773 8.211 12.086 1 94.69 364 GLU A O 1
ATOM 2833 N N . ARG A 1 365 ? 13.523 9.406 10.625 1 92.31 365 ARG A N 1
ATOM 2834 C CA . ARG A 1 365 ? 12.758 10.133 11.641 1 92.31 365 ARG A CA 1
ATOM 2835 C C . ARG A 1 365 ? 11.297 9.711 11.625 1 92.31 365 ARG A C 1
ATOM 2837 O O . ARG A 1 365 ? 10.82 9.117 10.656 1 92.31 365 ARG A O 1
ATOM 2844 N N . GLN A 1 366 ? 10.672 9.969 12.758 1 94.62 366 GLN A N 1
ATOM 2845 C CA . GLN A 1 366 ? 9.227 9.789 12.805 1 94.62 366 GLN A CA 1
ATOM 2846 C C . GLN A 1 366 ? 8.523 10.727 11.82 1 94.62 366 GLN A C 1
ATOM 2848 O O . GLN A 1 366 ? 8.914 11.883 11.672 1 94.62 366 GLN A O 1
ATOM 2853 N N . THR A 1 367 ? 7.512 10.227 11.18 1 96.69 367 THR A N 1
ATOM 2854 C CA . THR A 1 367 ? 6.781 11.031 10.203 1 96.69 367 THR A CA 1
ATOM 2855 C C . THR A 1 367 ? 5.484 11.562 10.805 1 96.69 367 THR A C 1
ATOM 2857 O O . THR A 1 367 ? 5.156 11.258 11.961 1 96.69 367 THR A O 1
ATOM 2860 N N . GLU A 1 368 ? 4.758 12.328 10.047 1 97.06 368 GLU A N 1
ATOM 2861 C CA . GLU A 1 368 ? 3.488 12.906 10.492 1 97.06 368 GLU A CA 1
ATOM 2862 C C . GLU A 1 368 ? 2.307 12.094 9.961 1 97.06 368 GLU A C 1
ATOM 2864 O O . GLU A 1 368 ? 1.191 12.609 9.859 1 97.06 368 GLU A O 1
ATOM 2869 N N . ILE A 1 369 ? 2.52 10.805 9.648 1 98.5 369 ILE A N 1
ATOM 2870 C CA . ILE A 1 369 ? 1.552 9.938 8.984 1 98.5 369 ILE A CA 1
ATOM 2871 C C . ILE A 1 369 ? 0.281 9.844 9.828 1 98.5 369 ILE A C 1
ATOM 2873 O O . ILE A 1 369 ? -0.825 9.766 9.289 1 98.5 369 ILE A O 1
ATOM 2877 N N . ASP A 1 370 ? 0.374 9.852 11.156 1 98 370 A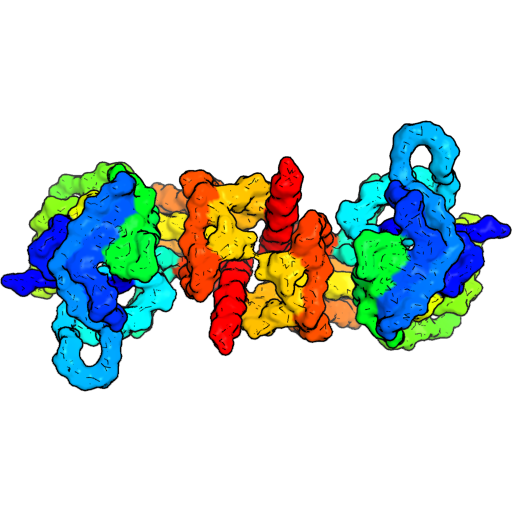SP A N 1
ATOM 2878 C CA . ASP A 1 370 ? -0.774 9.727 12.055 1 98 370 ASP A CA 1
ATOM 2879 C C . ASP A 1 370 ? -1.687 10.945 11.945 1 98 370 ASP A C 1
ATOM 2881 O O . ASP A 1 370 ? -2.887 10.852 12.211 1 98 370 ASP A O 1
ATOM 2885 N N . TYR A 1 371 ? -1.099 12.062 11.516 1 98.06 371 TYR A N 1
ATOM 2886 C CA . TYR A 1 371 ? -1.835 13.32 11.477 1 98.06 371 TYR A CA 1
ATOM 2887 C C . TYR A 1 371 ? -2.27 13.656 10.055 1 98.06 371 TYR A C 1
ATOM 2889 O O . TYR A 1 371 ? -2.818 14.727 9.797 1 98.06 371 TYR A O 1
ATOM 2897 N N . ILE A 1 372 ? -1.921 12.812 9.148 1 98.25 372 ILE A N 1
ATOM 2898 C CA . ILE A 1 372 ? -2.334 12.945 7.758 1 98.25 372 ILE A CA 1
ATOM 2899 C C . ILE A 1 372 ? -3.307 11.82 7.398 1 98.25 372 ILE A C 1
ATOM 2901 O O . ILE A 1 372 ? -4.504 11.922 7.672 1 98.25 372 ILE A O 1
ATOM 2905 N N . ASN A 1 373 ? -2.771 10.711 6.902 1 98.88 373 ASN A N 1
ATOM 2906 C CA . ASN A 1 373 ? -3.656 9.586 6.609 1 98.88 373 ASN A CA 1
ATOM 2907 C C . ASN A 1 373 ? -4.309 9.039 7.875 1 98.88 373 ASN A C 1
ATOM 2909 O O . ASN A 1 373 ? -5.457 8.594 7.844 1 98.88 373 ASN A O 1
ATOM 2913 N N . GLY A 1 374 ? -3.568 8.992 8.938 1 98.69 374 GLY A N 1
ATOM 2914 C CA . GLY A 1 374 ? -4.121 8.531 10.203 1 98.69 374 GLY A CA 1
ATOM 2915 C C . GLY A 1 374 ? -5.32 9.344 10.664 1 98.69 374 GLY A C 1
ATOM 2916 O O . GLY A 1 374 ? -6.258 8.797 11.242 1 98.69 374 GLY A O 1
ATOM 2917 N N . TYR A 1 375 ? -5.293 10.648 10.422 1 98.44 375 TYR A N 1
ATOM 2918 C CA . TYR A 1 375 ? -6.43 11.492 10.766 1 98.44 375 TYR A CA 1
ATOM 2919 C C . TYR A 1 375 ? -7.664 11.102 9.961 1 98.44 375 TYR A C 1
ATOM 2921 O O . TYR A 1 375 ? -8.773 11.055 10.492 1 98.44 375 TYR A O 1
ATOM 2929 N N . LEU A 1 376 ? -7.504 10.859 8.68 1 98.75 376 LEU A N 1
ATOM 2930 C CA . LEU A 1 376 ? -8.602 10.43 7.828 1 98.75 376 LEU A CA 1
ATOM 2931 C C . LEU A 1 376 ? -9.18 9.102 8.312 1 98.75 376 LEU A C 1
ATOM 2933 O O . LEU A 1 376 ? -10.398 8.906 8.297 1 98.75 376 LEU A O 1
ATOM 2937 N N . VAL A 1 377 ? -8.297 8.188 8.719 1 98.75 377 VAL A N 1
ATOM 2938 C CA . VAL A 1 377 ? -8.742 6.898 9.242 1 98.75 377 VAL A CA 1
ATOM 2939 C C . VAL A 1 377 ? -9.594 7.113 10.492 1 98.75 377 VAL A C 1
ATOM 2941 O O . VAL A 1 377 ? -10.672 6.523 10.625 1 98.75 377 VAL A O 1
ATOM 2944 N N . LYS A 1 378 ? -9.086 7.941 11.398 1 98.06 378 LYS A N 1
ATOM 2945 C CA . LYS A 1 378 ? -9.828 8.227 12.625 1 98.06 378 LYS A CA 1
ATOM 2946 C C . LYS A 1 378 ? -11.195 8.82 12.312 1 98.06 378 LYS A C 1
ATOM 2948 O O . LYS A 1 378 ? -12.211 8.391 12.867 1 98.06 378 LYS A O 1
ATOM 2953 N N . LEU A 1 379 ? -11.195 9.836 11.484 1 97.25 379 LEU A N 1
ATOM 2954 C CA . LEU A 1 379 ? -12.438 10.484 11.078 1 97.25 379 LEU A CA 1
ATOM 2955 C C . LEU A 1 379 ? -13.398 9.484 10.461 1 97.25 379 LEU A C 1
ATOM 2957 O O . LEU A 1 379 ? -14.586 9.469 10.789 1 97.25 379 LEU A O 1
ATOM 2961 N N . GLY A 1 380 ? -12.906 8.68 9.5 1 98.06 380 GLY A N 1
ATOM 2962 C CA . GLY A 1 380 ? -13.727 7.664 8.859 1 98.06 380 GLY A CA 1
ATOM 2963 C C . GLY A 1 380 ? -14.32 6.672 9.844 1 98.06 380 GLY A C 1
ATOM 2964 O O . GLY A 1 380 ? -15.508 6.328 9.75 1 98.06 380 GLY A O 1
ATOM 2965 N N . ASN A 1 381 ? -13.516 6.199 10.734 1 97.56 381 ASN A N 1
ATOM 2966 C CA . ASN A 1 381 ? -13.992 5.258 11.742 1 97.56 381 ASN A CA 1
ATOM 2967 C C . ASN A 1 381 ? -15.117 5.863 12.586 1 97.56 381 ASN A C 1
ATOM 2969 O O . ASN A 1 381 ? -16.109 5.188 12.883 1 97.56 381 ASN A O 1
ATOM 2973 N N . GLU A 1 382 ? -14.969 7.102 12.984 1 96.62 382 GLU A N 1
ATOM 2974 C CA . GLU A 1 382 ? -15.992 7.797 13.758 1 96.62 382 GLU A CA 1
ATOM 2975 C C . GLU A 1 382 ? -17.297 7.902 12.984 1 96.62 382 GLU A C 1
ATOM 2977 O O . GLU A 1 382 ? -18.375 7.871 13.578 1 96.62 382 GLU A O 1
ATOM 2982 N N . LEU A 1 383 ? -17.219 7.996 11.719 1 96.81 383 LEU A N 1
ATOM 2983 C CA . LEU A 1 383 ? -18.391 8.203 10.867 1 96.81 383 LEU A CA 1
ATOM 2984 C C . LEU A 1 383 ? -18.922 6.871 10.336 1 96.81 383 LEU A C 1
ATOM 2986 O O . LEU A 1 383 ? -19.922 6.836 9.617 1 96.81 383 LEU A O 1
ATOM 2990 N N . GLY A 1 384 ? -18.188 5.758 10.617 1 95.88 384 GLY A N 1
ATOM 2991 C CA . GLY A 1 384 ? -18.578 4.445 10.125 1 95.88 384 GLY A CA 1
ATOM 2992 C C . GLY A 1 384 ? -18.266 4.234 8.664 1 95.88 384 GLY A C 1
ATOM 2993 O O . GLY A 1 384 ? -18.969 3.492 7.969 1 95.88 384 GLY A O 1
ATOM 2994 N N . CYS A 1 385 ? -17.281 4.922 8.125 1 95.25 385 CYS A N 1
ATOM 2995 C CA . CYS A 1 385 ? -16.844 4.805 6.738 1 95.25 385 CYS A CA 1
ATOM 2996 C C . CYS A 1 385 ? -15.719 3.779 6.609 1 95.25 385 CYS A C 1
ATOM 2998 O O . CYS A 1 385 ? -15 3.518 7.574 1 95.25 385 CYS A O 1
ATOM 3000 N N . GLU A 1 386 ? -15.656 3.205 5.398 1 93.19 386 GLU A N 1
ATOM 3001 C CA . GLU A 1 386 ? -14.5 2.369 5.082 1 93.19 386 GLU A CA 1
ATOM 3002 C C . GLU A 1 386 ? -13.227 3.205 4.961 1 93.19 386 GLU A C 1
ATOM 3004 O O . GLU A 1 386 ? -13.242 4.277 4.352 1 93.19 386 GLU A O 1
ATOM 3009 N N . THR A 1 387 ? -12.148 2.76 5.598 1 98.19 387 THR A N 1
ATOM 3010 C CA . THR A 1 387 ? -10.891 3.498 5.582 1 98.19 387 THR A CA 1
ATOM 3011 C C . THR A 1 387 ? -9.734 2.586 5.184 1 98.19 387 THR A C 1
ATOM 3013 O O . THR A 1 387 ? -8.586 2.824 5.57 1 98.19 387 THR A O 1
ATOM 3016 N N . SER A 1 388 ? -9.992 1.519 4.434 1 98.19 388 SER A N 1
ATOM 3017 C CA . SER A 1 388 ? -9.023 0.445 4.227 1 98.19 388 SER A CA 1
ATOM 3018 C C . SER A 1 388 ? -7.793 0.948 3.486 1 98.19 388 SER A C 1
ATOM 3020 O O . SER A 1 388 ? -6.676 0.505 3.76 1 98.19 388 SER A O 1
ATOM 3022 N N . VAL A 1 389 ? -7.953 1.828 2.498 1 98.69 389 VAL A N 1
ATOM 3023 C CA . VAL A 1 389 ? -6.836 2.328 1.704 1 98.69 389 VAL A CA 1
ATOM 3024 C C . VAL A 1 389 ? -5.922 3.18 2.58 1 98.69 389 VAL A C 1
ATOM 3026 O O . VAL A 1 389 ? -4.719 2.92 2.666 1 98.69 389 VAL A O 1
ATOM 3029 N N . ASN A 1 390 ? -6.5 4.156 3.283 1 98.88 390 ASN A N 1
ATOM 3030 C CA . ASN A 1 390 ? -5.715 5.016 4.164 1 98.88 390 ASN A CA 1
ATOM 3031 C C . ASN A 1 390 ? -5.082 4.219 5.305 1 98.88 390 ASN A C 1
ATOM 3033 O O . ASN A 1 390 ? -3.953 4.5 5.711 1 98.88 390 ASN A O 1
ATOM 3037 N N . ARG A 1 391 ? -5.816 3.287 5.84 1 98.69 391 ARG A N 1
ATOM 3038 C CA . ARG A 1 391 ? -5.293 2.465 6.93 1 98.69 391 ARG A CA 1
ATOM 3039 C C . ARG A 1 391 ? -4.07 1.675 6.477 1 98.69 391 ARG A C 1
ATOM 3041 O O . ARG A 1 391 ? -3.07 1.604 7.199 1 98.69 391 ARG A O 1
ATOM 3048 N N . LEU A 1 392 ? -4.184 1.05 5.297 1 98.81 392 LEU A N 1
ATOM 3049 C CA . LEU A 1 392 ? -3.053 0.289 4.77 1 98.81 392 LEU A CA 1
ATOM 3050 C C . LEU A 1 392 ? -1.836 1.186 4.578 1 98.81 392 LEU A C 1
ATOM 3052 O O . LEU A 1 392 ? -0.71 0.788 4.887 1 98.81 392 LEU A O 1
ATOM 3056 N N . ILE A 1 393 ? -2.037 2.367 4.086 1 98.81 393 ILE A N 1
ATOM 3057 C CA . ILE A 1 393 ? -0.976 3.342 3.865 1 98.81 393 ILE A CA 1
ATOM 3058 C C . ILE A 1 393 ? -0.326 3.711 5.195 1 98.81 393 ILE A C 1
ATOM 3060 O O . ILE A 1 393 ? 0.901 3.771 5.301 1 98.81 393 ILE A O 1
ATOM 3064 N N . VAL A 1 394 ? -1.139 3.957 6.215 1 98.88 394 VAL A N 1
ATOM 3065 C CA . VAL A 1 394 ? -0.627 4.277 7.543 1 98.88 394 VAL A CA 1
ATOM 3066 C C . VAL A 1 394 ? 0.254 3.135 8.047 1 98.88 394 VAL A C 1
ATOM 3068 O O . VAL A 1 394 ? 1.379 3.363 8.5 1 98.88 394 VAL A O 1
ATOM 3071 N N . ASP A 1 395 ? -0.228 1.935 7.922 1 98.81 395 ASP A N 1
ATOM 3072 C CA . ASP A 1 395 ? 0.5 0.771 8.414 1 98.81 395 ASP A CA 1
ATOM 3073 C C . ASP A 1 395 ? 1.834 0.608 7.691 1 98.81 395 ASP A C 1
ATOM 3075 O O . ASP A 1 395 ? 2.836 0.229 8.297 1 98.81 395 ASP A O 1
ATOM 3079 N N . MET A 1 396 ? 1.839 0.849 6.402 1 98.69 396 MET A N 1
ATOM 3080 C CA . MET A 1 396 ? 3.066 0.697 5.625 1 98.69 396 MET A CA 1
ATOM 3081 C C . MET A 1 396 ? 4.121 1.707 6.07 1 98.69 396 MET A C 1
ATOM 3083 O O . MET A 1 396 ? 5.285 1.354 6.254 1 98.69 396 MET A O 1
ATOM 3087 N N . VAL A 1 397 ? 3.744 2.975 6.242 1 98.5 397 VAL A N 1
ATOM 3088 C CA . VAL A 1 397 ? 4.691 3.996 6.68 1 98.5 397 VAL A CA 1
ATOM 3089 C C . VAL A 1 397 ? 5.191 3.67 8.086 1 98.5 397 VAL A C 1
ATOM 3091 O O . VAL A 1 397 ? 6.391 3.754 8.359 1 98.5 397 VAL A O 1
ATOM 3094 N N . LYS A 1 398 ? 4.258 3.328 8.977 1 98.44 398 LYS A N 1
ATOM 3095 C CA . LYS A 1 398 ? 4.633 3.006 10.352 1 98.44 398 LYS A CA 1
ATOM 3096 C C . LYS A 1 398 ? 5.559 1.791 10.391 1 98.44 398 LYS A C 1
ATOM 3098 O O . LYS A 1 398 ? 6.449 1.715 11.242 1 98.44 398 LYS A O 1
ATOM 3103 N N . PHE A 1 399 ? 5.305 0.826 9.531 1 98.31 399 PHE A N 1
ATOM 3104 C CA . PHE A 1 399 ? 6.18 -0.335 9.43 1 98.31 399 PHE A CA 1
ATOM 3105 C C . PHE A 1 399 ? 7.605 0.089 9.117 1 98.31 399 PHE A C 1
ATOM 3107 O O . PHE A 1 399 ? 8.555 -0.365 9.758 1 98.31 399 PHE A O 1
ATOM 3114 N N . ILE A 1 400 ? 7.766 0.911 8.086 1 97.38 400 ILE A N 1
ATOM 3115 C CA . ILE A 1 400 ? 9.078 1.396 7.668 1 97.38 400 ILE A CA 1
ATOM 3116 C C . ILE A 1 400 ? 9.758 2.119 8.828 1 97.38 400 ILE A C 1
ATOM 3118 O O . ILE A 1 400 ? 10.93 1.884 9.109 1 97.38 400 ILE A O 1
ATOM 3122 N N . GLU A 1 401 ? 9.008 3.002 9.562 1 96.56 401 GLU A N 1
ATOM 3123 C CA . GLU A 1 401 ? 9.539 3.732 10.711 1 96.56 401 GLU A CA 1
ATOM 3124 C C . GLU A 1 401 ? 10.055 2.777 11.781 1 96.56 401 GLU A C 1
ATOM 3126 O O . GLU A 1 401 ? 11.141 2.973 12.328 1 96.56 401 GLU A O 1
ATOM 3131 N N . ALA A 1 402 ? 9.219 1.78 12.047 1 96.19 402 ALA A N 1
ATOM 3132 C CA . ALA A 1 402 ? 9.547 0.829 13.102 1 96.19 402 ALA A CA 1
ATOM 3133 C C . ALA A 1 402 ? 10.82 0.052 12.766 1 96.19 402 ALA A C 1
ATOM 3135 O O . ALA A 1 402 ? 11.633 -0.237 13.641 1 96.19 402 ALA A O 1
ATOM 3136 N N . LEU A 1 403 ? 11 -0.365 11.516 1 94.12 403 LEU A N 1
ATOM 3137 C CA . LEU A 1 403 ? 12.195 -1.091 11.094 1 94.12 403 LEU A CA 1
ATOM 3138 C C . LEU A 1 403 ? 13.438 -0.231 11.258 1 94.12 403 LEU A C 1
ATOM 3140 O O . LEU A 1 403 ? 14.508 -0.738 11.609 1 94.12 403 LEU A O 1
ATOM 3144 N N . GLN A 1 404 ? 13.289 1.007 10.945 1 91.81 404 GLN A N 1
ATOM 3145 C CA . GLN A 1 404 ? 14.414 1.927 11.039 1 91.81 404 GLN A CA 1
ATOM 3146 C C . GLN A 1 404 ? 14.812 2.172 12.492 1 91.81 404 GLN A C 1
ATOM 3148 O O . GLN A 1 404 ? 16 2.344 12.797 1 91.81 404 GLN A O 1
ATOM 3153 N N . MET A 1 405 ? 13.859 2.199 13.32 1 86.88 405 MET A N 1
ATOM 3154 C CA . MET A 1 405 ? 14.141 2.402 14.742 1 86.88 405 MET A CA 1
ATOM 3155 C C . MET A 1 405 ? 14.82 1.179 15.344 1 86.88 405 MET A C 1
ATOM 3157 O O . MET A 1 405 ? 15.602 1.301 16.281 1 86.88 405 MET A O 1
ATOM 3161 N N . GLN A 1 406 ? 14.492 -0.007 14.859 1 81.69 406 GLN A N 1
ATOM 3162 C CA . GLN A 1 406 ? 15.086 -1.248 15.344 1 81.69 406 GLN A CA 1
ATOM 3163 C C . GLN A 1 406 ? 16.547 -1.374 14.906 1 81.69 406 GLN A C 1
ATOM 3165 O O . GLN A 1 406 ? 17.359 -1.972 15.609 1 81.69 406 GLN A O 1
ATOM 3170 N N . LYS A 1 407 ? 16.891 -0.934 13.789 1 70.62 407 LYS A N 1
ATOM 3171 C CA . LYS A 1 407 ? 18.281 -0.979 13.328 1 70.62 407 LYS A CA 1
ATOM 3172 C C . LYS A 1 407 ? 19.188 -0.107 14.195 1 70.62 407 LYS A C 1
ATOM 3174 O O . LYS A 1 407 ? 20.375 -0.389 14.352 1 70.62 407 LYS A O 1
ATOM 3179 N N . ALA A 1 408 ? 18.641 0.915 14.688 1 59.62 408 ALA A N 1
ATOM 3180 C CA . ALA A 1 408 ? 19.375 1.842 15.531 1 59.62 408 ALA A CA 1
ATOM 3181 C C . ALA A 1 408 ? 19.672 1.225 16.891 1 59.62 408 ALA A C 1
ATOM 3183 O O . ALA A 1 408 ? 20.688 1.545 17.531 1 59.62 408 ALA A O 1
ATOM 3184 N N . ASP A 1 409 ? 18.859 0.321 17.406 1 49.56 409 ASP A N 1
ATOM 3185 C CA . ASP A 1 409 ? 19.188 -0.339 18.656 1 49.56 409 ASP A CA 1
ATOM 3186 C C . ASP A 1 409 ? 20.203 -1.458 18.453 1 49.56 409 ASP A C 1
ATOM 3188 O O . ASP A 1 409 ? 21.078 -1.678 19.297 1 49.56 409 ASP A O 1
ATOM 3192 N N . MET B 1 1 ? 3.006 -48.719 -31.156 1 30.52 1 MET B N 1
ATOM 3193 C CA . MET B 1 1 ? 2.258 -47.719 -30.406 1 30.52 1 MET B CA 1
ATOM 3194 C C . MET B 1 1 ? 3.049 -46.438 -30.297 1 30.52 1 MET B C 1
ATOM 3196 O O . MET B 1 1 ? 4.188 -46.438 -29.812 1 30.52 1 MET B O 1
ATOM 3200 N N . THR B 1 2 ? 3.02 -45.688 -31.125 1 40.34 2 THR B N 1
ATOM 3201 C CA . THR B 1 2 ? 3.807 -44.438 -31.219 1 40.34 2 THR B CA 1
ATOM 3202 C C . THR B 1 2 ? 3.91 -43.781 -29.844 1 40.34 2 THR B C 1
ATOM 3204 O O . THR B 1 2 ? 2.893 -43.469 -29.234 1 40.34 2 THR B O 1
ATOM 3207 N N . LYS B 1 3 ? 4.793 -44.219 -29.031 1 52.91 3 LYS B N 1
ATOM 3208 C CA . LYS B 1 3 ? 4.922 -43.844 -27.625 1 52.91 3 LYS B CA 1
ATOM 3209 C C . LYS B 1 3 ? 4.781 -42.344 -27.438 1 52.91 3 LYS B C 1
ATOM 3211 O O . LYS B 1 3 ? 5.562 -41.562 -28 1 52.91 3 LYS B O 1
ATOM 3216 N N . ALA B 1 4 ? 3.617 -41.938 -27.016 1 70.56 4 ALA B N 1
ATOM 3217 C CA . ALA B 1 4 ? 3.248 -40.562 -26.812 1 70.56 4 ALA B CA 1
ATOM 3218 C C . ALA B 1 4 ? 4.301 -39.844 -25.969 1 70.56 4 ALA B C 1
ATOM 3220 O O . ALA B 1 4 ? 4.82 -40.375 -25 1 70.56 4 ALA B O 1
ATOM 3221 N N . GLY B 1 5 ? 5.059 -38.906 -26.625 1 90.06 5 GLY B N 1
ATOM 3222 C CA . GLY B 1 5 ? 6.094 -38.156 -25.922 1 90.06 5 GLY B CA 1
ATOM 3223 C C . GLY B 1 5 ? 5.551 -37 -25.125 1 90.06 5 GLY B C 1
ATOM 3224 O O . GLY B 1 5 ? 4.367 -36.656 -25.219 1 90.06 5 GLY B O 1
ATOM 3225 N N . VAL B 1 6 ? 6.309 -36.625 -24.141 1 95.75 6 VAL B N 1
ATOM 3226 C CA . VAL B 1 6 ? 5.984 -35.469 -23.312 1 95.75 6 VAL B CA 1
ATOM 3227 C C . VAL B 1 6 ? 6.789 -34.25 -23.781 1 95.75 6 VAL B C 1
ATOM 3229 O O . VAL B 1 6 ? 7.977 -34.375 -24.094 1 95.75 6 VAL B O 1
ATOM 3232 N N . ARG B 1 7 ? 6.117 -33.219 -23.953 1 96.62 7 ARG B N 1
ATOM 3233 C CA . ARG B 1 7 ? 6.785 -31.953 -24.25 1 96.62 7 ARG B CA 1
ATOM 3234 C C . ARG B 1 7 ? 6.707 -31 -23.062 1 96.62 7 ARG B C 1
ATOM 3236 O O . ARG B 1 7 ? 5.688 -30.938 -22.375 1 96.62 7 ARG B O 1
ATOM 3243 N N . LEU B 1 8 ? 7.785 -30.328 -22.781 1 97 8 LEU B N 1
ATOM 3244 C CA . LEU B 1 8 ? 7.871 -29.391 -21.672 1 97 8 LEU B CA 1
ATOM 3245 C C . LEU B 1 8 ? 8.156 -27.984 -22.156 1 97 8 LEU B C 1
ATOM 3247 O O . LEU B 1 8 ? 9.164 -27.75 -22.828 1 97 8 LEU B O 1
ATOM 3251 N N . LEU B 1 9 ? 7.207 -27.125 -21.875 1 96.31 9 LEU B N 1
ATOM 3252 C CA . LEU B 1 9 ? 7.32 -25.703 -22.234 1 96.31 9 LEU B CA 1
ATOM 3253 C C . LEU B 1 9 ? 7.695 -24.859 -21.031 1 96.31 9 LEU B C 1
ATOM 3255 O O . LEU B 1 9 ? 7.004 -24.891 -20 1 96.31 9 LEU B O 1
ATOM 3259 N N . GLY B 1 10 ? 8.742 -24.109 -21.094 1 93.38 10 GLY B N 1
ATOM 3260 C CA . GLY B 1 10 ? 9.234 -23.328 -19.969 1 93.38 10 GLY B CA 1
ATOM 3261 C C . GLY B 1 10 ? 10.289 -24.062 -19.156 1 93.38 10 GLY B C 1
ATOM 3262 O O . GLY B 1 10 ? 9.992 -24.594 -18.094 1 93.38 10 GLY B O 1
ATOM 3263 N N . VAL B 1 11 ? 11.477 -23.938 -19.562 1 92.81 11 VAL B N 1
ATOM 3264 C CA . VAL B 1 11 ? 12.57 -24.641 -18.891 1 92.81 11 VAL B CA 1
ATOM 3265 C C . VAL B 1 11 ? 13.375 -23.656 -18.062 1 92.81 11 VAL B C 1
ATOM 3267 O O . VAL B 1 11 ? 14.594 -23.516 -18.234 1 92.81 11 VAL B O 1
ATOM 3270 N N . GLY B 1 12 ? 12.688 -23.031 -17.188 1 90.81 12 GLY B N 1
ATOM 3271 C CA . GLY B 1 12 ? 13.32 -22.281 -16.109 1 90.81 12 GLY B CA 1
ATOM 3272 C C . GLY B 1 12 ? 13.719 -23.172 -14.938 1 90.81 12 GLY B C 1
ATOM 3273 O O . GLY B 1 12 ? 14.055 -24.344 -15.117 1 90.81 12 GLY B O 1
ATOM 3274 N N . SER B 1 13 ? 13.672 -22.625 -13.75 1 92 13 SER B N 1
ATOM 3275 C CA . SER B 1 13 ? 14.094 -23.391 -12.586 1 92 13 SER B CA 1
ATOM 3276 C C . SER B 1 13 ? 13.156 -24.562 -12.328 1 92 13 SER B C 1
ATOM 3278 O O . SER B 1 13 ? 13.602 -25.719 -12.219 1 92 13 SER B O 1
ATOM 3280 N N . ILE B 1 14 ? 11.875 -24.281 -12.273 1 94.38 14 ILE B N 1
ATOM 3281 C CA . ILE B 1 14 ? 10.898 -25.328 -12 1 94.38 14 ILE B CA 1
ATOM 3282 C C . ILE B 1 14 ? 10.828 -26.281 -13.18 1 94.38 14 ILE B C 1
ATOM 3284 O O . ILE B 1 14 ? 10.75 -27.5 -13 1 94.38 14 ILE B O 1
ATOM 3288 N N . GLY B 1 15 ? 10.836 -25.734 -14.375 1 95.81 15 GLY B N 1
ATOM 3289 C CA . GLY B 1 15 ? 10.828 -26.578 -15.555 1 95.81 15 GLY B CA 1
ATOM 3290 C C . GLY B 1 15 ? 12.023 -27.516 -15.633 1 95.81 15 GLY B C 1
ATOM 3291 O O . GLY B 1 15 ? 11.898 -28.672 -16.031 1 95.81 15 GLY B O 1
ATOM 3292 N N . THR B 1 16 ? 13.18 -27 -15.305 1 95.31 16 THR B N 1
ATOM 3293 C CA . THR B 1 16 ? 14.391 -27.812 -15.273 1 95.31 16 THR B CA 1
ATOM 3294 C C . THR B 1 16 ? 14.266 -28.938 -14.242 1 95.31 16 THR B C 1
ATOM 3296 O O . THR B 1 16 ? 14.656 -30.078 -14.5 1 95.31 16 THR B O 1
ATOM 3299 N N . LEU B 1 17 ? 13.742 -28.547 -13.125 1 96.44 17 LEU B N 1
ATOM 3300 C CA . LEU B 1 17 ? 13.516 -29.547 -12.086 1 96.44 17 LEU B CA 1
ATOM 3301 C C . LEU B 1 17 ? 12.586 -30.641 -12.586 1 96.44 17 LEU B C 1
ATOM 3303 O O . LEU B 1 17 ? 12.852 -31.828 -12.367 1 96.44 17 LEU B O 1
ATOM 3307 N N . LEU B 1 18 ? 11.5 -30.266 -13.242 1 97 18 LEU B N 1
ATOM 3308 C CA . LEU B 1 18 ? 10.547 -31.219 -13.789 1 97 18 LEU B CA 1
ATOM 3309 C C . LEU B 1 18 ? 11.203 -32.094 -14.844 1 97 18 LEU B C 1
ATOM 3311 O O . LEU B 1 18 ? 11.047 -33.312 -14.828 1 97 18 LEU B O 1
ATOM 3315 N N . ALA B 1 19 ? 11.898 -31.453 -15.758 1 96.5 19 ALA B N 1
ATOM 3316 C CA . ALA B 1 19 ? 12.578 -32.188 -16.812 1 96.5 19 ALA B CA 1
ATOM 3317 C C . ALA B 1 19 ? 13.5 -33.25 -16.234 1 96.5 19 ALA B C 1
ATOM 3319 O O . ALA B 1 19 ? 13.492 -34.406 -16.688 1 96.5 19 ALA B O 1
ATOM 3320 N N . HIS B 1 20 ? 14.258 -32.844 -15.289 1 96.56 20 HIS B N 1
ATOM 3321 C CA . HIS B 1 20 ? 15.227 -33.75 -14.648 1 96.56 20 HIS B CA 1
ATOM 3322 C C . HIS B 1 20 ? 14.539 -34.969 -14.039 1 96.56 20 HIS B C 1
ATOM 3324 O O . HIS B 1 20 ? 14.945 -36.094 -14.297 1 96.56 20 HIS B O 1
ATOM 3330 N N . HIS B 1 21 ? 13.523 -34.75 -13.344 1 96.44 21 HIS B N 1
ATOM 3331 C CA . HIS B 1 21 ? 12.891 -35.875 -12.617 1 96.44 21 HIS B CA 1
ATOM 3332 C C . HIS B 1 21 ? 12.008 -36.688 -13.539 1 96.44 21 HIS B C 1
ATOM 3334 O O . HIS B 1 21 ? 11.828 -37.906 -13.328 1 96.44 21 HIS B O 1
ATOM 3340 N N . LEU B 1 22 ? 11.391 -36.062 -14.57 1 96.25 22 LEU B N 1
ATOM 3341 C CA . LEU B 1 22 ? 10.695 -36.844 -15.594 1 96.25 22 LEU B CA 1
ATOM 3342 C C . LEU B 1 22 ? 11.641 -37.812 -16.281 1 96.25 22 LEU B C 1
ATOM 3344 O O . LEU B 1 22 ? 11.297 -38.969 -16.516 1 96.25 22 LEU B O 1
ATOM 3348 N N . ARG B 1 23 ? 12.789 -37.312 -16.609 1 95.31 23 ARG B N 1
ATOM 3349 C CA . ARG B 1 23 ? 13.789 -38.125 -17.281 1 95.31 23 ARG B CA 1
ATOM 3350 C C . ARG B 1 23 ? 14.242 -39.281 -16.375 1 95.31 23 ARG B C 1
ATOM 3352 O O . ARG B 1 23 ? 14.367 -40.406 -16.844 1 95.31 23 ARG B O 1
ATOM 3359 N N . LEU B 1 24 ? 14.477 -38.969 -15.18 1 94.44 24 LEU B N 1
ATOM 3360 C CA . LEU B 1 24 ? 14.938 -40 -14.242 1 94.44 24 LEU B CA 1
ATOM 3361 C C . LEU B 1 24 ? 13.883 -41.094 -14.047 1 94.44 24 LEU B C 1
ATOM 3363 O O . LEU B 1 24 ? 14.211 -42.25 -13.945 1 94.44 24 LEU B O 1
ATOM 3367 N N . SER B 1 25 ? 12.68 -40.719 -13.969 1 92.94 25 SER B N 1
ATOM 3368 C CA . SER B 1 25 ? 11.602 -41.625 -13.648 1 92.94 25 SER B CA 1
ATOM 3369 C C . SER B 1 25 ? 11.18 -42.438 -14.867 1 92.94 25 SER B C 1
ATOM 3371 O O . SER B 1 25 ? 10.68 -43.562 -14.734 1 92.94 25 SER B O 1
ATOM 3373 N N . SER B 1 26 ? 11.312 -41.844 -16.016 1 89 26 SER B N 1
ATOM 3374 C CA . SER B 1 26 ? 10.93 -42.5 -17.25 1 89 26 SER B CA 1
ATOM 3375 C C . SER B 1 26 ? 11.977 -42.312 -18.344 1 89 26 SER B C 1
ATOM 3377 O O . SER B 1 26 ? 11.719 -41.625 -19.344 1 89 26 SER B O 1
ATOM 3379 N N . PRO B 1 27 ? 12.977 -43.062 -18.281 1 88.75 27 PRO B N 1
ATOM 3380 C CA . PRO B 1 27 ? 14.102 -42.844 -19.203 1 88.75 27 PRO B CA 1
ATOM 3381 C C . PRO B 1 27 ? 13.758 -43.125 -20.656 1 88.75 27 PRO B C 1
ATOM 3383 O O . PRO B 1 27 ? 14.352 -42.562 -21.562 1 88.75 27 PRO B O 1
ATOM 3386 N N . SER B 1 28 ? 12.828 -43.969 -20.844 1 88.06 28 SER B N 1
ATOM 3387 C CA . SER B 1 28 ? 12.523 -44.406 -22.188 1 88.06 28 SER B CA 1
ATOM 3388 C C . SER B 1 28 ? 11.477 -43.5 -22.844 1 88.06 28 SER B C 1
ATOM 3390 O O . SER B 1 28 ? 11.297 -43.531 -24.062 1 88.06 28 SER B O 1
ATOM 3392 N N . THR B 1 29 ? 10.828 -42.719 -22.062 1 88.81 29 THR B N 1
ATOM 3393 C CA . THR B 1 29 ? 9.805 -41.844 -22.609 1 88.81 29 THR B CA 1
ATOM 3394 C C . THR B 1 29 ? 10.438 -40.656 -23.344 1 88.81 29 THR B C 1
ATOM 3396 O O . THR B 1 29 ? 11.297 -39.969 -22.797 1 88.81 29 THR B O 1
ATOM 3399 N N . PRO B 1 30 ? 10.094 -40.531 -24.641 1 93 30 PRO B N 1
ATOM 3400 C CA . PRO B 1 30 ? 10.594 -39.344 -25.328 1 93 30 PRO B CA 1
ATOM 3401 C C . PRO B 1 30 ? 10.211 -38.031 -24.625 1 93 30 PRO B C 1
ATOM 3403 O O . PRO B 1 30 ? 9.023 -37.812 -24.359 1 93 30 PRO B O 1
ATOM 3406 N N . LEU B 1 31 ? 11.172 -37.281 -24.25 1 95.19 31 LEU B N 1
ATOM 3407 C CA . LEU B 1 31 ? 10.992 -36 -23.594 1 95.19 31 LEU B CA 1
ATOM 3408 C C . LEU B 1 31 ? 11.602 -34.875 -24.406 1 95.19 31 LEU B C 1
ATOM 3410 O O . LEU B 1 31 ? 12.812 -34.875 -24.656 1 95.19 31 LEU B O 1
ATOM 3414 N N . THR B 1 32 ? 10.734 -34 -24.875 1 94.56 32 THR B N 1
ATOM 3415 C CA . THR B 1 32 ? 11.18 -32.875 -25.703 1 94.56 32 THR B CA 1
ATOM 3416 C C . THR B 1 32 ? 11.094 -31.547 -24.938 1 94.56 32 THR B C 1
ATOM 3418 O O . THR B 1 32 ? 10.039 -31.203 -24.406 1 94.56 32 THR B O 1
ATOM 3421 N N . LEU B 1 33 ? 12.188 -30.844 -24.859 1 95.25 33 LEU B N 1
ATOM 3422 C CA . LEU B 1 33 ? 12.227 -29.516 -24.266 1 95.25 33 LEU B CA 1
ATOM 3423 C C . LEU B 1 33 ? 11.977 -28.438 -25.328 1 95.25 33 LEU B C 1
ATOM 3425 O O . LEU B 1 33 ? 12.664 -28.391 -26.344 1 95.25 33 LEU B O 1
ATOM 3429 N N . LEU B 1 34 ? 10.938 -27.703 -25.078 1 93.88 34 LEU B N 1
ATOM 3430 C CA . LEU B 1 34 ? 10.633 -26.578 -25.953 1 93.88 34 LEU B CA 1
ATOM 3431 C C . LEU B 1 34 ? 11.32 -25.297 -25.484 1 93.88 34 LEU B C 1
ATOM 3433 O O . LEU B 1 34 ? 10.93 -24.734 -24.453 1 93.88 34 LEU B O 1
ATOM 3437 N N . LEU B 1 35 ? 12.25 -24.844 -26.281 1 90.81 35 LEU B N 1
ATOM 3438 C CA . LEU B 1 35 ? 13.125 -23.766 -25.844 1 90.81 35 LEU B CA 1
ATOM 3439 C C . LEU B 1 35 ? 13.078 -22.594 -26.828 1 90.81 35 LEU B C 1
ATOM 3441 O O . LEU B 1 35 ? 12.867 -22.781 -28.016 1 90.81 35 LEU B O 1
ATOM 3445 N N . ARG B 1 36 ? 13.258 -21.375 -26.266 1 83.31 36 ARG B N 1
ATOM 3446 C CA . ARG B 1 36 ? 13.375 -20.219 -27.125 1 83.31 36 ARG B CA 1
ATOM 3447 C C . ARG B 1 36 ? 14.648 -20.266 -27.953 1 83.31 36 ARG B C 1
ATOM 3449 O O . ARG B 1 36 ? 14.648 -19.922 -29.141 1 83.31 36 ARG B O 1
ATOM 3456 N N . SER B 1 37 ? 15.75 -20.766 -27.25 1 83.69 37 SER B N 1
ATOM 3457 C CA . SER B 1 37 ? 17.047 -20.906 -27.891 1 83.69 37 SER B CA 1
ATOM 3458 C C . SER B 1 37 ? 17.656 -22.281 -27.609 1 83.69 37 SER B C 1
ATOM 3460 O O . SER B 1 37 ? 18.516 -22.406 -26.734 1 83.69 37 SER B O 1
ATOM 3462 N N . PRO B 1 38 ? 17.359 -23.203 -28.406 1 84.38 38 PRO B N 1
ATOM 3463 C CA . PRO B 1 38 ? 17.844 -24.562 -28.172 1 84.38 38 PRO B CA 1
ATOM 3464 C C . PRO B 1 38 ? 19.359 -24.672 -28.188 1 84.38 38 PRO B C 1
ATOM 3466 O O . PRO B 1 38 ? 19.938 -25.484 -27.469 1 84.38 38 PRO B O 1
ATOM 3469 N N . SER B 1 39 ? 19.969 -23.828 -28.938 1 82.12 39 SER B N 1
ATOM 3470 C CA . SER B 1 39 ? 21.422 -23.922 -29.109 1 82.12 39 SER B CA 1
ATOM 3471 C C . SER B 1 39 ? 22.156 -23.547 -27.828 1 82.12 39 SER B C 1
ATOM 3473 O O . SER B 1 39 ? 23.281 -24 -27.594 1 82.12 39 SER B O 1
ATOM 3475 N N . SER B 1 40 ? 21.516 -22.844 -27 1 79.81 40 SER B N 1
ATOM 3476 C CA . SER B 1 40 ? 22.172 -22.359 -25.797 1 79.81 40 SER B CA 1
ATOM 3477 C C . SER B 1 40 ? 21.891 -23.25 -24.609 1 79.81 40 SER B C 1
ATOM 3479 O O . SER B 1 40 ? 22.438 -23.047 -23.516 1 79.81 40 SER B O 1
ATOM 3481 N N . PHE B 1 41 ? 21.062 -24.203 -24.844 1 87.06 41 PHE B N 1
ATOM 3482 C CA . PHE B 1 41 ? 20.719 -25.078 -23.734 1 87.06 41 PHE B CA 1
ATOM 3483 C C . PHE B 1 41 ? 21.688 -26.266 -23.656 1 87.06 41 PHE B C 1
ATOM 3485 O O . PHE B 1 41 ? 22.047 -26.844 -24.672 1 87.06 41 PHE B O 1
ATOM 3492 N N . PRO B 1 42 ? 22.141 -26.562 -22.531 1 87.62 42 PRO B N 1
ATOM 3493 C CA . PRO B 1 42 ? 23.109 -27.641 -22.391 1 87.62 42 PRO B CA 1
ATOM 3494 C C . PRO B 1 42 ? 22.516 -29.016 -22.703 1 87.62 42 PRO B C 1
ATOM 3496 O O . PRO B 1 42 ? 21.297 -29.203 -22.609 1 87.62 42 PRO B O 1
ATOM 3499 N N . SER B 1 43 ? 23.406 -29.938 -22.969 1 87.5 43 SER B N 1
ATOM 3500 C CA . SER B 1 43 ? 22.984 -31.297 -23.297 1 87.5 43 SER B CA 1
ATOM 3501 C C . SER B 1 43 ? 22.578 -32.062 -22.047 1 87.5 43 SER B C 1
ATOM 3503 O O . SER B 1 43 ? 21.906 -33.094 -22.141 1 87.5 43 SER B O 1
ATOM 3505 N N . SER B 1 44 ? 23.016 -31.547 -20.969 1 92.12 44 SER B N 1
ATOM 3506 C CA . SER B 1 44 ? 22.688 -32.188 -19.703 1 92.12 44 SER B CA 1
ATOM 3507 C C . SER B 1 44 ? 22.172 -31.188 -18.672 1 92.12 44 SER B C 1
ATOM 3509 O O . SER B 1 44 ? 22.562 -30.016 -18.688 1 92.12 44 SER B O 1
ATOM 3511 N N . ILE B 1 45 ? 21.266 -31.719 -17.859 1 94.31 45 ILE B N 1
ATOM 3512 C CA . ILE B 1 45 ? 20.719 -30.922 -16.766 1 94.31 45 ILE B CA 1
ATOM 3513 C C . ILE B 1 45 ? 21.375 -31.344 -15.453 1 94.31 45 ILE B C 1
ATOM 3515 O O . ILE B 1 45 ? 21.609 -32.531 -15.211 1 94.31 45 ILE B O 1
ATOM 3519 N N . LYS B 1 46 ? 21.703 -30.359 -14.656 1 94.75 46 LYS B N 1
ATOM 3520 C CA . LYS B 1 46 ? 22.297 -30.594 -13.344 1 94.75 46 LYS B CA 1
ATOM 3521 C C . LYS B 1 46 ? 21.422 -30.031 -12.227 1 94.75 46 LYS B C 1
ATOM 3523 O O . LYS B 1 46 ? 21.016 -28.875 -12.266 1 94.75 46 LYS B O 1
ATOM 3528 N N . VAL B 1 47 ? 21.109 -30.875 -11.25 1 95.19 47 VAL B N 1
ATOM 3529 C CA . VAL B 1 47 ? 20.359 -30.469 -10.07 1 95.19 47 VAL B CA 1
ATOM 3530 C C . VAL B 1 47 ? 21.188 -30.703 -8.812 1 95.19 47 VAL B C 1
ATOM 3532 O O . VAL B 1 47 ? 21.688 -31.812 -8.594 1 95.19 47 VAL B O 1
ATOM 3535 N N . VAL B 1 48 ? 21.391 -29.641 -8.078 1 95.06 48 VAL B N 1
ATOM 3536 C CA . VAL B 1 48 ? 22.109 -29.766 -6.816 1 95.06 48 VAL B CA 1
ATOM 3537 C C . VAL B 1 48 ? 21.125 -29.688 -5.652 1 95.06 48 VAL B C 1
ATOM 3539 O O . VAL B 1 48 ? 20.359 -28.719 -5.543 1 95.06 48 VAL B O 1
ATOM 3542 N N . ARG B 1 49 ? 21.062 -30.672 -4.895 1 94 49 ARG B N 1
ATOM 3543 C CA . ARG B 1 49 ? 20.203 -30.766 -3.725 1 94 49 ARG B CA 1
ATOM 3544 C C . ARG B 1 49 ? 20.969 -31.25 -2.508 1 94 49 ARG B C 1
ATOM 3546 O O . ARG B 1 49 ? 21.609 -32.312 -2.561 1 94 49 ARG B O 1
ATOM 3553 N N . ASP B 1 50 ? 20.953 -30.547 -1.404 1 91.62 50 ASP B N 1
ATOM 3554 C CA . ASP B 1 50 ? 21.641 -30.922 -0.18 1 91.62 50 ASP B CA 1
ATOM 3555 C C . ASP B 1 50 ? 23.109 -31.234 -0.458 1 91.62 50 ASP B C 1
ATOM 3557 O O . ASP B 1 50 ? 23.625 -32.25 0.005 1 91.62 50 ASP B O 1
ATOM 3561 N N . GLY B 1 51 ? 23.688 -30.469 -1.295 1 89.75 51 GLY B N 1
ATOM 3562 C CA . GLY B 1 51 ? 25.094 -30.625 -1.608 1 89.75 51 GLY B CA 1
ATOM 3563 C C . GLY B 1 51 ? 25.391 -31.766 -2.566 1 89.75 51 GLY B C 1
ATOM 3564 O O . GLY B 1 51 ? 26.531 -31.969 -2.975 1 89.75 51 GLY B O 1
ATOM 3565 N N . LYS B 1 52 ? 24.422 -32.469 -2.957 1 93.94 52 LYS B N 1
ATOM 3566 C CA . LYS B 1 52 ? 24.578 -33.594 -3.875 1 93.94 52 LYS B CA 1
ATOM 3567 C C . LYS B 1 52 ? 24.156 -33.219 -5.293 1 93.94 52 LYS B C 1
ATOM 3569 O O . LYS B 1 52 ? 23.109 -32.594 -5.492 1 93.94 52 LYS B O 1
ATOM 3574 N N . GLU B 1 53 ? 24.953 -33.656 -6.195 1 94.62 53 GLU B N 1
ATOM 3575 C CA . GLU B 1 53 ? 24.672 -33.344 -7.598 1 94.62 53 GLU B CA 1
ATOM 3576 C C . GLU B 1 53 ? 24.016 -34.531 -8.305 1 94.62 53 GLU B C 1
ATOM 3578 O O . GLU B 1 53 ? 24.391 -35.688 -8.062 1 94.62 53 GLU B O 1
ATOM 3583 N N . SER B 1 54 ? 23.047 -34.281 -9.039 1 94.69 54 SER B N 1
ATOM 3584 C CA . SER B 1 54 ? 22.375 -35.25 -9.906 1 94.69 54 SER B CA 1
ATOM 3585 C C . SER B 1 54 ? 22.312 -34.75 -11.344 1 94.69 54 SER B C 1
ATOM 3587 O O . SER B 1 54 ? 22.062 -33.562 -11.578 1 94.69 54 SER B O 1
ATOM 3589 N N . HIS B 1 55 ? 22.516 -35.656 -12.32 1 95.5 55 HIS B N 1
ATOM 3590 C CA . HIS B 1 55 ? 22.562 -35.281 -13.727 1 95.5 55 HIS B CA 1
ATOM 3591 C C . HIS B 1 55 ? 21.578 -36.125 -14.547 1 95.5 55 HIS B C 1
ATOM 3593 O O . HIS B 1 55 ? 21.297 -37.281 -14.211 1 95.5 55 HIS B O 1
ATOM 3599 N N . SER B 1 56 ? 21.062 -35.562 -15.523 1 95.12 56 SER B N 1
ATOM 3600 C CA . SER B 1 56 ? 20.219 -36.25 -16.5 1 95.12 56 SER B CA 1
ATOM 3601 C C . SER B 1 56 ? 20.438 -35.719 -17.906 1 95.12 56 SER B C 1
ATOM 3603 O O . SER B 1 56 ? 20.812 -34.562 -18.078 1 95.12 56 SER B O 1
ATOM 3605 N N . SER B 1 57 ? 20.297 -36.594 -18.906 1 94.5 57 SER B N 1
ATOM 3606 C CA . SER B 1 57 ? 20.5 -36.25 -20.312 1 94.5 57 SER B CA 1
ATOM 3607 C C . SER B 1 57 ? 19.531 -37 -21.203 1 94.5 57 SER B C 1
ATOM 3609 O O . SER B 1 57 ? 18.578 -37.625 -20.734 1 94.5 57 SER B O 1
ATOM 3611 N N . GLY B 1 58 ? 19.75 -36.75 -22.578 1 91.94 58 GLY B N 1
ATOM 3612 C CA . GLY B 1 58 ? 18.938 -37.5 -23.531 1 91.94 58 GLY B CA 1
ATOM 3613 C C . GLY B 1 58 ? 17.656 -36.75 -23.906 1 91.94 58 GLY B C 1
ATOM 3614 O O . GLY B 1 58 ? 16.641 -37.406 -24.188 1 91.94 58 GLY B O 1
ATOM 3615 N N . TYR B 1 59 ? 17.688 -35.5 -23.797 1 92.94 59 TYR B N 1
ATOM 3616 C CA . TYR B 1 59 ? 16.516 -34.688 -24.156 1 92.94 59 TYR B CA 1
ATOM 3617 C C . TYR B 1 59 ? 16.5 -34.406 -25.656 1 92.94 59 TYR B C 1
ATOM 3619 O O . TYR B 1 59 ? 17.547 -34.25 -26.281 1 92.94 59 TYR B O 1
ATOM 3627 N N . ARG B 1 60 ? 15.328 -34.469 -26.172 1 91.06 60 ARG B N 1
ATOM 3628 C CA . ARG B 1 60 ? 15.125 -33.812 -27.469 1 91.06 60 ARG B CA 1
ATOM 3629 C C . ARG B 1 60 ? 14.844 -32.312 -27.281 1 91.06 60 ARG B C 1
ATOM 3631 O O . ARG B 1 60 ? 14.258 -31.906 -26.266 1 91.06 60 ARG B O 1
ATOM 3638 N N . VAL B 1 61 ? 15.305 -31.516 -28.219 1 91.62 61 VAL B N 1
ATOM 3639 C CA . VAL B 1 61 ? 15.109 -30.078 -28.094 1 91.62 61 VAL B CA 1
ATOM 3640 C C . VAL B 1 61 ? 14.438 -29.531 -29.344 1 91.62 61 VAL B C 1
ATOM 3642 O O . VAL B 1 61 ? 14.734 -29.969 -30.469 1 91.62 61 VAL B O 1
ATOM 3645 N N . GLU B 1 62 ? 13.492 -28.656 -29.125 1 89.19 62 GLU B N 1
ATOM 3646 C CA . GLU B 1 62 ? 12.805 -27.953 -30.203 1 89.19 62 GLU B CA 1
ATOM 3647 C C . GLU B 1 62 ? 12.641 -26.469 -29.875 1 89.19 62 GLU B C 1
ATOM 3649 O O . GLU B 1 62 ? 12.586 -26.094 -28.703 1 89.19 62 GLU B O 1
ATOM 3654 N N . THR B 1 63 ? 12.625 -25.688 -30.891 1 86.5 63 THR B N 1
ATOM 3655 C CA . THR B 1 63 ? 12.359 -24.281 -30.672 1 86.5 63 THR B CA 1
ATOM 3656 C C . THR B 1 63 ? 10.875 -24.047 -30.375 1 86.5 63 THR B C 1
ATOM 3658 O O . THR B 1 63 ? 10.008 -24.688 -30.969 1 86.5 63 THR B O 1
ATOM 3661 N N . SER B 1 64 ? 10.609 -23.188 -29.406 1 81 64 SER B N 1
ATOM 3662 C CA . SER B 1 64 ? 9.242 -22.844 -29.062 1 81 64 SER B CA 1
ATOM 3663 C C . SER B 1 64 ? 8.734 -21.656 -29.891 1 81 64 SER B C 1
ATOM 3665 O O . SER B 1 64 ? 7.551 -21.312 -29.828 1 81 64 SER B O 1
ATOM 3667 N N . LEU B 1 65 ? 9.547 -20.875 -30.547 1 74.88 65 LEU B N 1
ATOM 3668 C CA . LEU B 1 65 ? 9.195 -19.672 -31.312 1 74.88 65 LEU B CA 1
ATOM 3669 C C . LEU B 1 65 ? 8.617 -20.047 -32.656 1 74.88 65 LEU B C 1
ATOM 3671 O O . LEU B 1 65 ? 8.891 -21.141 -33.188 1 74.88 65 LEU B O 1
ATOM 3675 N N . SER B 1 66 ? 7.469 -19.156 -33.094 1 63.28 66 SER B N 1
ATOM 3676 C CA . SER B 1 66 ? 6.945 -19.359 -34.438 1 63.28 66 SER B CA 1
ATOM 3677 C C . SER B 1 66 ? 7.961 -18.922 -35.5 1 63.28 66 SER B C 1
ATOM 3679 O O . SER B 1 66 ? 8.383 -17.75 -35.5 1 63.28 66 SER B O 1
ATOM 3681 N N . ASP B 1 67 ? 9.039 -19.234 -35.594 1 51.62 67 ASP B N 1
ATOM 3682 C CA . ASP B 1 67 ? 9.836 -18.641 -36.656 1 51.62 67 ASP B CA 1
ATOM 3683 C C . ASP B 1 67 ? 8.992 -18.406 -37.906 1 51.62 67 ASP B C 1
ATOM 3685 O O . ASP B 1 67 ? 8.25 -19.281 -38.344 1 51.62 67 ASP B O 1
ATOM 3689 N N . GLY B 1 68 ? 8.211 -17.312 -38.031 1 44.69 68 GLY B N 1
ATOM 3690 C CA . GLY B 1 68 ? 7.715 -16.891 -39.312 1 44.69 68 GLY B CA 1
ATOM 3691 C C . GLY B 1 68 ? 8.305 -17.672 -40.469 1 44.69 68 GLY B C 1
ATOM 3692 O O . GLY B 1 68 ? 7.961 -17.438 -41.625 1 44.69 68 GLY B O 1
ATOM 3693 N N . SER B 1 69 ? 9.672 -17.578 -40.469 1 39.78 69 SER B N 1
ATOM 3694 C CA . SER B 1 69 ? 10.32 -18.172 -41.625 1 39.78 69 SER B CA 1
ATOM 3695 C C . SER B 1 69 ? 9.789 -19.562 -41.906 1 39.78 69 SER B C 1
ATOM 3697 O O . SER B 1 69 ? 9.344 -20.266 -41 1 39.78 69 SER B O 1
ATOM 3699 N N . ASN B 1 70 ? 9.312 -19.812 -43.094 1 39.25 70 ASN B N 1
ATOM 3700 C CA . ASN B 1 70 ? 9.164 -21.031 -43.875 1 39.25 70 ASN B CA 1
ATOM 3701 C C . ASN B 1 70 ? 10.047 -22.156 -43.344 1 39.25 70 ASN B C 1
ATOM 3703 O O . ASN B 1 70 ? 10.453 -23.047 -44.094 1 39.25 70 ASN B O 1
ATOM 3707 N N . ASP B 1 71 ? 10.797 -21.922 -42.375 1 40.94 71 ASP B N 1
ATOM 3708 C CA . ASP B 1 71 ? 11.672 -23.062 -42.156 1 40.94 71 ASP B CA 1
ATOM 3709 C C . ASP B 1 71 ? 10.859 -24.328 -41.875 1 40.94 71 ASP B C 1
ATOM 3711 O O . ASP B 1 71 ? 10.055 -24.359 -40.938 1 40.94 71 ASP B O 1
ATOM 3715 N N . ASN B 1 72 ? 10.508 -25.047 -42.719 1 42.75 72 ASN B N 1
ATOM 3716 C CA . ASN B 1 72 ? 10.117 -26.438 -42.969 1 42.75 72 ASN B CA 1
ATOM 3717 C C . ASN B 1 72 ? 10.438 -27.328 -41.781 1 42.75 72 ASN B C 1
ATOM 3719 O O . ASN B 1 72 ? 10.102 -28.516 -41.812 1 42.75 72 ASN B O 1
ATOM 3723 N N . ASN B 1 73 ? 11.273 -26.844 -40.812 1 46.22 73 ASN B N 1
ATOM 3724 C CA . ASN B 1 73 ? 11.742 -27.875 -39.875 1 46.22 73 ASN B CA 1
ATOM 3725 C C . ASN B 1 73 ? 10.945 -27.859 -38.594 1 46.22 73 ASN B C 1
ATOM 3727 O O . ASN B 1 73 ? 11.297 -28.562 -37.625 1 46.22 73 ASN B O 1
ATOM 3731 N N . ALA B 1 74 ? 10.141 -26.766 -38.281 1 56.22 74 ALA B N 1
ATOM 3732 C CA . ALA B 1 74 ? 9.391 -26.922 -37.031 1 56.22 74 ALA B CA 1
ATOM 3733 C C . ALA B 1 74 ? 8.477 -28.141 -37.094 1 56.22 74 ALA B C 1
ATOM 3735 O O . ALA B 1 74 ? 7.793 -28.375 -38.094 1 56.22 74 ALA B O 1
ATOM 3736 N N . SER B 1 75 ? 8.742 -28.984 -36.094 1 64.44 75 SER B N 1
ATOM 3737 C CA . SER B 1 75 ? 7.91 -30.188 -36.031 1 64.44 75 SER B CA 1
ATOM 3738 C C . SER B 1 75 ? 6.426 -29.828 -36.062 1 64.44 75 SER B C 1
ATOM 3740 O O . SER B 1 75 ? 6 -28.859 -35.438 1 64.44 75 SER B O 1
ATOM 3742 N N . LYS B 1 76 ? 5.703 -30.219 -37 1 76.81 76 LYS B N 1
ATOM 3743 C CA . LYS B 1 76 ? 4.25 -30.078 -37.125 1 76.81 76 LYS B CA 1
ATOM 3744 C C . LYS B 1 76 ? 3.539 -31.266 -36.469 1 76.81 76 LYS B C 1
ATOM 3746 O O . LYS B 1 76 ? 2.332 -31.453 -36.656 1 76.81 76 LYS B O 1
ATOM 3751 N N . GLU B 1 77 ? 4.387 -31.922 -35.719 1 84.31 77 GLU B N 1
ATOM 3752 C CA . GLU B 1 77 ? 3.803 -33.094 -35.062 1 84.31 77 GLU B CA 1
ATOM 3753 C C . GLU B 1 77 ? 2.799 -32.719 -34 1 84.31 77 GLU B C 1
ATOM 3755 O O . GLU B 1 77 ? 3.023 -31.766 -33.25 1 84.31 77 GLU B O 1
ATOM 3760 N N . PRO B 1 78 ? 1.717 -33.406 -34 1 91.31 78 PRO B N 1
ATOM 3761 C CA . PRO B 1 78 ? 0.75 -33.156 -32.906 1 91.31 78 PRO B CA 1
ATOM 3762 C C . PRO B 1 78 ? 1.342 -33.344 -31.531 1 91.31 78 PRO B C 1
ATOM 3764 O O . PRO B 1 78 ? 2.221 -34.219 -31.344 1 91.31 78 PRO B O 1
ATOM 3767 N N . VAL B 1 79 ? 0.879 -32.594 -30.625 1 94.56 79 VAL B N 1
ATOM 3768 C CA . VAL B 1 79 ? 1.335 -32.688 -29.25 1 94.56 79 VAL B CA 1
ATOM 3769 C C . VAL B 1 79 ? 0.282 -33.406 -28.406 1 94.56 79 VAL B C 1
ATOM 3771 O O . VAL B 1 79 ? -0.837 -32.906 -28.25 1 94.56 79 VAL B O 1
ATOM 3774 N N . SER B 1 80 ? 0.628 -34.562 -27.891 1 95.94 80 SER B N 1
ATOM 3775 C CA . SER B 1 80 ? -0.304 -35.344 -27.078 1 95.94 80 SER B CA 1
ATOM 3776 C C . SER B 1 80 ? -0.256 -34.906 -25.609 1 95.94 80 SER B C 1
ATOM 3778 O O . SER B 1 80 ? -1.292 -34.844 -24.953 1 95.94 80 SER B O 1
ATOM 3780 N N . SER B 1 81 ? 0.952 -34.688 -25.109 1 97.38 81 SER B N 1
ATOM 3781 C CA . SER B 1 81 ? 1.175 -34.281 -23.719 1 97.38 81 SER B CA 1
ATOM 3782 C C . SER B 1 81 ? 2.076 -33.062 -23.625 1 97.38 81 SER B C 1
ATOM 3784 O O . SER B 1 81 ? 3.227 -33.094 -24.062 1 97.38 81 SER B O 1
ATOM 3786 N N . LEU B 1 82 ? 1.532 -32.031 -23.016 1 97.81 82 LEU B N 1
ATOM 3787 C CA . LEU B 1 82 ? 2.279 -30.781 -22.859 1 97.81 82 LEU B CA 1
ATOM 3788 C C . LEU B 1 82 ? 2.299 -30.344 -21.391 1 97.81 82 LEU B C 1
ATOM 3790 O O . LEU B 1 82 ? 1.245 -30.203 -20.781 1 97.81 82 LEU B O 1
ATOM 3794 N N . ILE B 1 83 ? 3.5 -30.203 -20.828 1 98.12 83 ILE B N 1
ATOM 3795 C CA . ILE B 1 83 ? 3.686 -29.641 -19.5 1 98.12 83 ILE B CA 1
ATOM 3796 C C . ILE B 1 83 ? 4.215 -28.219 -19.609 1 98.12 83 ILE B C 1
ATOM 3798 O O . ILE B 1 83 ? 5.195 -27.969 -20.312 1 98.12 83 ILE B O 1
ATOM 3802 N N . ILE B 1 84 ? 3.51 -27.328 -18.953 1 97.88 84 ILE B N 1
ATOM 3803 C CA . ILE B 1 84 ? 3.891 -25.922 -19.016 1 97.88 84 ILE B CA 1
ATOM 3804 C C . ILE B 1 84 ? 4.363 -25.453 -17.641 1 97.88 84 ILE B C 1
ATOM 3806 O O . ILE B 1 84 ? 3.613 -25.531 -16.656 1 97.88 84 ILE B O 1
ATOM 3810 N N . ALA B 1 85 ? 5.586 -24.984 -17.562 1 96.5 85 ALA B N 1
ATOM 3811 C CA . ALA B 1 85 ? 6.168 -24.469 -16.328 1 96.5 85 ALA B CA 1
ATOM 3812 C C . ALA B 1 85 ? 6.746 -23.078 -16.531 1 96.5 85 ALA B C 1
ATOM 3814 O O . ALA B 1 85 ? 7.746 -22.719 -15.906 1 96.5 85 ALA B O 1
ATOM 3815 N N . THR B 1 86 ? 6.184 -22.281 -17.406 1 93.75 86 THR B N 1
ATOM 3816 C CA . THR B 1 86 ? 6.57 -20.891 -17.609 1 93.75 86 THR B CA 1
ATOM 3817 C C . THR B 1 86 ? 6.059 -20.016 -16.453 1 93.75 86 THR B C 1
ATOM 3819 O O . THR B 1 86 ? 5.188 -20.438 -15.695 1 93.75 86 THR B O 1
ATOM 3822 N N . LYS B 1 87 ? 6.688 -18.875 -16.359 1 90.94 87 LYS B N 1
ATOM 3823 C CA . LYS B 1 87 ? 6.012 -17.859 -15.539 1 90.94 87 LYS B CA 1
ATOM 3824 C C . LYS B 1 87 ? 4.621 -17.562 -16.078 1 90.94 87 LYS B C 1
ATOM 3826 O O . LYS B 1 87 ? 4.41 -17.547 -17.297 1 90.94 87 LYS B O 1
ATOM 3831 N N . THR B 1 88 ? 3.729 -17.234 -15.172 1 92.81 88 THR B N 1
ATOM 3832 C CA . THR B 1 88 ? 2.332 -17.031 -15.547 1 92.81 88 THR B CA 1
ATOM 3833 C C . THR B 1 88 ? 2.199 -15.93 -16.594 1 92.81 88 THR B C 1
ATOM 3835 O O . THR B 1 88 ? 1.372 -16.031 -17.5 1 92.81 88 THR B O 1
ATOM 3838 N N . THR B 1 89 ? 3.059 -14.93 -16.516 1 90.94 89 THR B N 1
ATOM 3839 C CA . THR B 1 89 ? 2.969 -13.773 -17.406 1 90.94 89 THR B CA 1
ATOM 3840 C C . THR B 1 89 ? 3.391 -14.141 -18.812 1 90.94 89 THR B C 1
ATOM 3842 O O . THR B 1 89 ? 3.1 -13.414 -19.766 1 90.94 89 THR B O 1
ATOM 3845 N N . GLN B 1 90 ? 3.988 -15.289 -19.031 1 92.88 90 GLN B N 1
ATOM 3846 C CA . GLN B 1 90 ? 4.562 -15.656 -20.328 1 92.88 90 GLN B CA 1
ATOM 3847 C C . GLN B 1 90 ? 3.785 -16.812 -20.953 1 92.88 90 GLN B C 1
ATOM 3849 O O . GLN B 1 90 ? 4.02 -17.156 -22.125 1 92.88 90 GLN B O 1
ATOM 3854 N N . THR B 1 91 ? 2.855 -17.328 -20.297 1 95.5 91 THR B N 1
ATOM 3855 C CA . THR B 1 91 ? 2.227 -18.594 -20.688 1 95.5 91 THR B CA 1
ATOM 3856 C C . THR B 1 91 ? 1.511 -18.438 -22.031 1 95.5 91 THR B C 1
ATOM 3858 O O . THR B 1 91 ? 1.712 -19.25 -22.938 1 95.5 91 THR B O 1
ATOM 3861 N N . LEU B 1 92 ? 0.691 -17.438 -22.219 1 95.56 92 LEU B N 1
ATOM 3862 C CA . LEU B 1 92 ? -0.086 -17.266 -23.438 1 95.56 92 LEU B CA 1
ATOM 3863 C C . LEU B 1 92 ? 0.831 -17.109 -24.641 1 95.56 92 LEU B C 1
ATOM 3865 O O . LEU B 1 92 ? 0.649 -17.781 -25.656 1 95.56 92 LEU B O 1
ATOM 3869 N N . GLN B 1 93 ? 1.815 -16.266 -24.453 1 93.94 93 GLN B N 1
ATOM 3870 C CA . GLN B 1 93 ? 2.742 -16.016 -25.547 1 93.94 93 GLN B CA 1
ATOM 3871 C C . GLN B 1 93 ? 3.535 -17.266 -25.906 1 93.94 93 GLN B C 1
ATOM 3873 O O . GLN B 1 93 ? 3.748 -17.562 -27.078 1 93.94 93 GLN B O 1
ATOM 3878 N N . ALA B 1 94 ? 3.961 -17.953 -24.906 1 94.25 94 ALA B N 1
ATOM 3879 C CA . ALA B 1 94 ? 4.773 -19.156 -25.125 1 94.25 94 ALA B CA 1
ATOM 3880 C C . ALA B 1 94 ? 3.949 -20.266 -25.75 1 94.25 94 ALA B C 1
ATOM 3882 O O . ALA B 1 94 ? 4.48 -21.094 -26.516 1 94.25 94 ALA B O 1
ATOM 3883 N N . LEU B 1 95 ? 2.672 -20.281 -25.453 1 95.88 95 LEU B N 1
ATOM 3884 C CA . LEU B 1 95 ? 1.791 -21.359 -25.891 1 95.88 95 LEU B CA 1
ATOM 3885 C C . LEU B 1 95 ? 1.288 -21.094 -27.312 1 95.88 95 LEU B C 1
ATOM 3887 O O . LEU B 1 95 ? 0.943 -22.031 -28.031 1 95.88 95 LEU B O 1
ATOM 3891 N N . GLU B 1 96 ? 1.272 -19.922 -27.75 1 95.12 96 GLU B N 1
ATOM 3892 C CA . GLU B 1 96 ? 0.649 -19.484 -29 1 95.12 96 GLU B CA 1
ATOM 3893 C C . GLU B 1 96 ? 1.179 -20.281 -30.188 1 95.12 96 GLU B C 1
ATOM 3895 O O . GLU B 1 96 ? 0.4 -20.812 -30.984 1 95.12 96 GLU B O 1
ATOM 3900 N N . PRO B 1 97 ? 2.496 -20.453 -30.328 1 92.88 97 PRO B N 1
ATOM 3901 C CA . PRO B 1 97 ? 3.021 -21.188 -31.5 1 92.88 97 PRO B CA 1
ATOM 3902 C C . PRO B 1 97 ? 2.645 -22.656 -31.484 1 92.88 97 PRO B C 1
ATOM 3904 O O . PRO B 1 97 ? 2.738 -23.328 -32.531 1 92.88 97 PRO B O 1
ATOM 3907 N N . LEU B 1 98 ? 2.211 -23.156 -30.406 1 94.38 98 LEU B N 1
ATOM 3908 C CA . LEU B 1 98 ? 1.935 -24.578 -30.266 1 94.38 98 LEU B CA 1
ATOM 3909 C C . LEU B 1 98 ? 0.461 -24.875 -30.531 1 94.38 98 LEU B C 1
ATOM 3911 O O . LEU B 1 98 ? 0.076 -26.031 -30.703 1 94.38 98 LEU B O 1
ATOM 3915 N N . ILE B 1 99 ? -0.33 -23.875 -30.594 1 95.12 99 ILE B N 1
ATOM 3916 C CA . ILE B 1 99 ? -1.782 -24.016 -30.625 1 95.12 99 ILE B CA 1
ATOM 3917 C C . ILE B 1 99 ? -2.195 -24.875 -31.812 1 95.12 99 ILE B C 1
ATOM 3919 O O . ILE B 1 99 ? -3.027 -25.781 -31.672 1 95.12 99 ILE B O 1
ATOM 3923 N N . PRO B 1 100 ? -1.596 -24.719 -33.031 1 93.25 100 PRO B N 1
ATOM 3924 C CA . PRO B 1 100 ? -2.004 -25.531 -34.188 1 93.25 100 PRO B CA 1
ATOM 3925 C C . PRO B 1 100 ? -1.703 -27.016 -33.969 1 93.25 100 PRO B C 1
ATOM 3927 O O . PRO B 1 100 ? -2.252 -27.859 -34.688 1 93.25 100 PRO B O 1
ATOM 3930 N N . ARG B 1 101 ? -0.862 -27.297 -33.031 1 93.62 101 ARG B N 1
ATOM 3931 C CA . ARG B 1 101 ? -0.443 -28.688 -32.781 1 93.62 101 ARG B CA 1
ATOM 3932 C C . ARG B 1 101 ? -1.278 -29.328 -31.703 1 93.62 101 ARG B C 1
ATOM 3934 O O . ARG B 1 101 ? -1.117 -30.516 -31.406 1 93.62 101 ARG B O 1
ATOM 3941 N N . LEU B 1 102 ? -2.123 -28.562 -31.078 1 95.75 102 LEU B N 1
ATOM 3942 C CA . LEU B 1 102 ? -2.945 -29.031 -29.969 1 95.75 102 LEU B CA 1
ATOM 3943 C C . LEU B 1 102 ? -4.395 -29.219 -30.406 1 95.75 102 LEU B C 1
ATOM 3945 O O . LEU B 1 102 ? -4.895 -28.469 -31.25 1 95.75 102 LEU B O 1
ATOM 3949 N N . ASN B 1 103 ? -5.059 -30.234 -29.844 1 94.44 103 ASN B N 1
ATOM 3950 C CA . ASN B 1 103 ? -6.457 -30.516 -30.141 1 94.44 103 ASN B CA 1
ATOM 3951 C C . ASN B 1 103 ? -7.148 -31.234 -28.984 1 94.44 103 ASN B C 1
ATOM 3953 O O . ASN B 1 103 ? -6.621 -31.281 -27.875 1 94.44 103 ASN B O 1
ATOM 3957 N N . GLY B 1 104 ? -8.32 -31.75 -29.234 1 95.62 104 GLY B N 1
ATOM 3958 C CA . GLY B 1 104 ? -9.125 -32.375 -28.188 1 95.62 104 GLY B CA 1
ATOM 3959 C C . GLY B 1 104 ? -8.516 -33.625 -27.641 1 95.62 104 GLY B C 1
ATOM 3960 O O . GLY B 1 104 ? -8.922 -34.125 -26.578 1 95.62 104 GLY B O 1
ATOM 3961 N N . ASN B 1 105 ? -7.551 -34.156 -28.297 1 95.62 105 ASN B N 1
ATOM 3962 C CA . ASN B 1 105 ? -6.887 -35.375 -27.844 1 95.62 105 ASN B CA 1
ATOM 3963 C C . ASN B 1 105 ? -5.664 -35.031 -26.984 1 95.62 105 ASN B C 1
ATOM 3965 O O . ASN B 1 105 ? -5.051 -35.938 -26.406 1 95.62 105 ASN B O 1
ATOM 3969 N N . SER B 1 106 ? -5.309 -33.781 -26.875 1 97.31 106 SER B N 1
ATOM 3970 C CA . SER B 1 106 ? -4.125 -33.375 -26.141 1 97.31 106 SER B CA 1
ATOM 3971 C C . SER B 1 106 ? -4.426 -33.219 -24.656 1 97.31 106 SER B C 1
ATOM 3973 O O . SER B 1 106 ? -5.586 -33.062 -24.266 1 97.31 106 SER B O 1
ATOM 3975 N N . THR B 1 107 ? -3.398 -33.344 -23.812 1 98.12 107 THR B N 1
ATOM 3976 C CA . THR B 1 107 ? -3.426 -33 -22.391 1 98.12 107 THR B CA 1
ATOM 3977 C C . THR B 1 107 ? -2.395 -31.938 -22.062 1 98.12 107 THR B C 1
ATOM 3979 O O . THR B 1 107 ? -1.229 -32.031 -22.438 1 98.12 107 THR B O 1
ATOM 3982 N N . ILE B 1 108 ? -2.84 -30.875 -21.359 1 98.38 108 ILE B N 1
ATOM 3983 C CA . ILE B 1 108 ? -1.964 -29.781 -20.953 1 98.38 108 ILE B CA 1
ATOM 3984 C C . ILE B 1 108 ? -1.91 -29.719 -19.422 1 98.38 108 ILE B C 1
ATOM 3986 O O . ILE B 1 108 ? -2.945 -29.609 -18.766 1 98.38 108 ILE B O 1
ATOM 3990 N N . ALA B 1 109 ? -0.724 -29.844 -18.875 1 98.56 109 ALA B N 1
ATOM 3991 C CA . ALA B 1 109 ? -0.509 -29.688 -17.438 1 98.56 109 ALA B CA 1
ATOM 3992 C C . ALA B 1 109 ? 0.175 -28.359 -17.125 1 98.56 109 ALA B C 1
ATOM 3994 O O . ALA B 1 109 ? 1.216 -28.047 -17.703 1 98.56 109 ALA B O 1
ATOM 3995 N N . LEU B 1 110 ? -0.423 -27.562 -16.25 1 98.12 110 LEU B N 1
ATOM 3996 C CA . LEU B 1 110 ? 0.124 -26.281 -15.836 1 98.12 110 LEU B CA 1
ATOM 3997 C C . LEU B 1 110 ? 0.683 -26.344 -14.422 1 98.12 110 LEU B C 1
ATOM 3999 O O . LEU B 1 110 ? -0.033 -26.719 -13.484 1 98.12 110 LEU B O 1
ATOM 4003 N N . LEU B 1 111 ? 1.962 -26.109 -14.273 1 97.44 111 LEU B N 1
ATOM 4004 C CA . LEU B 1 111 ? 2.572 -25.938 -12.953 1 97.44 111 LEU B CA 1
ATOM 4005 C C . LEU B 1 111 ? 3.082 -24.516 -12.766 1 97.44 111 LEU B C 1
ATOM 4007 O O . LEU B 1 111 ? 4.227 -24.219 -13.117 1 97.44 111 LEU B O 1
ATOM 4011 N N . GLN B 1 112 ? 2.242 -23.703 -12.219 1 91.69 112 GLN B N 1
ATOM 4012 C CA . GLN B 1 112 ? 2.549 -22.281 -12.125 1 91.69 112 GLN B CA 1
ATOM 4013 C C . GLN B 1 112 ? 2.053 -21.688 -10.805 1 91.69 112 GLN B C 1
ATOM 4015 O O . GLN B 1 112 ? 1.241 -22.312 -10.117 1 91.69 112 GLN B O 1
ATOM 4020 N N . ASN B 1 113 ? 2.727 -20.594 -10.484 1 87.81 113 ASN B N 1
ATOM 4021 C CA . ASN B 1 113 ? 2.299 -19.891 -9.281 1 87.81 113 ASN B CA 1
ATOM 4022 C C . ASN B 1 113 ? 1.199 -18.875 -9.594 1 87.81 113 ASN B C 1
ATOM 4024 O O . ASN B 1 113 ? 1.27 -18.172 -10.602 1 87.81 113 ASN B O 1
ATOM 4028 N N . GLY B 1 114 ? 0.184 -18.922 -8.898 1 91 114 GLY B N 1
ATOM 4029 C CA . GLY B 1 114 ? -0.937 -18.031 -9.141 1 91 114 GLY B CA 1
ATOM 4030 C C . GLY B 1 114 ? -2.152 -18.734 -9.711 1 91 114 GLY B C 1
ATOM 4031 O O . GLY B 1 114 ? -2.154 -19.953 -9.852 1 91 114 GLY B O 1
ATOM 4032 N N . MET B 1 115 ? -3.146 -17.953 -9.969 1 96.12 115 MET B N 1
ATOM 4033 C CA . MET B 1 115 ? -4.395 -18.484 -10.508 1 96.12 115 MET B CA 1
ATOM 4034 C C . MET B 1 115 ? -4.898 -17.609 -11.656 1 96.12 115 MET B C 1
ATOM 4036 O O . MET B 1 115 ? -4.48 -16.469 -11.805 1 96.12 115 MET B O 1
ATOM 4040 N N . GLY B 1 116 ? -5.676 -18.219 -12.555 1 96 116 GLY B N 1
ATOM 4041 C CA . GLY B 1 116 ? -6.297 -17.469 -13.641 1 96 116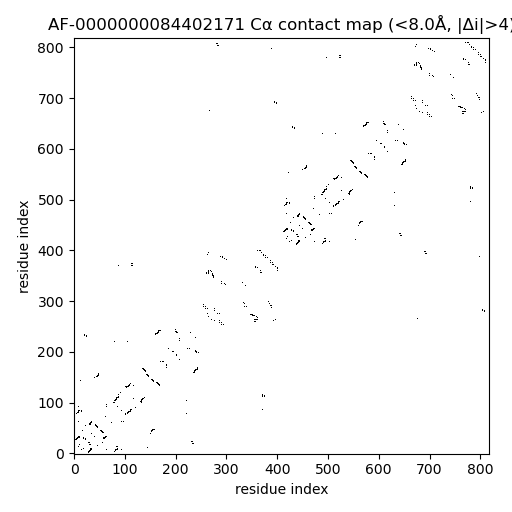 GLY B CA 1
ATOM 4042 C C . GLY B 1 116 ? -5.738 -17.828 -15.008 1 96 116 GLY B C 1
ATOM 4043 O O . GLY B 1 116 ? -6.348 -17.531 -16.031 1 96 116 GLY B O 1
ATOM 4044 N N . VAL B 1 117 ? -4.586 -18.469 -15.047 1 96.69 117 VAL B N 1
ATOM 4045 C CA . VAL B 1 117 ? -3.936 -18.781 -16.312 1 96.69 117 VAL B CA 1
ATOM 4046 C C . VAL B 1 117 ? -4.805 -19.766 -17.109 1 96.69 117 VAL B C 1
ATOM 4048 O O . VAL B 1 117 ? -4.965 -19.609 -18.328 1 96.69 117 VAL B O 1
ATOM 4051 N N . TYR B 1 118 ? -5.336 -20.781 -16.453 1 96.5 118 TYR B N 1
ATOM 4052 C CA . TYR B 1 118 ? -6.211 -21.734 -17.109 1 96.5 118 TYR B CA 1
ATOM 4053 C C . TYR B 1 118 ? -7.355 -21.031 -17.828 1 96.5 118 TYR B C 1
ATOM 4055 O O . TYR B 1 118 ? -7.605 -21.281 -19.016 1 96.5 118 TYR B O 1
ATOM 4063 N N . GLN B 1 119 ? -7.996 -20.109 -17.094 1 95.19 119 GLN B N 1
ATOM 4064 C CA . GLN B 1 119 ? -9.117 -19.375 -17.672 1 95.19 119 GLN B CA 1
ATOM 4065 C C . GLN B 1 119 ? -8.672 -18.562 -18.875 1 95.19 119 GLN B C 1
ATOM 4067 O O . GLN B 1 119 ? -9.383 -18.5 -19.891 1 95.19 119 GLN B O 1
ATOM 4072 N N . GLU B 1 120 ? -7.551 -17.984 -18.734 1 96.38 120 GLU B N 1
ATOM 4073 C CA . GLU B 1 120 ? -7.031 -17.172 -19.828 1 96.38 120 GLU B CA 1
ATOM 4074 C C . GLU B 1 120 ? -6.73 -18.047 -21.047 1 96.38 120 GLU B C 1
ATOM 4076 O O . GLU B 1 120 ? -7.047 -17.656 -22.188 1 96.38 120 GLU B O 1
ATOM 4081 N N . VAL B 1 121 ? -6.133 -19.141 -20.859 1 97.06 121 VAL B N 1
ATOM 4082 C CA . VAL B 1 121 ? -5.758 -20.047 -21.938 1 97.06 121 VAL B CA 1
ATOM 4083 C C . VAL B 1 121 ? -7.008 -20.531 -22.656 1 97.06 121 VAL B C 1
ATOM 4085 O O . VAL B 1 121 ? -7.055 -20.531 -23.891 1 97.06 121 VAL B O 1
ATOM 4088 N N . ILE B 1 122 ? -8.008 -20.891 -21.922 1 96.62 122 ILE B N 1
ATOM 4089 C CA . ILE B 1 122 ? -9.227 -21.406 -22.516 1 96.62 122 ILE B CA 1
ATOM 4090 C C . ILE B 1 122 ? -9.945 -20.297 -23.281 1 96.62 122 ILE B C 1
ATOM 4092 O O . ILE B 1 122 ? -10.484 -20.531 -24.359 1 96.62 122 ILE B O 1
ATOM 4096 N N . SER B 1 123 ? -9.961 -19.109 -22.75 1 96.44 123 SER B N 1
ATOM 4097 C CA . SER B 1 123 ? -10.68 -18 -23.359 1 96.44 123 SER B CA 1
ATOM 4098 C C . SER B 1 123 ? -9.977 -17.531 -24.641 1 96.44 123 SER B C 1
ATOM 4100 O O . SER B 1 123 ? -10.625 -17.078 -25.578 1 96.44 123 SER B O 1
ATOM 4102 N N . ASN B 1 124 ? -8.758 -17.688 -24.656 1 96.75 124 ASN B N 1
ATOM 4103 C CA . ASN B 1 124 ? -8.008 -17.156 -25.797 1 96.75 124 ASN B CA 1
ATOM 4104 C C . ASN B 1 124 ? -7.844 -18.219 -26.891 1 96.75 124 ASN B C 1
ATOM 4106 O O . ASN B 1 124 ? -7.809 -17.875 -28.078 1 96.75 124 ASN B O 1
ATOM 4110 N N . PHE B 1 125 ? -7.668 -19.484 -26.453 1 96.94 125 PHE B N 1
ATOM 4111 C CA . PHE B 1 125 ? -7.195 -20.438 -27.453 1 96.94 125 PHE B CA 1
ATOM 4112 C C . PHE B 1 125 ? -8.156 -21.609 -27.578 1 96.94 125 PHE B C 1
ATOM 4114 O O . PHE B 1 125 ? -8.148 -22.328 -28.594 1 96.94 125 PHE B O 1
ATOM 4121 N N . PHE B 1 126 ? -8.953 -21.891 -26.578 1 96.94 126 PHE B N 1
ATOM 4122 C CA . PHE B 1 126 ? -9.75 -23.094 -26.578 1 96.94 126 PHE B CA 1
ATOM 4123 C C . PHE B 1 126 ? -11.195 -22.797 -26.203 1 96.94 126 PHE B C 1
ATOM 4125 O O . PHE B 1 126 ? -11.766 -23.453 -25.328 1 96.94 126 PHE B O 1
ATOM 4132 N N . ARG B 1 127 ? -11.828 -21.953 -26.859 1 93.38 127 ARG B N 1
ATOM 4133 C CA . ARG B 1 127 ? -13.195 -21.516 -26.594 1 93.38 127 ARG B CA 1
ATOM 4134 C C . ARG B 1 127 ? -14.195 -22.625 -26.938 1 93.38 127 ARG B C 1
ATOM 4136 O O . ARG B 1 127 ? -15.25 -22.719 -26.297 1 93.38 127 ARG B O 1
ATOM 4143 N N . ASP B 1 128 ? -13.812 -23.453 -27.938 1 93.94 128 ASP B N 1
ATOM 4144 C CA . ASP B 1 128 ? -14.656 -24.578 -28.297 1 93.94 128 ASP B CA 1
ATOM 4145 C C . ASP B 1 128 ? -14.438 -25.766 -27.344 1 93.94 128 ASP B C 1
ATOM 4147 O O . ASP B 1 128 ? -13.406 -26.438 -27.422 1 93.94 128 ASP B O 1
ATOM 4151 N N . GLU B 1 129 ? -15.383 -26.078 -26.594 1 89.94 129 GLU B N 1
ATOM 4152 C CA . GLU B 1 129 ? -15.273 -27.094 -25.547 1 89.94 129 GLU B CA 1
ATOM 4153 C C . GLU B 1 129 ? -15.016 -28.484 -26.125 1 89.94 129 GLU B C 1
ATOM 4155 O O . GLU B 1 129 ? -14.336 -29.297 -25.516 1 89.94 129 GLU B O 1
ATOM 4160 N N . ASN B 1 130 ? -15.508 -28.672 -27.281 1 87.69 130 ASN B N 1
ATOM 4161 C CA . ASN B 1 130 ? -15.359 -29.984 -27.891 1 87.69 130 ASN B CA 1
ATOM 4162 C C . ASN B 1 130 ? -13.945 -30.203 -28.422 1 87.69 130 ASN B C 1
ATOM 4164 O O . ASN B 1 130 ? -13.508 -31.344 -28.562 1 87.69 130 ASN B O 1
ATOM 4168 N N . ALA B 1 131 ? -13.289 -29.188 -28.688 1 91.69 131 ALA B N 1
ATOM 4169 C CA . ALA B 1 131 ? -11.938 -29.281 -29.234 1 91.69 131 ALA B CA 1
ATOM 4170 C C . ALA B 1 131 ? -10.891 -28.969 -28.172 1 91.69 131 ALA B C 1
ATOM 4172 O O . ALA B 1 131 ? -9.695 -28.969 -28.438 1 91.69 131 ALA B O 1
ATOM 4173 N N . ARG B 1 132 ? -11.305 -28.75 -26.969 1 95.56 132 ARG B N 1
ATOM 4174 C CA . ARG B 1 132 ? -10.438 -28.344 -25.875 1 95.56 132 ARG B CA 1
ATOM 4175 C C . ARG B 1 132 ? -9.648 -29.531 -25.312 1 95.56 132 ARG B C 1
ATOM 4177 O O . ARG B 1 132 ? -10.195 -30.625 -25.156 1 95.56 132 ARG B O 1
ATOM 4184 N N . PRO B 1 133 ? -8.383 -29.375 -25.094 1 97.75 133 PRO B N 1
ATOM 4185 C CA . PRO B 1 133 ? -7.598 -30.422 -24.422 1 97.75 133 PRO B CA 1
ATOM 4186 C C . PRO B 1 133 ? -8.047 -30.672 -22.984 1 97.75 133 PRO B C 1
ATOM 4188 O O . PRO B 1 133 ? -8.828 -29.891 -22.438 1 97.75 133 PRO B O 1
ATOM 4191 N N . HIS B 1 134 ? -7.602 -31.828 -22.438 1 97.75 134 HIS B N 1
ATOM 4192 C CA . HIS B 1 134 ? -7.672 -31.984 -20.984 1 97.75 134 HIS B CA 1
ATOM 4193 C C . HIS B 1 134 ? -6.688 -31.047 -20.297 1 97.75 134 HIS B C 1
ATOM 4195 O O . HIS B 1 134 ? -5.578 -30.828 -20.781 1 97.75 134 HIS B O 1
ATOM 4201 N N . PHE B 1 135 ? -7.133 -30.484 -19.188 1 98.38 135 PHE B N 1
ATOM 4202 C CA . PHE B 1 135 ? -6.238 -29.609 -18.438 1 98.38 135 PHE B CA 1
ATOM 4203 C C . PHE B 1 135 ? -5.988 -30.172 -17.047 1 98.38 135 PHE B C 1
ATOM 4205 O O . PHE B 1 135 ? -6.934 -30.516 -16.328 1 98.38 135 PHE B O 1
ATOM 4212 N N . ILE B 1 136 ? -4.746 -30.281 -16.703 1 98.44 136 ILE B N 1
ATOM 4213 C CA . ILE B 1 136 ? -4.273 -30.625 -15.367 1 98.44 136 ILE B CA 1
ATOM 4214 C C . ILE B 1 136 ? -3.596 -29.406 -14.742 1 98.44 136 ILE B C 1
ATOM 4216 O O . ILE B 1 136 ? -2.807 -28.719 -15.391 1 98.44 136 ILE B O 1
ATOM 4220 N N . LEU B 1 137 ? -3.996 -29.078 -13.523 1 98.19 137 LEU B N 1
ATOM 4221 C CA . LEU B 1 137 ? -3.318 -28.016 -12.789 1 98.19 137 LEU B CA 1
ATOM 4222 C C . LEU B 1 137 ? -2.465 -28.594 -11.664 1 98.19 137 LEU B C 1
ATOM 4224 O O . LEU B 1 137 ? -2.75 -29.688 -11.164 1 98.19 137 LEU B O 1
ATOM 4228 N N . GLY B 1 138 ? -1.41 -27.922 -11.328 1 97.56 138 GLY B N 1
ATOM 4229 C CA . GLY B 1 138 ? -0.533 -28.375 -10.266 1 97.56 138 GLY B CA 1
ATOM 4230 C C . GLY B 1 138 ? -0.037 -27.25 -9.375 1 97.56 138 GLY B C 1
ATOM 4231 O O . GLY B 1 138 ? -0.2 -26.078 -9.695 1 97.56 138 GLY B O 1
ATOM 4232 N N . THR B 1 139 ? 0.448 -27.609 -8.211 1 96.38 139 THR B N 1
ATOM 4233 C CA . THR B 1 139 ? 1.078 -26.688 -7.266 1 96.38 139 THR B CA 1
ATOM 4234 C C . THR B 1 139 ? 2.244 -27.375 -6.555 1 96.38 139 THR B C 1
ATOM 4236 O O . THR B 1 139 ? 2.27 -28.594 -6.426 1 96.38 139 THR B O 1
ATOM 4239 N N . THR B 1 140 ? 3.217 -26.641 -6.207 1 95.31 140 THR B N 1
ATOM 4240 C CA . THR B 1 140 ? 4.367 -27.203 -5.52 1 95.31 140 THR B CA 1
ATOM 4241 C C . THR B 1 140 ? 5.031 -26.172 -4.617 1 95.31 140 THR B C 1
ATOM 4243 O O . THR B 1 140 ? 5.102 -24.984 -4.965 1 95.31 140 THR B O 1
ATOM 4246 N N . PRO B 1 141 ? 5.391 -26.531 -3.434 1 91.44 141 PRO B N 1
ATOM 4247 C CA . PRO B 1 141 ? 6.211 -25.672 -2.582 1 91.44 141 PRO B CA 1
ATOM 4248 C C . PRO B 1 141 ? 7.707 -25.844 -2.828 1 91.44 141 PRO B C 1
ATOM 4250 O O . PRO B 1 141 ? 8.531 -25.234 -2.129 1 91.44 141 PRO B O 1
ATOM 4253 N N . HIS B 1 142 ? 8.086 -26.719 -3.766 1 92.88 142 HIS B N 1
ATOM 4254 C CA . HIS B 1 142 ? 9.516 -26.891 -4.031 1 92.88 142 HIS B CA 1
ATOM 4255 C C . HIS B 1 142 ? 10.164 -25.562 -4.414 1 92.88 142 HIS B C 1
ATOM 4257 O O . HIS B 1 142 ? 9.695 -24.891 -5.328 1 92.88 142 HIS B O 1
ATOM 4263 N N . GLY B 1 143 ? 11.18 -25.219 -3.693 1 89.88 143 GLY B N 1
ATOM 4264 C CA . GLY B 1 143 ? 11.977 -24.047 -3.994 1 89.88 143 GLY B CA 1
ATOM 4265 C C . GLY B 1 143 ? 13.211 -24.344 -4.82 1 89.88 143 GLY B C 1
ATOM 4266 O O . GLY B 1 143 ? 13.977 -25.25 -4.484 1 89.88 143 GLY B O 1
ATOM 4267 N N . VAL B 1 144 ? 13.281 -23.656 -5.91 1 92.25 144 VAL B N 1
ATOM 4268 C CA . VAL B 1 144 ? 14.391 -23.906 -6.832 1 92.25 144 VAL B CA 1
ATOM 4269 C C . VAL B 1 144 ? 14.977 -22.578 -7.305 1 92.25 144 VAL B C 1
ATOM 4271 O O . VAL B 1 144 ? 14.258 -21.594 -7.457 1 92.25 144 VAL B O 1
ATOM 4274 N N . SER B 1 145 ? 16.266 -22.531 -7.395 1 89.81 145 SER B N 1
ATOM 4275 C CA . SER B 1 145 ? 16.938 -21.359 -7.941 1 89.81 145 SER B CA 1
ATOM 4276 C C . SER B 1 145 ? 18.016 -21.75 -8.953 1 89.81 145 SER B C 1
ATOM 4278 O O . SER B 1 145 ? 18.531 -22.875 -8.906 1 89.81 145 SER B O 1
ATOM 4280 N N . PRO B 1 146 ? 18.266 -20.859 -9.82 1 89 146 PRO B N 1
ATOM 4281 C CA . PRO B 1 146 ? 19.375 -21.156 -10.727 1 89 146 PRO B CA 1
ATOM 4282 C C . PRO B 1 146 ? 20.719 -21.234 -9.992 1 89 146 PRO B C 1
ATOM 4284 O O . PRO B 1 146 ? 20.953 -20.484 -9.039 1 89 146 PRO B O 1
ATOM 4287 N N . PHE B 1 147 ? 21.453 -22.109 -10.312 1 82.19 147 PHE B N 1
ATOM 4288 C CA . PHE B 1 147 ? 22.781 -22.266 -9.711 1 82.19 147 PHE B CA 1
ATOM 4289 C C . PHE B 1 147 ? 23.734 -21.188 -10.234 1 82.19 147 PHE B C 1
ATOM 4291 O O . PHE B 1 147 ? 24.609 -20.719 -9.5 1 82.19 147 PHE B O 1
ATOM 4298 N N . SER B 1 148 ? 23.797 -20.953 -11.398 1 74.56 148 SER B N 1
ATOM 4299 C CA . SER B 1 148 ? 24.609 -19.938 -12.07 1 74.56 148 SER B CA 1
ATOM 4300 C C . SER B 1 148 ? 23.812 -19.219 -13.164 1 74.56 148 SER B C 1
ATOM 4302 O O . SER B 1 148 ? 22.625 -19.484 -13.344 1 74.56 148 SER B O 1
ATOM 4304 N N . LYS B 1 149 ? 24.469 -18.375 -13.719 1 68.5 149 LYS B N 1
ATOM 4305 C CA . LYS B 1 149 ? 23.844 -17.625 -14.797 1 68.5 149 LYS B CA 1
ATOM 4306 C C . LYS B 1 149 ? 23.469 -18.531 -15.961 1 68.5 149 LYS B C 1
ATOM 4308 O O . LYS B 1 149 ? 22.703 -18.141 -16.844 1 68.5 149 LYS B O 1
ATOM 4313 N N . GLY B 1 150 ? 23.859 -19.719 -15.758 1 69.62 150 GLY B N 1
ATOM 4314 C CA . GLY B 1 150 ? 23.625 -20.609 -16.875 1 69.62 150 GLY B CA 1
ATOM 4315 C C . GLY B 1 150 ? 22.312 -21.375 -16.781 1 69.62 150 GLY B C 1
ATOM 4316 O O . GLY B 1 150 ? 21.797 -21.562 -15.68 1 69.62 150 GLY B O 1
ATOM 4317 N N . LYS B 1 151 ? 21.75 -21.797 -17.969 1 82.56 151 LYS B N 1
ATOM 4318 C CA . LYS B 1 151 ? 20.516 -22.562 -18.047 1 82.56 151 LYS B CA 1
ATOM 4319 C C . LYS B 1 151 ? 20.781 -24.047 -17.766 1 82.56 151 LYS B C 1
ATOM 4321 O O . LYS B 1 151 ? 21.891 -24.531 -17.969 1 82.56 151 LYS B O 1
ATOM 4326 N N . GLY B 1 152 ? 19.875 -24.734 -17.188 1 88 152 GLY B N 1
ATOM 4327 C CA . GLY B 1 152 ? 19.953 -26.188 -17.016 1 88 152 GLY B CA 1
ATOM 4328 C C . GLY B 1 152 ? 20.625 -26.609 -15.727 1 88 152 GLY B C 1
ATOM 4329 O O . GLY B 1 152 ? 20.75 -27.797 -15.445 1 88 152 GLY B O 1
ATOM 4330 N N . HIS B 1 153 ? 21.141 -25.688 -15.016 1 90.88 153 HIS B N 1
ATOM 4331 C CA . HIS B 1 153 ? 21.734 -25.969 -13.719 1 90.88 153 HIS B CA 1
ATOM 4332 C C . HIS B 1 153 ? 20.984 -25.25 -12.602 1 90.88 153 HIS B C 1
ATOM 4334 O O . HIS B 1 153 ? 20.922 -24.016 -12.57 1 90.88 153 HIS B O 1
ATOM 4340 N N . ILE B 1 154 ? 20.469 -26.109 -11.656 1 94.75 154 ILE B N 1
ATOM 4341 C CA . ILE B 1 154 ? 19.625 -25.484 -10.648 1 94.75 154 ILE B CA 1
ATOM 4342 C C . ILE B 1 154 ? 19.984 -26.016 -9.266 1 94.75 154 ILE B C 1
ATOM 4344 O O . ILE B 1 154 ? 20.594 -27.094 -9.141 1 94.75 154 ILE B O 1
ATOM 4348 N N . HIS B 1 155 ? 19.703 -25.219 -8.305 1 94.69 155 HIS B N 1
ATOM 4349 C CA . HIS B 1 155 ? 19.734 -25.625 -6.902 1 94.69 155 HIS B CA 1
ATOM 4350 C C . HIS B 1 155 ? 18.344 -25.906 -6.379 1 94.69 155 HIS B C 1
ATOM 4352 O O . HIS B 1 155 ? 17.453 -25.062 -6.477 1 94.69 155 HIS B O 1
ATOM 4358 N N . HIS B 1 156 ? 18.125 -27.109 -5.91 1 94.88 156 HIS B N 1
ATOM 4359 C CA . HIS B 1 156 ? 16.891 -27.5 -5.254 1 94.88 156 HIS B CA 1
ATOM 4360 C C . HIS B 1 156 ? 16.969 -27.312 -3.744 1 94.88 156 HIS B C 1
ATOM 4362 O O . HIS B 1 156 ? 17.703 -28.047 -3.062 1 94.88 156 HIS B O 1
ATOM 4368 N N . HIS B 1 157 ? 16.203 -26.422 -3.188 1 91.56 157 HIS B N 1
ATOM 4369 C CA . HIS B 1 157 ? 16.391 -25.938 -1.823 1 91.56 157 HIS B CA 1
ATOM 4370 C C . HIS B 1 157 ? 15.57 -26.766 -0.832 1 91.56 157 HIS B C 1
ATOM 4372 O O . HIS B 1 157 ? 15.633 -26.516 0.377 1 91.56 157 HIS B O 1
ATOM 4378 N N . VAL B 1 158 ? 14.82 -27.688 -1.259 1 91.44 158 VAL B N 1
ATOM 4379 C CA . VAL B 1 158 ? 13.992 -28.516 -0.388 1 91.44 158 VAL B CA 1
ATOM 4380 C C . VAL B 1 158 ? 14.664 -29.875 -0.162 1 91.44 158 VAL B C 1
ATOM 4382 O O . VAL B 1 158 ? 15.086 -30.531 -1.116 1 91.44 158 VAL B O 1
ATOM 4385 N N . ALA B 1 159 ? 14.719 -30.266 1.047 1 89.94 159 ALA B N 1
ATOM 4386 C CA . ALA B 1 159 ? 15.406 -31.5 1.399 1 89.94 159 ALA B CA 1
ATOM 4387 C C . ALA B 1 159 ? 14.688 -32.719 0.811 1 89.94 159 ALA B C 1
ATOM 4389 O O . ALA B 1 159 ? 13.484 -32.656 0.528 1 89.94 159 ALA B O 1
ATOM 4390 N N . GLU B 1 160 ? 15.516 -33.75 0.7 1 87.75 160 GLU B N 1
ATOM 4391 C CA . GLU B 1 160 ? 14.93 -35 0.216 1 87.75 160 GLU B CA 1
ATOM 4392 C C . GLU B 1 160 ? 13.812 -35.469 1.137 1 87.75 160 GLU B C 1
ATOM 4394 O O . GLU B 1 160 ? 13.938 -35.406 2.361 1 87.75 160 GLU B O 1
ATOM 4399 N N . GLY B 1 161 ? 12.766 -35.875 0.562 1 84.94 161 GLY B N 1
ATOM 4400 C CA . GLY B 1 161 ? 11.641 -36.375 1.349 1 84.94 161 GLY B CA 1
ATOM 4401 C C . GLY B 1 161 ? 10.672 -35.25 1.742 1 84.94 161 GLY B C 1
ATOM 4402 O O . GLY B 1 161 ? 9.57 -35.531 2.213 1 84.94 161 GLY B O 1
ATOM 4403 N N . GLU B 1 162 ? 11.102 -34.062 1.538 1 89.38 162 GLU B N 1
ATOM 4404 C CA . GLU B 1 162 ? 10.234 -32.938 1.824 1 89.38 162 GLU B CA 1
ATOM 4405 C C . GLU B 1 162 ? 9.656 -32.344 0.542 1 89.38 162 GLU B C 1
ATOM 4407 O O . GLU B 1 162 ? 10.094 -32.688 -0.559 1 89.38 162 GLU B O 1
ATOM 4412 N N . GLY B 1 163 ? 8.617 -31.625 0.756 1 91.38 163 GLY B N 1
ATOM 4413 C CA . GLY B 1 163 ? 7.973 -31.031 -0.401 1 91.38 163 GLY B CA 1
ATOM 4414 C C . GLY B 1 163 ? 7.027 -31.984 -1.114 1 91.38 163 GLY B C 1
ATOM 4415 O O . GLY B 1 163 ? 6.895 -33.156 -0.722 1 91.38 163 GLY B O 1
ATOM 4416 N N . PHE B 1 164 ? 6.379 -31.484 -2.102 1 94.44 164 PHE B N 1
ATOM 4417 C CA . PHE B 1 164 ? 5.438 -32.281 -2.891 1 94.44 164 PHE B CA 1
ATOM 4418 C C . PHE B 1 164 ? 5.039 -31.531 -4.16 1 94.44 164 PHE B C 1
ATOM 4420 O O . PHE B 1 164 ? 5.336 -30.344 -4.305 1 94.44 164 PHE B O 1
ATOM 4427 N N . ILE B 1 165 ? 4.559 -32.25 -5.066 1 96.56 165 ILE B N 1
ATOM 4428 C CA . ILE B 1 165 ? 3.75 -31.688 -6.152 1 96.56 165 ILE B CA 1
ATOM 4429 C C . ILE B 1 165 ? 2.359 -32.312 -6.129 1 96.56 165 ILE B C 1
ATOM 4431 O O . ILE B 1 165 ? 2.223 -33.531 -5.996 1 96.56 165 ILE B O 1
ATOM 4435 N N . LYS B 1 166 ? 1.37 -31.547 -6.207 1 96.06 166 LYS B N 1
ATOM 4436 C CA . LYS B 1 166 ? 0 -32.031 -6.305 1 96.06 166 LYS B CA 1
ATOM 4437 C C . LYS B 1 166 ? -0.645 -31.609 -7.621 1 96.06 166 LYS B C 1
ATOM 4439 O O . LYS B 1 166 ? -0.537 -30.453 -8.023 1 96.06 166 LYS B O 1
ATOM 4444 N N . TRP B 1 167 ? -1.221 -32.594 -8.281 1 97.38 167 TRP B N 1
ATOM 4445 C CA . TRP B 1 167 ? -1.897 -32.375 -9.555 1 97.38 167 TRP B CA 1
ATOM 4446 C C . TRP B 1 167 ? -3.383 -32.688 -9.445 1 97.38 167 TRP B C 1
ATOM 4448 O O . TRP B 1 167 ? -3.775 -33.594 -8.688 1 97.38 167 TRP B O 1
ATOM 4458 N N . GLY B 1 168 ? -4.215 -32 -10.234 1 97.25 168 GLY B N 1
ATOM 4459 C CA . GLY B 1 168 ? -5.637 -32.281 -10.328 1 97.25 168 GLY B CA 1
ATOM 4460 C C . GLY B 1 168 ? -6.203 -32.031 -11.711 1 97.25 168 GLY B C 1
ATOM 4461 O O . GLY B 1 168 ? -5.793 -31.094 -12.398 1 97.25 168 GLY B O 1
ATOM 4462 N N . LEU B 1 169 ? -7.148 -32.875 -12.125 1 97.56 169 LEU B N 1
ATOM 4463 C CA . LEU B 1 169 ? -7.797 -32.781 -13.43 1 97.56 169 LEU B CA 1
ATOM 4464 C C . LEU B 1 169 ? -8.953 -31.781 -13.383 1 97.56 169 LEU B C 1
ATOM 4466 O O . LEU B 1 169 ? -9.852 -31.906 -12.555 1 97.56 169 LEU B O 1
ATOM 4470 N N . VAL B 1 170 ? -8.867 -30.75 -14.266 1 96.81 170 VAL B N 1
ATOM 4471 C CA . VAL B 1 170 ? -9.977 -29.797 -14.359 1 96.81 170 VAL B CA 1
ATOM 4472 C C . VAL B 1 170 ? -11.203 -30.5 -14.945 1 96.81 170 VAL B C 1
ATOM 4474 O O . VAL B 1 170 ? -11.094 -31.203 -15.953 1 96.81 170 VAL B O 1
ATOM 4477 N N . ASN B 1 171 ? -12.312 -30.312 -14.344 1 91.56 171 ASN B N 1
ATOM 4478 C CA . ASN B 1 171 ? -13.539 -30.938 -14.836 1 91.56 171 ASN B CA 1
ATOM 4479 C C . ASN B 1 171 ? -13.992 -30.312 -16.156 1 91.56 171 ASN B C 1
ATOM 4481 O O . ASN B 1 171 ? -13.969 -29.094 -16.312 1 91.56 171 ASN B O 1
ATOM 4485 N N . ASP B 1 172 ? -14.242 -31.109 -17.031 1 92.56 172 ASP B N 1
ATOM 4486 C CA . ASP B 1 172 ? -14.805 -30.719 -18.328 1 92.56 172 ASP B CA 1
ATOM 4487 C C . ASP B 1 172 ? -15.961 -31.641 -18.719 1 92.56 172 ASP B C 1
ATOM 4489 O O . ASP B 1 172 ? -15.75 -32.781 -19.109 1 92.56 172 ASP B O 1
ATOM 4493 N N . GLU B 1 173 ? -17.141 -31.125 -18.75 1 88.44 173 GLU B N 1
ATOM 4494 C CA . GLU B 1 173 ? -18.344 -31.906 -19 1 88.44 173 GLU B CA 1
ATOM 4495 C C . GLU B 1 173 ? -18.375 -32.438 -20.422 1 88.44 173 GLU B C 1
ATOM 4497 O O . GLU B 1 173 ? -18.922 -33.5 -20.688 1 88.44 173 GLU B O 1
ATOM 4502 N N . ALA B 1 174 ? -17.766 -31.703 -21.297 1 91.94 174 ALA B N 1
ATOM 4503 C CA . ALA B 1 174 ? -17.781 -32.094 -22.703 1 91.94 174 ALA B CA 1
ATOM 4504 C C . ALA B 1 174 ? -16.953 -33.344 -22.938 1 91.94 174 ALA B C 1
ATOM 4506 O O . ALA B 1 174 ? -17.078 -34 -23.984 1 91.94 174 ALA B O 1
ATOM 4507 N N . LYS B 1 175 ? -16.172 -33.719 -21.984 1 94 175 LYS B N 1
ATOM 4508 C CA . LYS B 1 175 ? -15.242 -34.812 -22.156 1 94 175 LYS B CA 1
ATOM 4509 C C . LYS B 1 175 ? -15.695 -36.031 -21.344 1 94 175 LYS B C 1
ATOM 4511 O O . LYS B 1 175 ? -14.922 -36.969 -21.156 1 94 175 LYS B O 1
ATOM 4516 N N . ALA B 1 176 ? -16.844 -36.031 -20.875 1 91.88 176 ALA B N 1
ATOM 4517 C CA . ALA B 1 176 ? -17.375 -37.062 -19.984 1 91.88 176 ALA B CA 1
ATOM 4518 C C . ALA B 1 176 ? -17.25 -38.469 -20.609 1 91.88 176 ALA B C 1
ATOM 4520 O O . ALA B 1 176 ? -17.156 -38.594 -21.828 1 91.88 176 ALA B O 1
ATOM 4521 N N . VAL B 1 177 ? -17.156 -39.438 -19.797 1 92.81 177 VAL B N 1
ATOM 4522 C CA . VAL B 1 177 ? -17.156 -40.844 -20.172 1 92.81 177 VAL B CA 1
ATOM 4523 C C . VAL B 1 177 ? -18.5 -41.469 -19.844 1 92.81 177 VAL B C 1
ATOM 4525 O O . VAL B 1 177 ? -18.75 -41.906 -18.703 1 92.81 177 VAL B O 1
ATOM 4528 N N . GLY B 1 178 ? -19.297 -41.656 -20.859 1 88.94 178 GLY B N 1
ATOM 4529 C CA . GLY B 1 178 ? -20.672 -42.062 -20.578 1 88.94 178 GLY B CA 1
ATOM 4530 C C . GLY B 1 178 ? -21.406 -41.062 -19.703 1 88.94 178 GLY B C 1
ATOM 4531 O O . GLY B 1 178 ? -21.438 -39.875 -20.016 1 88.94 178 GLY B O 1
ATOM 4532 N N . ASP B 1 179 ? -21.859 -41.5 -18.531 1 88.31 179 ASP B N 1
ATOM 4533 C CA . ASP B 1 179 ? -22.641 -40.656 -17.625 1 88.31 179 ASP B CA 1
ATOM 4534 C C . ASP B 1 179 ? -21.766 -40.156 -16.484 1 88.31 179 ASP B C 1
ATOM 4536 O O . ASP B 1 179 ? -22.281 -39.531 -15.539 1 88.31 179 ASP B O 1
ATOM 4540 N N . GLN B 1 180 ? -20.5 -40.375 -16.625 1 89 180 GLN B N 1
ATOM 4541 C CA . GLN B 1 180 ? -19.641 -39.969 -15.531 1 89 180 GLN B CA 1
ATOM 4542 C C . GLN B 1 180 ? -18.594 -38.938 -16 1 89 180 GLN B C 1
ATOM 4544 O O . GLN B 1 180 ? -18.219 -38.938 -17.188 1 89 180 GLN B O 1
ATOM 4549 N N . SER B 1 181 ? -18.203 -38.125 -15.055 1 92.31 181 SER B N 1
ATOM 4550 C CA . SER B 1 181 ? -17.078 -37.25 -15.359 1 92.31 181 SER B CA 1
ATOM 4551 C C . SER B 1 181 ? -15.789 -38.031 -15.562 1 92.31 181 SER B C 1
ATOM 4553 O O . SER B 1 181 ? -15.688 -39.188 -15.141 1 92.31 181 SER B O 1
ATOM 4555 N N . VAL B 1 182 ? -14.82 -37.438 -16.188 1 94.12 182 VAL B N 1
ATOM 4556 C CA . VAL B 1 182 ? -13.539 -38.094 -16.406 1 94.12 182 VAL B CA 1
ATOM 4557 C C . VAL B 1 182 ? -12.852 -38.344 -15.07 1 94.12 182 VAL B C 1
ATOM 4559 O O . VAL B 1 182 ? -12.195 -39.375 -14.898 1 94.12 182 VAL B O 1
ATOM 4562 N N . GLU B 1 183 ? -12.977 -37.438 -14.133 1 92.69 183 GLU B N 1
ATOM 4563 C CA . GLU B 1 183 ? -12.391 -37.625 -12.812 1 92.69 183 GLU B CA 1
ATOM 4564 C C . GLU B 1 183 ? -12.953 -38.875 -12.148 1 92.69 183 GLU B C 1
ATOM 4566 O O . GLU B 1 183 ? -12.211 -39.688 -11.57 1 92.69 183 GLU B O 1
ATOM 4571 N N . GLU B 1 184 ? -14.273 -39 -12.219 1 88.5 184 GLU B N 1
ATOM 4572 C CA . GLU B 1 184 ? -14.914 -40.188 -11.648 1 88.5 184 GLU B CA 1
ATOM 4573 C C . GLU B 1 184 ? -14.414 -41.469 -12.32 1 88.5 184 GLU B C 1
ATOM 4575 O O . GLU B 1 184 ? -14.211 -42.469 -11.648 1 88.5 184 GLU B O 1
ATOM 4580 N N . TRP B 1 185 ? -14.32 -41.344 -13.617 1 90 185 TRP B N 1
ATOM 4581 C CA . TRP B 1 185 ? -13.789 -42.469 -14.391 1 90 185 TRP B CA 1
ATOM 4582 C C . TRP B 1 185 ? -12.375 -42.812 -13.938 1 90 185 TRP B C 1
ATOM 4584 O O . TRP B 1 185 ? -12.047 -44 -13.781 1 90 185 TRP B O 1
ATOM 4594 N N . LEU B 1 186 ? -11.555 -41.875 -13.68 1 91 186 LEU B N 1
ATOM 4595 C CA . LEU B 1 186 ? -10.172 -42.062 -13.266 1 91 186 LEU B CA 1
ATOM 4596 C C . LEU B 1 186 ? -10.094 -42.625 -11.852 1 91 186 LEU B C 1
ATOM 4598 O O . LEU B 1 186 ? -9.25 -43.469 -11.578 1 91 186 LEU B O 1
ATOM 4602 N N . PHE B 1 187 ? -10.969 -42.125 -11 1 86.88 187 PHE B N 1
ATOM 4603 C CA . PHE B 1 187 ? -10.867 -42.469 -9.586 1 86.88 187 PHE B CA 1
ATOM 4604 C C . PHE B 1 187 ? -11.758 -43.656 -9.242 1 86.88 187 PHE B C 1
ATOM 4606 O O . PHE B 1 187 ? -11.781 -44.094 -8.094 1 86.88 187 PHE B O 1
ATOM 4613 N N . ARG B 1 188 ? -12.859 -44.094 -10.133 1 72.94 188 ARG B N 1
ATOM 4614 C CA . ARG B 1 188 ? -13.781 -45.188 -9.875 1 72.94 188 ARG B CA 1
ATOM 4615 C C . ARG B 1 188 ? -13.031 -46.469 -9.5 1 72.94 188 ARG B C 1
ATOM 4617 O O . ARG B 1 188 ? -12.523 -47.188 -10.367 1 72.94 188 ARG B O 1
ATOM 4624 N N . THR B 1 189 ? -12.203 -46.438 -8.703 1 51.62 189 THR B N 1
ATOM 4625 C CA . THR B 1 189 ? -11.695 -47.75 -8.312 1 51.62 189 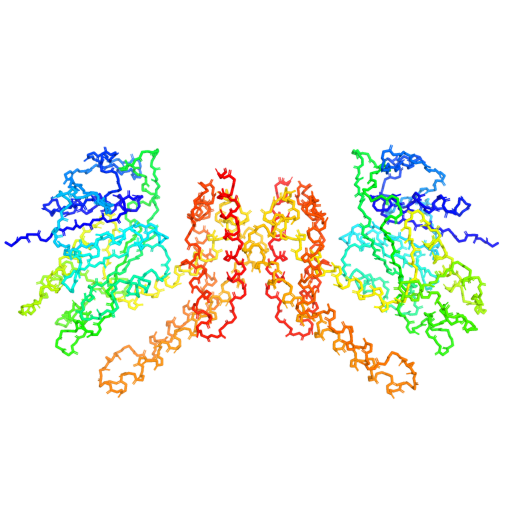THR B CA 1
ATOM 4626 C C . THR B 1 189 ? -12.805 -48.594 -7.703 1 51.62 189 THR B C 1
ATOM 4628 O O . THR B 1 189 ? -13.68 -48.062 -7.008 1 51.62 189 THR B O 1
ATOM 4631 N N . ASP B 1 190 ? -13.234 -49.781 -8.289 1 42.34 190 ASP B N 1
ATOM 4632 C CA . ASP B 1 190 ? -14.109 -50.875 -7.863 1 42.34 190 ASP B CA 1
ATOM 4633 C C . ASP B 1 190 ? -14.203 -50.938 -6.34 1 42.34 190 ASP B C 1
ATOM 4635 O O . ASP B 1 190 ? -14.312 -52.031 -5.77 1 42.34 190 ASP B O 1
ATOM 4639 N N . GLY B 1 191 ? -14.547 -50.094 -5.652 1 41.75 191 GLY B N 1
ATOM 4640 C CA . GLY B 1 191 ? -14.766 -50.375 -4.238 1 41.75 191 GLY B CA 1
ATOM 4641 C C . GLY B 1 191 ? -13.539 -50.094 -3.385 1 41.75 191 GLY B C 1
ATOM 4642 O O . GLY B 1 191 ? -13.617 -50.094 -2.154 1 41.75 191 GLY B O 1
ATOM 4643 N N . GLN B 1 192 ? -12.32 -50.562 -3.807 1 39.06 192 GLN B N 1
ATOM 4644 C CA . GLN B 1 192 ? -11.141 -50.5 -2.947 1 39.06 192 GLN B CA 1
ATOM 4645 C C . GLN B 1 192 ? -10.633 -49.062 -2.824 1 39.06 192 GLN B C 1
ATOM 4647 O O . GLN B 1 192 ? -10.711 -48.281 -3.777 1 39.06 192 GLN B O 1
ATOM 4652 N N . GLY B 1 193 ? -10.562 -48.469 -1.709 1 40.16 193 GLY B N 1
ATOM 4653 C CA . GLY B 1 193 ? -10.195 -47.281 -0.993 1 40.16 193 GLY B CA 1
ATOM 4654 C C . GLY B 1 193 ? -9.086 -46.5 -1.674 1 40.16 193 GLY B C 1
ATOM 4655 O O . GLY B 1 193 ? -8.047 -47.062 -2.033 1 40.16 193 GLY B O 1
ATOM 4656 N N . VAL B 1 194 ? -9.398 -45.562 -2.707 1 45.31 194 VAL B N 1
ATOM 4657 C CA . VAL B 1 194 ? -8.414 -44.5 -2.904 1 45.31 194 VAL B CA 1
ATOM 4658 C C . VAL B 1 194 ? -7.574 -44.344 -1.641 1 45.31 194 VAL B C 1
ATOM 4660 O O . VAL B 1 194 ? -8.109 -44.25 -0.534 1 45.31 194 VAL B O 1
ATOM 4663 N N . TYR B 1 195 ? -6.469 -44.906 -1.664 1 43.09 195 TYR B N 1
ATOM 4664 C CA . TYR B 1 195 ? -5.547 -44.781 -0.542 1 43.09 195 TYR B CA 1
ATOM 4665 C C . TYR B 1 195 ? -5.594 -43.344 0.026 1 43.09 195 TYR B C 1
ATOM 4667 O O . TYR B 1 195 ? -5.531 -42.375 -0.723 1 43.09 195 TYR B O 1
ATOM 4675 N N . ARG B 1 196 ? -6.508 -43.188 1.019 1 43.34 196 ARG B N 1
ATOM 4676 C CA . ARG B 1 196 ? -6.461 -41.969 1.817 1 43.34 196 ARG B CA 1
ATOM 4677 C C . ARG B 1 196 ? -5.082 -41.781 2.439 1 43.34 196 ARG B C 1
ATOM 4679 O O . ARG B 1 196 ? -4.668 -42.562 3.299 1 43.34 196 ARG B O 1
ATOM 4686 N N . ASP B 1 197 ? -4.082 -41.719 1.672 1 41.72 197 ASP B N 1
ATOM 4687 C CA . ASP B 1 197 ? -2.898 -41.281 2.41 1 41.72 197 ASP B CA 1
ATOM 4688 C C . ASP B 1 197 ? -3.035 -39.844 2.863 1 41.72 197 ASP B C 1
ATOM 4690 O O . ASP B 1 197 ? -3.158 -38.938 2.035 1 41.72 197 ASP B O 1
ATOM 4694 N N . GLY B 1 198 ? -2.949 -39.5 4.125 1 47.25 198 GLY B N 1
ATOM 4695 C CA . GLY B 1 198 ? -3.084 -38.219 4.766 1 47.25 198 GLY B CA 1
ATOM 4696 C C . GLY B 1 198 ? -4.445 -37.594 4.555 1 47.25 198 GLY B C 1
ATOM 4697 O O . GLY B 1 198 ? -4.555 -36.375 4.418 1 47.25 198 GLY B O 1
ATOM 4698 N N . GLY B 1 199 ? -5.539 -38.594 4.238 1 54.09 199 GLY B N 1
ATOM 4699 C CA . GLY B 1 199 ? -6.914 -38.125 4.16 1 54.09 199 GLY B CA 1
ATOM 4700 C C . GLY B 1 199 ? -7.34 -37.75 2.75 1 54.09 199 GLY B C 1
ATOM 4701 O O . GLY B 1 199 ? -8.523 -37.531 2.498 1 54.09 199 GLY B O 1
ATOM 4702 N N . LEU B 1 200 ? -6.344 -37.688 1.81 1 62.78 200 LEU B N 1
ATOM 4703 C CA . LEU B 1 200 ? -6.738 -37.281 0.459 1 62.78 200 LEU B CA 1
ATOM 4704 C C . LEU B 1 200 ? -6.797 -38.5 -0.461 1 62.78 200 LEU B C 1
ATOM 4706 O O . LEU B 1 200 ? -5.992 -39.438 -0.327 1 62.78 200 LEU B O 1
ATOM 4710 N N . ASN B 1 201 ? -7.75 -38.594 -1.253 1 72.12 201 ASN B N 1
ATOM 4711 C CA . ASN B 1 201 ? -7.801 -39.594 -2.328 1 72.12 201 ASN B CA 1
ATOM 4712 C C . ASN B 1 201 ? -6.77 -39.281 -3.412 1 72.12 201 ASN B C 1
ATOM 4714 O O . ASN B 1 201 ? -6.832 -38.25 -4.066 1 72.12 201 ASN B O 1
ATOM 4718 N N . ARG B 1 202 ? -5.664 -40.188 -3.445 1 84.12 202 ARG B N 1
ATOM 4719 C CA . ARG B 1 202 ? -4.605 -40.031 -4.438 1 84.12 202 ARG B CA 1
ATOM 4720 C C . ARG B 1 202 ? -4.605 -41.188 -5.434 1 84.12 202 ARG B C 1
ATOM 4722 O O . ARG B 1 202 ? -4.902 -42.312 -5.066 1 84.12 202 ARG B O 1
ATOM 4729 N N . LEU B 1 203 ? -4.289 -40.844 -6.633 1 86.94 203 LEU B N 1
ATOM 4730 C CA . LEU B 1 203 ? -4.125 -41.875 -7.648 1 86.94 203 LEU B CA 1
ATOM 4731 C C . LEU B 1 203 ? -2.719 -42.438 -7.605 1 86.94 203 LEU B C 1
ATOM 4733 O O . LEU B 1 203 ? -1.736 -41.719 -7.512 1 86.94 203 LEU B O 1
ATOM 4737 N N . GLN B 1 204 ? -2.625 -43.688 -7.598 1 83.44 204 GLN B N 1
ATOM 4738 C CA . GLN B 1 204 ? -1.345 -44.375 -7.707 1 83.44 204 GLN B CA 1
ATOM 4739 C C . GLN B 1 204 ? -1.173 -45 -9.086 1 83.44 204 GLN B C 1
ATOM 4741 O O . GLN B 1 204 ? -2.154 -45.219 -9.797 1 83.44 204 GLN B O 1
ATOM 4746 N N . PRO B 1 205 ? 0.145 -45.188 -9.492 1 80.94 205 PRO B N 1
ATOM 4747 C CA . PRO B 1 205 ? 0.373 -45.781 -10.805 1 80.94 205 PRO B CA 1
ATOM 4748 C C . PRO B 1 205 ? -0.433 -47.062 -11.008 1 80.94 205 PRO B C 1
ATOM 4750 O O . PRO B 1 205 ? -0.973 -47.281 -12.094 1 80.94 205 PRO B O 1
ATOM 4753 N N . GLY B 1 206 ? -0.509 -47.875 -9.992 1 82.31 206 GLY B N 1
ATOM 4754 C CA . GLY B 1 206 ? -1.274 -49.094 -10.086 1 82.31 206 GLY B CA 1
ATOM 4755 C C . GLY B 1 206 ? -2.75 -48.875 -10.352 1 82.31 206 GLY B C 1
ATOM 4756 O O . GLY B 1 206 ? -3.406 -49.688 -10.992 1 82.31 206 GLY B O 1
ATOM 4757 N N . ASP B 1 207 ? -3.238 -47.781 -9.898 1 84.38 207 ASP B N 1
ATOM 4758 C CA . ASP B 1 207 ? -4.637 -47.406 -10.125 1 84.38 207 ASP B CA 1
ATOM 4759 C C . ASP B 1 207 ? -4.887 -47.094 -11.594 1 84.38 207 ASP B C 1
ATOM 4761 O O . ASP B 1 207 ? -5.926 -47.469 -12.148 1 84.38 207 ASP B O 1
ATOM 4765 N N . LEU B 1 208 ? -3.967 -46.438 -12.195 1 87.62 208 LEU B N 1
ATOM 4766 C CA . LEU B 1 208 ? -4.094 -46.062 -13.602 1 87.62 208 LEU B CA 1
ATOM 4767 C C . LEU B 1 208 ? -4.121 -47.281 -14.508 1 87.62 208 LEU B C 1
ATOM 4769 O O . LEU B 1 208 ? -4.793 -47.281 -15.539 1 87.62 208 LEU B O 1
ATOM 4773 N N . ASP B 1 209 ? -3.402 -48.281 -14.086 1 87 209 ASP B N 1
ATOM 4774 C CA . ASP B 1 209 ? -3.332 -49.531 -14.883 1 87 209 ASP B CA 1
ATOM 4775 C C . ASP B 1 209 ? -4.691 -50.219 -14.945 1 87 209 ASP B C 1
ATOM 4777 O O . ASP B 1 209 ? -5.004 -50.875 -15.922 1 87 209 ASP B O 1
ATOM 4781 N N . LYS B 1 210 ? -5.441 -49.969 -13.961 1 85.44 210 LYS B N 1
ATOM 4782 C CA . LYS B 1 210 ? -6.727 -50.656 -13.844 1 85.44 210 LYS B CA 1
ATOM 4783 C C . LYS B 1 210 ? -7.812 -49.906 -14.625 1 85.44 210 LYS B C 1
ATOM 4785 O O . LYS B 1 210 ? -8.898 -50.469 -14.844 1 85.44 210 LYS B O 1
ATOM 4790 N N . VAL B 1 211 ? -7.504 -48.75 -14.992 1 87.88 211 VAL B N 1
ATOM 4791 C CA . VAL B 1 211 ? -8.492 -47.938 -15.703 1 87.88 211 VAL B CA 1
ATOM 4792 C C . VAL B 1 211 ? -8.562 -48.375 -17.172 1 87.88 211 VAL B C 1
ATOM 4794 O O . VAL B 1 211 ? -7.562 -48.312 -17.891 1 87.88 211 VAL B O 1
ATOM 4797 N N . GLU B 1 212 ? -9.711 -48.844 -17.594 1 89.5 212 GLU B N 1
ATOM 4798 C CA . GLU B 1 212 ? -9.914 -49.281 -18.984 1 89.5 212 GLU B CA 1
ATOM 4799 C C . GLU B 1 212 ? -10.328 -48.094 -19.859 1 89.5 212 GLU B C 1
ATOM 4801 O O . GLU B 1 212 ? -11.312 -47.406 -19.562 1 89.5 212 GLU B O 1
ATOM 4806 N N . ILE B 1 213 ? -9.656 -47.906 -20.891 1 92.38 213 ILE B N 1
ATOM 4807 C CA . ILE B 1 213 ? -9.953 -46.812 -21.812 1 92.38 213 ILE B CA 1
ATOM 4808 C C . ILE B 1 213 ? -11.008 -47.25 -22.812 1 92.38 213 ILE B C 1
ATOM 4810 O O . ILE B 1 213 ? -10.82 -48.25 -23.516 1 92.38 213 ILE B O 1
ATOM 4814 N N . PRO B 1 214 ? -12.094 -46.531 -22.828 1 92.25 214 PRO B N 1
ATOM 4815 C CA . PRO B 1 214 ? -13.094 -46.875 -23.844 1 92.25 214 PRO B CA 1
ATOM 4816 C C . PRO B 1 214 ? -12.531 -46.812 -25.266 1 92.25 214 PRO B C 1
ATOM 4818 O O . PRO B 1 214 ? -11.562 -46.094 -25.516 1 92.25 214 PRO B O 1
ATOM 4821 N N . LYS B 1 215 ? -13.25 -47.5 -26.141 1 92.12 215 LYS B N 1
ATOM 4822 C CA . LYS B 1 215 ? -12.812 -47.531 -27.531 1 92.12 215 LYS B CA 1
ATOM 4823 C C . LYS B 1 215 ? -12.836 -46.156 -28.156 1 92.12 215 LYS B C 1
ATOM 4825 O O . LYS B 1 215 ? -13.742 -45.344 -27.891 1 92.12 215 LYS B O 1
ATOM 4830 N N . ASP B 1 216 ? -11.859 -45.781 -28.984 1 90.94 216 ASP B N 1
ATOM 4831 C CA . ASP B 1 216 ? -11.766 -44.562 -29.812 1 90.94 216 ASP B CA 1
ATOM 4832 C C . ASP B 1 216 ? -11.656 -43.312 -28.953 1 90.94 216 ASP B C 1
ATOM 4834 O O . ASP B 1 216 ? -12.156 -42.25 -29.312 1 90.94 216 ASP B O 1
ATOM 4838 N N . ARG B 1 217 ? -11.227 -43.469 -27.734 1 94.88 217 ARG B N 1
ATOM 4839 C CA . ARG B 1 217 ? -11 -42.312 -26.875 1 94.88 217 ARG B CA 1
ATOM 4840 C C . ARG B 1 217 ? -9.508 -42.031 -26.703 1 94.88 217 ARG B C 1
ATOM 4842 O O . ARG B 1 217 ? -8.961 -42.219 -25.609 1 94.88 217 ARG B O 1
ATOM 4849 N N . GLU B 1 218 ? -8.984 -41.531 -27.75 1 94.5 218 GLU B N 1
ATOM 4850 C CA . GLU B 1 218 ? -7.559 -41.219 -27.766 1 94.5 218 GLU B CA 1
ATOM 4851 C C . GLU B 1 218 ? -7.23 -40.156 -26.719 1 94.5 218 GLU B C 1
ATOM 4853 O O . GLU B 1 218 ? -6.133 -40.125 -26.156 1 94.5 218 GLU B O 1
ATOM 4858 N N . ASP B 1 219 ? -8.172 -39.281 -26.484 1 95.5 219 ASP B N 1
ATOM 4859 C CA . ASP B 1 219 ? -7.988 -38.219 -25.484 1 95.5 219 ASP B CA 1
ATOM 4860 C C . ASP B 1 219 ? -7.723 -38.812 -24.094 1 95.5 219 ASP B C 1
ATOM 4862 O O . ASP B 1 219 ? -6.844 -38.344 -23.375 1 95.5 219 ASP B O 1
ATOM 4866 N N . LEU B 1 220 ? -8.383 -39.906 -23.797 1 96.12 220 LEU B N 1
ATOM 4867 C CA . LEU B 1 220 ? -8.234 -40.531 -22.484 1 96.12 220 LEU B CA 1
ATOM 4868 C C . LEU B 1 220 ? -6.926 -41.312 -22.406 1 96.12 220 LEU B C 1
ATOM 4870 O O . LEU B 1 220 ? -6.328 -41.406 -21.328 1 96.12 220 LEU B O 1
ATOM 4874 N N . MET B 1 221 ? -6.555 -41.844 -23.5 1 94.94 221 MET B N 1
ATOM 4875 C CA . MET B 1 221 ? -5.262 -42.531 -23.547 1 94.94 221 MET B CA 1
ATOM 4876 C C . MET B 1 221 ? -4.125 -41.531 -23.266 1 94.94 221 MET B C 1
ATOM 4878 O O . MET B 1 221 ? -3.246 -41.844 -22.453 1 94.94 221 MET B O 1
ATOM 4882 N N . ASN B 1 222 ? -4.141 -40.438 -23.938 1 96 222 ASN B N 1
ATOM 4883 C CA . ASN B 1 222 ? -3.117 -39.406 -23.734 1 96 222 ASN B CA 1
ATOM 4884 C C . ASN B 1 222 ? -3.174 -38.844 -22.328 1 96 222 ASN B C 1
ATOM 4886 O O . ASN B 1 222 ? -2.137 -38.531 -21.734 1 96 222 ASN B O 1
ATOM 4890 N N . LEU B 1 223 ? -4.359 -38.656 -21.812 1 96.75 223 LEU B N 1
ATOM 4891 C CA . LEU B 1 223 ? -4.527 -38.188 -20.438 1 96.75 223 LEU B CA 1
ATOM 4892 C C . LEU B 1 223 ? -3.881 -39.156 -19.438 1 96.75 223 LEU B C 1
ATOM 4894 O O . LEU B 1 223 ? -3.119 -38.719 -18.578 1 96.75 223 LEU B O 1
ATOM 4898 N N . LYS B 1 224 ? -4.199 -40.406 -19.562 1 94.25 224 LYS B N 1
ATOM 4899 C CA . LYS B 1 224 ? -3.637 -41.438 -18.688 1 94.25 224 LYS B CA 1
ATOM 4900 C C . LYS B 1 224 ? -2.111 -41.438 -18.766 1 94.25 224 LYS B C 1
ATOM 4902 O O . LYS B 1 224 ? -1.438 -41.531 -17.734 1 94.25 224 LYS B O 1
ATOM 4907 N N . HIS B 1 225 ? -1.637 -41.375 -19.938 1 93.5 225 HIS B N 1
ATOM 4908 C CA . HIS B 1 225 ? -0.192 -41.344 -20.141 1 93.5 225 HIS B CA 1
ATOM 4909 C C . HIS B 1 225 ? 0.432 -40.125 -19.453 1 93.5 225 HIS B C 1
ATOM 4911 O O . HIS B 1 225 ? 1.477 -40.25 -18.812 1 93.5 225 HIS B O 1
ATOM 4917 N N . THR B 1 226 ? -0.137 -38.969 -19.594 1 96.38 226 THR B N 1
ATOM 4918 C CA . THR B 1 226 ? 0.359 -37.75 -18.984 1 96.38 226 THR B CA 1
ATOM 4919 C C . THR B 1 226 ? 0.348 -37.875 -17.469 1 96.38 226 THR B C 1
ATOM 4921 O O . THR B 1 226 ? 1.336 -37.531 -16.812 1 96.38 226 THR B O 1
ATOM 4924 N N . ILE B 1 227 ? -0.765 -38.312 -16.922 1 96.25 227 ILE B N 1
ATOM 4925 C CA . ILE B 1 227 ? -0.888 -38.469 -15.477 1 96.25 227 ILE B CA 1
ATOM 4926 C C . ILE B 1 227 ? 0.193 -39.406 -14.961 1 96.25 227 ILE B C 1
ATOM 4928 O O . ILE B 1 227 ? 0.84 -39.156 -13.945 1 96.25 227 ILE B O 1
ATOM 4932 N N . ARG B 1 228 ? 0.371 -40.5 -15.633 1 93.44 228 ARG B N 1
ATOM 4933 C CA . ARG B 1 228 ? 1.389 -41.469 -15.234 1 93.44 228 ARG B CA 1
ATOM 4934 C C . ARG B 1 228 ? 2.77 -40.812 -15.188 1 93.44 228 ARG B C 1
ATOM 4936 O O . ARG B 1 228 ? 3.52 -41.031 -14.227 1 93.44 228 ARG B O 1
ATOM 4943 N N . SER B 1 229 ? 3.09 -40.094 -16.203 1 94.44 229 SER B N 1
ATOM 4944 C CA . SER B 1 229 ? 4.375 -39.406 -16.25 1 94.44 229 SER B CA 1
ATOM 4945 C C . SER B 1 229 ? 4.52 -38.438 -15.07 1 94.44 229 SER B C 1
ATOM 4947 O O . SER B 1 229 ? 5.602 -38.312 -14.492 1 94.44 229 SER B O 1
ATOM 4949 N N . LEU B 1 230 ? 3.479 -37.781 -14.695 1 96.12 230 LEU B N 1
ATOM 4950 C CA . LEU B 1 230 ? 3.51 -36.781 -13.641 1 96.12 230 LEU B CA 1
ATOM 4951 C C . LEU B 1 230 ? 3.666 -37.406 -12.266 1 96.12 230 LEU B C 1
ATOM 4953 O O . LEU B 1 230 ? 4.414 -36.906 -11.422 1 96.12 230 LEU B O 1
ATOM 4957 N N . ILE B 1 231 ? 2.963 -38.5 -12.016 1 93.25 231 ILE B N 1
ATOM 4958 C CA . ILE B 1 231 ? 2.938 -39.031 -10.664 1 93.25 231 ILE B CA 1
ATOM 4959 C C . ILE B 1 231 ? 4.16 -39.906 -10.438 1 93.25 231 ILE B C 1
ATOM 4961 O O . ILE B 1 231 ? 4.504 -40.25 -9.305 1 93.25 231 ILE B O 1
ATOM 4965 N N . ASN B 1 232 ? 4.871 -40.312 -11.547 1 92.19 232 ASN B N 1
ATOM 4966 C CA . ASN B 1 232 ? 6.031 -41.188 -11.43 1 92.19 232 ASN B CA 1
ATOM 4967 C C . ASN B 1 232 ? 7.266 -40.406 -10.961 1 92.19 232 ASN B C 1
ATOM 4969 O O . ASN B 1 232 ? 8.297 -41.031 -10.664 1 92.19 232 ASN B O 1
ATOM 4973 N N . MET B 1 233 ? 7.18 -39.125 -10.883 1 92.81 233 MET B N 1
ATOM 4974 C CA . MET B 1 233 ? 8.305 -38.312 -10.406 1 92.81 233 MET B CA 1
ATOM 4975 C C . MET B 1 233 ? 8.484 -38.469 -8.898 1 92.81 233 MET B C 1
ATOM 4977 O O . MET B 1 233 ? 8.242 -37.531 -8.141 1 92.81 233 MET B O 1
ATOM 4981 N N . GLU B 1 234 ? 8.977 -39.562 -8.469 1 82.94 234 GLU B N 1
ATOM 4982 C CA . GLU B 1 234 ? 9.078 -39.938 -7.059 1 82.94 234 GLU B CA 1
ATOM 4983 C C . GLU B 1 234 ? 9.977 -38.969 -6.301 1 82.94 234 GLU B C 1
ATOM 4985 O O . GLU B 1 234 ? 9.695 -38.625 -5.148 1 82.94 234 GLU B O 1
ATOM 4990 N N . GLY B 1 235 ? 11.055 -38.469 -6.898 1 89.75 235 GLY B N 1
ATOM 4991 C CA . GLY B 1 235 ? 11.961 -37.531 -6.227 1 89.75 235 GLY B CA 1
ATOM 4992 C C . GLY B 1 235 ? 11.297 -36.219 -5.855 1 89.75 235 GLY B C 1
ATOM 4993 O O . GLY B 1 235 ? 11.844 -35.469 -5.055 1 89.75 235 GLY B O 1
ATOM 4994 N N . LEU B 1 236 ? 10.078 -36.031 -6.293 1 95.19 236 LEU B N 1
ATOM 4995 C CA . LEU B 1 236 ? 9.375 -34.781 -6.035 1 95.19 236 LEU B CA 1
ATOM 4996 C C . LEU B 1 236 ? 8.086 -35.031 -5.258 1 95.19 236 LEU B C 1
ATOM 4998 O O . LEU B 1 236 ? 7.277 -34.094 -5.09 1 95.19 236 LEU B O 1
ATOM 5002 N N . ASN B 1 237 ? 7.945 -36.25 -4.77 1 94.06 237 ASN B N 1
ATOM 5003 C CA . ASN B 1 237 ? 6.734 -36.594 -4.031 1 94.06 237 ASN B CA 1
ATOM 5004 C C . ASN B 1 237 ? 5.48 -36.125 -4.754 1 94.06 237 ASN B C 1
ATOM 5006 O O . ASN B 1 237 ? 4.668 -35.406 -4.176 1 94.06 237 ASN B O 1
ATOM 5010 N N . SER B 1 238 ? 5.332 -36.5 -6.004 1 94.94 238 SER B N 1
ATOM 5011 C CA . SER B 1 238 ? 4.277 -36 -6.898 1 94.94 238 SER B CA 1
ATOM 5012 C C . SER B 1 238 ? 3.018 -36.844 -6.766 1 94.94 238 SER B C 1
ATOM 5014 O O . SER B 1 238 ? 3.082 -38.094 -6.82 1 94.94 238 SER B O 1
ATOM 5016 N N . HIS B 1 239 ? 1.896 -36.156 -6.555 1 93 239 HIS B N 1
ATOM 5017 C CA . HIS B 1 239 ? 0.608 -36.812 -6.324 1 93 239 HIS B CA 1
ATOM 5018 C C . HIS B 1 239 ? -0.457 -36.281 -7.273 1 93 239 HIS B C 1
ATOM 5020 O O . HIS B 1 239 ? -0.399 -35.125 -7.68 1 93 239 HIS B O 1
ATOM 5026 N N . PHE B 1 240 ? -1.312 -37.156 -7.609 1 95.56 240 PHE B N 1
ATOM 5027 C CA . PHE B 1 240 ? -2.52 -36.75 -8.32 1 95.56 240 PHE B CA 1
ATOM 5028 C C . PHE B 1 240 ? -3.746 -36.906 -7.43 1 95.56 240 PHE B C 1
ATOM 5030 O O . PHE B 1 240 ? -4.047 -37.969 -6.93 1 95.56 240 PHE B O 1
ATOM 5037 N N . ILE B 1 241 ? -4.426 -35.781 -7.16 1 93.94 241 ILE B N 1
ATOM 5038 C CA . ILE B 1 241 ? -5.543 -35.75 -6.223 1 93.94 241 ILE B CA 1
ATOM 5039 C C . ILE B 1 241 ? -6.793 -35.219 -6.922 1 93.94 241 ILE B C 1
ATOM 5041 O O . ILE B 1 241 ? -6.73 -34.781 -8.078 1 93.94 241 ILE B O 1
ATOM 5045 N N . ARG B 1 242 ? -7.918 -35.281 -6.258 1 92.94 242 ARG B N 1
ATOM 5046 C CA . ARG B 1 242 ? -9.148 -34.75 -6.824 1 92.94 242 ARG B CA 1
ATOM 5047 C C . ARG B 1 242 ? -9.062 -33.25 -6.992 1 92.94 242 ARG B C 1
ATOM 5049 O O . ARG B 1 242 ? -8.422 -32.562 -6.188 1 92.94 242 ARG B O 1
ATOM 5056 N N . TYR B 1 243 ? -9.719 -32.75 -7.93 1 93.81 243 TYR B N 1
ATOM 5057 C CA . TYR B 1 243 ? -9.562 -31.359 -8.312 1 93.81 243 TYR B CA 1
ATOM 5058 C C . TYR B 1 243 ? -10.039 -30.438 -7.191 1 93.81 243 TYR B C 1
ATOM 5060 O O . TYR B 1 243 ? -9.453 -29.375 -6.953 1 93.81 243 TYR B O 1
ATOM 5068 N N . ASP B 1 244 ? -11.109 -30.797 -6.523 1 90.12 244 ASP B N 1
ATOM 5069 C CA . ASP B 1 244 ? -11.633 -29.953 -5.449 1 90.12 244 ASP B CA 1
ATOM 5070 C C . ASP B 1 244 ? -10.602 -29.766 -4.34 1 90.12 244 ASP B C 1
ATOM 5072 O O . ASP B 1 244 ? -10.477 -28.688 -3.764 1 90.12 244 ASP B O 1
ATOM 5076 N N . ASP B 1 245 ? -9.961 -30.844 -4.062 1 91.88 245 ASP B N 1
ATOM 5077 C CA . ASP B 1 245 ? -8.898 -30.781 -3.07 1 91.88 245 ASP B CA 1
ATOM 5078 C C . ASP B 1 245 ? -7.746 -29.906 -3.561 1 91.88 245 ASP B C 1
ATOM 5080 O O . ASP B 1 245 ? -7.191 -29.109 -2.797 1 91.88 245 ASP B O 1
ATOM 5084 N N . LEU B 1 246 ? -7.391 -30.109 -4.793 1 94.56 246 LEU B N 1
ATOM 5085 C CA . LEU B 1 246 ? -6.328 -29.281 -5.367 1 94.56 246 LEU B CA 1
ATOM 5086 C C . LEU B 1 246 ? -6.719 -27.812 -5.363 1 94.56 246 LEU B C 1
ATOM 5088 O O . LEU B 1 246 ? -5.906 -26.953 -5.012 1 94.56 246 LEU B O 1
ATOM 5092 N N . ASN B 1 247 ? -7.953 -27.594 -5.777 1 94.06 247 ASN B N 1
ATOM 5093 C CA . ASN B 1 247 ? -8.438 -26.219 -5.848 1 94.06 247 ASN B CA 1
ATOM 5094 C C . ASN B 1 247 ? -8.359 -25.531 -4.488 1 94.06 247 ASN B C 1
ATOM 5096 O O . ASN B 1 247 ? -8.016 -24.344 -4.402 1 94.06 247 ASN B O 1
ATOM 5100 N N . ARG B 1 248 ? -8.758 -26.219 -3.471 1 93.75 248 ARG B N 1
ATOM 5101 C CA . ARG B 1 248 ? -8.648 -25.688 -2.111 1 93.75 248 ARG B CA 1
ATOM 5102 C C . ARG B 1 248 ? -7.211 -25.312 -1.782 1 93.75 248 ARG B C 1
ATOM 5104 O O . ARG B 1 248 ? -6.961 -24.219 -1.248 1 93.75 248 ARG B O 1
ATOM 5111 N N . GLU B 1 249 ? -6.32 -26.203 -2.117 1 94.06 249 GLU B N 1
ATOM 5112 C CA . GLU B 1 249 ? -4.91 -25.922 -1.86 1 94.06 249 GLU B CA 1
ATOM 5113 C C . GLU B 1 249 ? -4.422 -24.719 -2.662 1 94.06 249 GLU B C 1
ATOM 5115 O O . GLU B 1 249 ? -3.627 -23.922 -2.166 1 94.06 249 GLU B O 1
ATOM 5120 N N . LEU B 1 250 ? -4.875 -24.641 -3.885 1 96.69 250 LEU B N 1
ATOM 5121 C CA . LEU B 1 250 ? -4.496 -23.516 -4.738 1 96.69 250 LEU B CA 1
ATOM 5122 C C . LEU B 1 250 ? -4.973 -22.203 -4.141 1 96.69 250 LEU B C 1
ATOM 5124 O O . LEU B 1 250 ? -4.23 -21.219 -4.133 1 96.69 250 LEU B O 1
ATOM 5128 N N . LEU B 1 251 ? -6.172 -22.188 -3.631 1 97.12 251 LEU B N 1
ATOM 5129 C CA . LEU B 1 251 ? -6.75 -20.969 -3.068 1 97.12 251 LEU B CA 1
ATOM 5130 C C . LEU B 1 251 ? -6.035 -20.562 -1.781 1 97.12 251 LEU B C 1
ATOM 5132 O O . LEU B 1 251 ? -5.797 -19.391 -1.54 1 97.12 251 LEU B O 1
ATOM 5136 N N . LEU B 1 252 ? -5.762 -21.562 -0.945 1 97.31 252 LEU B N 1
ATOM 5137 C CA . LEU B 1 252 ? -5.027 -21.266 0.284 1 97.31 252 LEU B CA 1
ATOM 5138 C C . LEU B 1 252 ? -3.65 -20.703 -0.025 1 97.31 252 LEU B C 1
ATOM 5140 O O . LEU B 1 252 ? -3.238 -19.703 0.579 1 97.31 252 LEU B O 1
ATOM 5144 N N . LYS B 1 253 ? -2.963 -21.312 -0.956 1 97.19 253 LYS B N 1
ATOM 5145 C CA . LYS B 1 253 ? -1.646 -20.828 -1.369 1 97.19 253 LYS B CA 1
ATOM 5146 C C . LYS B 1 253 ? -1.731 -19.422 -1.96 1 97.19 253 LYS B C 1
ATOM 5148 O O . LYS B 1 253 ? -0.82 -18.609 -1.78 1 97.19 253 LYS B O 1
ATOM 5153 N N . LEU B 1 254 ? -2.797 -19.156 -2.66 1 98.19 254 LEU B N 1
ATOM 5154 C CA . LEU B 1 254 ? -3.031 -17.844 -3.246 1 98.19 254 LEU B CA 1
ATOM 5155 C C . LEU B 1 254 ? -3.025 -16.766 -2.172 1 98.19 254 LEU B C 1
ATOM 5157 O O . LEU B 1 254 ? -2.385 -15.727 -2.338 1 98.19 254 LEU B O 1
ATOM 5161 N N . VAL B 1 255 ? -3.719 -17.016 -1.075 1 98.62 255 VAL B N 1
ATOM 5162 C CA . VAL B 1 255 ? -3.83 -16.031 -0.006 1 98.62 255 VAL B CA 1
ATOM 5163 C C . VAL B 1 255 ? -2.477 -15.852 0.675 1 98.62 255 VAL B C 1
ATOM 5165 O O . VAL B 1 255 ? -2.074 -14.727 0.982 1 98.62 255 VAL B O 1
ATOM 5168 N N . ILE B 1 256 ? -1.8 -16.938 0.894 1 98.31 256 ILE B N 1
ATOM 5169 C CA . ILE B 1 256 ? -0.477 -16.859 1.507 1 98.31 256 ILE B CA 1
ATOM 5170 C C . ILE B 1 256 ? 0.438 -15.977 0.664 1 98.31 256 ILE B C 1
ATOM 5172 O O . ILE B 1 256 ? 1.087 -15.07 1.188 1 98.31 256 ILE B O 1
ATOM 5176 N N . ASN B 1 257 ? 0.491 -16.297 -0.618 1 97.88 257 ASN B N 1
ATOM 5177 C CA . ASN B 1 257 ? 1.336 -15.539 -1.539 1 97.88 257 ASN B CA 1
ATOM 5178 C C . ASN B 1 257 ? 0.9 -14.078 -1.632 1 97.88 257 ASN B C 1
ATOM 5180 O O . ASN B 1 257 ? 1.738 -13.18 -1.741 1 97.88 257 ASN B O 1
ATOM 5184 N N . ALA B 1 258 ? -0.403 -13.852 -1.58 1 98.81 258 ALA B N 1
ATOM 5185 C CA . ALA B 1 258 ? -0.952 -12.5 -1.697 1 98.81 258 ALA B CA 1
ATOM 5186 C C . ALA B 1 258 ? -0.541 -11.641 -0.509 1 98.81 258 ALA B C 1
ATOM 5188 O O . ALA B 1 258 ? -0.434 -10.414 -0.629 1 98.81 258 ALA B O 1
ATOM 5189 N N . CYS B 1 259 ? -0.365 -12.242 0.614 1 98.69 259 CYS B N 1
ATOM 5190 C CA . CYS B 1 259 ? 0.001 -11.523 1.83 1 98.69 259 CYS B CA 1
ATOM 5191 C C . CYS B 1 259 ? 1.505 -11.289 1.894 1 98.69 259 CYS B C 1
ATOM 5193 O O . CYS B 1 259 ? 1.953 -10.195 2.221 1 98.69 259 CYS B O 1
ATOM 5195 N N . ASN B 1 260 ? 2.232 -12.242 1.525 1 97.94 260 ASN B N 1
ATOM 5196 C CA . ASN B 1 260 ? 3.67 -12.234 1.776 1 97.94 260 ASN B CA 1
ATOM 5197 C C . ASN B 1 260 ? 4.434 -11.594 0.619 1 97.94 260 ASN B C 1
ATOM 5199 O O . ASN B 1 260 ? 5.254 -10.695 0.829 1 97.94 260 ASN B O 1
ATOM 5203 N N . ASN B 1 261 ? 4.211 -12.094 -0.631 1 97.56 261 ASN B N 1
ATOM 5204 C CA . ASN B 1 261 ? 5.066 -11.789 -1.771 1 97.56 261 ASN B CA 1
ATOM 5205 C C . ASN B 1 261 ? 5.059 -10.297 -2.092 1 97.56 261 ASN B C 1
ATOM 5207 O O . ASN B 1 261 ? 6.113 -9.664 -2.162 1 97.56 261 ASN B O 1
ATOM 5211 N N . PRO B 1 262 ? 3.873 -9.695 -2.266 1 98.38 262 PRO B N 1
ATOM 5212 C CA . PRO B 1 262 ? 3.895 -8.273 -2.605 1 98.38 262 PRO B CA 1
ATOM 5213 C C . PRO B 1 262 ? 4.355 -7.395 -1.445 1 98.38 262 PRO B C 1
ATOM 5215 O O . PRO B 1 262 ? 4.984 -6.355 -1.665 1 98.38 262 PRO B O 1
ATOM 5218 N N . THR B 1 263 ? 4.023 -7.777 -0.163 1 98.19 263 THR B N 1
ATOM 5219 C CA . THR B 1 263 ? 4.422 -6.992 1.002 1 98.19 263 THR B CA 1
ATOM 5220 C C . THR B 1 263 ? 5.941 -6.871 1.077 1 98.19 263 THR B C 1
ATOM 5222 O O . THR B 1 263 ? 6.473 -5.77 1.257 1 98.19 263 THR B O 1
ATOM 5225 N N . THR B 1 264 ? 6.668 -7.969 0.842 1 97.88 264 THR B N 1
ATOM 5226 C CA . THR B 1 264 ? 8.125 -7.949 0.876 1 97.88 264 THR B CA 1
ATOM 5227 C C . THR B 1 264 ? 8.688 -7.246 -0.358 1 97.88 264 THR B C 1
ATOM 5229 O O . THR B 1 264 ? 9.734 -6.605 -0.291 1 97.88 264 THR B O 1
ATOM 5232 N N . ALA B 1 265 ? 8.016 -7.418 -1.476 1 97.81 265 ALA B N 1
ATOM 5233 C CA . ALA B 1 265 ? 8.461 -6.785 -2.715 1 97.81 265 ALA B CA 1
ATOM 5234 C C . ALA B 1 265 ? 8.344 -5.266 -2.625 1 97.81 265 ALA B C 1
ATOM 5236 O O . ALA B 1 265 ? 9.258 -4.547 -3.033 1 97.81 265 ALA B O 1
ATOM 5237 N N . ILE B 1 266 ? 7.242 -4.766 -2.062 1 98.12 266 ILE B N 1
ATOM 5238 C CA . ILE B 1 266 ? 6.988 -3.33 -1.991 1 98.12 266 ILE B CA 1
ATOM 5239 C C . ILE B 1 266 ? 7.863 -2.701 -0.91 1 98.12 266 ILE B C 1
ATOM 5241 O O . ILE B 1 266 ? 8.602 -1.747 -1.175 1 98.12 266 ILE B O 1
ATOM 5245 N N . LEU B 1 267 ? 7.82 -3.293 0.28 1 97.44 267 LEU B N 1
ATOM 5246 C CA . LEU B 1 267 ? 8.438 -2.664 1.445 1 97.44 267 LEU B CA 1
ATOM 5247 C C . LEU B 1 267 ? 9.922 -3.004 1.526 1 97.44 267 LEU B C 1
ATOM 5249 O O . LEU B 1 267 ? 10.703 -2.25 2.109 1 97.44 267 LEU B O 1
ATOM 5253 N N . GLY B 1 268 ? 10.266 -4.07 0.884 1 94.31 268 GLY B N 1
ATOM 5254 C CA . GLY B 1 268 ? 11.648 -4.527 0.962 1 94.31 268 GLY B CA 1
ATOM 5255 C C . GLY B 1 268 ? 12.438 -4.258 -0.303 1 94.31 268 GLY B C 1
ATOM 5256 O O . GLY B 1 268 ? 13.672 -4.32 -0.297 1 94.31 268 GLY B O 1
ATOM 5257 N N . ARG B 1 269 ? 11.773 -4.004 -1.31 1 89.31 269 ARG B N 1
ATOM 5258 C CA . ARG B 1 269 ? 12.367 -3.725 -2.615 1 89.31 269 ARG B CA 1
ATOM 5259 C C . ARG B 1 269 ? 13.32 -4.84 -3.037 1 89.31 269 ARG B C 1
ATOM 5261 O O . ARG B 1 269 ? 14.406 -4.57 -3.557 1 89.31 269 ARG B O 1
ATOM 5268 N N . GLY B 1 270 ? 12.992 -6.023 -2.611 1 85.75 270 GLY B N 1
ATOM 5269 C CA . GLY B 1 270 ? 13.75 -7.164 -3.098 1 85.75 270 GLY B CA 1
ATOM 5270 C C . GLY B 1 270 ? 14.703 -7.73 -2.066 1 85.75 270 GLY B C 1
ATOM 5271 O O . GLY B 1 270 ? 15.25 -8.82 -2.246 1 85.75 270 GLY B O 1
ATOM 5272 N N . TYR B 1 271 ? 14.828 -7.102 -0.934 1 92.19 271 TYR B N 1
ATOM 5273 C CA . TYR B 1 271 ? 15.883 -7.516 -0.013 1 92.19 271 TYR B CA 1
ATOM 5274 C C . TYR B 1 271 ? 15.289 -8.008 1.303 1 92.19 271 TYR B C 1
ATOM 5276 O O . TYR B 1 271 ? 15.977 -8.648 2.098 1 92.19 271 TYR B O 1
ATOM 5284 N N . MET B 1 272 ? 14.102 -7.75 1.509 1 95.62 272 MET B N 1
ATOM 5285 C CA . MET B 1 272 ? 13.484 -8.031 2.803 1 95.62 272 MET B CA 1
ATOM 5286 C C . MET B 1 272 ? 13.117 -9.508 2.92 1 95.62 272 MET B C 1
ATOM 5288 O O . MET B 1 272 ? 12.445 -10.055 2.047 1 95.62 272 MET B O 1
ATOM 5292 N N . LYS B 1 273 ? 13.594 -10.164 4.004 1 97.38 273 LYS B N 1
ATOM 5293 C CA . LYS B 1 273 ? 13.219 -11.547 4.289 1 97.38 273 LYS B CA 1
ATOM 5294 C C . LYS B 1 273 ? 11.758 -11.648 4.711 1 97.38 273 LYS B C 1
ATOM 5296 O O . LYS B 1 273 ? 11.203 -10.695 5.273 1 97.38 273 LYS B O 1
ATOM 5301 N N . ASN B 1 274 ? 11.109 -12.836 4.559 1 97.38 274 ASN B N 1
ATOM 5302 C CA . ASN B 1 274 ? 9.688 -13.047 4.805 1 97.38 274 ASN B CA 1
ATOM 5303 C C . ASN B 1 274 ? 9.312 -12.734 6.25 1 97.38 274 ASN B C 1
ATOM 5305 O O . ASN B 1 274 ? 8.297 -12.094 6.508 1 97.38 274 ASN B O 1
ATOM 5309 N N . GLY B 1 275 ? 10.125 -13.117 7.168 1 97.94 275 GLY B N 1
ATOM 5310 C CA . GLY B 1 275 ? 9.797 -13.008 8.578 1 97.94 275 GLY B CA 1
ATOM 5311 C C . GLY B 1 275 ? 9.75 -11.578 9.07 1 97.94 275 GLY B C 1
ATOM 5312 O O . GLY B 1 275 ? 9.117 -11.281 10.094 1 97.94 275 GLY B O 1
ATOM 5313 N N . VAL B 1 276 ? 10.383 -10.648 8.391 1 97.62 276 VAL B N 1
ATOM 5314 C CA . VAL B 1 276 ? 10.492 -9.25 8.805 1 97.62 276 VAL B CA 1
ATOM 5315 C C . VAL B 1 276 ? 9.109 -8.609 8.82 1 97.62 276 VAL B C 1
ATOM 5317 O O . VAL B 1 276 ? 8.82 -7.746 9.648 1 97.62 276 VAL B O 1
ATOM 5320 N N . THR B 1 277 ? 8.25 -9.062 7.953 1 97.06 277 THR B N 1
ATOM 5321 C CA . THR B 1 277 ? 6.906 -8.516 7.848 1 97.06 277 THR B CA 1
ATOM 5322 C C . THR B 1 277 ? 6.164 -8.633 9.172 1 97.06 277 THR B C 1
ATOM 5324 O O . THR B 1 277 ? 5.367 -7.762 9.531 1 97.06 277 THR B O 1
ATOM 5327 N N . LEU B 1 278 ? 6.422 -9.719 9.906 1 98 278 LEU B N 1
ATOM 5328 C CA . LEU B 1 278 ? 5.676 -9.984 11.133 1 98 278 LEU B CA 1
ATOM 5329 C C . LEU B 1 278 ? 6.445 -9.492 12.352 1 98 278 LEU B C 1
ATOM 5331 O O . LEU B 1 278 ? 6.039 -9.75 13.492 1 98 278 LEU B O 1
ATOM 5335 N N . SER B 1 279 ? 7.562 -8.781 12.156 1 96.25 279 SER B N 1
ATOM 5336 C CA . SER B 1 279 ? 8.461 -8.406 13.242 1 96.25 279 SER B CA 1
ATOM 5337 C C . SER B 1 279 ? 7.863 -7.285 14.086 1 96.25 279 SER B C 1
ATOM 5339 O O . SER B 1 279 ? 8.328 -7.027 15.203 1 96.25 279 SER B O 1
ATOM 5341 N N . ASN B 1 280 ? 6.953 -6.496 13.586 1 96.12 280 ASN B N 1
ATOM 5342 C CA . ASN B 1 280 ? 6.293 -5.441 14.344 1 96.12 280 ASN B CA 1
ATOM 5343 C C . ASN B 1 280 ? 4.789 -5.418 14.078 1 96.12 280 ASN B C 1
ATOM 5345 O O . ASN B 1 280 ? 4.297 -6.137 13.211 1 96.12 280 ASN B O 1
ATOM 5349 N N . GLU B 1 281 ? 4.07 -4.699 14.891 1 97.88 281 GLU B N 1
ATOM 5350 C CA . GLU B 1 281 ? 2.609 -4.738 14.875 1 97.88 281 GLU B CA 1
ATOM 5351 C C . GLU B 1 281 ? 2.053 -4.188 13.57 1 97.88 281 GLU B C 1
ATOM 5353 O O . GLU B 1 281 ? 0.99 -4.617 13.109 1 97.88 281 GLU B O 1
ATOM 5358 N N . TRP B 1 282 ? 2.727 -3.252 12.961 1 98.44 282 TRP B N 1
ATOM 5359 C CA . TRP B 1 282 ? 2.234 -2.631 11.734 1 98.44 282 TRP B CA 1
ATOM 5360 C C . TRP B 1 282 ? 2.332 -3.596 10.555 1 98.44 282 TRP B C 1
ATOM 5362 O O . TRP B 1 282 ? 1.453 -3.621 9.695 1 98.44 282 TRP B O 1
ATOM 5372 N N . GLY B 1 283 ? 3.453 -4.336 10.5 1 98.38 283 GLY B N 1
ATOM 5373 C CA . GLY B 1 283 ? 3.547 -5.395 9.508 1 98.38 283 GLY B CA 1
ATOM 5374 C C . GLY B 1 283 ? 2.459 -6.441 9.648 1 98.38 283 GLY B C 1
ATOM 5375 O O . GLY B 1 283 ? 1.899 -6.898 8.648 1 98.38 283 GLY B O 1
ATOM 5376 N N . ARG B 1 284 ? 2.164 -6.82 10.867 1 98.69 284 ARG B N 1
ATOM 5377 C CA . ARG B 1 284 ? 1.073 -7.754 11.133 1 98.69 284 ARG B CA 1
ATOM 5378 C C . ARG B 1 284 ? -0.262 -7.184 10.672 1 98.69 284 ARG B C 1
ATOM 5380 O O . ARG B 1 284 ? -1.083 -7.902 10.094 1 98.69 284 ARG B O 1
ATOM 5387 N N . ASP B 1 285 ? -0.458 -5.914 10.883 1 98.75 285 ASP B N 1
ATOM 5388 C CA . ASP B 1 285 ? -1.699 -5.266 10.477 1 98.75 285 ASP B CA 1
ATOM 5389 C C . ASP B 1 285 ? -1.845 -5.27 8.953 1 98.75 285 ASP B C 1
ATOM 5391 O O . ASP B 1 285 ? -2.953 -5.402 8.43 1 98.75 285 ASP B O 1
ATOM 5395 N N . ILE B 1 286 ? -0.744 -5.035 8.227 1 98.81 286 ILE B N 1
ATOM 5396 C CA . ILE B 1 286 ? -0.759 -5.086 6.766 1 98.81 286 ILE B CA 1
ATOM 5397 C C . ILE B 1 286 ? -1.221 -6.465 6.305 1 98.81 286 ILE B C 1
ATOM 5399 O O . ILE B 1 286 ? -2.145 -6.578 5.496 1 98.81 286 ILE B O 1
ATOM 5403 N N . VAL B 1 287 ? -0.593 -7.492 6.859 1 98.81 287 VAL B N 1
ATOM 5404 C CA . VAL B 1 287 ? -0.927 -8.867 6.504 1 98.81 287 VAL B CA 1
ATOM 5405 C C . VAL B 1 287 ? -2.393 -9.141 6.832 1 98.81 287 VAL B C 1
ATOM 5407 O O . VAL B 1 287 ? -3.127 -9.695 6.012 1 98.81 287 VAL B O 1
ATOM 5410 N N . ASP B 1 288 ? -2.818 -8.711 8.016 1 98.81 288 ASP B N 1
ATOM 5411 C CA . ASP B 1 288 ? -4.184 -8.953 8.469 1 98.81 288 ASP B CA 1
ATOM 5412 C C . ASP B 1 288 ? -5.195 -8.289 7.535 1 98.81 288 ASP B C 1
ATOM 5414 O O . ASP B 1 288 ? -6.285 -8.828 7.312 1 98.81 288 ASP B O 1
ATOM 5418 N N . SER B 1 289 ? -4.863 -7.121 7.066 1 98.69 289 SER B N 1
ATOM 5419 C CA . SER B 1 289 ? -5.77 -6.426 6.156 1 98.69 289 SER B CA 1
ATOM 5420 C C . SER B 1 289 ? -5.957 -7.203 4.859 1 98.69 289 SER B C 1
ATOM 5422 O O . SER B 1 289 ? -7.07 -7.285 4.336 1 98.69 289 SER B O 1
ATOM 5424 N N . ILE B 1 290 ? -4.898 -7.742 4.305 1 98.88 290 ILE B N 1
ATOM 5425 C CA . ILE B 1 290 ? -4.969 -8.531 3.078 1 98.88 290 ILE B CA 1
ATOM 5426 C C . ILE B 1 290 ? -5.75 -9.82 3.334 1 98.88 290 ILE B C 1
ATOM 5428 O O . ILE B 1 290 ? -6.605 -10.203 2.529 1 98.88 290 ILE B O 1
ATOM 5432 N N . VAL B 1 291 ? -5.461 -10.492 4.484 1 98.81 291 VAL B N 1
ATOM 5433 C CA . VAL B 1 291 ? -6.16 -11.727 4.852 1 98.81 291 VAL B CA 1
ATOM 5434 C C . VAL B 1 291 ? -7.66 -11.461 4.953 1 98.81 291 VAL B C 1
ATOM 5436 O O . VAL B 1 291 ? -8.469 -12.234 4.441 1 98.81 291 VAL B O 1
ATOM 5439 N N . ARG B 1 292 ? -8.023 -10.367 5.602 1 98.56 292 ARG B N 1
ATOM 5440 C CA . ARG B 1 292 ? -9.43 -10.047 5.832 1 98.56 292 ARG B CA 1
ATOM 5441 C C . ARG B 1 292 ? -10.172 -9.867 4.516 1 98.56 292 ARG B C 1
ATOM 5443 O O . ARG B 1 292 ? -11.25 -10.445 4.32 1 98.56 292 ARG B O 1
ATOM 5450 N N . GLU B 1 293 ? -9.633 -9.039 3.648 1 98.62 293 GLU B N 1
ATOM 5451 C CA . GLU B 1 293 ? -10.281 -8.82 2.361 1 98.62 293 GLU B CA 1
ATOM 5452 C C . GLU B 1 293 ? -10.328 -10.102 1.534 1 98.62 293 GLU B C 1
ATOM 5454 O O . GLU B 1 293 ? -11.336 -10.398 0.894 1 98.62 293 GLU B O 1
ATOM 5459 N N . SER B 1 294 ? -9.242 -10.898 1.515 1 98.69 294 SER B N 1
ATOM 5460 C CA . SER B 1 294 ? -9.172 -12.148 0.762 1 98.69 294 SER B CA 1
ATOM 5461 C C . SER B 1 294 ? -10.172 -13.172 1.292 1 98.69 294 SER B C 1
ATOM 5463 O O . SER B 1 294 ? -10.805 -13.883 0.515 1 98.69 294 SER B O 1
ATOM 5465 N N . SER B 1 295 ? -10.227 -13.273 2.648 1 98.5 295 SER B N 1
ATOM 5466 C CA . SER B 1 295 ? -11.188 -14.172 3.281 1 98.5 295 SER B CA 1
ATOM 5467 C C . SER B 1 295 ? -12.609 -13.859 2.826 1 98.5 295 SER B C 1
ATOM 5469 O O . SER B 1 295 ? -13.352 -14.766 2.436 1 98.5 295 SER B O 1
ATOM 5471 N N . TYR B 1 296 ? -12.977 -12.594 2.836 1 98.06 296 TYR B N 1
ATOM 5472 C CA . TYR B 1 296 ? -14.32 -12.164 2.438 1 98.06 296 TYR B CA 1
ATOM 5473 C C . TYR B 1 296 ? -14.602 -12.547 0.991 1 98.06 296 TYR B C 1
ATOM 5475 O O . TYR B 1 296 ? -15.656 -13.109 0.686 1 98.06 296 TYR B O 1
ATOM 5483 N N . ILE B 1 297 ? -13.68 -12.258 0.089 1 98.25 297 ILE B N 1
ATOM 5484 C CA . ILE B 1 297 ? -13.828 -12.531 -1.335 1 98.25 297 ILE B CA 1
ATOM 5485 C C . ILE B 1 297 ? -13.984 -14.039 -1.554 1 98.25 297 ILE B C 1
ATOM 5487 O O . ILE B 1 297 ? -14.883 -14.477 -2.279 1 98.25 297 ILE B O 1
ATOM 5491 N N . LEU B 1 298 ? -13.117 -14.867 -0.913 1 97.62 298 LEU B N 1
ATOM 5492 C CA . LEU B 1 298 ? -13.086 -16.297 -1.158 1 97.62 298 LEU B CA 1
ATOM 5493 C C . LEU B 1 298 ? -14.32 -16.984 -0.574 1 97.62 298 LEU B C 1
ATOM 5495 O O . LEU B 1 298 ? -14.836 -17.938 -1.147 1 97.62 298 LEU B O 1
ATOM 5499 N N . LEU B 1 299 ? -14.797 -16.5 0.6 1 97.06 299 LEU B N 1
ATOM 5500 C CA . LEU B 1 299 ? -16.016 -17.047 1.176 1 97.06 299 LEU B CA 1
ATOM 5501 C C . LEU B 1 299 ? -17.219 -16.812 0.259 1 97.06 299 LEU B C 1
ATOM 5503 O O . LEU B 1 299 ? -18.031 -17.703 0.044 1 97.06 299 LEU B O 1
ATOM 5507 N N . LYS B 1 300 ? -17.297 -15.625 -0.312 1 96.44 300 LYS B N 1
ATOM 5508 C CA . LYS B 1 300 ? -18.359 -15.32 -1.263 1 96.44 300 LYS B CA 1
ATOM 5509 C C . LYS B 1 300 ? -18.234 -16.172 -2.518 1 96.44 300 LYS B C 1
ATOM 5511 O O . LYS B 1 300 ? -19.25 -16.641 -3.061 1 96.44 300 LYS B O 1
ATOM 5516 N N . HIS B 1 301 ? -17.016 -16.344 -2.977 1 94.75 301 HIS B N 1
ATOM 5517 C CA . HIS B 1 301 ? -16.75 -17.156 -4.156 1 94.75 301 HIS B CA 1
ATOM 5518 C C . HIS B 1 301 ? -17.188 -18.609 -3.934 1 94.75 301 HIS B C 1
ATOM 5520 O O . HIS B 1 301 ? -17.844 -19.203 -4.789 1 94.75 301 HIS B O 1
ATOM 5526 N N . LEU B 1 302 ? -16.812 -19.172 -2.814 1 93.38 302 LEU B N 1
ATOM 5527 C CA . LEU B 1 302 ? -17.109 -20.562 -2.504 1 93.38 302 LEU B CA 1
ATOM 5528 C C . LEU B 1 302 ? -18.609 -20.766 -2.301 1 93.38 302 LEU 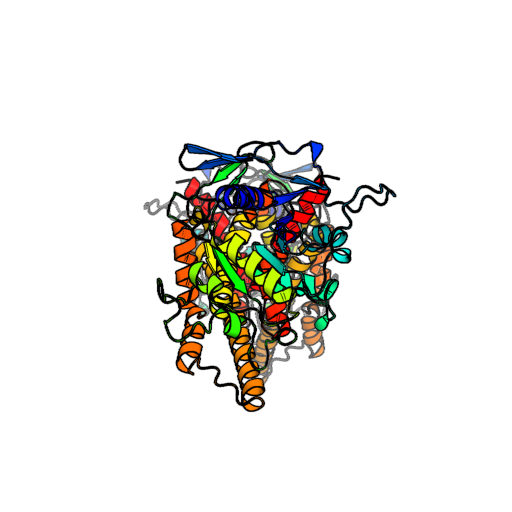B C 1
ATOM 5530 O O . LEU B 1 302 ? -19.172 -21.797 -2.682 1 93.38 302 LEU B O 1
ATOM 5534 N N . GLU B 1 303 ? -19.25 -19.797 -1.74 1 91.06 303 GLU B N 1
ATOM 5535 C CA . GLU B 1 303 ? -20.703 -19.844 -1.582 1 91.06 303 GLU B CA 1
ATOM 5536 C C . GLU B 1 303 ? -21.406 -19.828 -2.936 1 91.06 303 GLU B C 1
ATOM 5538 O O . GLU B 1 303 ? -22.359 -20.562 -3.154 1 91.06 303 GLU B O 1
ATOM 5543 N N . ALA B 1 304 ? -20.922 -18.969 -3.742 1 89.38 304 ALA B N 1
ATOM 5544 C CA . ALA B 1 304 ? -21.516 -18.875 -5.074 1 89.38 304 ALA B CA 1
ATOM 5545 C C . ALA B 1 304 ? -21.312 -20.156 -5.859 1 89.38 304 ALA B C 1
ATOM 5547 O O . ALA B 1 304 ? -22.219 -20.594 -6.578 1 89.38 304 ALA B O 1
ATOM 5548 N N . SER B 1 305 ? -20.156 -20.734 -5.82 1 85.75 305 SER B N 1
ATOM 5549 C CA . SER B 1 305 ? -19.844 -21.969 -6.52 1 85.75 305 SER B CA 1
ATOM 5550 C C . SER B 1 305 ? -20.703 -23.125 -6.016 1 85.75 305 SER B C 1
ATOM 5552 O O . SER B 1 305 ? -21.141 -23.984 -6.797 1 85.75 305 SER B O 1
ATOM 5554 N N . ARG B 1 306 ? -20.906 -23.156 -4.77 1 80.5 306 ARG B N 1
ATOM 5555 C CA . ARG B 1 306 ? -21.75 -24.188 -4.18 1 80.5 306 ARG B CA 1
ATOM 5556 C C . ARG B 1 306 ? -23.188 -24.062 -4.664 1 80.5 306 ARG B C 1
ATOM 5558 O O . ARG B 1 306 ? -23.828 -25.078 -4.949 1 80.5 306 ARG B O 1
ATOM 5565 N N . ARG B 1 307 ? -23.734 -22.984 -4.723 1 76.44 307 ARG B N 1
ATOM 5566 C CA . ARG B 1 307 ? -25.109 -22.75 -5.16 1 76.44 307 ARG B CA 1
ATOM 5567 C C . ARG B 1 307 ? -25.297 -23.188 -6.609 1 76.44 307 ARG B C 1
ATOM 5569 O O . ARG B 1 307 ? -26.344 -23.75 -6.957 1 76.44 307 ARG B O 1
ATOM 5576 N N . SER B 1 308 ? -24.25 -22.906 -7.301 1 74.44 308 SER B N 1
ATOM 5577 C CA . SER B 1 308 ? -24.312 -23.281 -8.703 1 74.44 308 SER B CA 1
ATOM 5578 C C . SER B 1 308 ? -24.312 -24.797 -8.875 1 74.44 308 SER B C 1
ATOM 5580 O O . SER B 1 308 ? -25.031 -25.344 -9.711 1 74.44 308 SER B O 1
ATOM 5582 N N . LYS B 1 309 ? -23.578 -25.516 -8.062 1 71.12 309 LYS B N 1
ATOM 5583 C CA . LYS B 1 309 ? -23.5 -26.984 -8.125 1 71.12 309 LYS B CA 1
ATOM 5584 C C . LYS B 1 309 ? -24.828 -27.609 -7.707 1 71.12 309 LYS B C 1
ATOM 5586 O O . LYS B 1 309 ? -25.266 -28.609 -8.297 1 71.12 309 LYS B O 1
ATOM 5591 N N . ILE B 1 310 ? -25.391 -27.016 -6.766 1 64.25 310 ILE B N 1
ATOM 5592 C CA . ILE B 1 310 ? -26.672 -27.531 -6.262 1 64.25 310 ILE B CA 1
ATOM 5593 C C . ILE B 1 310 ? -27.75 -27.344 -7.32 1 64.25 310 ILE B C 1
ATOM 5595 O O . ILE B 1 310 ? -28.547 -28.25 -7.562 1 64.25 310 ILE B O 1
ATOM 5599 N N . THR B 1 311 ? -27.75 -26.219 -7.898 1 64.38 311 THR B N 1
ATOM 5600 C CA . THR B 1 311 ? -28.75 -25.922 -8.906 1 64.38 311 THR B CA 1
ATOM 5601 C C . THR B 1 311 ? -28.594 -26.844 -10.109 1 64.38 311 THR B C 1
ATOM 5603 O O . THR B 1 311 ? -29.594 -27.328 -10.672 1 64.38 311 THR B O 1
ATOM 5606 N N . ASN B 1 312 ? -27.359 -27.094 -10.453 1 59.03 312 ASN B N 1
ATOM 5607 C CA . ASN B 1 312 ? -27.109 -27.969 -11.594 1 59.03 312 ASN B CA 1
ATOM 5608 C C . ASN B 1 312 ? -27.391 -29.438 -11.25 1 59.03 312 ASN B C 1
ATOM 5610 O O . ASN B 1 312 ? -27.844 -30.203 -12.102 1 59.03 312 ASN B O 1
ATOM 5614 N N . ALA B 1 313 ? -27.047 -29.844 -9.938 1 55.59 313 ALA B N 1
ATOM 5615 C CA . ALA B 1 313 ? -27.328 -31.203 -9.461 1 55.59 313 ALA B CA 1
ATOM 5616 C C . ALA B 1 313 ? -28.828 -31.453 -9.391 1 55.59 313 ALA B C 1
ATOM 5618 O O . ALA B 1 313 ? -29.297 -32.562 -9.688 1 55.59 313 ALA B O 1
ATOM 5619 N N . SER B 1 314 ? -29.578 -30.516 -8.719 1 47.62 314 SER B N 1
ATOM 5620 C CA . SER B 1 314 ? -31.016 -30.703 -8.672 1 47.62 314 SER B CA 1
ATOM 5621 C C . SER B 1 314 ? -31.578 -30.969 -10.062 1 47.62 314 SER B C 1
ATOM 5623 O O . SER B 1 314 ? -32.562 -31.688 -10.211 1 47.62 314 SER B O 1
ATOM 5625 N N . THR B 1 315 ? -30.984 -30.297 -11.078 1 44.81 315 THR B N 1
ATOM 5626 C CA . THR B 1 315 ? -31.453 -30.641 -12.414 1 44.81 315 THR B CA 1
ATOM 5627 C C . THR B 1 315 ? -30.953 -32.031 -12.82 1 44.81 315 THR B C 1
ATOM 5629 O O . THR B 1 315 ? -31.656 -32.75 -13.523 1 44.81 315 THR B O 1
ATOM 5632 N N . ASN B 1 316 ? -29.688 -32.344 -12.664 1 38.91 316 ASN B N 1
ATOM 5633 C CA . ASN B 1 316 ? -29.156 -33.688 -12.93 1 38.91 316 ASN B CA 1
ATOM 5634 C C . ASN B 1 316 ? -29.047 -34.5 -11.648 1 38.91 316 ASN B C 1
ATOM 5636 O O . ASN B 1 316 ? -28.812 -33.969 -10.57 1 38.91 316 ASN B O 1
ATOM 5640 N N . THR B 1 317 ? -29.797 -35.719 -11.461 1 35.97 317 THR B N 1
ATOM 5641 C CA . THR B 1 317 ? -29.859 -36.656 -10.344 1 35.97 317 THR B CA 1
ATOM 5642 C C . THR B 1 317 ? -28.469 -36.875 -9.75 1 35.97 317 THR B C 1
ATOM 5644 O O . THR B 1 317 ? -28.234 -37.906 -9.094 1 35.97 317 THR B O 1
ATOM 5647 N N . ILE B 1 318 ? -27.375 -36.375 -10.266 1 36.75 318 ILE B N 1
ATOM 5648 C CA . ILE B 1 318 ? -26.062 -36.906 -9.914 1 36.75 318 ILE B CA 1
ATOM 5649 C C . ILE B 1 318 ? -25.766 -36.594 -8.445 1 36.75 318 ILE B C 1
ATOM 5651 O O . ILE B 1 318 ? -26 -35.5 -7.969 1 36.75 318 ILE B O 1
ATOM 5655 N N . THR B 1 319 ? -25.594 -37.656 -7.48 1 34.28 319 THR B N 1
ATOM 5656 C CA . THR B 1 319 ? -25.25 -37.906 -6.09 1 34.28 319 THR B CA 1
ATOM 5657 C C . THR B 1 319 ? -23.969 -37.156 -5.699 1 34.28 319 THR B C 1
ATOM 5659 O O . THR B 1 319 ? -22.859 -37.656 -5.914 1 34.28 319 THR B O 1
ATOM 5662 N N . SER B 1 320 ? -23.672 -36.062 -6.16 1 39.62 320 SER B N 1
ATOM 5663 C CA . SER B 1 320 ? -22.438 -35.531 -5.562 1 39.62 320 SER B CA 1
ATOM 5664 C C . SER B 1 320 ? -22.438 -35.719 -4.051 1 39.62 320 SER B C 1
ATOM 5666 O O . SER B 1 320 ? -23.328 -35.25 -3.357 1 39.62 320 SER B O 1
ATOM 5668 N N . THR B 1 321 ? -21.938 -36.812 -3.576 1 38.47 321 THR B N 1
ATOM 5669 C CA . THR B 1 321 ? -21.719 -37.344 -2.234 1 38.47 321 THR B CA 1
ATOM 5670 C C . THR B 1 321 ? -21.109 -36.281 -1.33 1 38.47 321 THR B C 1
ATOM 5672 O O . THR B 1 321 ? -20.734 -36.562 -0.186 1 38.47 321 THR B O 1
ATOM 5675 N N . LYS B 1 322 ? -20.516 -35.281 -1.87 1 45.12 322 LYS B N 1
ATOM 5676 C CA . LYS B 1 322 ? -20 -34.438 -0.798 1 45.12 322 LYS B CA 1
ATOM 5677 C C . LYS B 1 322 ? -21.125 -33.875 0.045 1 45.12 322 LYS B C 1
ATOM 5679 O O . LYS B 1 322 ? -22.016 -33.188 -0.479 1 45.12 322 LYS B O 1
ATOM 5684 N N . THR B 1 323 ? -21.297 -34.312 1.24 1 43.75 323 THR B N 1
ATOM 5685 C CA . THR B 1 323 ? -22.266 -33.969 2.277 1 43.75 323 THR B CA 1
ATOM 5686 C C . THR B 1 323 ? -22.109 -32.5 2.705 1 43.75 323 THR B C 1
ATOM 5688 O O . THR B 1 323 ? -21.047 -31.922 2.535 1 43.75 323 THR B O 1
ATOM 5691 N N . ASN B 1 324 ? -23.312 -31.844 2.967 1 46.19 324 ASN B N 1
ATOM 5692 C CA . ASN B 1 324 ? -23.438 -30.531 3.586 1 46.19 324 ASN B CA 1
ATOM 5693 C C . ASN B 1 324 ? -22.297 -30.266 4.562 1 46.19 324 ASN B C 1
ATOM 5695 O O . ASN B 1 324 ? -21.875 -29.125 4.723 1 46.19 324 ASN B O 1
ATOM 5699 N N . THR B 1 325 ? -21.844 -31.281 5.117 1 44.06 325 THR B N 1
ATOM 5700 C CA . THR B 1 325 ? -20.844 -31.141 6.168 1 44.06 325 THR B CA 1
ATOM 5701 C C . THR B 1 325 ? -19.469 -30.812 5.574 1 44.06 325 THR B C 1
ATOM 5703 O O . THR B 1 325 ? -18.734 -29.984 6.113 1 44.06 325 THR B O 1
ATOM 5706 N N . ASP B 1 326 ? -19.109 -31.453 4.445 1 52.12 326 ASP B N 1
ATOM 5707 C CA . ASP B 1 326 ? -17.797 -31.234 3.846 1 52.12 326 ASP B CA 1
ATOM 5708 C C . ASP B 1 326 ? -17.688 -29.812 3.279 1 52.12 326 ASP B C 1
ATOM 5710 O O . ASP B 1 326 ? -16.625 -29.188 3.396 1 52.12 326 ASP B O 1
ATOM 5714 N N . THR B 1 327 ? -18.844 -29.375 2.955 1 57.81 327 THR B N 1
ATOM 5715 C CA . THR B 1 327 ? -18.906 -28.047 2.365 1 57.81 327 THR B CA 1
ATOM 5716 C C . THR B 1 327 ? -18.688 -26.969 3.428 1 57.81 327 THR B C 1
ATOM 5718 O O . THR B 1 327 ? -18 -25.984 3.182 1 57.81 327 THR B O 1
ATOM 5721 N N . ASP B 1 328 ? -19.125 -27.344 4.539 1 64.56 328 ASP B N 1
ATOM 5722 C CA . ASP B 1 328 ? -19 -26.359 5.613 1 64.56 328 ASP B CA 1
ATOM 5723 C C . ASP B 1 328 ? -17.562 -26.281 6.113 1 64.56 328 ASP B C 1
ATOM 5725 O O . ASP B 1 328 ? -17.062 -25.203 6.402 1 64.56 328 ASP B O 1
ATOM 5729 N N . ALA B 1 329 ? -17.047 -27.422 6.109 1 66.12 329 ALA B N 1
ATOM 5730 C CA . ALA B 1 329 ? -15.656 -27.469 6.551 1 66.12 329 ALA B CA 1
ATOM 5731 C C . ALA B 1 329 ? -14.742 -26.734 5.578 1 66.12 329 ALA B C 1
ATOM 5733 O O . ALA B 1 329 ? -13.789 -26.062 5.996 1 66.12 329 ALA B O 1
ATOM 5734 N N . ASP B 1 330 ? -15.117 -26.797 4.426 1 75.56 330 ASP B N 1
ATOM 5735 C CA . ASP B 1 330 ? -14.32 -26.109 3.41 1 75.56 330 ASP B CA 1
ATOM 5736 C C . ASP B 1 330 ? -14.367 -24.594 3.594 1 75.56 330 ASP B C 1
ATOM 5738 O O . ASP B 1 330 ? -13.352 -23.922 3.477 1 75.56 330 ASP B O 1
ATOM 5742 N N . LEU B 1 331 ? -15.516 -24.25 4.047 1 87.19 331 LEU B N 1
ATOM 5743 C CA . LEU B 1 331 ? -15.688 -22.812 4.215 1 87.19 331 LEU B CA 1
ATOM 5744 C C . LEU B 1 331 ? -14.891 -22.312 5.418 1 87.19 331 LEU B C 1
ATOM 5746 O O . LEU B 1 331 ? -14.352 -21.203 5.395 1 87.19 331 LEU B O 1
ATOM 5750 N N . GLU B 1 332 ? -14.805 -23.109 6.418 1 91.62 332 GLU B N 1
ATOM 5751 C CA . GLU B 1 332 ? -14.109 -22.734 7.645 1 91.62 332 GLU B CA 1
ATOM 5752 C C . GLU B 1 332 ? -12.633 -22.453 7.387 1 91.62 332 GLU B C 1
ATOM 5754 O O . GLU B 1 332 ? -12.031 -21.609 8.039 1 91.62 332 GLU B O 1
ATOM 5759 N N . LEU B 1 333 ? -12.086 -23.156 6.477 1 94.44 333 LEU B N 1
ATOM 5760 C CA . LEU B 1 333 ? -10.672 -23.031 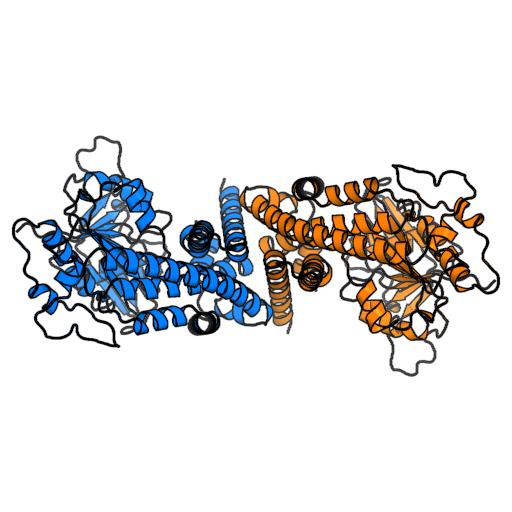6.141 1 94.44 333 LEU B CA 1
ATOM 5761 C C . LEU B 1 333 ? -10.375 -21.641 5.594 1 94.44 333 LEU B C 1
ATOM 5763 O O . LEU B 1 333 ? -9.234 -21.172 5.648 1 94.44 333 LEU B O 1
ATOM 5767 N N . PHE B 1 334 ? -11.414 -20.984 5.133 1 97.5 334 PHE B N 1
ATOM 5768 C CA . PHE B 1 334 ? -11.188 -19.703 4.465 1 97.5 334 PHE B CA 1
ATOM 5769 C C . PHE B 1 334 ? -11.695 -18.547 5.324 1 97.5 334 PHE B C 1
ATOM 5771 O O . PHE B 1 334 ? -11.703 -17.391 4.879 1 97.5 334 PHE B O 1
ATOM 5778 N N . GLU B 1 335 ? -12.141 -18.859 6.52 1 98 335 GLU B N 1
ATOM 5779 C CA . GLU B 1 335 ? -12.484 -17.797 7.469 1 98 335 GLU B CA 1
ATOM 5780 C C . GLU B 1 335 ? -11.25 -17.047 7.926 1 98 335 GLU B C 1
ATOM 5782 O O . GLU B 1 335 ? -10.141 -17.594 7.93 1 98 335 GLU B O 1
ATOM 5787 N N . TYR B 1 336 ? -11.469 -15.82 8.375 1 98.19 336 TYR B N 1
ATOM 5788 C CA . TYR B 1 336 ? -10.398 -14.875 8.68 1 98.19 336 TYR B CA 1
ATOM 5789 C C . TYR B 1 336 ? -9.391 -15.484 9.641 1 98.19 336 TYR B C 1
ATOM 5791 O O . TYR B 1 336 ? -8.188 -15.484 9.367 1 98.19 336 TYR B O 1
ATOM 5799 N N . ASP B 1 337 ? -9.82 -16.062 10.727 1 98.12 337 ASP B N 1
ATOM 5800 C CA . ASP B 1 337 ? -8.93 -16.531 11.773 1 98.12 337 ASP B CA 1
ATOM 5801 C C . ASP B 1 337 ? -8.086 -17.719 11.281 1 98.12 337 ASP B C 1
ATOM 5803 O O . ASP B 1 337 ? -6.902 -17.812 11.609 1 98.12 337 ASP B O 1
ATOM 5807 N N . HIS B 1 338 ? -8.68 -18.609 10.57 1 97.75 338 HIS B N 1
ATOM 5808 C CA . HIS B 1 338 ? -7.965 -19.766 10.031 1 97.75 338 HIS B CA 1
ATOM 5809 C C . HIS B 1 338 ? -6.93 -19.328 9 1 97.75 338 HIS B C 1
ATOM 5811 O O . HIS B 1 338 ? -5.789 -19.812 9.023 1 97.75 338 HIS B O 1
ATOM 5817 N N . LEU B 1 339 ? -7.344 -18.5 8.086 1 98.25 339 LEU B N 1
ATOM 5818 C CA . LEU B 1 339 ? -6.426 -18.031 7.059 1 98.25 339 LEU B CA 1
ATOM 5819 C C . LEU B 1 339 ? -5.262 -17.266 7.688 1 98.25 339 LEU B C 1
ATOM 5821 O O . LEU B 1 339 ? -4.117 -17.406 7.254 1 98.25 339 LEU B O 1
ATOM 5825 N N . LYS B 1 340 ? -5.621 -16.406 8.656 1 98.62 340 LYS B N 1
ATOM 5826 C CA . LYS B 1 340 ? -4.582 -15.656 9.352 1 98.62 340 LYS B CA 1
ATOM 5827 C C . LYS B 1 340 ? -3.527 -16.578 9.945 1 98.62 340 LYS B C 1
ATOM 5829 O O . LYS B 1 340 ? -2.328 -16.359 9.766 1 98.62 340 LYS B O 1
ATOM 5834 N N . LYS B 1 341 ? -3.975 -17.562 10.648 1 98.5 341 LYS B N 1
ATOM 5835 C CA . LYS B 1 341 ? -3.061 -18.516 11.266 1 98.5 341 LYS B CA 1
ATOM 5836 C C . LYS B 1 341 ? -2.195 -19.203 10.211 1 98.5 341 LYS B C 1
ATOM 5838 O O . LYS B 1 341 ? -0.987 -19.359 10.391 1 98.5 341 LYS B O 1
ATOM 5843 N N . LEU B 1 342 ? -2.793 -19.656 9.164 1 97.94 342 LEU B N 1
ATOM 5844 C CA . LEU B 1 342 ? -2.082 -20.328 8.086 1 97.94 342 LEU B CA 1
ATOM 5845 C C . LEU B 1 342 ? -1.019 -19.422 7.48 1 97.94 342 LEU B C 1
ATOM 5847 O O . LEU B 1 342 ? 0.114 -19.844 7.246 1 97.94 342 LEU B O 1
ATOM 5851 N N . VAL B 1 343 ? -1.378 -18.172 7.215 1 98.62 343 VAL B N 1
ATOM 5852 C CA . VAL B 1 343 ? -0.473 -17.203 6.613 1 98.62 343 VAL B CA 1
ATOM 5853 C C . VAL B 1 343 ? 0.698 -16.938 7.555 1 98.62 343 VAL B C 1
ATOM 5855 O O . VAL B 1 343 ? 1.858 -16.969 7.137 1 98.62 343 VAL B O 1
ATOM 5858 N N . TYR B 1 344 ? 0.371 -16.688 8.82 1 98.69 344 TYR B N 1
ATOM 5859 C CA . TYR B 1 344 ? 1.412 -16.422 9.812 1 98.69 344 TYR B CA 1
ATOM 5860 C C . TYR B 1 344 ? 2.377 -17.594 9.914 1 98.69 344 TYR B C 1
ATOM 5862 O O . TYR B 1 344 ? 3.596 -17.406 9.883 1 98.69 344 TYR B O 1
ATOM 5870 N N . ASP B 1 345 ? 1.816 -18.781 10.023 1 98.25 345 ASP B N 1
ATOM 5871 C CA . ASP B 1 345 ? 2.639 -19.984 10.141 1 98.25 345 ASP B CA 1
ATOM 5872 C C . ASP B 1 345 ? 3.566 -20.141 8.938 1 98.25 345 ASP B C 1
ATOM 5874 O O . ASP B 1 345 ? 4.738 -20.484 9.086 1 98.25 345 ASP B O 1
ATOM 5878 N N . THR B 1 346 ? 3.084 -19.938 7.785 1 97 346 THR B N 1
ATOM 5879 C CA . THR B 1 346 ? 3.863 -20.094 6.562 1 97 346 THR B CA 1
ATOM 5880 C C . THR B 1 346 ? 4.969 -19.047 6.484 1 97 346 THR B C 1
ATOM 5882 O O . THR B 1 346 ? 6.105 -19.359 6.121 1 97 346 THR B O 1
ATOM 5885 N N . ILE B 1 347 ? 4.641 -17.766 6.777 1 97.75 347 ILE B N 1
ATOM 5886 C CA . ILE B 1 347 ? 5.629 -16.688 6.762 1 97.75 347 ILE B CA 1
ATOM 5887 C C . ILE B 1 347 ? 6.742 -17 7.758 1 97.75 347 ILE B C 1
ATOM 5889 O O . ILE B 1 347 ? 7.926 -16.859 7.441 1 97.75 347 ILE B O 1
ATOM 5893 N N . LEU B 1 348 ? 6.359 -17.469 8.922 1 97.56 348 LEU B N 1
ATOM 5894 C CA . LEU B 1 348 ? 7.34 -17.766 9.961 1 97.56 348 LEU B CA 1
ATOM 5895 C C . LEU B 1 348 ? 8.188 -18.969 9.594 1 97.56 348 LEU B C 1
ATOM 5897 O O . LEU B 1 348 ? 9.391 -19 9.852 1 97.56 348 LEU B O 1
ATOM 5901 N N . PHE B 1 349 ? 7.551 -20 9.031 1 94.31 349 PHE B N 1
ATOM 5902 C CA . PHE B 1 349 ? 8.266 -21.188 8.586 1 94.31 349 PHE B CA 1
ATOM 5903 C C . PHE B 1 349 ? 9.32 -20.828 7.539 1 94.31 349 PHE B C 1
ATOM 5905 O O . PHE B 1 349 ? 10.406 -21.406 7.512 1 94.31 349 PHE B O 1
ATOM 5912 N N . ASN B 1 350 ? 9.039 -19.875 6.672 1 92.88 350 ASN B N 1
ATOM 5913 C CA . ASN B 1 350 ? 9.93 -19.422 5.613 1 92.88 350 ASN B CA 1
ATOM 5914 C C . ASN B 1 350 ? 10.57 -18.078 5.957 1 92.88 350 ASN B C 1
ATOM 5916 O O . ASN B 1 350 ? 10.836 -17.266 5.066 1 92.88 350 ASN B O 1
ATOM 5920 N N . SER B 1 351 ? 10.789 -17.797 7.215 1 96.62 351 SER B N 1
ATOM 5921 C CA . SER B 1 351 ? 11.133 -16.469 7.707 1 96.62 351 SER B CA 1
ATOM 5922 C C . SER B 1 351 ? 12.445 -15.977 7.109 1 96.62 351 SER B C 1
ATOM 5924 O O . SER B 1 351 ? 12.617 -14.781 6.863 1 96.62 351 SER B O 1
ATOM 5926 N N . ASN B 1 352 ? 13.336 -16.844 6.816 1 94.94 352 ASN B N 1
ATOM 5927 C CA . ASN B 1 352 ? 14.664 -16.453 6.379 1 94.94 352 ASN B CA 1
ATOM 5928 C C . ASN B 1 352 ? 14.766 -16.422 4.855 1 94.94 352 ASN B C 1
ATOM 5930 O O . ASN B 1 352 ? 15.781 -15.992 4.305 1 94.94 352 ASN B O 1
ATOM 5934 N N . ASN B 1 353 ? 13.711 -16.781 4.148 1 92.56 353 ASN B N 1
ATOM 5935 C CA . ASN B 1 353 ? 13.695 -16.797 2.691 1 92.56 353 ASN B CA 1
ATOM 5936 C C . ASN B 1 353 ? 13.266 -15.445 2.121 1 92.56 353 ASN B C 1
ATOM 5938 O O . ASN B 1 353 ? 12.68 -14.625 2.83 1 92.56 353 ASN B O 1
ATOM 5942 N N . ILE B 1 354 ? 13.672 -15.203 0.893 1 94.31 354 ILE B N 1
ATOM 5943 C CA . ILE B 1 354 ? 13.203 -14.07 0.107 1 94.31 354 ILE B CA 1
ATOM 5944 C C . ILE B 1 354 ? 12.109 -14.523 -0.854 1 94.31 354 ILE B C 1
ATOM 5946 O O . ILE B 1 354 ? 12.25 -15.547 -1.527 1 94.31 354 ILE B O 1
ATOM 5950 N N . SER B 1 355 ? 11.023 -13.805 -0.806 1 95.19 355 SER B N 1
ATOM 5951 C CA . SER B 1 355 ? 9.914 -14.219 -1.652 1 95.19 355 SER B CA 1
ATOM 5952 C C . SER B 1 355 ? 10.289 -14.164 -3.129 1 95.19 355 SER B C 1
ATOM 5954 O O . SER B 1 355 ? 11.18 -13.406 -3.52 1 95.19 355 SER B O 1
ATOM 5956 N N . SER B 1 356 ? 9.656 -15 -3.973 1 91.94 356 SER B N 1
ATOM 5957 C CA . SER B 1 356 ? 9.938 -15.039 -5.402 1 91.94 356 SER B CA 1
ATOM 5958 C C . SER B 1 356 ? 9.633 -13.695 -6.062 1 91.94 356 SER B C 1
ATOM 5960 O O . SER B 1 356 ? 10.328 -13.281 -6.988 1 91.94 356 SER B O 1
ATOM 5962 N N . MET B 1 357 ? 8.648 -12.977 -5.578 1 96.44 357 MET B N 1
ATOM 5963 C CA . MET B 1 357 ? 8.289 -11.68 -6.145 1 96.44 357 MET B CA 1
ATOM 5964 C C . MET B 1 357 ? 9.344 -10.625 -5.797 1 96.44 357 MET B C 1
ATOM 5966 O O . MET B 1 357 ? 9.664 -9.766 -6.621 1 96.44 357 MET B O 1
ATOM 5970 N N . ALA B 1 358 ? 9.828 -10.664 -4.555 1 96.69 358 ALA B N 1
ATOM 5971 C CA . ALA B 1 358 ? 10.93 -9.781 -4.172 1 96.69 358 ALA B CA 1
ATOM 5972 C C . ALA B 1 358 ? 12.141 -9.984 -5.07 1 96.69 358 ALA B C 1
ATOM 5974 O O . ALA B 1 358 ? 12.789 -9.023 -5.48 1 96.69 358 ALA B O 1
ATOM 5975 N N . VAL B 1 359 ? 12.43 -11.25 -5.434 1 93.06 359 VAL B N 1
ATOM 5976 C CA . VAL B 1 359 ? 13.539 -11.578 -6.324 1 93.06 359 VAL B CA 1
ATOM 5977 C C . VAL B 1 359 ? 13.281 -10.984 -7.711 1 93.06 359 VAL B C 1
ATOM 5979 O O . VAL B 1 359 ? 14.195 -10.445 -8.344 1 93.06 359 VAL B O 1
ATOM 5982 N N . ASP B 1 360 ? 12.047 -11.141 -8.18 1 94.25 360 ASP B N 1
ATOM 5983 C CA . ASP B 1 360 ? 11.688 -10.586 -9.484 1 94.25 360 ASP B CA 1
ATOM 5984 C C . ASP B 1 360 ? 11.883 -9.07 -9.508 1 94.25 360 ASP B C 1
ATOM 5986 O O . ASP B 1 360 ? 12.383 -8.516 -10.484 1 94.25 360 ASP B O 1
ATOM 5990 N N . ILE B 1 361 ? 11.453 -8.375 -8.461 1 96.19 361 ILE B N 1
ATOM 5991 C CA . ILE B 1 361 ? 11.617 -6.934 -8.359 1 96.19 361 ILE B CA 1
ATOM 5992 C C . ILE B 1 361 ? 13.102 -6.578 -8.359 1 96.19 361 ILE B C 1
ATOM 5994 O O . ILE B 1 361 ? 13.531 -5.652 -9.055 1 96.19 361 ILE B O 1
ATOM 5998 N N . LEU B 1 362 ? 13.883 -7.273 -7.602 1 94.25 362 LEU B N 1
ATOM 5999 C CA . LEU B 1 362 ? 15.32 -7.047 -7.512 1 94.25 362 LEU B CA 1
ATOM 6000 C C . LEU B 1 362 ? 15.984 -7.203 -8.875 1 94.25 362 LEU B C 1
ATOM 6002 O O . LEU B 1 362 ? 16.906 -6.453 -9.219 1 94.25 362 LEU B O 1
ATOM 6006 N N . GLN B 1 363 ? 15.5 -8.148 -9.609 1 92.31 363 GLN B N 1
ATOM 6007 C CA . GLN B 1 363 ? 16.094 -8.461 -10.906 1 92.31 363 GLN B CA 1
ATOM 6008 C C . GLN B 1 363 ? 15.414 -7.668 -12.023 1 92.31 363 GLN B C 1
ATOM 6010 O O . GLN B 1 363 ? 15.656 -7.918 -13.203 1 92.31 363 GLN B O 1
ATOM 6015 N N . GLU B 1 364 ? 14.484 -6.789 -11.656 1 94.62 364 GLU B N 1
ATOM 6016 C CA . GLU B 1 364 ? 13.789 -5.895 -12.578 1 94.62 364 GLU B CA 1
ATOM 6017 C C . GLU B 1 364 ? 13.008 -6.68 -13.625 1 94.62 364 GLU B C 1
ATOM 6019 O O . GLU B 1 364 ? 13.102 -6.387 -14.82 1 94.62 364 GLU B O 1
ATOM 6024 N N . ARG B 1 365 ? 12.352 -7.723 -13.156 1 92.31 365 ARG B N 1
ATOM 6025 C CA . ARG B 1 365 ? 11.508 -8.562 -14 1 92.31 365 ARG B CA 1
ATOM 6026 C C . ARG B 1 365 ? 10.031 -8.352 -13.695 1 92.31 365 ARG B C 1
ATOM 6028 O O . ARG B 1 365 ? 9.68 -7.812 -12.641 1 92.31 365 ARG B O 1
ATOM 6035 N N . GLN B 1 366 ? 9.242 -8.719 -14.703 1 94.56 366 GLN B N 1
ATOM 6036 C CA . GLN B 1 366 ? 7.801 -8.742 -14.461 1 94.56 366 GLN B CA 1
ATOM 6037 C C . GLN B 1 366 ? 7.445 -9.75 -13.367 1 94.56 366 GLN B C 1
ATOM 6039 O O . GLN B 1 366 ? 8.008 -10.844 -13.32 1 94.56 366 GLN B O 1
ATOM 6044 N N . THR B 1 367 ? 6.527 -9.391 -12.523 1 96.62 367 THR B N 1
ATOM 6045 C CA . THR B 1 367 ? 6.121 -10.273 -11.43 1 96.62 367 THR B CA 1
ATOM 6046 C C . THR B 1 367 ? 4.812 -10.984 -11.773 1 96.62 367 THR B C 1
ATOM 6048 O O . THR B 1 367 ? 4.227 -10.742 -12.836 1 96.62 367 THR B O 1
ATOM 6051 N N . GLU B 1 368 ? 4.363 -11.836 -10.898 1 97 368 GLU B N 1
ATOM 6052 C CA . GLU B 1 368 ? 3.127 -12.586 -11.094 1 97 368 GLU B CA 1
ATOM 6053 C C . GLU B 1 368 ? 1.971 -11.953 -10.328 1 97 368 GLU B C 1
ATOM 6055 O O . GLU B 1 368 ? 0.981 -12.617 -10.023 1 97 368 GLU B O 1
ATOM 6060 N N . ILE B 1 369 ? 2.064 -10.633 -10.047 1 98.44 369 ILE B N 1
ATOM 6061 C CA . ILE B 1 369 ? 1.134 -9.906 -9.188 1 98.44 369 ILE B CA 1
ATOM 6062 C C . ILE B 1 369 ? -0.278 -10.008 -9.758 1 98.44 369 ILE B C 1
ATOM 6064 O O . ILE B 1 369 ? -1.255 -10.086 -9.016 1 98.44 369 ILE B O 1
ATOM 6068 N N . ASP B 1 370 ? -0.455 -10.016 -11.078 1 98 370 ASP B N 1
ATOM 6069 C CA . ASP B 1 370 ? -1.763 -10.062 -11.719 1 98 370 ASP B CA 1
ATOM 6070 C C . ASP B 1 370 ? -2.455 -11.398 -11.453 1 98 370 ASP B C 1
ATOM 6072 O O . ASP B 1 370 ? -3.684 -11.484 -11.477 1 98 370 ASP B O 1
ATOM 6076 N N . TYR B 1 371 ? -1.64 -12.414 -11.172 1 98 371 TYR B N 1
ATOM 6077 C CA . TYR B 1 371 ? -2.168 -13.758 -11 1 98 371 TYR B CA 1
ATOM 6078 C C . TYR B 1 371 ? -2.26 -14.133 -9.531 1 98 371 TYR B C 1
ATOM 6080 O O . TYR B 1 371 ? -2.584 -15.273 -9.188 1 98 371 TYR B O 1
ATOM 6088 N N . ILE B 1 372 ? -1.873 -13.234 -8.711 1 98.25 372 ILE B N 1
ATOM 6089 C CA . ILE B 1 372 ? -1.979 -13.406 -7.262 1 98.25 372 ILE B CA 1
ATOM 6090 C C . ILE B 1 372 ? -3.008 -12.43 -6.699 1 98.25 372 ILE B C 1
ATOM 6092 O O . ILE B 1 372 ? -4.211 -12.703 -6.723 1 98.25 372 ILE B O 1
ATOM 6096 N N . ASN B 1 373 ? -2.547 -11.242 -6.301 1 98.88 373 ASN B N 1
ATOM 6097 C CA . ASN B 1 373 ? -3.506 -10.25 -5.82 1 98.88 373 ASN B CA 1
ATOM 6098 C C . ASN B 1 373 ? -4.465 -9.812 -6.926 1 98.88 373 ASN B C 1
ATOM 6100 O O . ASN B 1 373 ? -5.637 -9.531 -6.66 1 98.88 373 ASN B O 1
ATOM 6104 N N . GLY B 1 374 ? -3.961 -9.68 -8.109 1 98.69 374 GLY B N 1
ATOM 6105 C CA . GLY B 1 374 ? -4.812 -9.32 -9.227 1 98.69 374 GLY B CA 1
ATOM 6106 C C . GLY B 1 374 ? -5.949 -10.297 -9.453 1 98.69 374 GLY B C 1
ATOM 6107 O O . GLY B 1 374 ? -7.055 -9.891 -9.836 1 98.69 374 GLY B O 1
ATOM 6108 N N . TYR B 1 375 ? -5.688 -11.586 -9.25 1 98.44 375 TYR B N 1
ATOM 6109 C CA . TYR B 1 375 ? -6.742 -12.586 -9.367 1 98.44 375 TYR B CA 1
ATOM 6110 C C . TYR B 1 375 ? -7.832 -12.359 -8.328 1 98.44 375 TYR B C 1
ATOM 6112 O O . TYR B 1 375 ? -9.023 -12.477 -8.633 1 98.44 375 TYR B O 1
ATOM 6120 N N . LEU B 1 376 ? -7.465 -12.086 -7.117 1 98.69 376 LEU B N 1
ATOM 6121 C CA . LEU B 1 376 ? -8.422 -11.797 -6.051 1 98.69 376 LEU B CA 1
ATOM 6122 C C . LEU B 1 376 ? -9.266 -10.57 -6.395 1 98.69 376 LEU B C 1
ATOM 6124 O O . LEU B 1 376 ? -10.469 -10.555 -6.141 1 98.69 376 LEU B O 1
ATOM 6128 N N . VAL B 1 377 ? -8.617 -9.555 -6.949 1 98.75 377 VAL B N 1
ATOM 6129 C CA . VAL B 1 377 ? -9.336 -8.344 -7.355 1 98.75 377 VAL B CA 1
ATOM 6130 C C . VAL B 1 377 ? -10.375 -8.695 -8.414 1 98.75 377 VAL B C 1
ATOM 6132 O O . VAL B 1 377 ? -11.531 -8.266 -8.32 1 98.75 377 VAL B O 1
ATOM 6135 N N . LYS B 1 378 ? -9.945 -9.453 -9.414 1 98 378 LYS B N 1
ATOM 6136 C CA . LYS B 1 378 ? -10.875 -9.852 -10.469 1 98 378 LYS B CA 1
ATOM 6137 C C . LYS B 1 378 ? -12.055 -10.633 -9.898 1 98 378 LYS B C 1
ATOM 6139 O O . LYS B 1 378 ? -13.203 -10.359 -10.242 1 98 378 LYS B O 1
ATOM 6144 N N . LEU B 1 379 ? -11.742 -11.617 -9.109 1 97.25 379 LEU B N 1
ATOM 6145 C CA . LEU B 1 379 ? -12.781 -12.43 -8.477 1 97.25 379 LEU B CA 1
ATOM 6146 C C . LEU B 1 379 ? -13.727 -11.562 -7.66 1 97.25 379 LEU B C 1
ATOM 6148 O O . LEU B 1 379 ? -14.953 -11.719 -7.75 1 97.25 379 LEU B O 1
ATOM 6152 N N . GLY B 1 380 ? -13.172 -10.688 -6.812 1 98.06 380 GLY B N 1
ATOM 6153 C CA . GLY B 1 380 ? -13.992 -9.789 -6.008 1 98.06 380 GLY B CA 1
ATOM 6154 C C . GLY B 1 380 ? -14.898 -8.906 -6.84 1 98.06 380 GLY B C 1
ATOM 6155 O O . GLY B 1 380 ? -16.078 -8.727 -6.508 1 98.06 380 GLY B O 1
ATOM 6156 N N . ASN B 1 381 ? -14.359 -8.336 -7.867 1 97.56 381 ASN B N 1
ATOM 6157 C CA . ASN B 1 381 ? -15.156 -7.488 -8.75 1 97.56 381 ASN B CA 1
ATOM 6158 C C . ASN B 1 381 ? -16.328 -8.258 -9.352 1 97.56 381 ASN B C 1
ATOM 6160 O O . ASN B 1 381 ? -17.438 -7.73 -9.438 1 97.56 381 ASN B O 1
ATOM 6164 N N . GLU B 1 382 ? -16.094 -9.469 -9.797 1 96.62 382 GLU B N 1
ATOM 6165 C CA . GLU B 1 382 ? -17.141 -10.312 -10.367 1 96.62 382 GLU B CA 1
ATOM 6166 C C . GLU B 1 382 ? -18.234 -10.586 -9.344 1 96.62 382 GLU B C 1
ATOM 6168 O O . GLU B 1 382 ? -19.406 -10.711 -9.711 1 96.62 382 GLU B O 1
ATOM 6173 N N . LEU B 1 383 ? -17.891 -10.648 -8.125 1 96.81 383 LEU B N 1
ATOM 6174 C CA . LEU B 1 383 ? -18.828 -11 -7.062 1 96.81 383 LEU B CA 1
ATOM 6175 C C . LEU B 1 383 ? -19.422 -9.75 -6.418 1 96.81 383 LEU B C 1
ATOM 6177 O O . LEU B 1 383 ? -20.266 -9.844 -5.52 1 96.81 383 LEU B O 1
ATOM 6181 N N . GLY B 1 384 ? -18.938 -8.555 -6.82 1 95.81 384 GLY B N 1
ATOM 6182 C CA . GLY B 1 384 ? -19.406 -7.301 -6.25 1 95.81 384 GLY B CA 1
ATOM 6183 C C . GLY B 1 384 ? -18.828 -7.027 -4.871 1 95.81 384 GLY B C 1
ATOM 6184 O O . GLY B 1 384 ? -19.484 -6.383 -4.043 1 95.81 384 GLY B O 1
ATOM 6185 N N . CYS B 1 385 ? -17.672 -7.562 -4.547 1 95.19 385 CYS B N 1
ATOM 6186 C CA . CYS B 1 385 ? -16.984 -7.363 -3.277 1 95.19 385 CYS B CA 1
ATOM 6187 C C . CYS B 1 385 ? -16.016 -6.195 -3.359 1 95.19 385 CYS B C 1
ATOM 6189 O O . CYS B 1 385 ? -15.531 -5.855 -4.441 1 95.19 385 CYS B O 1
ATOM 6191 N N . GLU B 1 386 ? -15.789 -5.598 -2.174 1 93.06 386 GLU B N 1
ATOM 6192 C CA . GLU B 1 386 ? -14.727 -4.602 -2.08 1 93.06 386 GLU B CA 1
ATOM 6193 C C . GLU B 1 386 ? -13.352 -5.25 -2.223 1 93.06 386 GLU B C 1
ATOM 6195 O O . GLU B 1 386 ? -13.094 -6.309 -1.641 1 93.06 386 GLU B O 1
ATOM 6200 N N . THR B 1 387 ? -12.492 -4.672 -3.055 1 98.19 387 THR B N 1
ATOM 6201 C CA . THR B 1 387 ? -11.164 -5.223 -3.295 1 98.19 387 THR B CA 1
ATOM 6202 C C . THR B 1 387 ? -10.094 -4.152 -3.123 1 98.19 387 THR B C 1
ATOM 6204 O O . THR B 1 387 ? -9.023 -4.23 -3.732 1 98.19 387 THR B O 1
ATOM 6207 N N . SER B 1 388 ? -10.344 -3.119 -2.316 1 98.25 388 SER B N 1
ATOM 6208 C CA . SER B 1 388 ? -9.516 -1.918 -2.287 1 98.25 388 SER B CA 1
ATOM 6209 C C . SER B 1 388 ? -8.102 -2.234 -1.813 1 98.25 388 SER B C 1
ATOM 6211 O O . SER B 1 388 ? -7.133 -1.644 -2.297 1 98.25 388 SER B O 1
ATOM 6213 N N . VAL B 1 389 ? -7.938 -3.115 -0.825 1 98.69 389 VAL B N 1
ATOM 6214 C CA . VAL B 1 389 ? -6.629 -3.445 -0.275 1 98.69 389 VAL B CA 1
ATOM 6215 C C . VAL B 1 389 ? -5.793 -4.172 -1.328 1 98.69 389 VAL B C 1
ATOM 6217 O O . VAL B 1 389 ? -4.68 -3.744 -1.649 1 98.69 389 VAL B O 1
ATOM 6220 N N . ASN B 1 390 ? -6.355 -5.23 -1.917 1 98.88 390 ASN B N 1
ATOM 6221 C CA . ASN B 1 390 ? -5.648 -5.984 -2.949 1 98.88 390 ASN B CA 1
ATOM 6222 C C . ASN B 1 390 ? -5.375 -5.125 -4.18 1 98.88 390 ASN B C 1
ATOM 6224 O O . ASN B 1 390 ? -4.32 -5.25 -4.805 1 98.88 390 ASN B O 1
ATOM 6228 N N . ARG B 1 391 ? -6.32 -4.309 -4.547 1 98.69 391 ARG B N 1
ATOM 6229 C CA . ARG B 1 391 ? -6.145 -3.438 -5.703 1 98.69 391 ARG B CA 1
ATOM 6230 C C . ARG B 1 391 ? -4.98 -2.477 -5.492 1 98.69 391 ARG B C 1
ATOM 6232 O O . ARG B 1 391 ? -4.164 -2.277 -6.395 1 98.69 391 ARG B O 1
ATOM 6239 N N . LEU B 1 392 ? -4.938 -1.856 -4.309 1 98.81 392 LEU B N 1
ATOM 6240 C CA . LEU B 1 392 ? -3.846 -0.938 -4.004 1 98.81 392 LEU B CA 1
ATOM 6241 C C . LEU B 1 392 ? -2.5 -1.652 -4.066 1 98.81 392 LEU B C 1
ATOM 6243 O O . LEU B 1 392 ? -1.524 -1.105 -4.586 1 98.81 392 LEU B O 1
ATOM 6247 N N . ILE B 1 393 ? -2.434 -2.846 -3.566 1 98.81 393 ILE B N 1
ATOM 6248 C CA . ILE B 1 393 ? -1.224 -3.66 -3.57 1 98.81 393 ILE B CA 1
ATOM 6249 C C . ILE B 1 393 ? -0.805 -3.955 -5.008 1 98.81 393 ILE B C 1
ATOM 6251 O O . ILE B 1 393 ? 0.374 -3.842 -5.355 1 98.81 393 ILE B O 1
ATOM 6255 N N . VAL B 1 394 ? -1.766 -4.324 -5.848 1 98.88 394 VAL B N 1
ATOM 6256 C CA . VAL B 1 394 ? -1.489 -4.582 -7.258 1 98.88 394 VAL B CA 1
ATOM 6257 C C . VAL B 1 394 ? -0.892 -3.338 -7.906 1 98.88 394 VAL B C 1
ATOM 6259 O O . VAL B 1 394 ? 0.143 -3.412 -8.57 1 98.88 394 VAL B O 1
ATOM 6262 N N . ASP B 1 395 ? -1.505 -2.217 -7.676 1 98.81 395 ASP B N 1
ATOM 6263 C CA . ASP B 1 395 ? -1.061 -0.97 -8.289 1 98.81 395 ASP B CA 1
ATOM 6264 C C . ASP B 1 395 ? 0.353 -0.609 -7.84 1 98.81 395 ASP B C 1
ATOM 6266 O O . ASP B 1 395 ? 1.151 -0.102 -8.633 1 98.81 395 ASP B O 1
ATOM 6270 N N . MET B 1 396 ? 0.648 -0.831 -6.582 1 98.69 396 MET B N 1
ATOM 6271 C CA . MET B 1 396 ? 1.972 -0.497 -6.062 1 98.69 396 MET B CA 1
ATOM 6272 C C . MET B 1 396 ? 3.047 -1.356 -6.723 1 98.69 396 MET B C 1
ATOM 6274 O O . MET B 1 396 ? 4.094 -0.847 -7.129 1 98.69 396 MET B O 1
ATOM 6278 N N . VAL B 1 397 ? 2.828 -2.664 -6.832 1 98.5 397 VAL B N 1
ATOM 6279 C CA . VAL B 1 397 ? 3.801 -3.549 -7.461 1 98.5 397 VAL B CA 1
ATOM 6280 C C . VAL B 1 397 ? 3.963 -3.176 -8.93 1 98.5 397 VAL B C 1
ATOM 6282 O O . VAL B 1 397 ? 5.086 -3.094 -9.438 1 98.5 397 VAL B O 1
ATOM 6285 N N . LYS B 1 398 ? 2.834 -2.982 -9.609 1 98.44 398 LYS B N 1
ATOM 6286 C CA . LYS B 1 398 ? 2.881 -2.631 -11.031 1 98.44 398 LYS B CA 1
ATOM 6287 C C . LYS B 1 398 ? 3.594 -1.297 -11.242 1 98.44 398 LYS B C 1
ATOM 6289 O O . LYS B 1 398 ? 4.277 -1.105 -12.25 1 98.44 398 LYS B O 1
ATOM 6294 N N . PHE B 1 399 ? 3.383 -0.368 -10.336 1 98.31 399 PHE B N 1
ATOM 6295 C CA . PHE B 1 399 ? 4.09 0.906 -10.391 1 98.31 399 PHE B CA 1
ATOM 6296 C C . PHE B 1 399 ? 5.598 0.691 -10.375 1 98.31 399 PHE B C 1
ATOM 6298 O O . PHE B 1 399 ? 6.324 1.268 -11.188 1 98.31 399 PHE B O 1
ATOM 6305 N N . ILE B 1 400 ? 6.074 -0.085 -9.414 1 97.38 400 ILE B N 1
ATOM 6306 C CA . ILE B 1 400 ? 7.496 -0.374 -9.273 1 97.38 400 ILE B CA 1
ATOM 6307 C C . ILE B 1 400 ? 8.023 -1.012 -10.555 1 97.38 400 ILE B C 1
ATOM 6309 O O . ILE B 1 400 ? 9.07 -0.616 -11.062 1 97.38 400 ILE B O 1
ATOM 6313 N N . GLU B 1 401 ? 7.281 -1.999 -11.141 1 96.56 401 GLU B N 1
ATOM 6314 C CA . GLU B 1 401 ? 7.672 -2.664 -12.375 1 96.56 401 GLU B CA 1
ATOM 6315 C C . GLU B 1 401 ? 7.816 -1.662 -13.516 1 96.56 401 GLU B C 1
ATOM 6317 O O . GLU B 1 401 ? 8.789 -1.709 -14.273 1 96.56 401 GLU B O 1
ATOM 6322 N N . ALA B 1 402 ? 6.816 -0.804 -13.594 1 96.19 402 ALA B N 1
ATOM 6323 C CA . ALA B 1 402 ? 6.797 0.168 -14.688 1 96.19 402 ALA B CA 1
ATOM 6324 C C . ALA B 1 402 ? 7.984 1.121 -14.594 1 96.19 402 ALA B C 1
ATOM 6326 O O . ALA B 1 402 ? 8.555 1.508 -15.617 1 96.19 402 ALA B O 1
ATOM 6327 N N . LEU B 1 403 ? 8.344 1.581 -13.398 1 94.12 403 LEU B N 1
ATOM 6328 C CA . LEU B 1 403 ? 9.484 2.475 -13.211 1 94.12 403 LEU B CA 1
ATOM 6329 C C . LEU B 1 403 ? 10.781 1.796 -13.633 1 94.12 403 LEU B C 1
ATOM 6331 O O . LEU B 1 403 ? 11.672 2.443 -14.188 1 94.12 403 LEU B O 1
ATOM 6335 N N . GLN B 1 404 ? 10.875 0.551 -13.312 1 91.69 404 GLN B N 1
ATOM 6336 C CA . GLN B 1 404 ? 12.078 -0.2 -13.641 1 91.69 404 GLN B CA 1
ATOM 6337 C C . GLN B 1 404 ? 12.211 -0.409 -15.148 1 91.69 404 GLN B C 1
ATOM 6339 O O . GLN B 1 404 ? 13.312 -0.415 -15.688 1 91.69 404 GLN B O 1
ATOM 6344 N N . MET B 1 405 ? 11.117 -0.58 -15.781 1 86.88 405 MET B N 1
ATOM 6345 C CA . MET B 1 405 ? 11.133 -0.764 -17.234 1 86.88 405 MET B CA 1
ATOM 6346 C C . MET B 1 405 ? 11.5 0.535 -17.938 1 86.88 405 MET B C 1
ATOM 6348 O O . MET B 1 405 ? 12.086 0.511 -19.016 1 86.88 405 MET B O 1
ATOM 6352 N N . GLN B 1 406 ? 11.094 1.671 -17.375 1 82.19 406 GLN B N 1
ATOM 6353 C CA . GLN B 1 406 ? 11.391 2.977 -17.953 1 82.19 406 GLN B CA 1
ATOM 6354 C C . GLN B 1 406 ? 12.875 3.314 -17.812 1 82.19 406 GLN B C 1
ATOM 6356 O O . GLN B 1 406 ? 13.438 4.012 -18.656 1 82.19 406 GLN B O 1
ATOM 6361 N N . LYS B 1 407 ? 13.516 2.934 -16.797 1 71.25 407 LYS B N 1
ATOM 6362 C CA . LYS B 1 407 ? 14.945 3.18 -16.625 1 71.25 407 LYS B CA 1
ATOM 6363 C C . LYS B 1 407 ? 15.766 2.43 -17.672 1 71.25 407 LYS B C 1
ATOM 6365 O O . LYS B 1 407 ? 16.844 2.879 -18.062 1 71.25 407 LYS B O 1
ATOM 6370 N N . ALA B 1 408 ? 15.289 1.336 -18.047 1 60.53 408 ALA B N 1
ATOM 6371 C CA . ALA B 1 408 ? 15.977 0.5 -19.016 1 60.53 408 ALA B CA 1
ATOM 6372 C C . ALA B 1 408 ? 15.906 1.121 -20.406 1 60.53 408 ALA B C 1
ATOM 6374 O O . ALA B 1 408 ? 16.812 0.919 -21.234 1 60.53 408 ALA B O 1
ATOM 6375 N N . ASP B 1 409 ? 14.875 1.892 -20.75 1 50.03 409 ASP B N 1
ATOM 6376 C CA . ASP B 1 409 ? 14.844 2.561 -22.047 1 50.03 409 ASP B CA 1
ATOM 6377 C C . ASP B 1 409 ? 15.719 3.814 -22.031 1 50.03 409 ASP B C 1
ATOM 6379 O O . ASP B 1 409 ? 16.344 4.141 -23.031 1 50.03 409 ASP B O 1
#

Foldseek 3Di:
DPQAAEEEFAQDFVSLVLQQLLCVLCVPGAYEYAAQDQVQADQKFWEAEPNDIDIGGDHHYAYQDPPPPPPPPHDLAAHAHYEYEHELVCRQVSCVSNLSNAWQLHEYEYEYAFDDSVVVCCVVRNVDLLTDAKYKYKYKPWDKAAPDPGGRYIYTYAHFPDIEMEMETDWRPSLQDVPGTVVCLQQVDPPPFQPCPVHFRWDDLVSLVRRDDDPPNSSNVSVSSNVNSQCSSVRRNYTYTYVVVVVLVSLLSLLLCLLQQLLCCLVVVLNAFLQVLVVDPVSLVLSLVSLQQSLVLVLLVLVVVVVVVVVVCVVPVDCPVPDPVNSVVSNVCSHSVNSSVSSNVVSVVRRGDTHPNSNCSVVLHDGSLCRRLVVSVVSCVVSVHDSPSSVVSSVSSVVSSVVSVVVVD/DPQAAEEEFAQFFVSLVLQQLLCVLCVPGAYEYAAQDQVQADQKFWEAEPNDIDIDGDHHYAYQDPPPPPPPPHPLAAHAHYEYEHELVCRCVSCVSNLSRAWQLHEYEYEYAFDDSVVVCCVVRNVDLLTDAKYKYKYKPWDKAAPDPGGRYIYTYAHFPDIEMEMETDWRPSLQDVPGTVLCLQQVDPPDDQPCPVHFRWDDLVSLVPRDDDPPNSSNVSVSSNVNSQCSSVRRNYTYTYVVVVVLVSLLSLLLCLLQQLLCCLVVVLNAFLQVLVVDPVSLVLSLVSLQQSLVLVLLVLVVVVVVVVVVCVVPVDCPVPDPVNSVVSNVCSHSVNSSVVSNVVSVVRRGDTHPNSNCSNVLHDGSLCRRLVVSVVSCVVSVHDSPSSVVSSVSSVVSSVVSVVVVD